Protein 2OBX (pdb70)

Structure (mmCIF, N/CA/C/O backbone):
data_2OBX
#
_entry.id   2OBX
#
_cell.length_a   154.385
_cell.length_b   122.218
_cell.length_c   94.929
_cell.angle_alpha   90.00
_cell.angle_beta   125.43
_cell.angle_gamma   90.00
#
_symmetry.space_group_name_H-M   'C 1 2 1'
#
loop_
_entity.id
_entity.type
_entity.pdbx_description
1 polymer '6,7-dimethyl-8-ribityllumazine synthase 1'
2 non-polymer 'PHOSPHATE ION'
3 non-polymer 5-NITRO-6-RIBITYL-AMINO-2,4(1H,3H)-PYRIMIDINEDIONE
4 water water
#
loop_
_atom_site.group_PDB
_atom_site.id
_atom_site.type_symbol
_atom_site.label_atom_id
_atom_site.label_alt_id
_atom_site.label_comp_id
_atom_site.label_asym_id
_atom_site.label_entity_id
_atom_site.label_seq_id
_atom_site.pdbx_PDB_ins_code
_atom_site.Cartn_x
_atom_site.Cartn_y
_atom_site.Cartn_z
_atom_site.occupancy
_atom_site.B_iso_or_equiv
_atom_site.auth_seq_id
_atom_site.auth_comp_id
_atom_site.auth_asym_id
_atom_site.auth_atom_id
_atom_site.pdbx_PDB_model_num
ATOM 1 N N . HIS A 1 6 ? 1.672 35.433 22.430 1.00 56.30 6 HIS A N 1
ATOM 2 C CA . HIS A 1 6 ? 1.552 36.570 21.474 1.00 56.21 6 HIS A CA 1
ATOM 3 C C . HIS A 1 6 ? 1.905 36.067 20.091 1.00 55.26 6 HIS A C 1
ATOM 4 O O . HIS A 1 6 ? 2.207 34.889 19.925 1.00 55.45 6 HIS A O 1
ATOM 6 N N . LYS A 1 7 ? 1.864 36.953 19.100 1.00 53.69 7 LYS A N 1
ATOM 7 C CA . LYS A 1 7 ? 2.195 36.553 17.741 1.00 52.25 7 LYS A CA 1
ATOM 8 C C . LYS A 1 7 ? 3.689 36.285 17.717 1.00 51.54 7 LYS A C 1
ATOM 9 O O . LYS A 1 7 ? 4.411 36.692 18.629 1.00 50.31 7 LYS A O 1
ATOM 15 N N . ASP A 1 8 ? 4.165 35.617 16.674 1.00 50.82 8 ASP A N 1
ATOM 16 C CA . ASP A 1 8 ? 5.573 35.283 16.633 1.00 48.74 8 ASP A CA 1
ATOM 17 C C . ASP A 1 8 ? 6.573 36.236 15.986 1.00 46.57 8 ASP A C 1
ATOM 18 O O . ASP A 1 8 ? 6.807 36.232 14.773 1.00 44.97 8 ASP A O 1
ATOM 23 N N . TYR A 1 9 ? 7.164 37.047 16.854 1.00 44.19 9 TYR A N 1
ATOM 24 C CA . TYR A 1 9 ? 8.202 38.011 16.522 1.00 40.79 9 TYR A CA 1
ATOM 25 C C . TYR A 1 9 ? 9.230 37.626 17.579 1.00 38.72 9 TYR A C 1
ATOM 26 O O . TYR A 1 9 ? 10.185 38.357 17.853 1.00 38.59 9 TYR A O 1
ATOM 35 N N . GLU A 1 10 ? 9.002 36.447 18.156 1.00 35.20 10 GLU A N 1
ATOM 36 C CA . GLU A 1 10 ? 9.806 35.905 19.240 1.00 33.43 10 GLU A CA 1
ATOM 37 C C . GLU A 1 10 ? 10.922 34.973 18.824 1.00 32.13 10 GLU A C 1
ATOM 38 O O . GLU A 1 10 ? 10.916 34.412 17.738 1.00 33.09 10 GLU A O 1
ATOM 44 N N . THR A 1 11 ? 11.894 34.820 19.707 1.00 31.90 11 THR A N 1
ATOM 45 C CA . THR A 1 11 ? 13.021 33.939 19.455 1.00 31.33 11 THR A CA 1
ATOM 46 C C . THR A 1 11 ? 12.894 32.730 20.368 1.00 30.01 11 THR A C 1
ATOM 47 O O . THR A 1 11 ? 12.545 32.858 21.546 1.00 30.39 11 THR A O 1
ATOM 51 N N . VAL A 1 12 ? 13.147 31.554 19.815 1.00 28.30 12 VAL A N 1
ATOM 52 C CA . VAL A 1 12 ? 13.058 30.329 20.594 1.00 26.92 12 VAL A CA 1
ATOM 53 C C . VAL A 1 12 ? 14.462 29.856 20.860 1.00 25.68 12 VAL A C 1
ATOM 54 O O . VAL A 1 12 ? 15.273 29.731 19.946 1.00 24.57 12 VAL A O 1
ATOM 58 N N . ARG A 1 13 ? 14.756 29.621 22.130 1.00 26.55 13 ARG A N 1
ATOM 59 C CA . ARG A 1 13 ? 16.082 29.159 22.497 1.00 25.97 13 ARG A CA 1
ATOM 60 C C . ARG A 1 13 ? 16.162 27.650 22.514 1.00 23.76 13 ARG A C 1
ATOM 61 O O . ARG A 1 13 ? 15.245 26.965 22.960 1.00 22.89 13 ARG A O 1
ATOM 69 N N . ILE A 1 14 ? 17.272 27.148 21.997 1.00 23.58 14 ILE A N 1
ATOM 70 C CA . ILE A 1 14 ? 17.539 25.726 21.958 1.00 23.61 14 ILE A CA 1
ATOM 71 C C . ILE A 1 14 ? 18.820 25.540 22.758 1.00 22.76 14 ILE A C 1
ATOM 72 O O . ILE A 1 14 ? 19.825 26.195 22.491 1.00 22.87 14 ILE A O 1
ATOM 77 N N . ALA A 1 15 ? 18.774 24.667 23.756 1.00 22.00 15 ALA A N 1
ATOM 78 C CA . ALA A 1 15 ? 19.952 24.390 24.558 1.00 20.23 15 ALA A CA 1
ATOM 79 C C . ALA A 1 15 ? 20.528 23.058 24.108 1.00 19.90 15 ALA A C 1
ATOM 80 O O . ALA A 1 15 ? 19.802 22.087 23.897 1.00 20.68 15 ALA A O 1
ATOM 82 N N . VAL A 1 16 ? 21.839 23.020 23.943 1.00 19.64 16 VAL A N 1
ATOM 83 C CA . VAL A 1 16 ? 22.518 21.806 23.535 1.00 19.44 16 VAL A CA 1
ATOM 84 C C . VAL A 1 16 ? 23.375 21.324 24.703 1.00 21.60 16 VAL A C 1
ATOM 85 O O . VAL A 1 16 ? 24.229 22.072 25.196 1.00 21.16 16 VAL A O 1
ATOM 89 N N . VAL A 1 17 ? 23.144 20.092 25.154 1.00 20.37 17 VAL A N 1
ATOM 90 C CA . VAL A 1 17 ? 23.936 19.538 26.244 1.00 20.80 17 VAL A CA 1
ATOM 91 C C . VAL A 1 17 ? 24.875 18.498 25.649 1.00 21.07 17 VAL A C 1
ATOM 92 O O . VAL A 1 17 ? 24.498 17.350 25.473 1.00 21.26 17 VAL A O 1
ATOM 96 N N . ARG A 1 18 ? 26.097 18.910 25.332 1.00 22.00 18 ARG A N 1
ATOM 97 C CA . ARG A 1 18 ? 27.087 18.013 24.741 1.00 23.38 18 ARG A CA 1
ATOM 98 C C . ARG A 1 18 ? 28.025 17.381 25.767 1.00 23.87 18 ARG A C 1
ATOM 99 O O . ARG A 1 18 ? 28.530 18.065 26.656 1.00 25.80 18 ARG A O 1
ATOM 107 N N . ALA A 1 19 ? 28.271 16.081 25.638 1.00 24.38 19 ALA A N 1
ATOM 108 C CA . ALA A 1 19 ? 29.175 15.396 26.557 1.00 24.86 19 ALA A CA 1
ATOM 109 C C . ALA A 1 19 ? 30.608 15.711 26.131 1.00 24.99 19 ALA A C 1
ATOM 110 O O . ALA A 1 19 ? 30.829 16.235 25.040 1.00 24.74 19 ALA A O 1
ATOM 112 N N . ARG A 1 20 ? 31.583 15.401 26.982 1.00 25.64 20 ARG A N 1
ATOM 113 C CA . ARG A 1 20 ? 32.976 15.685 26.643 1.00 26.17 20 ARG A CA 1
ATOM 114 C C . ARG A 1 20 ? 33.817 14.464 26.265 1.00 27.27 20 ARG A C 1
ATOM 115 O O . ARG A 1 20 ? 34.925 14.616 25.757 1.00 28.02 20 ARG A O 1
ATOM 123 N N . TRP A 1 21 ? 33.318 13.258 26.522 1.00 28.43 21 TRP A N 1
ATOM 124 C CA . TRP A 1 21 ? 34.058 12.064 26.110 1.00 30.70 21 TRP A CA 1
ATOM 125 C C . TRP A 1 21 ? 34.025 12.105 24.587 1.00 31.37 21 TRP A C 1
ATOM 126 O O . TRP A 1 21 ? 32.952 12.279 24.001 1.00 31.58 21 TRP A O 1
ATOM 137 N N . HIS A 1 22 ? 35.179 11.939 23.945 1.00 31.22 22 HIS A N 1
ATOM 138 C CA . HIS A 1 22 ? 35.227 11.976 22.487 1.00 30.97 22 HIS A CA 1
ATOM 139 C C . HIS A 1 22 ? 34.746 13.355 22.033 1.00 31.59 22 HIS A C 1
ATOM 140 O O . HIS A 1 22 ? 34.018 13.472 21.045 1.00 32.24 22 HIS A O 1
ATOM 147 N N . ALA A 1 23 ? 35.137 14.392 22.767 1.00 31.05 23 ALA A N 1
ATOM 148 C CA . ALA A 1 23 ? 34.734 15.755 22.436 1.00 29.96 23 ALA A CA 1
ATOM 149 C C . ALA A 1 23 ? 34.951 16.017 20.944 1.00 28.93 23 ALA A C 1
ATOM 150 O O . ALA A 1 23 ? 34.126 16.632 20.273 1.00 28.44 23 ALA A O 1
ATOM 152 N N . ASP A 1 24 ? 36.075 15.534 20.438 1.00 28.81 24 ASP A N 1
ATOM 153 C CA . ASP A 1 24 ? 36.439 15.688 19.039 1.00 27.47 24 ASP A CA 1
ATOM 154 C C . ASP A 1 24 ? 35.259 15.367 18.111 1.00 25.48 24 ASP A C 1
ATOM 155 O O . ASP A 1 24 ? 34.800 16.210 17.335 1.00 23.56 24 ASP A O 1
ATOM 160 N N . ILE A 1 25 ? 34.768 14.137 18.208 1.00 23.35 25 ILE A N 1
ATOM 161 C CA . ILE A 1 25 ? 33.662 13.684 17.380 1.00 21.76 25 ILE A CA 1
ATOM 162 C C . ILE A 1 25 ? 32.349 14.376 17.727 1.00 21.24 25 ILE A C 1
ATOM 163 O O . ILE A 1 25 ? 31.626 14.829 16.837 1.00 22.44 25 ILE A O 1
ATOM 168 N N . VAL A 1 26 ? 32.041 14.463 19.014 1.00 18.85 26 VAL A N 1
ATOM 169 C CA . VAL A 1 26 ? 30.803 15.092 19.434 1.00 20.03 26 VAL A CA 1
ATOM 170 C C . VAL A 1 26 ? 30.674 16.511 18.898 1.00 21.36 26 VAL A C 1
ATOM 171 O O . VAL A 1 26 ? 29.607 16.912 18.440 1.00 18.89 26 VAL A O 1
ATOM 175 N N . ASP A 1 27 ? 31.774 17.261 18.959 1.00 24.65 27 ASP A N 1
ATOM 176 C CA . ASP A 1 27 ? 31.801 18.649 18.515 1.00 25.75 27 ASP A CA 1
ATOM 177 C C . ASP A 1 27 ? 31.392 18.809 17.065 1.00 26.91 27 ASP A C 1
ATOM 178 O O . ASP A 1 27 ? 30.761 19.805 16.702 1.00 28.90 27 ASP A O 1
ATOM 183 N N . GLN A 1 28 ? 31.738 17.833 16.234 1.00 25.75 28 GLN A N 1
ATOM 184 C CA . GLN A 1 28 ? 31.369 17.905 14.828 1.00 25.52 28 GLN A CA 1
ATOM 185 C C . GLN A 1 28 ? 29.851 17.922 14.687 1.00 25.06 28 GLN A C 1
ATOM 186 O O . GLN A 1 28 ? 29.309 18.564 13.780 1.00 25.70 28 GLN A O 1
ATOM 192 N N . CYS A 1 29 ? 29.167 17.225 15.591 1.00 22.96 29 CYS A N 1
ATOM 193 C CA . CYS A 1 29 ? 27.716 17.184 15.563 1.00 21.63 29 CYS A CA 1
ATOM 194 C C . CYS A 1 29 ? 27.153 18.503 16.072 1.00 22.43 29 CYS A C 1
ATOM 195 O O . CYS A 1 29 ? 26.081 18.941 15.637 1.00 25.34 29 CYS A O 1
ATOM 198 N N . VAL A 1 30 ? 27.885 19.146 16.979 1.00 20.87 30 VAL A N 1
ATOM 199 C CA . VAL A 1 30 ? 27.459 20.421 17.548 1.00 20.00 30 VAL A CA 1
ATOM 200 C C . VAL A 1 30 ? 27.505 21.579 16.544 1.00 19.52 30 VAL A C 1
ATOM 201 O O . VAL A 1 30 ? 26.529 22.319 16.383 1.00 18.30 30 VAL A O 1
ATOM 205 N N . SER A 1 31 ? 28.633 21.734 15.869 1.00 19.09 31 SER A N 1
ATOM 206 C CA . SER A 1 31 ? 28.780 22.804 14.889 1.00 22.38 31 SER A CA 1
ATOM 207 C C . SER A 1 31 ? 27.823 22.638 13.708 1.00 23.63 31 SER A C 1
ATOM 208 O O . SER A 1 31 ? 27.213 23.607 13.251 1.00 25.33 31 SER A O 1
ATOM 211 N N . ALA A 1 32 ? 27.700 21.409 13.213 1.00 23.31 32 ALA A N 1
ATOM 212 C CA . ALA A 1 32 ? 26.809 21.116 12.100 1.00 22.37 32 ALA A CA 1
ATOM 213 C C . ALA A 1 32 ? 25.371 21.418 12.506 1.00 23.60 32 ALA A C 1
ATOM 214 O O . ALA A 1 32 ? 24.536 21.753 11.672 1.00 24.98 32 ALA A O 1
ATOM 216 N N . PHE A 1 33 ? 25.087 21.288 13.798 1.00 23.90 33 PHE A N 1
ATOM 217 C CA . PHE A 1 33 ? 23.755 21.560 14.321 1.00 24.15 33 PHE A CA 1
ATOM 218 C C . PHE A 1 33 ? 23.499 23.071 14.298 1.00 24.62 33 PHE A C 1
ATOM 219 O O . PHE A 1 33 ? 22.471 23.538 13.804 1.00 23.27 33 PHE A O 1
ATOM 227 N N . GLU A 1 34 ? 24.446 23.831 14.835 1.00 25.76 34 GLU A N 1
ATOM 228 C CA . GLU A 1 34 ? 24.324 25.283 14.874 1.00 26.36 34 GLU A CA 1
ATOM 229 C C . GLU A 1 34 ? 24.241 25.860 13.453 1.00 27.40 34 GLU A C 1
ATOM 230 O O . GLU A 1 34 ? 23.418 26.742 13.172 1.00 25.93 34 GLU A O 1
ATOM 236 N N . ALA A 1 35 ? 25.090 25.349 12.563 1.00 26.83 35 ALA A N 1
ATOM 237 C CA . ALA A 1 35 ? 25.109 25.798 11.181 1.00 26.79 35 ALA A CA 1
ATOM 238 C C . ALA A 1 35 ? 23.737 25.569 10.540 1.00 27.91 35 ALA A C 1
ATOM 239 O O . ALA A 1 35 ? 23.126 26.508 10.039 1.00 29.28 35 ALA A O 1
ATOM 241 N N . GLU A 1 36 ? 23.264 24.323 10.561 1.00 27.18 36 GLU A N 1
ATOM 242 C CA . GLU A 1 36 ? 21.964 23.969 10.000 1.00 27.63 36 GLU A CA 1
ATOM 243 C C . GLU A 1 36 ? 20.879 24.836 10.602 1.00 29.26 36 GLU A C 1
ATOM 244 O O . GLU A 1 36 ? 20.040 25.411 9.899 1.00 29.50 36 GLU A O 1
ATOM 250 N N . MET A 1 37 ? 20.902 24.891 11.926 1.00 30.49 37 MET A N 1
ATOM 251 C CA . MET A 1 37 ? 19.950 25.659 12.705 1.00 31.50 37 MET A CA 1
ATOM 252 C C . MET A 1 37 ? 19.887 27.079 12.151 1.00 32.56 37 MET A C 1
ATOM 253 O O . MET A 1 37 ? 18.816 27.574 11.815 1.00 33.33 37 MET A O 1
ATOM 258 N N . ALA A 1 38 ? 21.041 27.728 12.046 1.00 33.19 38 ALA A N 1
ATOM 259 C CA . ALA A 1 38 ? 21.103 29.096 11.531 1.00 34.35 38 ALA A CA 1
ATOM 260 C C . ALA A 1 38 ? 20.567 29.145 10.104 1.00 34.49 38 ALA A C 1
ATOM 261 O O . ALA A 1 38 ? 19.731 29.988 9.760 1.00 32.61 38 ALA A O 1
ATOM 263 N N . ASP A 1 39 ? 21.066 28.226 9.286 1.00 34.53 39 ASP A N 1
ATOM 264 C CA . ASP A 1 39 ? 20.678 28.121 7.891 1.00 35.62 39 ASP A CA 1
ATOM 265 C C . ASP A 1 39 ? 19.160 28.097 7.698 1.00 34.90 39 ASP A C 1
ATOM 266 O O . ASP A 1 39 ? 18.628 28.841 6.881 1.00 34.90 39 ASP A O 1
ATOM 271 N N . ILE A 1 40 ? 18.457 27.256 8.447 1.00 34.70 40 ILE A N 1
ATOM 272 C CA . ILE A 1 40 ? 17.008 27.183 8.297 1.00 36.23 40 ILE A CA 1
ATOM 273 C C . ILE A 1 40 ? 16.226 28.031 9.299 1.00 38.35 40 ILE A C 1
ATOM 274 O O . ILE A 1 40 ? 15.173 28.580 8.973 1.00 39.52 40 ILE A O 1
ATOM 279 N N . GLY A 1 41 ? 16.741 28.142 10.519 1.00 39.80 41 GLY A N 1
ATOM 280 C CA . GLY A 1 41 ? 16.062 28.925 11.535 1.00 40.88 41 GLY A CA 1
ATOM 281 C C . GLY A 1 41 ? 16.326 30.415 11.438 1.00 41.27 41 GLY A C 1
ATOM 282 O O . GLY A 1 41 ? 15.398 31.216 11.525 1.00 41.47 41 GLY A O 1
ATOM 283 N N . GLY A 1 42 ? 17.594 30.779 11.267 1.00 42.14 42 GLY A N 1
ATOM 284 C CA . GLY A 1 42 ? 17.993 32.174 11.153 1.00 41.40 42 GLY A CA 1
ATOM 285 C C . GLY A 1 42 ? 17.175 33.203 11.914 1.00 41.84 42 GLY A C 1
ATOM 286 O O . GLY A 1 42 ? 16.075 33.558 11.496 1.00 43.69 42 GLY A O 1
ATOM 287 N N . ASP A 1 43 ? 17.712 33.687 13.031 1.00 40.96 43 ASP A N 1
ATOM 288 C CA . ASP A 1 43 ? 17.050 34.706 13.849 1.00 38.83 43 ASP A CA 1
ATOM 289 C C . ASP A 1 43 ? 15.808 34.254 14.611 1.00 37.98 43 ASP A C 1
ATOM 290 O O . ASP A 1 43 ? 15.468 34.849 15.635 1.00 39.47 43 ASP A O 1
ATOM 292 N N . ARG A 1 44 ? 15.123 33.221 14.132 1.00 35.87 44 ARG A N 1
ATOM 293 C CA . ARG A 1 44 ? 13.929 32.747 14.829 1.00 34.66 44 ARG A CA 1
ATOM 294 C C . ARG A 1 44 ? 14.296 31.728 15.914 1.00 34.01 44 ARG A C 1
ATOM 295 O O . ARG A 1 44 ? 13.425 31.202 16.603 1.00 33.74 44 ARG A O 1
ATOM 297 N N . PHE A 1 45 ? 15.593 31.452 16.051 1.00 32.90 45 PHE A N 1
ATOM 298 C CA . PHE A 1 45 ? 16.108 30.504 17.048 1.00 30.91 45 PHE A CA 1
ATOM 299 C C . PHE A 1 45 ? 17.482 30.968 17.501 1.00 30.32 45 PHE A C 1
ATOM 300 O O . PHE A 1 45 ? 18.184 31.655 16.761 1.00 30.50 45 PHE A O 1
ATOM 308 N N . ALA A 1 46 ? 17.863 30.577 18.713 1.00 30.04 46 ALA A N 1
ATOM 309 C CA . ALA A 1 46 ? 19.169 30.925 19.271 1.00 29.05 46 ALA A CA 1
ATOM 310 C C . ALA A 1 46 ? 19.683 29.681 20.001 1.00 28.49 46 ALA A C 1
ATOM 311 O O . ALA A 1 46 ? 18.927 29.041 20.742 1.00 29.16 46 ALA A O 1
ATOM 313 N N . VAL A 1 47 ? 20.959 29.354 19.805 1.00 26.62 47 VAL A N 1
ATOM 314 C CA . VAL A 1 47 ? 21.552 28.166 20.415 1.00 25.18 47 VAL A CA 1
ATOM 315 C C . VAL A 1 47 ? 22.578 28.388 21.534 1.00 25.26 47 VAL A C 1
ATOM 316 O O . VAL A 1 47 ? 23.591 29.064 21.341 1.00 23.79 47 VAL A O 1
ATOM 320 N N . ASP A 1 48 ? 22.311 27.787 22.691 1.00 23.86 48 ASP A N 1
ATOM 321 C CA . ASP A 1 48 ? 23.215 27.852 23.836 1.00 25.01 48 ASP A CA 1
ATOM 322 C C . ASP A 1 48 ? 23.793 26.454 24.071 1.00 25.42 48 ASP A C 1
ATOM 323 O O . ASP A 1 48 ? 23.048 25.486 24.250 1.00 24.98 48 ASP A O 1
ATOM 328 N N . VAL A 1 49 ? 25.119 26.360 24.077 1.00 25.12 49 VAL A N 1
ATOM 329 C CA . VAL A 1 49 ? 25.814 25.093 24.270 1.00 25.42 49 VAL A CA 1
ATOM 330 C C . VAL A 1 49 ? 26.350 24.913 25.689 1.00 27.12 49 VAL A C 1
ATOM 331 O O . VAL A 1 49 ? 27.076 25.771 26.194 1.00 28.30 49 VAL A O 1
ATOM 335 N N . PHE A 1 50 ? 26.003 23.794 26.324 1.00 27.98 50 PHE A N 1
ATOM 336 C CA . PHE A 1 50 ? 26.474 23.501 27.679 1.00 28.50 50 PHE A CA 1
ATOM 337 C C . PHE A 1 50 ? 27.306 22.222 27.733 1.00 28.82 50 PHE A C 1
ATOM 338 O O . PHE A 1 50 ? 26.881 21.164 27.269 1.00 28.73 50 PHE A O 1
ATOM 346 N N . ASP A 1 51 ? 28.493 22.334 28.317 1.00 29.70 51 ASP A N 1
ATOM 347 C CA . ASP A 1 51 ? 29.406 21.206 28.440 1.00 29.16 51 ASP A CA 1
ATOM 348 C C . ASP A 1 51 ? 29.071 20.348 29.652 1.00 28.67 51 ASP A C 1
ATOM 349 O O . ASP A 1 51 ? 28.623 20.850 30.691 1.00 27.78 51 ASP A O 1
ATOM 354 N N . VAL A 1 52 ? 29.271 19.043 29.500 1.00 27.46 52 VAL A N 1
ATOM 355 C CA . VAL A 1 52 ? 28.988 18.078 30.558 1.00 26.50 52 VAL A CA 1
ATOM 356 C C . VAL A 1 52 ? 30.033 16.955 30.517 1.00 25.03 52 VAL A C 1
ATOM 357 O O . VAL A 1 52 ? 30.499 16.558 29.439 1.00 24.75 52 VAL A O 1
ATOM 361 N N . PRO A 1 53 ? 30.426 16.436 31.692 1.00 24.21 53 PRO A N 1
ATOM 362 C CA . PRO A 1 53 ? 31.435 15.367 31.742 1.00 24.58 53 PRO A CA 1
ATOM 363 C C . PRO A 1 53 ? 31.180 14.181 30.799 1.00 24.08 53 PRO A C 1
ATOM 364 O O . PRO A 1 53 ? 31.961 13.939 29.873 1.00 24.07 53 PRO A O 1
ATOM 368 N N . GLY A 1 54 ? 30.091 13.451 31.034 1.00 22.79 54 GLY A N 1
ATOM 369 C CA . GLY A 1 54 ? 29.767 12.310 30.189 1.00 19.40 54 GLY A CA 1
ATOM 370 C C . GLY A 1 54 ? 28.275 12.133 29.952 1.00 17.07 54 GLY A C 1
ATOM 371 O O . GLY A 1 54 ? 27.453 12.728 30.651 1.00 16.69 54 GLY A O 1
ATOM 372 N N . ALA A 1 55 ? 27.933 11.298 28.973 1.00 15.42 55 ALA A N 1
ATOM 373 C CA . ALA A 1 55 ? 26.541 11.031 28.604 1.00 13.03 55 ALA A CA 1
ATOM 374 C C . ALA A 1 55 ? 25.622 10.835 29.797 1.00 12.10 55 ALA A C 1
ATOM 375 O O . ALA A 1 55 ? 24.478 11.287 29.796 1.00 10.47 55 ALA A O 1
ATOM 377 N N . TYR A 1 56 ? 26.126 10.173 30.828 1.00 14.07 56 TYR A N 1
ATOM 378 C CA . TYR A 1 56 ? 25.315 9.924 32.015 1.00 15.38 56 TYR A CA 1
ATOM 379 C C . TYR A 1 56 ? 24.826 11.218 32.674 1.00 14.69 56 TYR A C 1
ATOM 380 O O . TYR A 1 56 ? 23.766 11.230 33.306 1.00 14.27 56 TYR A O 1
ATOM 389 N N . GLU A 1 57 ? 25.589 12.300 32.516 1.00 14.99 57 GLU A N 1
ATOM 390 C CA . GLU A 1 57 ? 25.221 13.589 33.111 1.00 17.17 57 GLU A CA 1
ATOM 391 C C . GLU A 1 57 ? 24.207 14.403 32.303 1.00 17.85 57 GLU A C 1
ATOM 392 O O . GLU A 1 57 ? 23.675 15.397 32.800 1.00 18.59 57 GLU A O 1
ATOM 398 N N . ILE A 1 58 ? 23.938 13.991 31.067 1.00 17.65 58 ILE A N 1
ATOM 399 C CA . ILE A 1 58 ? 23.006 14.718 30.214 1.00 16.03 58 ILE A CA 1
ATOM 400 C C . ILE A 1 58 ? 21.565 14.839 30.711 1.00 17.00 58 ILE A C 1
ATOM 401 O O . ILE A 1 58 ? 20.995 15.929 30.702 1.00 18.55 58 ILE A O 1
ATOM 406 N N . PRO A 1 59 ? 20.949 13.733 31.156 1.00 16.86 59 PRO A N 1
ATOM 407 C CA . PRO A 1 59 ? 19.563 13.882 31.613 1.00 17.02 59 PRO A CA 1
ATOM 408 C C . PRO A 1 59 ? 19.321 14.929 32.696 1.00 19.10 59 PRO A C 1
ATOM 409 O O . PRO A 1 59 ? 18.509 15.836 32.519 1.00 19.79 59 PRO A O 1
ATOM 413 N N . LEU A 1 60 ? 20.007 14.811 33.825 1.00 20.65 60 LEU A N 1
ATOM 414 C CA . LEU A 1 60 ? 19.790 15.777 34.885 1.00 20.12 60 LEU A CA 1
ATOM 415 C C . LEU A 1 60 ? 20.064 17.195 34.399 1.00 20.03 60 LEU A C 1
ATOM 416 O O . LEU A 1 60 ? 19.338 18.117 34.772 1.00 20.57 60 LEU A O 1
ATOM 421 N N . HIS A 1 61 ? 21.094 17.373 33.569 1.00 19.06 61 HIS A N 1
ATOM 422 C CA . HIS A 1 61 ? 21.423 18.710 33.074 1.00 20.35 61 HIS A CA 1
ATOM 423 C C . HIS A 1 61 ? 20.296 19.200 32.185 1.00 21.48 61 HIS A C 1
ATOM 424 O O . HIS A 1 61 ? 19.817 20.320 32.349 1.00 22.67 61 HIS A O 1
ATOM 431 N N . ALA A 1 62 ? 19.855 18.346 31.264 1.00 21.75 62 ALA A N 1
ATOM 432 C CA . ALA A 1 62 ? 18.767 18.693 30.350 1.00 21.73 62 ALA A CA 1
ATOM 433 C C . ALA A 1 62 ? 17.523 19.081 31.125 1.00 21.27 62 ALA A C 1
ATOM 434 O O . ALA A 1 62 ? 16.760 19.942 30.692 1.00 20.01 62 ALA A O 1
ATOM 436 N N . ARG A 1 63 ? 17.323 18.448 32.277 1.00 22.31 63 ARG A N 1
ATOM 437 C CA . ARG A 1 63 ? 16.150 18.729 33.094 1.00 23.76 63 ARG A CA 1
ATOM 438 C C . ARG A 1 63 ? 16.221 20.057 33.838 1.00 26.17 63 ARG A C 1
ATOM 439 O O . ARG A 1 63 ? 15.215 20.756 33.960 1.00 27.93 63 ARG A O 1
ATOM 447 N N . THR A 1 64 ? 17.398 20.411 34.342 1.00 27.00 64 THR A N 1
ATOM 448 C CA . THR A 1 64 ? 17.542 21.668 35.066 1.00 27.32 64 THR A CA 1
ATOM 449 C C . THR A 1 64 ? 17.298 22.809 34.086 1.00 26.66 64 THR A C 1
ATOM 450 O O . THR A 1 64 ? 16.571 23.760 34.388 1.00 27.28 64 THR A O 1
ATOM 454 N N . LEU A 1 65 ? 17.921 22.705 32.914 1.00 25.98 65 LEU A N 1
ATOM 455 C CA . LEU A 1 65 ? 17.768 23.706 31.865 1.00 24.28 65 LEU A CA 1
ATOM 456 C C . LEU A 1 65 ? 16.287 23.790 31.516 1.00 24.59 65 LEU A C 1
ATOM 457 O O . LEU A 1 65 ? 15.656 24.836 31.677 1.00 24.95 65 LEU A O 1
ATOM 462 N N . ALA A 1 66 ? 15.740 22.665 31.063 1.00 24.58 66 ALA A N 1
ATOM 463 C CA . ALA A 1 66 ? 14.340 22.558 30.680 1.00 23.59 66 ALA A CA 1
ATOM 464 C C . ALA A 1 66 ? 13.382 23.196 31.682 1.00 24.43 66 ALA A C 1
ATOM 465 O O . ALA A 1 66 ? 12.398 23.821 31.287 1.00 22.64 66 ALA A O 1
ATOM 467 N N . GLU A 1 67 ? 13.655 23.039 32.976 1.00 25.87 67 GLU A N 1
ATOM 468 C CA . GLU A 1 67 ? 12.765 23.611 33.986 1.00 27.18 67 GLU A CA 1
ATOM 469 C C . GLU A 1 67 ? 12.917 25.105 34.224 1.00 28.26 67 GLU A C 1
ATOM 470 O O . GLU A 1 67 ? 12.097 25.690 34.925 1.00 28.26 67 GLU A O 1
ATOM 476 N N . THR A 1 68 ? 13.944 25.733 33.653 1.00 27.59 68 THR A N 1
ATOM 477 C CA . THR A 1 68 ? 14.085 27.174 33.839 1.00 28.86 68 THR A CA 1
ATOM 478 C C . THR A 1 68 ? 13.031 27.848 32.955 1.00 29.67 68 THR A C 1
ATOM 479 O O . THR A 1 68 ? 12.601 28.969 33.220 1.00 30.83 68 THR A O 1
ATOM 483 N N . GLY A 1 69 ? 12.614 27.149 31.907 1.00 29.04 69 GLY A N 1
ATOM 484 C CA . GLY A 1 69 ? 11.610 27.691 31.011 1.00 29.12 69 GLY A CA 1
ATOM 485 C C . GLY A 1 69 ? 12.163 28.592 29.917 1.00 29.79 69 GLY A C 1
ATOM 486 O O . GLY A 1 69 ? 11.395 29.164 29.137 1.00 28.67 69 GLY A O 1
ATOM 487 N N . ARG A 1 70 ? 13.488 28.714 29.847 1.00 29.66 70 ARG A N 1
ATOM 488 C CA . ARG A 1 70 ? 14.118 29.561 28.845 1.00 29.72 70 ARG A CA 1
ATOM 489 C C . ARG A 1 70 ? 14.341 28.866 27.510 1.00 30.13 70 ARG A C 1
ATOM 490 O O . ARG A 1 70 ? 14.781 29.500 26.557 1.00 31.35 70 ARG A O 1
ATOM 498 N N . TYR A 1 71 ? 14.048 27.572 27.424 1.00 29.48 71 TYR A N 1
ATOM 499 C CA . TYR A 1 71 ? 14.251 26.871 26.159 1.00 28.54 71 TYR A CA 1
ATOM 500 C C . TYR A 1 71 ? 13.023 26.165 25.608 1.00 28.45 71 TYR A C 1
ATOM 501 O O . TYR A 1 71 ? 12.205 25.625 26.351 1.00 29.13 71 TYR A O 1
ATOM 510 N N . GLY A 1 72 ? 12.899 26.182 24.286 1.00 28.45 72 GLY A N 1
ATOM 511 C CA . GLY A 1 72 ? 11.766 25.542 23.650 1.00 27.78 72 GLY A CA 1
ATOM 512 C C . GLY A 1 72 ? 12.060 24.082 23.409 1.00 26.46 72 GLY A C 1
ATOM 513 O O . GLY A 1 72 ? 11.151 23.296 23.185 1.00 26.35 72 GLY A O 1
ATOM 514 N N . ALA A 1 73 ? 13.341 23.729 23.459 1.00 26.51 73 ALA A N 1
ATOM 515 C CA . ALA A 1 73 ? 13.784 22.352 23.245 1.00 25.52 73 ALA A CA 1
ATOM 516 C C . ALA A 1 73 ? 15.247 22.207 23.639 1.00 24.30 73 ALA A C 1
ATOM 517 O O . ALA A 1 73 ? 16.018 23.165 23.562 1.00 24.71 73 ALA A O 1
ATOM 519 N N . VAL A 1 74 ? 15.627 21.004 24.055 1.00 22.60 74 VAL A N 1
ATOM 520 C CA . VAL A 1 74 ? 17.001 20.738 24.454 1.00 21.55 74 VAL A CA 1
ATOM 521 C C . VAL A 1 74 ? 17.518 19.571 23.633 1.00 20.98 74 VAL A C 1
ATOM 522 O O . VAL A 1 74 ? 16.783 18.626 23.398 1.00 23.49 74 VAL A O 1
ATOM 526 N N . LEU A 1 75 ? 18.772 19.632 23.192 1.00 19.99 75 LEU A N 1
ATOM 527 C CA . LEU A 1 75 ? 19.352 18.535 22.421 1.00 18.56 75 LEU A CA 1
ATOM 528 C C . LEU A 1 75 ? 20.525 17.919 23.188 1.00 19.03 75 LEU A C 1
ATOM 529 O O . LEU A 1 75 ? 21.515 18.596 23.472 1.00 18.45 75 LEU A O 1
ATOM 534 N N . GLY A 1 76 ? 20.404 16.635 23.518 1.00 18.78 76 GLY A N 1
ATOM 535 C CA . GLY A 1 76 ? 21.465 15.938 24.222 1.00 18.86 76 GLY A CA 1
ATOM 536 C C . GLY A 1 76 ? 22.327 15.227 23.196 1.00 19.77 76 GLY A C 1
ATOM 537 O O . GLY A 1 76 ? 21.810 14.529 22.318 1.00 20.32 76 GLY A O 1
ATOM 538 N N . THR A 1 77 ? 23.639 15.400 23.288 1.00 19.13 77 THR A N 1
ATOM 539 C CA . THR A 1 77 ? 24.536 14.764 22.333 1.00 19.76 77 THR A CA 1
ATOM 540 C C . THR A 1 77 ? 25.793 14.206 23.021 1.00 21.44 77 THR A C 1
ATOM 541 O O . THR A 1 77 ? 26.467 14.888 23.798 1.00 19.72 77 THR A O 1
ATOM 545 N N . ALA A 1 78 ? 26.081 12.943 22.729 1.00 22.81 78 ALA A N 1
ATOM 546 C CA . ALA A 1 78 ? 27.215 12.243 23.309 1.00 23.02 78 ALA A CA 1
ATOM 547 C C . ALA A 1 78 ? 27.545 11.040 22.430 1.00 23.13 78 ALA A C 1
ATOM 548 O O . ALA A 1 78 ? 26.742 10.635 21.592 1.00 23.53 78 ALA A O 1
ATOM 550 N N . PHE A 1 79 ? 28.728 10.475 22.632 1.00 22.82 79 PHE A N 1
ATOM 551 C CA . PHE A 1 79 ? 29.173 9.321 21.870 1.00 22.11 79 PHE A CA 1
ATOM 552 C C . PHE A 1 79 ? 29.487 8.196 22.865 1.00 22.43 79 PHE A C 1
ATOM 553 O O . PHE A 1 79 ? 30.594 8.109 23.386 1.00 22.93 79 PHE A O 1
ATOM 561 N N . VAL A 1 80 ? 28.504 7.345 23.133 1.00 22.90 80 VAL A N 1
ATOM 562 C CA . VAL A 1 80 ? 28.679 6.234 24.067 1.00 24.16 80 VAL A CA 1
ATOM 563 C C . VAL A 1 80 ? 29.182 4.982 23.350 1.00 24.66 80 VAL A C 1
ATOM 564 O O . VAL A 1 80 ? 28.406 4.288 22.687 1.00 25.29 80 VAL A O 1
ATOM 568 N N . VAL A 1 81 ? 30.472 4.686 23.504 1.00 25.62 81 VAL A N 1
ATOM 569 C CA . VAL A 1 81 ? 31.076 3.530 22.846 1.00 25.88 81 VAL A CA 1
ATOM 570 C C . VAL A 1 81 ? 31.445 2.402 23.786 1.00 27.50 81 VAL A C 1
ATOM 571 O O . VAL A 1 81 ? 31.380 2.536 25.006 1.00 29.80 81 VAL A O 1
ATOM 575 N N . ASN A 1 82 ? 31.839 1.286 23.182 1.00 28.12 82 ASN A N 1
ATOM 576 C CA . ASN A 1 82 ? 32.261 0.088 23.894 1.00 26.36 82 ASN A CA 1
ATOM 577 C C . ASN A 1 82 ? 33.789 0.103 23.818 1.00 26.07 82 ASN A C 1
ATOM 578 O O . ASN A 1 82 ? 34.371 -0.143 22.757 1.00 25.05 82 ASN A O 1
ATOM 583 N N . GLY A 1 83 ? 34.431 0.414 24.940 1.00 24.90 83 GLY A N 1
ATOM 584 C CA . GLY A 1 83 ? 35.882 0.474 24.970 1.00 22.17 83 GLY A CA 1
ATOM 585 C C . GLY A 1 83 ? 36.581 -0.872 25.020 1.00 20.96 83 GLY A C 1
ATOM 586 O O . GLY A 1 83 ? 37.801 -0.935 24.885 1.00 21.57 83 GLY A O 1
ATOM 587 N N . GLY A 1 84 ? 35.827 -1.947 25.221 1.00 19.87 84 GLY A N 1
ATOM 588 C CA . GLY A 1 84 ? 36.440 -3.263 25.265 1.00 21.25 84 GLY A CA 1
ATOM 589 C C . GLY A 1 84 ? 36.856 -3.715 26.651 1.00 23.00 84 GLY A C 1
ATOM 590 O O . GLY A 1 84 ? 37.580 -4.700 26.796 1.00 22.70 84 GLY A O 1
ATOM 591 N N . ILE A 1 85 ? 36.400 -3.000 27.676 1.00 23.64 85 ILE A N 1
ATOM 592 C CA . ILE A 1 85 ? 36.730 -3.357 29.052 1.00 23.16 85 ILE A CA 1
ATOM 593 C C . ILE A 1 85 ? 35.458 -3.479 29.874 1.00 21.82 85 ILE A C 1
ATOM 594 O O . ILE A 1 85 ? 35.235 -4.495 30.528 1.00 22.80 85 ILE A O 1
ATOM 599 N N . TYR A 1 86 ? 34.624 -2.446 29.830 1.00 20.77 86 TYR A N 1
ATOM 600 C CA . TYR A 1 86 ? 33.366 -2.436 30.563 1.00 20.66 86 TYR A CA 1
ATOM 601 C C . TYR A 1 86 ? 32.209 -2.408 29.572 1.00 22.28 86 TYR A C 1
ATOM 602 O O . TYR A 1 86 ? 32.388 -2.064 28.411 1.00 22.61 86 TYR A O 1
ATOM 611 N N . ARG A 1 87 ? 31.022 -2.773 30.032 1.00 23.78 87 ARG A N 1
ATOM 612 C CA . ARG A 1 87 ? 29.849 -2.744 29.177 1.00 25.28 87 ARG A CA 1
ATOM 613 C C . ARG A 1 87 ? 29.300 -1.325 29.173 1.00 26.36 87 ARG A C 1
ATOM 614 O O . ARG A 1 87 ? 29.173 -0.689 30.223 1.00 26.39 87 ARG A O 1
ATOM 622 N N . HIS A 1 88 ? 28.965 -0.836 27.988 1.00 26.61 88 HIS A N 1
ATOM 623 C CA . HIS A 1 88 ? 28.443 0.508 27.846 1.00 26.58 88 HIS A CA 1
ATOM 624 C C . HIS A 1 88 ? 26.923 0.514 27.727 1.00 26.69 88 HIS A C 1
ATOM 625 O O . HIS A 1 88 ? 26.307 1.575 27.743 1.00 27.90 88 HIS A O 1
ATOM 632 N N . GLU A 1 89 ? 26.316 -0.663 27.622 1.00 25.48 89 GLU A N 1
ATOM 633 C CA . GLU A 1 89 ? 24.865 -0.747 27.455 1.00 26.81 89 GLU A CA 1
ATOM 634 C C . GLU A 1 89 ? 24.021 -0.099 28.533 1.00 24.89 89 GLU A C 1
ATOM 635 O O . GLU A 1 89 ? 23.123 0.681 28.226 1.00 26.89 89 GLU A O 1
ATOM 641 N N . PHE A 1 90 ? 24.295 -0.428 29.789 1.00 23.66 90 PHE A N 1
ATOM 642 C CA . PHE A 1 90 ? 23.516 0.111 30.898 1.00 21.63 90 PHE A CA 1
ATOM 643 C C . PHE A 1 90 ? 23.460 1.636 30.910 1.00 20.16 90 PHE A C 1
ATOM 644 O O . PHE A 1 90 ? 22.386 2.217 31.087 1.00 18.68 90 PHE A O 1
ATOM 652 N N . VAL A 1 91 ? 24.603 2.287 30.711 1.00 18.93 91 VAL A N 1
ATOM 653 C CA . VAL A 1 91 ? 24.638 3.749 30.697 1.00 18.89 91 VAL A CA 1
ATOM 654 C C . VAL A 1 91 ? 23.859 4.283 29.504 1.00 18.93 91 VAL A C 1
ATOM 655 O O . VAL A 1 91 ? 22.958 5.113 29.670 1.00 20.12 91 VAL A O 1
ATOM 659 N N . ALA A 1 92 ? 24.199 3.796 28.311 1.00 16.58 92 ALA A N 1
ATOM 660 C CA . ALA A 1 92 ? 23.529 4.207 27.085 1.00 15.55 92 ALA A CA 1
ATOM 661 C C . ALA A 1 92 ? 22.023 4.092 27.237 1.00 16.04 92 ALA A C 1
ATOM 662 O O . ALA A 1 92 ? 21.273 4.999 26.866 1.00 15.39 92 ALA A O 1
ATOM 664 N N . SER A 1 93 ? 21.579 2.974 27.795 1.00 15.86 93 SER A N 1
ATOM 665 C CA . SER A 1 93 ? 20.157 2.761 27.993 1.00 16.98 93 SER A CA 1
ATOM 666 C C . SER A 1 93 ? 19.565 3.735 29.016 1.00 18.72 93 SER A C 1
ATOM 667 O O . SER A 1 93 ? 18.442 4.227 28.834 1.00 20.91 93 SER A O 1
ATOM 670 N N . ALA A 1 94 ? 20.308 4.013 30.089 1.00 16.74 94 ALA A N 1
ATOM 671 C CA . ALA A 1 94 ? 19.812 4.918 31.120 1.00 14.22 94 ALA A CA 1
ATOM 672 C C . ALA A 1 94 ? 19.764 6.359 30.616 1.00 13.33 94 ALA A C 1
ATOM 673 O O . ALA A 1 94 ? 18.871 7.121 30.984 1.00 11.41 94 ALA A O 1
ATOM 675 N N . VAL A 1 95 ? 20.724 6.729 29.771 1.00 12.58 95 VAL A N 1
ATOM 676 C CA . VAL A 1 95 ? 20.759 8.082 29.215 1.00 12.81 95 VAL A CA 1
ATOM 677 C C . VAL A 1 95 ? 19.600 8.263 28.220 1.00 13.86 95 VAL A C 1
ATOM 678 O O . VAL A 1 95 ? 18.907 9.286 28.251 1.00 11.78 95 VAL A O 1
ATOM 682 N N . ILE A 1 96 ? 19.365 7.258 27.368 1.00 13.70 96 ILE A N 1
ATOM 683 C CA . ILE A 1 96 ? 18.272 7.331 26.399 1.00 13.53 96 ILE A CA 1
ATOM 684 C C . ILE A 1 96 ? 16.914 7.323 27.117 1.00 14.83 96 ILE A C 1
ATOM 685 O O . ILE A 1 96 ? 16.027 8.096 26.758 1.00 15.71 96 ILE A O 1
ATOM 690 N N . ASP A 1 97 ? 16.748 6.467 28.128 1.00 17.76 97 ASP A N 1
ATOM 691 C CA . ASP A 1 97 ? 15.486 6.421 28.899 1.00 19.71 97 ASP A CA 1
ATOM 692 C C . ASP A 1 97 ? 15.326 7.683 29.758 1.00 19.78 97 ASP A C 1
ATOM 693 O O . ASP A 1 97 ? 14.217 8.208 29.917 1.00 19.18 97 ASP A O 1
ATOM 698 N N . GLY A 1 98 ? 16.442 8.138 30.333 1.00 20.40 98 GLY A N 1
ATOM 699 C CA . GLY A 1 98 ? 16.438 9.319 31.183 1.00 19.97 98 GLY A CA 1
ATOM 700 C C . GLY A 1 98 ? 15.931 10.569 30.484 1.00 21.32 98 GLY A C 1
ATOM 701 O O . GLY A 1 98 ? 15.148 11.341 31.055 1.00 19.27 98 GLY A O 1
ATOM 702 N N . MET A 1 99 ? 16.372 10.781 29.246 1.00 21.24 99 MET A N 1
ATOM 703 C CA . MET A 1 99 ? 15.923 11.956 28.516 1.00 22.72 99 MET A CA 1
ATOM 704 C C . MET A 1 99 ? 14.423 11.861 28.301 1.00 24.65 99 MET A C 1
ATOM 705 O O . MET A 1 99 ? 13.701 12.821 28.567 1.00 28.01 99 MET A O 1
ATOM 710 N N . MET A 1 100 ? 13.952 10.702 27.834 1.00 24.46 100 MET A N 1
ATOM 711 C CA . MET A 1 100 ? 12.523 10.508 27.603 1.00 21.45 100 MET A CA 1
ATOM 712 C C . MET A 1 100 ? 11.806 10.814 28.913 1.00 23.21 100 MET A C 1
ATOM 713 O O . MET A 1 100 ? 10.730 11.417 28.921 1.00 24.84 100 MET A O 1
ATOM 718 N N . ASN A 1 101 ? 12.417 10.405 30.024 1.00 23.77 101 ASN A N 1
ATOM 719 C CA . ASN A 1 101 ? 11.844 10.633 31.349 1.00 22.22 101 ASN A CA 1
ATOM 720 C C . ASN A 1 101 ? 11.683 12.134 31.557 1.00 20.61 101 ASN A C 1
ATOM 721 O O . ASN A 1 101 ? 10.619 12.609 31.963 1.00 18.90 101 ASN A O 1
ATOM 726 N N . VAL A 1 102 ? 12.738 12.878 31.241 1.00 20.53 102 VAL A N 1
ATOM 727 C CA . VAL A 1 102 ? 12.739 14.328 31.400 1.00 20.35 102 VAL A CA 1
ATOM 728 C C . VAL A 1 102 ? 11.688 15.016 30.543 1.00 19.92 102 VAL A C 1
ATOM 729 O O . VAL A 1 102 ? 10.822 15.721 31.054 1.00 18.42 102 VAL A O 1
ATOM 733 N N . GLN A 1 103 ? 11.745 14.800 29.237 1.00 20.84 103 GLN A N 1
ATOM 734 C CA . GLN A 1 103 ? 10.786 15.456 28.364 1.00 23.03 103 GLN A CA 1
ATOM 735 C C . GLN A 1 103 ? 9.338 15.193 28.733 1.00 23.80 103 GLN A C 1
ATOM 736 O O . GLN A 1 103 ? 8.501 16.079 28.582 1.00 24.38 103 GLN A O 1
ATOM 742 N N . LEU A 1 104 ? 9.025 14.000 29.223 1.00 23.86 104 LEU A N 1
ATOM 743 C CA . LEU A 1 104 ? 7.642 13.729 29.595 1.00 25.09 104 LEU A CA 1
ATOM 744 C C . LEU A 1 104 ? 7.265 14.433 30.894 1.00 27.04 104 LEU A C 1
ATOM 745 O O . LEU A 1 104 ? 6.132 14.906 31.042 1.00 27.85 104 LEU A O 1
ATOM 750 N N . SER A 1 105 ? 8.211 14.508 31.830 1.00 27.80 105 SER A N 1
ATOM 751 C CA . SER A 1 105 ? 7.951 15.152 33.115 1.00 26.94 105 SER A CA 1
ATOM 752 C C . SER A 1 105 ? 7.921 16.664 32.960 1.00 25.33 105 SER A C 1
ATOM 753 O O . SER A 1 105 ? 7.001 17.320 33.445 1.00 25.57 105 SER A O 1
ATOM 756 N N . THR A 1 106 ? 8.920 17.220 32.284 1.00 23.73 106 THR A N 1
ATOM 757 C CA . THR A 1 106 ? 8.965 18.668 32.085 1.00 23.06 106 THR A CA 1
ATOM 758 C C . THR A 1 106 ? 8.036 19.101 30.960 1.00 22.09 106 THR A C 1
ATOM 759 O O . THR A 1 106 ? 7.475 20.192 31.001 1.00 22.87 106 THR A O 1
ATOM 763 N N . GLY A 1 107 ? 7.864 18.238 29.966 1.00 21.71 107 GLY A N 1
ATOM 764 C CA . GLY A 1 107 ? 6.996 18.564 28.846 1.00 22.97 107 GLY A CA 1
ATOM 765 C C . GLY A 1 107 ? 7.766 19.278 27.750 1.00 23.48 107 GLY A C 1
ATOM 766 O O . GLY A 1 107 ? 7.241 19.574 26.679 1.00 24.38 107 GLY A O 1
ATOM 767 N N . VAL A 1 108 ? 9.033 19.548 28.028 1.00 23.84 108 VAL A N 1
ATOM 768 C CA . VAL A 1 108 ? 9.898 20.233 27.090 1.00 22.95 108 VAL A CA 1
ATOM 769 C C . VAL A 1 108 ? 10.543 19.177 26.217 1.00 22.92 108 VAL A C 1
ATOM 770 O O . VAL A 1 108 ? 11.018 18.170 26.720 1.00 23.55 108 VAL A O 1
ATOM 774 N N . PRO A 1 109 ? 10.529 19.374 24.890 1.00 23.19 109 PRO A N 1
ATOM 775 C CA . PRO A 1 109 ? 11.132 18.412 23.961 1.00 22.86 109 PRO A CA 1
ATOM 776 C C . PRO A 1 109 ? 12.640 18.273 24.157 1.00 22.85 109 PRO A C 1
ATOM 777 O O . PRO A 1 109 ? 13.350 19.271 24.297 1.00 24.25 109 PRO A O 1
ATOM 781 N N . VAL A 1 110 ? 13.117 17.032 24.184 1.00 20.81 110 VAL A N 1
ATOM 782 C CA . VAL A 1 110 ? 14.539 16.761 24.332 1.00 17.92 110 VAL A CA 1
ATOM 783 C C . VAL A 1 110 ? 14.909 15.855 23.172 1.00 18.43 110 VAL A C 1
ATOM 784 O O . VAL A 1 110 ? 14.463 14.719 23.121 1.00 18.48 110 VAL A O 1
ATOM 788 N N . LEU A 1 111 ? 15.698 16.355 22.227 1.00 18.58 111 LEU A N 1
ATOM 789 C CA . LEU A 1 111 ? 16.087 15.538 21.086 1.00 20.94 111 LEU A CA 1
ATOM 790 C C . LEU A 1 111 ? 17.347 14.751 21.385 1.00 21.08 111 LEU A C 1
ATOM 791 O O . LEU A 1 111 ? 18.235 15.232 22.086 1.00 24.06 111 LEU A O 1
ATOM 796 N N . SER A 1 112 ? 17.427 13.537 20.848 1.00 20.62 112 SER A N 1
ATOM 797 C CA . SER A 1 112 ? 18.572 12.672 21.103 1.00 19.14 112 SER A CA 1
ATOM 798 C C . SER A 1 112 ? 19.613 12.553 20.007 1.00 17.71 112 SER A C 1
ATOM 799 O O . SER A 1 112 ? 19.317 12.138 18.893 1.00 15.95 112 SER A O 1
ATOM 802 N N . ALA A 1 113 ? 20.844 12.910 20.354 1.00 17.03 113 ALA A N 1
ATOM 803 C CA . ALA A 1 113 ? 21.970 12.818 19.445 1.00 17.44 113 ALA A CA 1
ATOM 804 C C . ALA A 1 113 ? 23.024 11.994 20.179 1.00 19.32 113 ALA A C 1
ATOM 805 O O . ALA A 1 113 ? 24.214 12.073 19.884 1.00 18.52 113 ALA A O 1
ATOM 807 N N . VAL A 1 114 ? 22.564 11.211 21.156 1.00 21.59 114 VAL A N 1
ATOM 808 C CA . VAL A 1 114 ? 23.439 10.332 21.934 1.00 21.93 114 VAL A CA 1
ATOM 809 C C . VAL A 1 114 ? 23.526 9.041 21.127 1.00 21.82 114 VAL A C 1
ATOM 810 O O . VAL A 1 114 ? 22.566 8.278 21.078 1.00 23.56 114 VAL A O 1
ATOM 814 N N . LEU A 1 115 ? 24.666 8.813 20.480 1.00 22.76 115 LEU A N 1
ATOM 815 C CA . LEU A 1 115 ? 24.851 7.624 19.646 1.00 23.40 115 LEU A CA 1
ATOM 816 C C . LEU A 1 115 ? 25.810 6.575 20.198 1.00 24.60 115 LEU A C 1
ATOM 817 O O . LEU A 1 115 ? 26.846 6.898 20.790 1.00 25.70 115 LEU A O 1
ATOM 822 N N . THR A 1 116 ? 25.449 5.317 19.973 1.00 23.08 116 THR A N 1
ATOM 823 C CA . THR A 1 116 ? 26.242 4.170 20.380 1.00 23.40 116 THR A CA 1
ATOM 824 C C . THR A 1 116 ? 26.462 3.377 19.091 1.00 24.48 116 THR A C 1
ATOM 825 O O . THR A 1 116 ? 25.533 2.779 18.546 1.00 26.00 116 THR A O 1
ATOM 829 N N . PRO A 1 117 ? 27.691 3.379 18.572 1.00 24.51 117 PRO A N 1
ATOM 830 C CA . PRO A 1 117 ? 27.960 2.642 17.335 1.00 25.04 117 PRO A CA 1
ATOM 831 C C . PRO A 1 117 ? 28.170 1.152 17.602 1.00 27.11 117 PRO A C 1
ATOM 832 O O . PRO A 1 117 ? 28.456 0.761 18.739 1.00 28.03 117 PRO A O 1
ATOM 836 N N . HIS A 1 118 ? 28.025 0.324 16.567 1.00 27.54 118 HIS A N 1
ATOM 837 C CA . HIS A 1 118 ? 28.224 -1.116 16.726 1.00 28.41 118 HIS A CA 1
ATOM 838 C C . HIS A 1 118 ? 29.670 -1.414 17.089 1.00 29.23 118 HIS A C 1
ATOM 839 O O . HIS A 1 118 ? 29.949 -2.171 18.026 1.00 29.98 118 HIS A O 1
ATOM 846 N N . ASN A 1 119 ? 30.594 -0.823 16.347 1.00 29.52 119 ASN A N 1
ATOM 847 C CA . ASN A 1 119 ? 31.995 -1.042 16.635 1.00 32.57 119 ASN A CA 1
ATOM 848 C C . ASN A 1 119 ? 32.836 0.223 16.549 1.00 34.26 119 ASN A C 1
ATOM 849 O O . ASN A 1 119 ? 32.860 0.924 15.531 1.00 35.75 119 ASN A O 1
ATOM 854 N N . TYR A 1 120 ? 33.508 0.525 17.648 1.00 34.67 120 TYR A N 1
ATOM 855 C CA . TYR A 1 120 ? 34.388 1.670 17.697 1.00 34.57 120 TYR A CA 1
ATOM 856 C C . TYR A 1 120 ? 35.626 1.182 18.436 1.00 34.68 120 TYR A C 1
ATOM 857 O O . TYR A 1 120 ? 35.544 0.750 19.589 1.00 34.13 120 TYR A O 1
ATOM 866 N N . HIS A 1 121 ? 36.764 1.213 17.752 1.00 34.64 121 HIS A N 1
ATOM 867 C CA . HIS A 1 121 ? 38.022 0.773 18.338 1.00 35.80 121 HIS A CA 1
ATOM 868 C C . HIS A 1 121 ? 39.096 1.844 18.216 1.00 37.77 121 HIS A C 1
ATOM 869 O O . HIS A 1 121 ? 40.215 1.551 17.803 1.00 40.50 121 HIS A O 1
ATOM 876 N N . ASP A 1 122 ? 38.753 3.077 18.574 1.00 38.70 122 ASP A N 1
ATOM 877 C CA . ASP A 1 122 ? 39.682 4.206 18.509 1.00 40.10 122 ASP A CA 1
ATOM 878 C C . ASP A 1 122 ? 40.846 4.027 17.524 1.00 40.52 122 ASP A C 1
ATOM 879 O O . ASP A 1 122 ? 42.014 4.016 17.921 1.00 41.93 122 ASP A O 1
ATOM 884 N N . SER A 1 123 ? 40.520 3.882 16.242 1.00 40.17 123 SER A N 1
ATOM 885 C CA . SER A 1 123 ? 41.534 3.719 15.199 1.00 38.32 123 SER A CA 1
ATOM 886 C C . SER A 1 123 ? 41.376 4.851 14.197 1.00 38.01 123 SER A C 1
ATOM 887 O O . SER A 1 123 ? 40.379 5.574 14.221 1.00 38.77 123 SER A O 1
ATOM 890 N N . ALA A 1 124 ? 42.351 5.001 13.311 1.00 37.40 124 ALA A N 1
ATOM 891 C CA . ALA A 1 124 ? 42.293 6.064 12.320 1.00 37.00 124 ALA A CA 1
ATOM 892 C C . ALA A 1 124 ? 40.986 6.055 11.534 1.00 37.06 124 ALA A C 1
ATOM 893 O O . ALA A 1 124 ? 40.252 7.036 11.555 1.00 37.63 124 ALA A O 1
ATOM 895 N N . GLU A 1 125 ? 40.679 4.955 10.853 1.00 37.45 125 GLU A N 1
ATOM 896 C CA . GLU A 1 125 ? 39.449 4.902 10.066 1.00 39.07 125 GLU A CA 1
ATOM 897 C C . GLU A 1 125 ? 38.187 5.006 10.910 1.00 37.52 125 GLU A C 1
ATOM 898 O O . GLU A 1 125 ? 37.240 5.682 10.514 1.00 37.60 125 GLU A O 1
ATOM 904 N N . HIS A 1 126 ? 38.161 4.333 12.059 1.00 36.91 126 HIS A N 1
ATOM 905 C CA . HIS A 1 126 ? 36.992 4.405 12.931 1.00 34.91 126 HIS A CA 1
ATOM 906 C C . HIS A 1 126 ? 36.764 5.869 13.263 1.00 32.88 126 HIS A C 1
ATOM 907 O O . HIS A 1 126 ? 35.717 6.441 12.947 1.00 33.10 126 HIS A O 1
ATOM 914 N N . HIS A 1 127 ? 37.769 6.469 13.893 1.00 30.82 127 HIS A N 1
ATOM 915 C CA . HIS A 1 127 ? 37.714 7.867 14.301 1.00 28.65 127 HIS A CA 1
ATOM 916 C C . HIS A 1 127 ? 37.313 8.792 13.152 1.00 27.33 127 HIS A C 1
ATOM 917 O O . HIS A 1 127 ? 36.443 9.652 13.304 1.00 24.52 127 HIS A O 1
ATOM 924 N N . ARG A 1 128 ? 37.951 8.603 12.001 1.00 27.50 128 ARG A N 1
ATOM 925 C CA . ARG A 1 128 ? 37.663 9.411 10.823 1.00 28.32 128 ARG A CA 1
ATOM 926 C C . ARG A 1 128 ? 36.237 9.205 10.323 1.00 26.95 128 ARG A C 1
ATOM 927 O O . ARG A 1 128 ? 35.560 10.167 9.952 1.00 28.20 128 ARG A O 1
ATOM 935 N N . PHE A 1 129 ? 35.777 7.959 10.316 1.00 24.22 129 PHE A N 1
ATOM 936 C CA . PHE A 1 129 ? 34.426 7.674 9.864 1.00 23.11 129 PHE A CA 1
ATOM 937 C C . PHE A 1 129 ? 33.428 8.482 10.681 1.00 23.58 129 PHE A C 1
ATOM 938 O O . PHE A 1 129 ? 32.628 9.240 10.131 1.00 24.04 129 PHE A O 1
ATOM 946 N N . PHE A 1 130 ? 33.483 8.331 12.001 1.00 23.13 130 PHE A N 1
ATOM 947 C CA . PHE A 1 130 ? 32.556 9.047 12.876 1.00 23.78 130 PHE A CA 1
ATOM 948 C C . PHE A 1 130 ? 32.802 10.537 13.033 1.00 23.72 130 PHE A C 1
ATOM 949 O O . PHE A 1 130 ? 31.884 11.278 13.374 1.00 23.56 130 PHE A O 1
ATOM 957 N N . PHE A 1 131 ? 34.034 10.977 12.809 1.00 25.67 131 PHE A N 1
ATOM 958 C CA . PHE A 1 131 ? 34.332 12.403 12.899 1.00 28.43 131 PHE A CA 1
ATOM 959 C C . PHE A 1 131 ? 33.536 13.055 11.773 1.00 27.87 131 PHE A C 1
ATOM 960 O O . PHE A 1 131 ? 32.943 14.118 11.938 1.00 27.06 131 PHE A O 1
ATOM 968 N N . GLU A 1 132 ? 33.523 12.388 10.624 1.00 29.00 132 GLU A N 1
ATOM 969 C CA . GLU A 1 132 ? 32.808 12.893 9.457 1.00 29.61 132 GLU A CA 1
ATOM 970 C C . GLU A 1 132 ? 31.312 12.692 9.578 1.00 28.36 132 GLU A C 1
ATOM 971 O O . GLU A 1 132 ? 30.538 13.625 9.434 1.00 30.51 132 GLU A O 1
ATOM 977 N N . HIS A 1 133 ? 30.905 11.467 9.867 1.00 29.24 133 HIS A N 1
ATOM 978 C CA . HIS A 1 133 ? 29.488 11.154 9.959 1.00 28.21 133 HIS A CA 1
ATOM 979 C C . HIS A 1 133 ? 28.730 11.978 10.994 1.00 27.83 133 HIS A C 1
ATOM 980 O O . HIS A 1 133 ? 27.549 12.277 10.811 1.00 28.15 133 HIS A O 1
ATOM 987 N N . PHE A 1 134 ? 29.396 12.364 12.074 1.00 27.12 134 PHE A N 1
ATOM 988 C CA . PHE A 1 134 ? 28.715 13.148 13.087 1.00 26.82 134 PHE A CA 1
ATOM 989 C C . PHE A 1 134 ? 28.188 14.480 12.547 1.00 26.34 134 PHE A C 1
ATOM 990 O O . PHE A 1 134 ? 27.172 14.983 13.041 1.00 25.30 134 PHE A O 1
ATOM 998 N N . THR A 1 135 ? 28.836 15.065 11.537 1.00 23.66 135 THR A N 1
ATOM 999 C CA . THR A 1 135 ? 28.272 16.307 11.028 1.00 23.68 135 THR A CA 1
ATOM 1000 C C . THR A 1 135 ? 26.922 15.959 10.384 1.00 23.11 135 THR A C 1
ATOM 1001 O O . THR A 1 135 ? 25.956 16.711 10.517 1.00 22.67 135 THR A O 1
ATOM 1005 N N . VAL A 1 136 ? 26.840 14.804 9.723 1.00 21.85 136 VAL A N 1
ATOM 1006 C CA . VAL A 1 136 ? 25.583 14.389 9.105 1.00 20.72 136 VAL A CA 1
ATOM 1007 C C . VAL A 1 136 ? 24.493 14.308 10.159 1.00 20.98 136 VAL A C 1
ATOM 1008 O O . VAL A 1 136 ? 23.377 14.779 9.942 1.00 23.25 136 VAL A O 1
ATOM 1012 N N . LYS A 1 137 ? 24.818 13.718 11.305 1.00 20.45 137 LYS A N 1
ATOM 1013 C CA . LYS A 1 137 ? 23.844 13.576 12.383 1.00 19.53 137 LYS A CA 1
ATOM 1014 C C . LYS A 1 137 ? 23.440 14.916 12.995 1.00 19.76 137 LYS A C 1
ATOM 1015 O O . LYS A 1 137 ? 22.299 15.080 13.443 1.00 19.82 137 LYS A O 1
ATOM 1021 N N . GLY A 1 138 ? 24.373 15.867 13.021 1.00 20.05 138 GLY A N 1
ATOM 1022 C CA . GLY A 1 138 ? 24.075 17.183 13.573 1.00 18.89 138 GLY A CA 1
ATOM 1023 C C . GLY A 1 138 ? 23.033 17.910 12.745 1.00 19.10 138 GLY A C 1
ATOM 1024 O O . GLY A 1 138 ? 22.114 18.519 13.285 1.00 17.99 138 GLY A O 1
ATOM 1025 N N . LYS A 1 139 ? 23.178 17.840 11.422 1.00 21.92 139 LYS A N 1
ATOM 1026 C CA . LYS A 1 139 ? 22.235 18.477 10.505 1.00 23.10 139 LYS A CA 1
ATOM 1027 C C . LYS A 1 139 ? 20.858 17.849 10.691 1.00 23.14 139 LYS A C 1
ATOM 1028 O O . LYS A 1 139 ? 19.848 18.550 10.678 1.00 25.62 139 LYS A O 1
ATOM 1030 N N . GLU A 1 140 ? 20.817 16.529 10.871 1.00 23.22 140 GLU A N 1
ATOM 1031 C CA . GLU A 1 140 ? 19.547 15.828 11.099 1.00 22.91 140 GLU A CA 1
ATOM 1032 C C . GLU A 1 140 ? 18.911 16.322 12.401 1.00 22.31 140 GLU A C 1
ATOM 1033 O O . GLU A 1 140 ? 17.687 16.501 12.487 1.00 23.54 140 GLU A O 1
ATOM 1039 N N . ALA A 1 141 ? 19.746 16.509 13.423 1.00 19.64 141 ALA A N 1
ATOM 1040 C CA . ALA A 1 141 ? 19.264 16.959 14.723 1.00 18.92 141 ALA A CA 1
ATOM 1041 C C . ALA A 1 141 ? 18.562 18.302 14.579 1.00 18.28 141 ALA A C 1
ATOM 1042 O O . ALA A 1 141 ? 17.478 18.520 15.138 1.00 16.10 141 ALA A O 1
ATOM 1044 N N . ALA A 1 142 ? 19.183 19.189 13.806 1.00 18.51 142 ALA A N 1
ATOM 1045 C CA . ALA A 1 142 ? 18.640 20.518 13.562 1.00 18.25 142 ALA A CA 1
ATOM 1046 C C . ALA A 1 142 ? 17.249 20.459 12.928 1.00 18.77 142 ALA A C 1
ATOM 1047 O O . ALA A 1 142 ? 16.272 20.954 13.505 1.00 17.66 142 ALA A O 1
ATOM 1049 N N . ARG A 1 143 ? 17.160 19.841 11.751 1.00 20.28 143 ARG A N 1
ATOM 1050 C CA . ARG A 1 143 ? 15.880 19.732 11.050 1.00 21.72 143 ARG A CA 1
ATOM 1051 C C . ARG A 1 143 ? 14.842 19.127 11.969 1.00 21.24 143 ARG A C 1
ATOM 1052 O O . ARG A 1 143 ? 13.683 19.535 11.961 1.00 22.60 143 ARG A O 1
ATOM 1060 N N . ALA A 1 144 ? 15.258 18.143 12.757 1.00 20.70 144 ALA A N 1
ATOM 1061 C CA . ALA A 1 144 ? 14.341 17.500 13.688 1.00 20.35 144 ALA A CA 1
ATOM 1062 C C . ALA A 1 144 ? 13.873 18.519 14.715 1.00 20.07 144 ALA A C 1
ATOM 1063 O O . ALA A 1 144 ? 12.674 18.634 15.001 1.00 20.41 144 ALA A O 1
ATOM 1065 N N . CYS A 1 145 ? 14.820 19.263 15.273 1.00 19.95 145 CYS A N 1
ATOM 1066 C CA . CYS A 1 145 ? 14.469 20.255 16.270 1.00 21.33 145 CYS A CA 1
ATOM 1067 C C . CYS A 1 145 ? 13.501 21.299 15.733 1.00 19.69 145 CYS A C 1
ATOM 1068 O O . CYS A 1 145 ? 12.502 21.606 16.382 1.00 19.28 145 CYS A O 1
ATOM 1071 N N . VAL A 1 146 ? 13.802 21.852 14.559 1.00 19.74 146 VAL A N 1
ATOM 1072 C CA . VAL A 1 146 ? 12.930 22.866 13.941 1.00 19.25 146 VAL A CA 1
ATOM 1073 C C . VAL A 1 146 ? 11.553 22.303 13.622 1.00 19.57 146 VAL A C 1
ATOM 1074 O O . VAL A 1 146 ? 10.528 22.936 13.882 1.00 20.81 146 VAL A O 1
ATOM 1078 N N . GLU A 1 147 ? 11.535 21.108 13.052 1.00 20.61 147 GLU A N 1
ATOM 1079 C CA . GLU A 1 147 ? 10.283 20.478 12.677 1.00 23.36 147 GLU A CA 1
ATOM 1080 C C . GLU A 1 147 ? 9.405 20.091 13.850 1.00 24.08 147 GLU A C 1
ATOM 1081 O O . GLU A 1 147 ? 8.196 20.322 13.827 1.00 25.14 147 GLU A O 1
ATOM 1087 N N . ILE A 1 148 ? 9.996 19.506 14.883 1.00 24.33 148 ILE A N 1
ATOM 1088 C CA . ILE A 1 148 ? 9.186 19.097 16.023 1.00 24.07 148 ILE A CA 1
ATOM 1089 C C . ILE A 1 148 ? 8.493 20.302 16.632 1.00 22.71 148 ILE A C 1
ATOM 1090 O O . ILE A 1 148 ? 7.303 20.247 16.951 1.00 22.59 148 ILE A O 1
ATOM 1095 N N . LEU A 1 149 ? 9.234 21.397 16.779 1.00 21.65 149 LEU A N 1
ATOM 1096 C CA . LEU A 1 149 ? 8.661 22.612 17.337 1.00 19.47 149 LEU A CA 1
ATOM 1097 C C . LEU A 1 149 ? 7.541 23.114 16.434 1.00 19.11 149 LEU A C 1
ATOM 1098 O O . LEU A 1 149 ? 6.481 23.532 16.912 1.00 18.37 149 LEU A O 1
ATOM 1103 N N . ALA A 1 150 ? 7.773 23.047 15.127 1.00 18.63 150 ALA A N 1
ATOM 1104 C CA . ALA A 1 150 ? 6.773 23.459 14.157 1.00 18.76 150 ALA A CA 1
ATOM 1105 C C . ALA A 1 150 ? 5.540 22.571 14.323 1.00 20.15 150 ALA A C 1
ATOM 1106 O O . ALA A 1 150 ? 4.410 23.054 14.476 1.00 20.96 150 ALA A O 1
ATOM 1108 N N . ALA A 1 151 ? 5.770 21.264 14.304 1.00 21.69 151 ALA A N 1
ATOM 1109 C CA . ALA A 1 151 ? 4.694 20.286 14.425 1.00 22.95 151 ALA A CA 1
ATOM 1110 C C . ALA A 1 151 ? 3.833 20.499 15.654 1.00 24.51 151 ALA A C 1
ATOM 1111 O O . ALA A 1 151 ? 2.615 20.341 15.607 1.00 24.81 151 ALA A O 1
ATOM 1113 N N . ARG A 1 152 ? 4.464 20.846 16.767 1.00 27.78 152 ARG A N 1
ATOM 1114 C CA . ARG A 1 152 ? 3.709 21.059 17.992 1.00 29.28 152 ARG A CA 1
ATOM 1115 C C . ARG A 1 152 ? 2.765 22.238 17.829 1.00 28.91 152 ARG A C 1
ATOM 1116 O O . ARG A 1 152 ? 1.593 22.157 18.202 1.00 30.42 152 ARG A O 1
ATOM 1124 N N . GLU A 1 153 ? 3.275 23.321 17.249 1.00 29.35 153 GLU A N 1
ATOM 1125 C CA . GLU A 1 153 ? 2.479 24.530 17.028 1.00 29.24 153 GLU A CA 1
ATOM 1126 C C . GLU A 1 153 ? 1.151 24.237 16.319 1.00 29.59 153 GLU A C 1
ATOM 1127 O O . GLU A 1 153 ? 0.173 24.964 16.493 1.00 28.63 153 GLU A O 1
ATOM 1129 N N . LYS A 1 154 ? 1.101 23.162 15.539 1.00 31.23 154 LYS A N 1
ATOM 1130 C CA . LYS A 1 154 ? -0.131 22.823 14.835 1.00 34.07 154 LYS A CA 1
ATOM 1131 C C . LYS A 1 154 ? -1.232 22.263 15.748 1.00 36.06 154 LYS A C 1
ATOM 1132 O O . LYS A 1 154 ? -2.414 22.548 15.545 1.00 37.41 154 LYS A O 1
ATOM 1138 N N . ILE A 1 155 ? -0.849 21.491 16.761 1.00 37.05 155 ILE A N 1
ATOM 1139 C CA . ILE A 1 155 ? -1.821 20.908 17.683 1.00 38.39 155 ILE A CA 1
ATOM 1140 C C . ILE A 1 155 ? -2.853 21.928 18.168 1.00 38.96 155 ILE A C 1
ATOM 1141 O O . ILE A 1 155 ? -2.433 22.865 18.882 1.00 40.15 155 ILE A O 1
ATOM 1146 N N . GLU B 1 10 ? -22.790 9.483 16.104 1.00 46.34 10 GLU B N 1
ATOM 1147 C CA . GLU B 1 10 ? -21.670 10.423 16.408 1.00 46.79 10 GLU B CA 1
ATOM 1148 C C . GLU B 1 10 ? -20.301 9.938 15.917 1.00 46.33 10 GLU B C 1
ATOM 1149 O O . GLU B 1 10 ? -20.112 8.758 15.613 1.00 46.11 10 GLU B O 1
ATOM 1155 N N . THR B 1 11 ? -19.345 10.858 15.843 1.00 45.10 11 THR B N 1
ATOM 1156 C CA . THR B 1 11 ? -18.010 10.524 15.361 1.00 44.86 11 THR B CA 1
ATOM 1157 C C . THR B 1 11 ? -16.948 10.583 16.463 1.00 44.23 11 THR B C 1
ATOM 1158 O O . THR B 1 11 ? -17.084 11.329 17.439 1.00 45.42 11 THR B O 1
ATOM 1162 N N . VAL B 1 12 ? -15.896 9.785 16.301 1.00 41.45 12 VAL B N 1
ATOM 1163 C CA . VAL B 1 12 ? -14.802 9.732 17.267 1.00 38.37 12 VAL B CA 1
ATOM 1164 C C . VAL B 1 12 ? -13.488 10.069 16.574 1.00 36.79 12 VAL B C 1
ATOM 1165 O O . VAL B 1 12 ? -13.198 9.560 15.495 1.00 36.58 12 VAL B O 1
ATOM 1169 N N . ARG B 1 13 ? -12.696 10.926 17.207 1.00 34.69 13 ARG B N 1
ATOM 1170 C CA . ARG B 1 13 ? -11.418 11.353 16.653 1.00 32.06 13 ARG B CA 1
ATOM 1171 C C . ARG B 1 13 ? -10.258 10.443 17.044 1.00 30.17 13 ARG B C 1
ATOM 1172 O O . ARG B 1 13 ? -10.098 10.070 18.205 1.00 30.07 13 ARG B O 1
ATOM 1180 N N . ILE B 1 14 ? -9.459 10.073 16.055 1.00 26.50 14 ILE B N 1
ATOM 1181 C CA . ILE B 1 14 ? -8.296 9.249 16.290 1.00 23.92 14 ILE B CA 1
ATOM 1182 C C . ILE B 1 14 ? -7.146 10.077 15.746 1.00 23.13 14 ILE B C 1
ATOM 1183 O O . ILE B 1 14 ? -7.241 10.626 14.659 1.00 22.67 14 ILE B O 1
ATOM 1188 N N . ALA B 1 15 ? -6.071 10.192 16.514 1.00 22.84 15 ALA B N 1
ATOM 1189 C CA . ALA B 1 15 ? -4.917 10.968 16.084 1.00 21.29 15 ALA B CA 1
ATOM 1190 C C . ALA B 1 15 ? -3.789 10.025 15.713 1.00 21.00 15 ALA B C 1
ATOM 1191 O O . ALA B 1 15 ? -3.531 9.043 16.410 1.00 21.82 15 ALA B O 1
ATOM 1193 N N . VAL B 1 16 ? -3.119 10.331 14.614 1.00 19.89 16 VAL B N 1
ATOM 1194 C CA . VAL B 1 16 ? -2.012 9.519 14.151 1.00 19.51 16 VAL B CA 1
ATOM 1195 C C . VAL B 1 16 ? -0.745 10.353 14.203 1.00 19.72 16 VAL B C 1
ATOM 1196 O O . VAL B 1 16 ? -0.697 11.456 13.666 1.00 20.89 16 VAL B O 1
ATOM 1200 N N . VAL B 1 17 ? 0.265 9.817 14.882 1.00 19.17 17 VAL B N 1
ATOM 1201 C CA . VAL B 1 17 ? 1.558 10.463 15.029 1.00 17.07 17 VAL B CA 1
ATOM 1202 C C . VAL B 1 17 ? 2.511 9.572 14.255 1.00 17.04 17 VAL B C 1
ATOM 1203 O O . VAL B 1 17 ? 2.777 8.449 14.658 1.00 18.37 17 VAL B O 1
ATOM 1207 N N . ARG B 1 18 ? 3.025 10.065 13.142 1.00 16.51 18 ARG B N 1
ATOM 1208 C CA . ARG B 1 18 ? 3.918 9.262 12.338 1.00 17.97 18 ARG B CA 1
ATOM 1209 C C . ARG B 1 18 ? 5.290 9.896 12.239 1.00 18.27 18 ARG B C 1
ATOM 1210 O O . ARG B 1 18 ? 5.409 11.115 12.171 1.00 17.12 18 ARG B O 1
ATOM 1218 N N . ALA B 1 19 ? 6.325 9.057 12.249 1.00 18.69 19 ALA B N 1
ATOM 1219 C CA . ALA B 1 19 ? 7.699 9.531 12.128 1.00 19.45 19 ALA B CA 1
ATOM 1220 C C . ALA B 1 19 ? 7.969 9.724 10.646 1.00 18.67 19 ALA B C 1
ATOM 1221 O O . ALA B 1 19 ? 7.325 9.108 9.807 1.00 19.64 19 ALA B O 1
ATOM 1223 N N . ARG B 1 20 ? 8.926 10.572 10.314 1.00 19.76 20 ARG B N 1
ATOM 1224 C CA . ARG B 1 20 ? 9.205 10.818 8.914 1.00 19.86 20 ARG B CA 1
ATOM 1225 C C . ARG B 1 20 ? 10.399 10.042 8.405 1.00 19.55 20 ARG B C 1
ATOM 1226 O O . ARG B 1 20 ? 10.784 10.169 7.243 1.00 19.59 20 ARG B O 1
ATOM 1234 N N . TRP B 1 21 ? 10.986 9.236 9.283 1.00 20.93 21 TRP B N 1
ATOM 1235 C CA . TRP B 1 21 ? 12.102 8.383 8.888 1.00 21.39 21 TRP B CA 1
ATOM 1236 C C . TRP B 1 21 ? 11.417 7.272 8.104 1.00 19.76 21 TRP B C 1
ATOM 1237 O O . TRP B 1 21 ? 10.393 6.749 8.546 1.00 17.46 21 TRP B O 1
ATOM 1248 N N . HIS B 1 22 ? 11.968 6.915 6.951 1.00 19.30 22 HIS B N 1
ATOM 1249 C CA . HIS B 1 22 ? 11.358 5.883 6.129 1.00 20.49 22 HIS B CA 1
ATOM 1250 C C . HIS B 1 22 ? 9.879 6.225 5.923 1.00 20.81 22 HIS B C 1
ATOM 1251 O O . HIS B 1 22 ? 9.007 5.343 5.994 1.00 19.94 22 HIS B O 1
ATOM 1258 N N . ALA B 1 23 ? 9.607 7.514 5.696 1.00 20.44 23 ALA B N 1
ATOM 1259 C CA . ALA B 1 23 ? 8.235 8.013 5.493 1.00 21.17 23 ALA B CA 1
ATOM 1260 C C . ALA B 1 23 ? 7.495 7.167 4.456 1.00 19.95 23 ALA B C 1
ATOM 1261 O O . ALA B 1 23 ? 6.315 6.864 4.597 1.00 18.97 23 ALA B O 1
ATOM 1263 N N . ASP B 1 24 ? 8.231 6.816 3.411 1.00 21.27 24 ASP B N 1
ATOM 1264 C CA . ASP B 1 24 ? 7.775 5.984 2.313 1.00 22.57 24 ASP B CA 1
ATOM 1265 C C . ASP B 1 24 ? 6.962 4.824 2.903 1.00 22.14 24 ASP B C 1
ATOM 1266 O O . ASP B 1 24 ? 5.738 4.728 2.729 1.00 22.26 24 ASP B O 1
ATOM 1271 N N . ILE B 1 25 ? 7.675 3.946 3.603 1.00 20.72 25 ILE B N 1
ATOM 1272 C CA . ILE B 1 25 ? 7.104 2.764 4.246 1.00 17.87 25 ILE B CA 1
ATOM 1273 C C . ILE B 1 25 ? 6.076 3.100 5.327 1.00 17.04 25 ILE B C 1
ATOM 1274 O O . ILE B 1 25 ? 5.018 2.475 5.406 1.00 17.04 25 ILE B O 1
ATOM 1279 N N . VAL B 1 26 ? 6.389 4.081 6.166 1.00 16.21 26 VAL B N 1
ATOM 1280 C CA . VAL B 1 26 ? 5.478 4.456 7.239 1.00 16.13 26 VAL B CA 1
ATOM 1281 C C . VAL B 1 26 ? 4.101 4.874 6.724 1.00 15.45 26 VAL B C 1
ATOM 1282 O O . VAL B 1 26 ? 3.079 4.567 7.346 1.00 14.18 26 VAL B O 1
ATOM 1286 N N . ASP B 1 27 ? 4.072 5.566 5.587 1.00 15.67 27 ASP B N 1
ATOM 1287 C CA . ASP B 1 27 ? 2.812 6.046 5.005 1.00 16.62 27 ASP B CA 1
ATOM 1288 C C . ASP B 1 27 ? 1.870 4.969 4.466 1.00 16.33 27 ASP B C 1
ATOM 1289 O O . ASP B 1 27 ? 0.655 5.181 4.360 1.00 14.49 27 ASP B O 1
ATOM 1294 N N . GLN B 1 28 ? 2.423 3.811 4.133 1.00 16.61 28 GLN B N 1
ATOM 1295 C CA . GLN B 1 28 ? 1.594 2.720 3.665 1.00 17.25 28 GLN B CA 1
ATOM 1296 C C . GLN B 1 28 ? 0.782 2.230 4.865 1.00 18.19 28 GLN B C 1
ATOM 1297 O O . GLN B 1 28 ? -0.382 1.837 4.727 1.00 20.68 28 GLN B O 1
ATOM 1303 N N . CYS B 1 29 ? 1.386 2.264 6.050 1.00 17.72 29 CYS B N 1
ATOM 1304 C CA . CYS B 1 29 ? 0.664 1.853 7.256 1.00 16.92 29 CYS B CA 1
ATOM 1305 C C . CYS B 1 29 ? -0.430 2.873 7.516 1.00 16.03 29 CYS B C 1
ATOM 1306 O O . CYS B 1 29 ? -1.578 2.525 7.784 1.00 17.74 29 CYS B O 1
ATOM 1309 N N . VAL B 1 30 ? -0.068 4.142 7.431 1.00 14.23 30 VAL B N 1
ATOM 1310 C CA . VAL B 1 30 ? -1.027 5.201 7.689 1.00 15.80 30 VAL B CA 1
ATOM 1311 C C . VAL B 1 30 ? -2.217 5.186 6.728 1.00 15.50 30 VAL B C 1
ATOM 1312 O O . VAL B 1 30 ? -3.385 5.162 7.165 1.00 13.79 30 VAL B O 1
ATOM 1316 N N . SER B 1 31 ? -1.937 5.187 5.429 1.00 13.79 31 SER B N 1
ATOM 1317 C CA . SER B 1 31 ? -3.029 5.151 4.464 1.00 14.10 31 SER B CA 1
ATOM 1318 C C . SER B 1 31 ? -3.869 3.894 4.710 1.00 12.36 31 SER B C 1
ATOM 1319 O O . SER B 1 31 ? -5.102 3.950 4.686 1.00 13.49 31 SER B O 1
ATOM 1322 N N . ALA B 1 32 ? -3.210 2.770 4.982 1.00 11.45 32 ALA B N 1
ATOM 1323 C CA . ALA B 1 32 ? -3.932 1.519 5.232 1.00 12.83 32 ALA B CA 1
ATOM 1324 C C . ALA B 1 32 ? -4.809 1.660 6.477 1.00 14.00 32 ALA B C 1
ATOM 1325 O O . ALA B 1 32 ? -5.978 1.253 6.474 1.00 12.41 32 ALA B O 1
ATOM 1327 N N . PHE B 1 33 ? -4.228 2.234 7.536 1.00 14.35 33 PHE B N 1
ATOM 1328 C CA . PHE B 1 33 ? -4.930 2.486 8.792 1.00 13.43 33 PHE B CA 1
ATOM 1329 C C . PHE B 1 33 ? -6.183 3.294 8.478 1.00 14.84 33 PHE B C 1
ATOM 1330 O O . PHE B 1 33 ? -7.278 2.951 8.925 1.00 16.70 33 PHE B O 1
ATOM 1338 N N . GLU B 1 34 ? -6.019 4.372 7.711 1.00 15.18 34 GLU B N 1
ATOM 1339 C CA . GLU B 1 34 ? -7.154 5.217 7.344 1.00 16.80 34 GLU B CA 1
ATOM 1340 C C . GLU B 1 34 ? -8.197 4.406 6.566 1.00 16.22 34 GLU B C 1
ATOM 1341 O O . GLU B 1 34 ? -9.386 4.479 6.868 1.00 16.93 34 GLU B O 1
ATOM 1347 N N . ALA B 1 35 ? -7.755 3.618 5.586 1.00 16.62 35 ALA B N 1
ATOM 1348 C CA . ALA B 1 35 ? -8.669 2.778 4.797 1.00 17.08 35 ALA B CA 1
ATOM 1349 C C . ALA B 1 35 ? -9.505 1.844 5.682 1.00 17.39 35 ALA B C 1
ATOM 1350 O O . ALA B 1 35 ? -10.745 1.907 5.671 1.00 14.13 35 ALA B O 1
ATOM 1352 N N . GLU B 1 36 ? -8.823 0.983 6.444 1.00 18.70 36 GLU B N 1
ATOM 1353 C CA . GLU B 1 36 ? -9.485 0.032 7.349 1.00 19.68 36 GLU B CA 1
ATOM 1354 C C . GLU B 1 36 ? -10.403 0.734 8.324 1.00 19.76 36 GLU B C 1
ATOM 1355 O O . GLU B 1 36 ? -11.500 0.258 8.626 1.00 20.17 36 GLU B O 1
ATOM 1361 N N . MET B 1 37 ? -9.937 1.868 8.824 1.00 19.39 37 MET B N 1
ATOM 1362 C CA . MET B 1 37 ? -10.707 2.655 9.768 1.00 22.54 37 MET B CA 1
ATOM 1363 C C . MET B 1 37 ? -12.061 2.996 9.143 1.00 22.35 37 MET B C 1
ATOM 1364 O O . MET B 1 37 ? -13.104 2.920 9.801 1.00 22.61 37 MET B O 1
ATOM 1369 N N . ALA B 1 38 ? -12.034 3.345 7.859 1.00 21.41 38 ALA B N 1
ATOM 1370 C CA . ALA B 1 38 ? -13.240 3.701 7.122 1.00 19.49 38 ALA B CA 1
ATOM 1371 C C . ALA B 1 38 ? -14.095 2.496 6.758 1.00 20.18 38 ALA B C 1
ATOM 1372 O O . ALA B 1 38 ? -15.317 2.530 6.886 1.00 19.20 38 ALA B O 1
ATOM 1374 N N . ASP B 1 39 ? -13.457 1.428 6.298 1.00 21.28 39 ASP B N 1
ATOM 1375 C CA . ASP B 1 39 ? -14.206 0.253 5.900 1.00 24.07 39 ASP B CA 1
ATOM 1376 C C . ASP B 1 39 ? -15.020 -0.378 7.022 1.00 27.38 39 ASP B C 1
ATOM 1377 O O . ASP B 1 39 ? -16.180 -0.754 6.819 1.00 29.01 39 ASP B O 1
ATOM 1382 N N . ILE B 1 40 ? -14.437 -0.481 8.210 1.00 28.59 40 ILE B N 1
ATOM 1383 C CA . ILE B 1 40 ? -15.156 -1.093 9.309 1.00 30.92 40 ILE B CA 1
ATOM 1384 C C . ILE B 1 40 ? -15.818 -0.091 10.248 1.00 32.21 40 ILE B C 1
ATOM 1385 O O . ILE B 1 40 ? -16.771 -0.433 10.946 1.00 32.56 40 ILE B O 1
ATOM 1390 N N . GLY B 1 41 ? -15.331 1.148 10.246 1.00 33.80 41 GLY B N 1
ATOM 1391 C CA . GLY B 1 41 ? -15.899 2.168 11.115 1.00 34.68 41 GLY B CA 1
ATOM 1392 C C . GLY B 1 41 ? -16.949 3.031 10.438 1.00 36.16 41 GLY B C 1
ATOM 1393 O O . GLY B 1 41 ? -17.934 3.428 11.064 1.00 36.32 41 GLY B O 1
ATOM 1394 N N . GLY B 1 42 ? -16.718 3.332 9.162 1.00 36.54 42 GLY B N 1
ATOM 1395 C CA . GLY B 1 42 ? -17.640 4.129 8.372 1.00 36.96 42 GLY B CA 1
ATOM 1396 C C . GLY B 1 42 ? -18.252 5.371 8.995 1.00 38.46 42 GLY B C 1
ATOM 1397 O O . GLY B 1 42 ? -19.265 5.294 9.694 1.00 38.48 42 GLY B O 1
ATOM 1398 N N . ASP B 1 43 ? -17.642 6.521 8.729 1.00 38.86 43 ASP B N 1
ATOM 1399 C CA . ASP B 1 43 ? -18.132 7.802 9.239 1.00 39.36 43 ASP B CA 1
ATOM 1400 C C . ASP B 1 43 ? -18.212 7.901 10.769 1.00 38.96 43 ASP B C 1
ATOM 1401 O O . ASP B 1 43 ? -18.477 8.973 11.310 1.00 38.84 43 ASP B O 1
ATOM 1403 N N . ARG B 1 44 ? -17.992 6.793 11.470 1.00 38.56 44 ARG B N 1
ATOM 1404 C CA . ARG B 1 44 ? -18.031 6.826 12.930 1.00 38.15 44 ARG B CA 1
ATOM 1405 C C . ARG B 1 44 ? -16.688 7.326 13.472 1.00 36.23 44 ARG B C 1
ATOM 1406 O O . ARG B 1 44 ? -16.623 7.910 14.550 1.00 36.38 44 ARG B O 1
ATOM 1408 N N . PHE B 1 45 ? -15.622 7.105 12.709 1.00 33.70 45 PHE B N 1
ATOM 1409 C CA . PHE B 1 45 ? -14.298 7.537 13.120 1.00 31.84 45 PHE B CA 1
ATOM 1410 C C . PHE B 1 45 ? -13.732 8.587 12.171 1.00 32.39 45 PHE B C 1
ATOM 1411 O O . PHE B 1 45 ? -14.033 8.600 10.979 1.00 34.41 45 PHE B O 1
ATOM 1419 N N . ALA B 1 46 ? -12.919 9.479 12.719 1.00 32.37 46 ALA B N 1
ATOM 1420 C CA . ALA B 1 46 ? -12.286 10.533 11.945 1.00 31.33 46 ALA B CA 1
ATOM 1421 C C . ALA B 1 46 ? -10.804 10.505 12.311 1.00 30.95 46 ALA B C 1
ATOM 1422 O O . ALA B 1 46 ? -10.445 10.513 13.490 1.00 30.93 46 ALA B O 1
ATOM 1424 N N . VAL B 1 47 ? -9.950 10.478 11.298 1.00 29.20 47 VAL B N 1
ATOM 1425 C CA . VAL B 1 47 ? -8.514 10.406 11.522 1.00 28.24 47 VAL B CA 1
ATOM 1426 C C . VAL B 1 47 ? -7.752 11.696 11.236 1.00 27.49 47 VAL B C 1
ATOM 1427 O O . VAL B 1 47 ? -7.828 12.234 10.134 1.00 28.70 47 VAL B O 1
ATOM 1431 N N . ASP B 1 48 ? -7.021 12.185 12.233 1.00 26.09 48 ASP B N 1
ATOM 1432 C CA . ASP B 1 48 ? -6.203 13.384 12.084 1.00 25.75 48 ASP B CA 1
ATOM 1433 C C . ASP B 1 48 ? -4.749 12.925 12.119 1.00 25.68 48 ASP B C 1
ATOM 1434 O O . ASP B 1 48 ? -4.331 12.263 13.068 1.00 28.09 48 ASP B O 1
ATOM 1439 N N . VAL B 1 49 ? -3.978 13.276 11.098 1.00 23.32 49 VAL B N 1
ATOM 1440 C CA . VAL B 1 49 ? -2.585 12.858 11.021 1.00 20.36 49 VAL B CA 1
ATOM 1441 C C . VAL B 1 49 ? -1.614 13.976 11.396 1.00 21.43 49 VAL B C 1
ATOM 1442 O O . VAL B 1 49 ? -1.807 15.126 11.004 1.00 21.80 49 VAL B O 1
ATOM 1446 N N . PHE B 1 50 ? -0.573 13.633 12.156 1.00 20.12 50 PHE B N 1
ATOM 1447 C CA . PHE B 1 50 ? 0.429 14.611 12.567 1.00 20.23 50 PHE B CA 1
ATOM 1448 C C . PHE B 1 50 ? 1.851 14.130 12.297 1.00 20.62 50 PHE B C 1
ATOM 1449 O O . PHE B 1 50 ? 2.181 12.966 12.515 1.00 22.29 50 PHE B O 1
ATOM 1457 N N . ASP B 1 51 ? 2.695 15.043 11.832 1.00 21.46 51 ASP B N 1
ATOM 1458 C CA . ASP B 1 51 ? 4.081 14.719 11.504 1.00 22.04 51 ASP B CA 1
ATOM 1459 C C . ASP B 1 51 ? 5.049 14.939 12.660 1.00 21.68 51 ASP B C 1
ATOM 1460 O O . ASP B 1 51 ? 4.953 15.918 13.394 1.00 21.26 51 ASP B O 1
ATOM 1465 N N . VAL B 1 52 ? 5.995 14.019 12.793 1.00 21.50 52 VAL B N 1
ATOM 1466 C CA . VAL B 1 52 ? 7.018 14.082 13.822 1.00 20.15 52 VAL B CA 1
ATOM 1467 C C . VAL B 1 52 ? 8.322 13.695 13.122 1.00 19.72 52 VAL B C 1
ATOM 1468 O O . VAL B 1 52 ? 8.319 12.889 12.208 1.00 19.74 52 VAL B O 1
ATOM 1472 N N . PRO B 1 53 ? 9.456 14.271 13.538 1.00 20.75 53 PRO B N 1
ATOM 1473 C CA . PRO B 1 53 ? 10.753 13.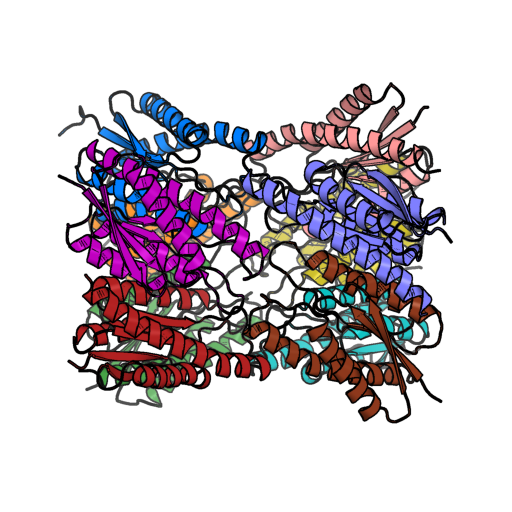964 12.916 1.00 20.93 53 PRO B CA 1
ATOM 1474 C C . PRO B 1 53 ? 11.132 12.481 12.900 1.00 21.83 53 PRO B C 1
ATOM 1475 O O . PRO B 1 53 ? 11.503 11.941 11.858 1.00 23.42 53 PRO B O 1
ATOM 1479 N N . GLY B 1 54 ? 11.053 11.831 14.057 1.00 21.13 54 GLY B N 1
ATOM 1480 C CA . GLY B 1 54 ? 11.396 10.422 14.143 1.00 21.14 54 GLY B CA 1
ATOM 1481 C C . GLY B 1 54 ? 10.685 9.749 15.304 1.00 22.43 54 GLY B C 1
ATOM 1482 O O . GLY B 1 54 ? 10.006 10.415 16.086 1.00 23.39 54 GLY B O 1
ATOM 1483 N N . ALA B 1 55 ? 10.848 8.435 15.429 1.00 22.67 55 ALA B N 1
ATOM 1484 C CA . ALA B 1 55 ? 10.207 7.670 16.497 1.00 22.35 55 ALA B CA 1
ATOM 1485 C C . ALA B 1 55 ? 10.383 8.259 17.893 1.00 21.10 55 ALA B C 1
ATOM 1486 O O . ALA B 1 55 ? 9.443 8.269 18.690 1.00 19.00 55 ALA B O 1
ATOM 1488 N N . TYR B 1 56 ? 11.580 8.755 18.194 1.00 21.90 56 TYR B N 1
ATOM 1489 C CA . TYR B 1 56 ? 11.839 9.312 19.524 1.00 22.39 56 TYR B CA 1
ATOM 1490 C C . TYR B 1 56 ? 10.891 10.435 19.941 1.00 20.83 56 TYR B C 1
ATOM 1491 O O . TYR B 1 56 ? 10.619 10.605 21.127 1.00 23.22 56 TYR B O 1
ATOM 1500 N N . GLU B 1 57 ? 10.371 11.189 18.979 1.00 20.39 57 GLU B N 1
ATOM 1501 C CA . GLU B 1 57 ? 9.463 12.288 19.298 1.00 19.46 57 GLU B CA 1
ATOM 1502 C C . GLU B 1 57 ? 8.007 11.868 19.532 1.00 19.52 57 GLU B C 1
ATOM 1503 O O . GLU B 1 57 ? 7.213 12.657 20.040 1.00 21.65 57 GLU B O 1
ATOM 1509 N N . ILE B 1 58 ? 7.651 10.633 19.183 1.00 20.64 58 ILE B N 1
ATOM 1510 C CA . ILE B 1 58 ? 6.265 10.160 19.323 1.00 18.41 58 ILE B CA 1
ATOM 1511 C C . ILE B 1 58 ? 5.584 10.200 20.692 1.00 18.49 58 ILE B C 1
ATOM 1512 O O . ILE B 1 58 ? 4.450 10.666 20.807 1.00 20.03 58 ILE B O 1
ATOM 1517 N N . PRO B 1 59 ? 6.250 9.701 21.747 1.00 19.28 59 PRO B N 1
ATOM 1518 C CA . PRO B 1 59 ? 5.623 9.710 23.080 1.00 18.20 59 PRO B CA 1
ATOM 1519 C C . PRO B 1 59 ? 5.109 11.060 23.560 1.00 18.57 59 PRO B C 1
ATOM 1520 O O . PRO B 1 59 ? 3.969 11.166 24.018 1.00 18.17 59 PRO B O 1
ATOM 1524 N N . LEU B 1 60 ? 5.938 12.095 23.459 1.00 18.24 60 LEU B N 1
ATOM 1525 C CA . LEU B 1 60 ? 5.506 13.410 23.911 1.00 19.43 60 LEU B CA 1
ATOM 1526 C C . LEU B 1 60 ? 4.371 13.943 23.050 1.00 19.51 60 LEU B C 1
ATOM 1527 O O . LEU B 1 60 ? 3.350 14.401 23.572 1.00 18.68 60 LEU B O 1
ATOM 1532 N N . HIS B 1 61 ? 4.543 13.868 21.730 1.00 20.78 61 HIS B N 1
ATOM 1533 C CA . HIS B 1 61 ? 3.521 14.355 20.811 1.00 20.88 61 HIS B CA 1
ATOM 1534 C C . HIS B 1 61 ? 2.203 13.665 21.114 1.00 21.27 61 HIS B C 1
ATOM 1535 O O . HIS B 1 61 ? 1.160 14.320 21.234 1.00 21.23 61 HIS B O 1
ATOM 1542 N N . ALA B 1 62 ? 2.253 12.343 21.256 1.00 19.98 62 ALA B N 1
ATOM 1543 C CA . ALA B 1 62 ? 1.054 11.571 21.564 1.00 21.28 62 ALA B CA 1
ATOM 1544 C C . ALA B 1 62 ? 0.412 12.015 22.886 1.00 21.79 62 ALA B C 1
ATOM 1545 O O . ALA B 1 62 ? -0.812 12.183 22.973 1.00 22.64 62 ALA B O 1
ATOM 1547 N N . ARG B 1 63 ? 1.231 12.198 23.919 1.00 21.83 63 ARG B N 1
ATOM 1548 C CA . ARG B 1 63 ? 0.716 12.622 25.215 1.00 23.00 63 ARG B CA 1
ATOM 1549 C C . ARG B 1 63 ? 0.042 13.986 25.103 1.00 21.89 63 ARG B C 1
ATOM 1550 O O . ARG B 1 63 ? -1.078 14.179 25.580 1.00 19.65 63 ARG B O 1
ATOM 1558 N N . THR B 1 64 ? 0.731 14.930 24.470 1.00 22.50 64 THR B N 1
ATOM 1559 C CA . THR B 1 64 ? 0.193 16.273 24.288 1.00 22.10 64 THR B CA 1
ATOM 1560 C C . THR B 1 64 ? -1.161 16.184 23.596 1.00 22.70 64 THR B C 1
ATOM 1561 O O . THR B 1 64 ? -2.115 16.858 23.997 1.00 23.40 64 THR B O 1
ATOM 1565 N N . LEU B 1 65 ? -1.244 15.343 22.565 1.00 22.10 65 LEU B N 1
ATOM 1566 C CA . LEU B 1 65 ? -2.494 15.148 21.831 1.00 22.05 65 LEU B CA 1
ATOM 1567 C C . LEU B 1 65 ? -3.562 14.579 22.745 1.00 22.31 65 LEU B C 1
ATOM 1568 O O . LEU B 1 65 ? -4.639 15.152 22.881 1.00 22.82 65 LEU B O 1
ATOM 1573 N N . ALA B 1 66 ? -3.260 13.454 23.382 1.00 23.53 66 ALA B N 1
ATOM 1574 C CA . ALA B 1 66 ? -4.214 12.821 24.284 1.00 23.73 66 ALA B CA 1
ATOM 1575 C C . ALA B 1 66 ? -4.725 13.800 25.334 1.00 24.23 66 ALA B C 1
ATOM 1576 O O . ALA B 1 66 ? -5.875 13.723 25.767 1.00 22.93 66 ALA B O 1
ATOM 1578 N N . GLU B 1 67 ? -3.875 14.733 25.742 1.00 27.74 67 GLU B N 1
ATOM 1579 C CA . GLU B 1 67 ? -4.282 15.697 26.759 1.00 29.93 67 GLU B CA 1
ATOM 1580 C C . GLU B 1 67 ? -5.264 16.756 26.281 1.00 30.32 67 GLU B C 1
ATOM 1581 O O . GLU B 1 67 ? -5.872 17.438 27.103 1.00 32.67 67 GLU B O 1
ATOM 1587 N N . THR B 1 68 ? -5.433 16.888 24.965 1.00 29.16 68 THR B N 1
ATOM 1588 C CA . THR B 1 68 ? -6.377 17.859 24.423 1.00 28.20 68 THR B CA 1
ATOM 1589 C C . THR B 1 68 ? -7.762 17.282 24.666 1.00 28.94 68 THR B C 1
ATOM 1590 O O . THR B 1 68 ? -8.776 17.956 24.471 1.00 29.58 68 THR B O 1
ATOM 1594 N N . GLY B 1 69 ? -7.786 16.023 25.090 1.00 28.16 69 GLY B N 1
ATOM 1595 C CA . GLY B 1 69 ? -9.039 15.341 25.351 1.00 28.66 69 GLY B CA 1
ATOM 1596 C C . GLY B 1 69 ? -9.894 15.295 24.100 1.00 29.15 69 GLY B C 1
ATOM 1597 O O . GLY B 1 69 ? -11.084 14.996 24.165 1.00 27.79 69 GLY B O 1
ATOM 1598 N N . ARG B 1 70 ? -9.284 15.583 22.955 1.00 29.27 70 ARG B N 1
ATOM 1599 C CA . ARG B 1 70 ? -10.015 15.603 21.700 1.00 30.48 70 ARG B CA 1
ATOM 1600 C C . ARG B 1 70 ? -9.994 14.296 20.919 1.00 30.81 70 ARG B C 1
ATOM 1601 O O . ARG B 1 70 ? -10.669 14.172 19.897 1.00 31.19 70 ARG B O 1
ATOM 1609 N N . TYR B 1 71 ? -9.231 13.319 21.392 1.00 30.96 71 TYR B N 1
ATOM 1610 C CA . TYR B 1 71 ? -9.150 12.052 20.683 1.00 29.01 71 TYR B CA 1
ATOM 1611 C C . TYR B 1 71 ? -9.512 10.833 21.514 1.00 27.97 71 TYR B C 1
ATOM 1612 O O . TYR B 1 71 ? -9.094 10.702 22.666 1.00 27.20 71 TYR B O 1
ATOM 1621 N N . GLY B 1 72 ? -10.299 9.944 20.912 1.00 26.63 72 GLY B N 1
ATOM 1622 C CA . GLY B 1 72 ? -10.708 8.732 21.593 1.00 24.71 72 GLY B CA 1
ATOM 1623 C C . GLY B 1 72 ? -9.513 7.815 21.739 1.00 23.81 72 GLY B C 1
ATOM 1624 O O . GLY B 1 72 ? -9.475 6.964 22.630 1.00 24.13 72 GLY B O 1
ATOM 1625 N N . ALA B 1 73 ? -8.528 7.995 20.863 1.00 21.76 73 ALA B N 1
ATOM 1626 C CA . ALA B 1 73 ? -7.325 7.177 20.904 1.00 22.30 73 ALA B CA 1
ATOM 1627 C C . ALA B 1 73 ? -6.246 7.797 20.038 1.00 21.39 73 ALA B C 1
ATOM 1628 O O . ALA B 1 73 ? -6.518 8.697 19.245 1.00 23.00 73 ALA B O 1
ATOM 1630 N N . VAL B 1 74 ? -5.024 7.301 20.195 1.00 19.40 74 VAL B N 1
ATOM 1631 C CA . VAL B 1 74 ? -3.886 7.796 19.443 1.00 18.15 74 VAL B CA 1
ATOM 1632 C C . VAL B 1 74 ? -3.044 6.635 18.916 1.00 18.81 74 VAL B C 1
ATOM 1633 O O . VAL B 1 74 ? -2.837 5.639 19.608 1.00 18.65 74 VAL B O 1
ATOM 1637 N N . LEU B 1 75 ? -2.571 6.768 17.683 1.00 18.06 75 LEU B N 1
ATOM 1638 C CA . LEU B 1 75 ? -1.739 5.749 17.069 1.00 16.41 75 LEU B CA 1
ATOM 1639 C C . LEU B 1 75 ? -0.360 6.333 16.889 1.00 17.05 75 LEU B C 1
ATOM 1640 O O . LEU B 1 75 ? -0.215 7.489 16.477 1.00 17.44 75 LEU B O 1
ATOM 1645 N N . GLY B 1 76 ? 0.649 5.532 17.214 1.00 16.55 76 GLY B N 1
ATOM 1646 C CA . GLY B 1 76 ? 2.023 5.953 17.047 1.00 16.40 76 GLY B CA 1
ATOM 1647 C C . GLY B 1 76 ? 2.582 5.003 16.003 1.00 18.42 76 GLY B C 1
ATOM 1648 O O . GLY B 1 76 ? 2.378 3.788 16.101 1.00 18.22 76 GLY B O 1
ATOM 1649 N N . THR B 1 77 ? 3.263 5.533 14.992 1.00 16.77 77 THR B N 1
ATOM 1650 C CA . THR B 1 77 ? 3.814 4.668 13.964 1.00 16.37 77 THR B CA 1
ATOM 1651 C C . THR B 1 77 ? 5.131 5.179 13.423 1.00 15.38 77 THR B C 1
ATOM 1652 O O . THR B 1 77 ? 5.284 6.360 13.117 1.00 14.82 77 THR B O 1
ATOM 1656 N N . ALA B 1 78 ? 6.087 4.265 13.326 1.00 15.33 78 ALA B N 1
ATOM 1657 C CA . ALA B 1 78 ? 7.418 4.579 12.831 1.00 14.40 78 ALA B CA 1
ATOM 1658 C C . ALA B 1 78 ? 8.104 3.260 12.511 1.00 14.13 78 ALA B C 1
ATOM 1659 O O . ALA B 1 78 ? 7.658 2.206 12.943 1.00 14.97 78 ALA B O 1
ATOM 1661 N N . PHE B 1 79 ? 9.190 3.346 11.758 1.00 14.73 79 PHE B N 1
ATOM 1662 C CA . PHE B 1 79 ? 9.978 2.206 11.333 1.00 14.47 79 PHE B CA 1
ATOM 1663 C C . PHE B 1 79 ? 11.340 2.426 11.974 1.00 17.31 79 PHE B C 1
ATOM 1664 O O . PHE B 1 79 ? 12.117 3.262 11.502 1.00 17.54 79 PHE B O 1
ATOM 1672 N N . VAL B 1 80 ? 11.617 1.679 13.043 1.00 18.51 80 VAL B N 1
ATOM 1673 C CA . VAL B 1 80 ? 12.871 1.791 13.789 1.00 19.01 80 VAL B CA 1
ATOM 1674 C C . VAL B 1 80 ? 13.748 0.587 13.481 1.00 19.68 80 VAL B C 1
ATOM 1675 O O . VAL B 1 80 ? 13.479 -0.537 13.929 1.00 21.07 80 VAL B O 1
ATOM 1679 N N . VAL B 1 81 ? 14.818 0.834 12.738 1.00 17.59 81 VAL B N 1
ATOM 1680 C CA . VAL B 1 81 ? 15.687 -0.236 12.306 1.00 17.67 81 VAL B CA 1
ATOM 1681 C C . VAL B 1 81 ? 17.163 -0.074 12.625 1.00 19.38 81 VAL B C 1
ATOM 1682 O O . VAL B 1 81 ? 17.630 0.988 13.034 1.00 20.54 81 VAL B O 1
ATOM 1686 N N . ASN B 1 82 ? 17.885 -1.159 12.398 1.00 18.58 82 ASN B N 1
ATOM 1687 C CA . ASN B 1 82 ? 19.317 -1.210 12.577 1.00 19.62 82 ASN B CA 1
ATOM 1688 C C . ASN B 1 82 ? 19.915 -0.845 11.208 1.00 19.87 82 ASN B C 1
ATOM 1689 O O . ASN B 1 82 ? 19.904 -1.658 10.268 1.00 19.68 82 ASN B O 1
ATOM 1694 N N . GLY B 1 83 ? 20.427 0.377 11.090 1.00 18.68 83 GLY B N 1
ATOM 1695 C CA . GLY B 1 83 ? 21.007 0.817 9.834 1.00 16.29 83 GLY B CA 1
ATOM 1696 C C . GLY B 1 83 ? 22.430 0.337 9.652 1.00 18.09 83 GLY B C 1
ATOM 1697 O O . GLY B 1 83 ? 23.093 0.706 8.679 1.00 17.81 83 GLY B O 1
ATOM 1698 N N . GLY B 1 84 ? 22.912 -0.456 10.610 1.00 18.66 84 GLY B N 1
ATOM 1699 C CA . GLY B 1 84 ? 24.255 -1.004 10.532 1.00 19.97 84 GLY B CA 1
ATOM 1700 C C . GLY B 1 84 ? 25.419 -0.162 11.032 1.00 22.48 84 GLY B C 1
ATOM 1701 O O . GLY B 1 84 ? 26.573 -0.584 10.888 1.00 24.10 84 GLY B O 1
ATOM 1702 N N . ILE B 1 85 ? 25.148 1.013 11.603 1.00 20.22 85 ILE B N 1
ATOM 1703 C CA . ILE B 1 85 ? 26.226 1.860 12.112 1.00 21.28 85 ILE B CA 1
ATOM 1704 C C . ILE B 1 85 ? 26.060 2.117 13.607 1.00 21.14 85 ILE B C 1
ATOM 1705 O O . ILE B 1 85 ? 27.023 2.058 14.359 1.00 22.35 85 ILE B O 1
ATOM 1710 N N . TYR B 1 86 ? 24.832 2.408 14.023 1.00 20.83 86 TYR B N 1
ATOM 1711 C CA . TYR B 1 86 ? 24.522 2.673 15.419 1.00 20.91 86 TYR B CA 1
ATOM 1712 C C . TYR B 1 86 ? 23.493 1.668 15.917 1.00 23.14 86 TYR B C 1
ATOM 1713 O O . TYR B 1 86 ? 22.727 1.093 15.138 1.00 23.12 86 TYR B O 1
ATOM 1722 N N . ARG B 1 87 ? 23.469 1.477 17.231 1.00 25.38 87 ARG B N 1
ATOM 1723 C CA . ARG B 1 87 ? 22.530 0.560 17.856 1.00 26.37 87 ARG B CA 1
ATOM 1724 C C . ARG B 1 87 ? 21.159 1.226 17.969 1.00 25.02 87 ARG B C 1
ATOM 1725 O O . ARG B 1 87 ? 21.039 2.333 18.489 1.00 27.61 87 ARG B O 1
ATOM 1733 N N . HIS B 1 88 ? 20.128 0.549 17.475 1.00 22.78 88 HIS B N 1
ATOM 1734 C CA . HIS B 1 88 ? 18.769 1.087 17.491 1.00 22.10 88 HIS B CA 1
ATOM 1735 C C . HIS B 1 88 ? 17.915 0.696 18.699 1.00 22.45 88 HIS B C 1
ATOM 1736 O O . HIS B 1 88 ? 16.892 1.339 18.986 1.00 23.18 88 HIS B O 1
ATOM 1743 N N . GLU B 1 89 ? 18.318 -0.360 19.395 1.00 20.99 89 GLU B N 1
ATOM 1744 C CA . GLU B 1 89 ? 17.548 -0.847 20.533 1.00 20.94 89 GLU B CA 1
ATOM 1745 C C . GLU B 1 89 ? 17.042 0.194 21.528 1.00 17.78 89 GLU B C 1
ATOM 1746 O O . GLU B 1 89 ? 15.836 0.314 21.775 1.00 17.03 89 GLU B O 1
ATOM 1752 N N . PHE B 1 90 ? 17.967 0.943 22.106 1.00 15.95 90 PHE B N 1
ATOM 1753 C CA . PHE B 1 90 ? 17.617 1.937 23.111 1.00 13.15 90 PHE B CA 1
ATOM 1754 C C . PHE B 1 90 ? 16.430 2.797 22.691 1.00 11.86 90 PHE B C 1
ATOM 1755 O O . PHE B 1 90 ? 15.410 2.827 23.383 1.00 9.43 90 PHE B O 1
ATOM 1763 N N . VAL B 1 91 ? 16.535 3.459 21.541 1.00 12.96 91 VAL B N 1
ATOM 1764 C CA . VAL B 1 91 ? 15.440 4.300 21.058 1.00 14.00 91 VAL B CA 1
ATOM 1765 C C . VAL B 1 91 ? 14.141 3.492 20.875 1.00 15.35 91 VAL B C 1
ATOM 1766 O O . VAL B 1 91 ? 13.109 3.833 21.454 1.00 15.19 91 VAL B O 1
ATOM 1770 N N . ALA B 1 92 ? 14.183 2.423 20.088 1.00 16.68 92 ALA B N 1
ATOM 1771 C CA . ALA B 1 92 ? 12.985 1.597 19.898 1.00 17.90 92 ALA B CA 1
ATOM 1772 C C . ALA B 1 92 ? 12.394 1.249 21.265 1.00 17.55 92 ALA B C 1
ATOM 1773 O O . ALA B 1 92 ? 11.178 1.300 21.477 1.00 16.99 92 ALA B O 1
ATOM 1775 N N . SER B 1 93 ? 13.266 0.896 22.199 1.00 18.25 93 SER B N 1
ATOM 1776 C CA . SER B 1 93 ? 12.820 0.536 23.542 1.00 18.73 93 SER B CA 1
ATOM 1777 C C . SER B 1 93 ? 12.257 1.741 24.307 1.00 17.43 93 SER B C 1
ATOM 1778 O O . SER B 1 93 ? 11.184 1.662 24.919 1.00 16.48 93 SER B O 1
ATOM 1781 N N . ALA B 1 94 ? 12.980 2.859 24.264 1.00 16.05 94 ALA B N 1
ATOM 1782 C CA . ALA B 1 94 ? 12.537 4.070 24.949 1.00 15.65 94 ALA B CA 1
ATOM 1783 C C . ALA B 1 94 ? 11.181 4.518 24.436 1.00 15.60 94 ALA B C 1
ATOM 1784 O O . ALA B 1 94 ? 10.397 5.092 25.187 1.00 18.14 94 ALA B O 1
ATOM 1786 N N . VAL B 1 95 ? 10.894 4.250 23.163 1.00 14.84 95 VAL B N 1
ATOM 1787 C CA . VAL B 1 95 ? 9.613 4.655 22.588 1.00 14.14 95 VAL B CA 1
ATOM 1788 C C . VAL B 1 95 ? 8.465 3.686 22.836 1.00 14.96 95 VAL B C 1
ATOM 1789 O O . VAL B 1 95 ? 7.314 4.118 22.959 1.00 14.82 95 VAL B O 1
ATOM 1793 N N . ILE B 1 96 ? 8.749 2.384 22.902 1.00 14.93 96 ILE B N 1
ATOM 1794 C CA . ILE B 1 96 ? 7.670 1.429 23.176 1.00 16.54 96 ILE B CA 1
ATOM 1795 C C . ILE B 1 96 ? 7.263 1.585 24.643 1.00 16.98 96 ILE B C 1
ATOM 1796 O O . ILE B 1 96 ? 6.068 1.531 24.967 1.00 15.81 96 ILE B O 1
ATOM 1801 N N . ASP B 1 97 ? 8.239 1.787 25.535 1.00 17.57 97 ASP B N 1
ATOM 1802 C CA . ASP B 1 97 ? 7.901 1.973 26.955 1.00 16.81 97 ASP B CA 1
ATOM 1803 C C . ASP B 1 97 ? 7.253 3.356 27.100 1.00 14.87 97 ASP B C 1
ATOM 1804 O O . ASP B 1 97 ? 6.317 3.551 27.890 1.00 13.26 97 ASP B O 1
ATOM 1809 N N . GLY B 1 98 ? 7.759 4.307 26.316 1.00 13.88 98 GLY B N 1
ATOM 1810 C CA . GLY B 1 98 ? 7.245 5.666 26.342 1.00 16.28 98 GLY B CA 1
ATOM 1811 C C . GLY B 1 98 ? 5.758 5.749 26.065 1.00 18.31 98 GLY B C 1
ATOM 1812 O O . GLY B 1 98 ? 5.017 6.408 26.801 1.00 19.45 98 GLY B O 1
ATOM 1813 N N . MET B 1 99 ? 5.306 5.082 25.006 1.00 18.73 99 MET B N 1
ATOM 1814 C CA . MET B 1 99 ? 3.887 5.110 24.681 1.00 19.01 99 MET B CA 1
ATOM 1815 C C . MET B 1 99 ? 3.074 4.451 25.780 1.00 18.47 99 MET B C 1
ATOM 1816 O O . MET B 1 99 ? 1.964 4.887 26.075 1.00 18.98 99 MET B O 1
ATOM 1821 N N . MET B 1 100 ? 3.621 3.397 26.384 1.00 19.71 100 MET B N 1
ATOM 1822 C CA . MET B 1 100 ? 2.926 2.707 27.476 1.00 19.47 100 MET B CA 1
ATOM 1823 C C . MET B 1 100 ? 2.723 3.738 28.583 1.00 20.46 100 MET B C 1
ATOM 1824 O O . MET B 1 100 ? 1.614 3.911 29.105 1.00 19.43 100 MET B O 1
ATOM 1829 N N . ASN B 1 101 ? 3.823 4.419 28.906 1.00 21.63 101 ASN B N 1
ATOM 1830 C CA . ASN B 1 101 ? 3.896 5.466 29.924 1.00 22.75 101 ASN B CA 1
ATOM 1831 C C . ASN B 1 101 ? 2.787 6.516 29.752 1.00 21.60 101 ASN B C 1
ATOM 1832 O O . ASN B 1 101 ? 2.041 6.822 30.684 1.00 18.95 101 ASN B O 1
ATOM 1837 N N . VAL B 1 102 ? 2.693 7.070 28.549 1.00 20.85 102 VAL B N 1
ATOM 1838 C CA . VAL B 1 102 ? 1.687 8.082 28.250 1.00 21.53 102 VAL B CA 1
ATOM 1839 C C . VAL B 1 102 ? 0.234 7.601 28.364 1.00 21.76 102 VAL B C 1
ATOM 1840 O O . VAL B 1 102 ? -0.607 8.320 28.902 1.00 23.12 102 VAL B O 1
ATOM 1844 N N . GLN B 1 103 ? -0.067 6.396 27.879 1.00 21.24 103 GLN B N 1
ATOM 1845 C CA . GLN B 1 103 ? -1.439 5.895 27.941 1.00 22.11 103 GLN B CA 1
ATOM 1846 C C . GLN B 1 103 ? -1.864 5.492 29.343 1.00 22.75 103 GLN B C 1
ATOM 1847 O O . GLN B 1 103 ? -3.037 5.628 29.702 1.00 22.75 103 GLN B O 1
ATOM 1853 N N . LEU B 1 104 ? -0.921 4.996 30.139 1.00 22.67 104 LEU B N 1
ATOM 1854 C CA . LEU B 1 104 ? -1.247 4.611 31.503 1.00 22.63 104 LEU B CA 1
ATOM 1855 C C . LEU B 1 104 ? -1.547 5.840 32.342 1.00 23.43 104 LEU B C 1
ATOM 1856 O O . LEU B 1 104 ? -2.434 5.804 33.187 1.00 24.72 104 LEU B O 1
ATOM 1861 N N . SER B 1 105 ? -0.826 6.933 32.093 1.00 24.17 105 SER B N 1
ATOM 1862 C CA . SER B 1 105 ? -1.030 8.162 32.861 1.00 25.56 105 SER B CA 1
ATOM 1863 C C . SER B 1 105 ? -2.146 9.060 32.346 1.00 24.35 105 SER B C 1
ATOM 1864 O O . SER B 1 105 ? -2.854 9.664 33.141 1.00 26.11 105 SER B O 1
ATOM 1867 N N . THR B 1 106 ? -2.303 9.170 31.031 1.00 23.30 106 THR B N 1
ATOM 1868 C CA . THR B 1 106 ? -3.360 10.030 30.499 1.00 22.58 106 THR B CA 1
ATOM 1869 C C . THR B 1 106 ? -4.700 9.319 30.427 1.00 21.83 106 THR B C 1
ATOM 1870 O O . THR B 1 106 ? -5.742 9.967 30.337 1.00 21.84 106 THR B O 1
ATOM 1874 N N . GLY B 1 107 ? -4.669 7.989 30.469 1.00 20.42 107 GLY B N 1
ATOM 1875 C CA . GLY B 1 107 ? -5.902 7.227 30.411 1.00 20.29 107 GLY B CA 1
ATOM 1876 C C . GLY B 1 107 ? -6.402 7.020 28.993 1.00 20.59 107 GLY B C 1
ATOM 1877 O O . GLY B 1 107 ? -7.393 6.324 28.765 1.00 21.48 107 GLY B O 1
ATOM 1878 N N . VAL B 1 108 ? -5.717 7.630 28.033 1.00 19.69 108 VAL B N 1
ATOM 1879 C CA . VAL B 1 108 ? -6.092 7.509 26.635 1.00 17.96 108 VAL B CA 1
ATOM 1880 C C . VAL B 1 108 ? -5.321 6.374 25.987 1.00 18.37 108 VAL B C 1
ATOM 1881 O O . VAL B 1 108 ? -4.102 6.296 26.112 1.00 19.32 108 VAL B O 1
ATOM 1885 N N . PRO B 1 109 ? -6.030 5.459 25.308 1.00 17.93 109 PRO B N 1
ATOM 1886 C CA . PRO B 1 109 ? -5.391 4.326 24.639 1.00 18.61 109 PRO B CA 1
ATOM 1887 C C . PRO B 1 109 ? -4.411 4.789 23.564 1.00 21.19 109 PRO B C 1
ATOM 1888 O O . PRO B 1 109 ? -4.736 5.670 22.765 1.00 22.39 109 PRO B O 1
ATOM 1892 N N . VAL B 1 110 ? -3.211 4.214 23.559 1.00 20.94 110 VAL B N 1
ATOM 1893 C CA . VAL B 1 110 ? -2.211 4.546 22.550 1.00 20.69 110 VAL B CA 1
ATOM 1894 C C . VAL B 1 110 ? -1.798 3.227 21.891 1.00 21.16 110 VAL B C 1
ATOM 1895 O O . VAL B 1 110 ? -1.180 2.368 22.528 1.00 22.18 110 VAL B O 1
ATOM 1899 N N . LEU B 1 111 ? -2.176 3.057 20.625 1.00 20.90 111 LEU B N 1
ATOM 1900 C CA . LEU B 1 111 ? -1.854 1.846 19.875 1.00 19.25 111 LEU B CA 1
ATOM 1901 C C . LEU B 1 111 ? -0.503 1.978 19.194 1.00 18.45 111 LEU B C 1
ATOM 1902 O O . LEU B 1 111 ? -0.143 3.055 18.705 1.00 18.08 111 LEU B O 1
ATOM 1907 N N . SER B 1 112 ? 0.239 0.874 19.160 1.00 16.97 112 SER B N 1
ATOM 1908 C CA . SER B 1 112 ? 1.570 0.869 18.574 1.00 16.81 112 SER B CA 1
ATOM 1909 C C . SER B 1 112 ? 1.758 0.241 17.198 1.00 18.72 112 SER B C 1
ATOM 1910 O O . SER B 1 112 ? 1.379 -0.909 16.943 1.00 19.62 112 SER B O 1
ATOM 1913 N N . ALA B 1 113 ? 2.382 1.029 16.330 1.00 19.41 113 ALA B N 1
ATOM 1914 C CA . ALA B 1 113 ? 2.733 0.644 14.977 1.00 18.74 113 ALA B CA 1
ATOM 1915 C C . ALA B 1 113 ? 4.166 1.156 14.824 1.00 19.97 113 ALA B C 1
ATOM 1916 O O . ALA B 1 113 ? 4.543 1.747 13.804 1.00 20.50 113 ALA B O 1
ATOM 1918 N N . VAL B 1 114 ? 4.947 0.979 15.887 1.00 18.17 114 VAL B N 1
ATOM 1919 C CA . VAL B 1 114 ? 6.353 1.353 15.864 1.00 17.62 114 VAL B CA 1
ATOM 1920 C C . VAL B 1 114 ? 6.989 -0.021 15.726 1.00 16.97 114 VAL B C 1
ATOM 1921 O O . VAL B 1 114 ? 7.076 -0.776 16.685 1.00 16.32 114 VAL B O 1
ATOM 1925 N N . LEU B 1 115 ? 7.401 -0.358 14.515 1.00 17.67 115 LEU B N 1
ATOM 1926 C CA . LEU B 1 115 ? 7.972 -1.662 14.274 1.00 17.59 115 LEU B CA 1
ATOM 1927 C C . LEU B 1 115 ? 9.461 -1.645 14.036 1.00 17.31 115 LEU B C 1
ATOM 1928 O O . LEU B 1 115 ? 10.009 -0.700 13.474 1.00 19.31 115 LEU B O 1
ATOM 1933 N N . THR B 1 116 ? 10.107 -2.717 14.469 1.00 18.11 116 THR B N 1
ATOM 1934 C CA . THR B 1 116 ? 11.543 -2.888 14.301 1.00 19.20 116 THR B CA 1
ATOM 1935 C C . THR B 1 116 ? 11.736 -4.262 13.667 1.00 20.03 116 THR B C 1
ATOM 1936 O O . THR B 1 116 ? 11.416 -5.285 14.275 1.00 21.64 116 THR B O 1
ATOM 1940 N N . PRO B 1 117 ? 12.239 -4.306 12.424 1.00 20.59 117 PRO B N 1
ATOM 1941 C CA . PRO B 1 117 ? 12.441 -5.597 11.767 1.00 22.30 117 PRO B CA 1
ATOM 1942 C C . PRO B 1 117 ? 13.726 -6.282 12.230 1.00 23.80 117 PRO B C 1
ATOM 1943 O O . PRO B 1 117 ? 14.642 -5.627 12.748 1.00 25.14 117 PRO B O 1
ATOM 1947 N N . HIS B 1 118 ? 13.791 -7.599 12.054 1.00 24.09 118 HIS B N 1
ATOM 1948 C CA . HIS B 1 118 ? 14.994 -8.336 12.416 1.00 23.61 118 HIS B CA 1
ATOM 1949 C C . HIS B 1 118 ? 16.098 -7.835 11.483 1.00 22.67 118 HIS B C 1
ATOM 1950 O O . HIS B 1 118 ? 17.240 -7.650 11.904 1.00 21.30 118 HIS B O 1
ATOM 1957 N N . ASN B 1 119 ? 15.737 -7.620 10.216 1.00 22.83 119 ASN B N 1
ATOM 1958 C CA . ASN B 1 119 ? 16.673 -7.139 9.197 1.00 23.02 119 ASN B CA 1
ATOM 1959 C C . ASN B 1 119 ? 16.057 -6.170 8.189 1.00 24.79 119 ASN B C 1
ATOM 1960 O O . ASN B 1 119 ? 14.915 -6.348 7.752 1.00 24.03 119 ASN B O 1
ATOM 1965 N N . TYR B 1 120 ? 16.843 -5.158 7.821 1.00 27.48 120 TYR B N 1
ATOM 1966 C CA . TYR B 1 120 ? 16.468 -4.141 6.835 1.00 30.45 120 TYR B CA 1
ATOM 1967 C C . TYR B 1 120 ? 17.768 -3.488 6.364 1.00 31.98 120 TYR B C 1
ATOM 1968 O O . TYR B 1 120 ? 18.410 -2.770 7.132 1.00 31.41 120 TYR B O 1
ATOM 1977 N N . HIS B 1 121 ? 18.150 -3.729 5.108 1.00 33.41 121 HIS B N 1
ATOM 1978 C CA . HIS B 1 121 ? 19.400 -3.187 4.583 1.00 36.01 121 HIS B CA 1
ATOM 1979 C C . HIS B 1 121 ? 19.393 -2.182 3.429 1.00 37.26 121 HIS B C 1
ATOM 1980 O O . HIS B 1 121 ? 20.402 -2.065 2.733 1.00 38.27 121 HIS B O 1
ATOM 1987 N N . ASP B 1 122 ? 18.310 -1.450 3.204 1.00 37.78 122 ASP B N 1
ATOM 1988 C CA . ASP B 1 122 ? 18.313 -0.472 2.102 1.00 39.28 122 ASP B CA 1
ATOM 1989 C C . ASP B 1 122 ? 18.627 -1.149 0.776 1.00 37.55 122 ASP B C 1
ATOM 1990 O O . ASP B 1 122 ? 19.343 -0.605 -0.067 1.00 37.46 122 ASP B O 1
ATOM 1995 N N . SER B 1 123 ? 18.126 -2.358 0.611 1.00 36.21 123 SER B N 1
ATOM 1996 C CA . SER B 1 123 ? 18.329 -3.088 -0.622 1.00 33.69 123 SER B CA 1
ATOM 1997 C C . SER B 1 123 ? 16.918 -3.084 -1.169 1.00 32.76 123 SER B C 1
ATOM 1998 O O . SER B 1 123 ? 15.968 -2.968 -0.390 1.00 32.42 123 SER B O 1
ATOM 2001 N N . ALA B 1 124 ? 16.765 -3.188 -2.485 1.00 31.24 124 ALA B N 1
ATOM 2002 C CA . ALA B 1 124 ? 15.430 -3.180 -3.068 1.00 30.57 124 ALA B CA 1
ATOM 2003 C C . ALA B 1 124 ? 14.551 -4.194 -2.346 1.00 29.75 124 ALA B C 1
ATOM 2004 O O . ALA B 1 124 ? 13.455 -3.867 -1.882 1.00 29.30 124 ALA B O 1
ATOM 2006 N N . GLU B 1 125 ? 15.056 -5.418 -2.229 1.00 27.85 125 GLU B N 1
ATOM 2007 C CA . GLU B 1 125 ? 14.325 -6.493 -1.575 1.00 27.54 125 GLU B CA 1
ATOM 2008 C C . GLU B 1 125 ? 13.726 -6.084 -0.236 1.00 26.34 125 GLU B C 1
ATOM 2009 O O . GLU B 1 125 ? 12.525 -6.245 -0.015 1.00 27.37 125 GLU B O 1
ATOM 2015 N N . HIS B 1 126 ? 14.558 -5.558 0.660 1.00 25.89 126 HIS B N 1
ATOM 2016 C CA . HIS B 1 126 ? 14.075 -5.146 1.976 1.00 23.80 126 HIS B CA 1
ATOM 2017 C C . HIS B 1 126 ? 13.043 -4.036 1.896 1.00 22.07 126 HIS B C 1
ATOM 2018 O O . HIS B 1 126 ? 11.963 -4.147 2.475 1.00 21.44 126 HIS B O 1
ATOM 2025 N N . HIS B 1 127 ? 13.374 -2.976 1.165 1.00 21.96 127 HIS B N 1
ATOM 2026 C CA . HIS B 1 127 ? 12.475 -1.834 1.019 1.00 23.78 127 HIS B CA 1
ATOM 2027 C C . HIS B 1 127 ? 11.112 -2.257 0.484 1.00 23.82 127 HIS B C 1
ATOM 2028 O O . HIS B 1 127 ? 10.072 -1.936 1.063 1.00 25.48 127 HIS B O 1
ATOM 2035 N N . ARG B 1 128 ? 11.120 -2.991 -0.618 1.00 23.16 128 ARG B N 1
ATOM 2036 C CA . ARG B 1 128 ? 9.887 -3.461 -1.220 1.00 22.94 128 ARG B CA 1
ATOM 2037 C C . ARG B 1 128 ? 9.083 -4.346 -0.278 1.00 22.31 128 ARG B C 1
ATOM 2038 O O . ARG B 1 128 ? 7.864 -4.185 -0.158 1.00 22.85 128 ARG B O 1
ATOM 2046 N N . PHE B 1 129 ? 9.755 -5.277 0.394 1.00 22.07 129 PHE B N 1
ATOM 2047 C CA . PHE B 1 129 ? 9.055 -6.173 1.313 1.00 20.64 129 PHE B CA 1
ATOM 2048 C C . PHE B 1 129 ? 8.276 -5.395 2.368 1.00 19.44 129 PHE B C 1
ATOM 2049 O O . PHE B 1 129 ? 7.066 -5.564 2.503 1.00 18.70 129 PHE B O 1
ATOM 2057 N N . PHE B 1 130 ? 8.976 -4.541 3.111 1.00 19.45 130 PHE B N 1
ATOM 2058 C CA . PHE B 1 130 ? 8.347 -3.764 4.169 1.00 20.33 130 PHE B CA 1
ATOM 2059 C C . PHE B 1 130 ? 7.402 -2.671 3.685 1.00 22.28 130 PHE B C 1
ATOM 2060 O O . PHE B 1 130 ? 6.441 -2.328 4.382 1.00 23.34 130 PHE B O 1
ATOM 2068 N N . PHE B 1 131 ? 7.669 -2.115 2.506 1.00 22.76 131 PHE B N 1
ATOM 2069 C CA . PHE B 1 131 ? 6.792 -1.092 1.955 1.00 23.27 131 PHE B CA 1
ATOM 2070 C C . PHE B 1 131 ? 5.443 -1.770 1.793 1.00 23.53 131 PHE B C 1
ATOM 2071 O O . PHE B 1 131 ? 4.393 -1.195 2.093 1.00 25.11 131 PHE B O 1
ATOM 2079 N N . GLU B 1 132 ? 5.492 -3.013 1.329 1.00 22.51 132 GLU B N 1
ATOM 2080 C CA . GLU B 1 132 ? 4.295 -3.805 1.101 1.00 24.15 132 GLU B CA 1
ATOM 2081 C C . GLU B 1 132 ? 3.642 -4.315 2.370 1.00 23.27 132 GLU B C 1
ATOM 2082 O O . GLU B 1 132 ? 2.424 -4.243 2.521 1.00 24.61 132 GLU B O 1
ATOM 2088 N N . HIS B 1 133 ? 4.453 -4.838 3.282 1.00 22.65 133 HIS B N 1
ATOM 2089 C CA . HIS B 1 133 ? 3.936 -5.413 4.516 1.00 21.87 133 HIS B CA 1
ATOM 2090 C C . HIS B 1 133 ? 3.297 -4.416 5.478 1.00 21.78 133 HIS B C 1
ATOM 2091 O O . HIS B 1 133 ? 2.338 -4.750 6.188 1.00 19.77 133 HIS B O 1
ATOM 2098 N N . PHE B 1 134 ? 3.809 -3.189 5.489 1.00 21.65 134 PHE B N 1
ATOM 2099 C CA . PHE B 1 134 ? 3.286 -2.165 6.387 1.00 23.82 134 PHE B CA 1
ATOM 2100 C C . PHE B 1 134 ? 1.801 -1.858 6.250 1.00 23.39 134 PHE B C 1
ATOM 2101 O O . PHE B 1 134 ? 1.152 -1.506 7.247 1.00 23.66 134 PHE B O 1
ATOM 2109 N N . THR B 1 135 ? 1.249 -1.985 5.043 1.00 22.66 135 THR B N 1
ATOM 2110 C CA . THR B 1 135 ? -0.178 -1.712 4.885 1.00 22.58 135 THR B CA 1
ATOM 2111 C C . THR B 1 135 ? -0.910 -2.753 5.727 1.00 21.08 135 THR B C 1
ATOM 2112 O O . THR B 1 135 ? -1.985 -2.483 6.251 1.00 21.55 135 THR B O 1
ATOM 2116 N N . VAL B 1 136 ? -0.305 -3.931 5.879 1.00 19.84 136 VAL B N 1
ATOM 2117 C CA . VAL B 1 136 ? -0.883 -4.987 6.704 1.00 19.90 136 VAL B CA 1
ATOM 2118 C C . VAL B 1 136 ? -0.892 -4.578 8.184 1.00 20.79 136 VAL B C 1
ATOM 2119 O O . VAL B 1 136 ? -1.888 -4.776 8.886 1.00 21.64 136 VAL B O 1
ATOM 2123 N N . LYS B 1 137 ? 0.224 -4.030 8.667 1.00 20.27 137 LYS B N 1
ATOM 2124 C CA . LYS B 1 137 ? 0.310 -3.600 10.065 1.00 20.17 137 LYS B CA 1
ATOM 2125 C C . LYS B 1 137 ? -0.663 -2.466 10.356 1.00 20.48 137 LYS B C 1
ATOM 2126 O O . LYS B 1 137 ? -1.201 -2.373 11.464 1.00 20.37 137 LYS B O 1
ATOM 2132 N N . GLY B 1 138 ? -0.887 -1.607 9.362 1.00 20.07 138 GLY B N 1
ATOM 2133 C CA . GLY B 1 138 ? -1.808 -0.496 9.541 1.00 19.43 138 GLY B CA 1
ATOM 2134 C C . GLY B 1 138 ? -3.224 -1.015 9.693 1.00 19.86 138 GLY B C 1
ATOM 2135 O O . GLY B 1 138 ? -4.014 -0.515 10.501 1.00 19.37 138 GLY B O 1
ATOM 2136 N N . LYS B 1 139 ? -3.538 -2.032 8.898 1.00 21.41 139 LYS B N 1
ATOM 2137 C CA . LYS B 1 139 ? -4.838 -2.679 8.915 1.00 21.36 139 LYS B CA 1
ATOM 2138 C C . LYS B 1 139 ? -5.091 -3.240 10.320 1.00 21.87 139 LYS B C 1
ATOM 2139 O O . LYS B 1 139 ? -6.168 -3.054 10.889 1.00 23.50 139 LYS B O 1
ATOM 2145 N N . GLU B 1 140 ? -4.089 -3.911 10.882 1.00 21.50 140 GLU B N 1
ATOM 2146 C CA . GLU B 1 140 ? -4.203 -4.479 12.225 1.00 21.32 140 GLU B CA 1
ATOM 2147 C C . GLU B 1 140 ? -4.438 -3.391 13.269 1.00 20.97 140 GLU B C 1
ATOM 2148 O O . GLU B 1 140 ? -5.334 -3.510 14.110 1.00 20.69 140 GLU B O 1
ATOM 2154 N N . ALA B 1 141 ? -3.628 -2.335 13.214 1.00 20.19 141 ALA B N 1
ATOM 2155 C CA . ALA B 1 141 ? -3.750 -1.225 14.159 1.00 19.96 141 ALA B CA 1
ATOM 2156 C C . ALA B 1 141 ? -5.137 -0.593 14.072 1.00 20.17 141 ALA B C 1
ATOM 2157 O O . ALA B 1 141 ? -5.703 -0.160 15.084 1.00 20.80 141 ALA B O 1
ATOM 2159 N N . ALA B 1 142 ? -5.694 -0.547 12.866 1.00 20.08 142 ALA B N 1
ATOM 2160 C CA . ALA B 1 142 ? -7.022 0.034 12.686 1.00 19.85 142 ALA B CA 1
ATOM 2161 C C . ALA B 1 142 ? -8.035 -0.828 13.405 1.00 18.61 142 ALA B C 1
ATOM 2162 O O . ALA B 1 142 ? -8.921 -0.326 14.085 1.00 19.69 142 ALA B O 1
ATOM 2164 N N . ARG B 1 143 ? -7.900 -2.137 13.255 1.00 19.73 143 ARG B N 1
ATOM 2165 C CA . ARG B 1 143 ? -8.819 -3.062 13.907 1.00 20.60 143 ARG B CA 1
ATOM 2166 C C . ARG B 1 143 ? -8.616 -3.042 15.422 1.00 19.30 143 ARG B C 1
ATOM 2167 O O . ARG B 1 143 ? -9.581 -3.098 16.191 1.00 16.99 143 ARG B O 1
ATOM 2175 N N . ALA B 1 144 ? -7.355 -2.982 15.845 1.00 17.63 144 ALA B N 1
ATOM 2176 C CA . ALA B 1 144 ? -7.052 -2.947 17.264 1.00 16.73 144 ALA B CA 1
ATOM 2177 C C . ALA B 1 144 ? -7.678 -1.683 17.821 1.00 16.96 144 ALA B C 1
ATOM 2178 O O . ALA B 1 144 ? -8.340 -1.714 18.859 1.00 17.13 144 ALA B O 1
ATOM 2180 N N . CYS B 1 145 ? -7.488 -0.574 17.111 1.00 16.86 145 CYS B N 1
ATOM 2181 C CA . CYS B 1 145 ? -8.038 0.705 17.546 1.00 18.84 145 CYS B CA 1
ATOM 2182 C C . CYS B 1 145 ? -9.541 0.620 17.761 1.00 17.91 145 CYS B C 1
ATOM 2183 O O . CYS B 1 145 ? -10.034 0.975 18.825 1.00 18.38 145 CYS B O 1
ATOM 2186 N N . VAL B 1 146 ? -10.276 0.161 16.752 1.00 18.02 146 VAL B N 1
ATOM 2187 C CA . VAL B 1 146 ? -11.726 0.044 16.890 1.00 17.06 146 VAL B CA 1
ATOM 2188 C C . VAL B 1 146 ? -12.070 -0.883 18.044 1.00 17.36 146 VAL B C 1
ATOM 2189 O O . VAL B 1 146 ? -12.890 -0.553 18.902 1.00 18.97 146 VAL B O 1
ATOM 2193 N N . GLU B 1 147 ? -11.430 -2.044 18.069 1.00 18.62 147 GLU B N 1
ATOM 2194 C CA . GLU B 1 147 ? -11.686 -3.022 19.121 1.00 19.21 147 GLU B CA 1
ATOM 2195 C C . GLU B 1 147 ? -11.423 -2.546 20.550 1.00 18.36 147 GLU B C 1
ATOM 2196 O O . GLU B 1 147 ? -12.259 -2.766 21.435 1.00 17.37 147 GLU B O 1
ATOM 2202 N N . ILE B 1 148 ? -10.284 -1.895 20.783 1.00 16.39 148 ILE B N 1
ATOM 2203 C CA . ILE B 1 148 ? -9.980 -1.440 22.131 1.00 16.67 148 ILE B CA 1
ATOM 2204 C C . ILE B 1 148 ? -11.018 -0.453 22.623 1.00 16.62 148 ILE B C 1
ATOM 2205 O O . ILE B 1 148 ? -11.476 -0.535 23.759 1.00 16.96 148 ILE B O 1
ATOM 2210 N N . LEU B 1 149 ? -11.410 0.474 21.763 1.00 18.52 149 LEU B N 1
ATOM 2211 C CA . LEU B 1 149 ? -12.407 1.453 22.152 1.00 19.18 149 LEU B CA 1
ATOM 2212 C C . LEU B 1 149 ? -13.752 0.797 22.463 1.00 19.74 149 LEU B C 1
ATOM 2213 O O . LEU B 1 149 ? -14.413 1.158 23.442 1.00 20.31 149 LEU B O 1
ATOM 2218 N N . ALA B 1 150 ? -14.159 -0.171 21.645 1.00 20.01 150 ALA B N 1
ATOM 2219 C CA . ALA B 1 150 ? -15.441 -0.841 21.865 1.00 19.98 150 ALA B CA 1
ATOM 2220 C C . ALA B 1 150 ? -15.460 -1.546 23.210 1.00 20.16 150 ALA B C 1
ATOM 2221 O O . ALA B 1 150 ? -16.478 -1.548 23.910 1.00 19.83 150 ALA B O 1
ATOM 2223 N N . ALA B 1 151 ? -14.316 -2.137 23.559 1.00 21.27 151 ALA B N 1
ATOM 2224 C CA . ALA B 1 151 ? -14.150 -2.868 24.810 1.00 20.08 151 ALA B CA 1
ATOM 2225 C C . ALA B 1 151 ? -14.213 -1.917 26.003 1.00 21.95 151 ALA B C 1
ATOM 2226 O O . ALA B 1 151 ? -14.979 -2.138 26.939 1.00 20.07 151 ALA B O 1
ATOM 2228 N N . ARG B 1 152 ? -13.407 -0.859 25.970 1.00 24.78 152 ARG B N 1
ATOM 2229 C CA . ARG B 1 152 ? -13.419 0.115 27.052 1.00 28.21 152 ARG B CA 1
ATOM 2230 C C . ARG B 1 152 ? -14.867 0.512 27.336 1.00 32.01 152 ARG B C 1
ATOM 2231 O O . ARG B 1 152 ? -15.240 0.791 28.478 1.00 34.25 152 ARG B O 1
ATOM 2239 N N . GLU B 1 153 ? -15.681 0.531 26.287 1.00 34.75 153 GLU B N 1
ATOM 2240 C CA . GLU B 1 153 ? -17.092 0.863 26.417 1.00 37.58 153 GLU B CA 1
ATOM 2241 C C . GLU B 1 153 ? -17.777 -0.103 27.378 1.00 38.38 153 GLU B C 1
ATOM 2242 O O . GLU B 1 153 ? -18.583 0.303 28.208 1.00 38.36 153 GLU B O 1
ATOM 2248 N N . LYS B 1 154 ? -17.445 -1.386 27.252 1.00 40.66 154 LYS B N 1
ATOM 2249 C CA . LYS B 1 154 ? -18.036 -2.428 28.089 1.00 41.26 154 LYS B CA 1
ATOM 2250 C C . LYS B 1 154 ? -17.665 -2.325 29.563 1.00 41.86 154 LYS B C 1
ATOM 2251 O O . LYS B 1 154 ? -18.367 -2.862 30.417 1.00 41.32 154 LYS B O 1
ATOM 2257 N N . ILE B 1 155 ? -16.563 -1.650 29.869 1.00 42.88 155 ILE B N 1
ATOM 2258 C CA . ILE B 1 155 ? -16.177 -1.485 31.264 1.00 44.02 155 ILE B CA 1
ATOM 2259 C C . ILE B 1 155 ? -17.172 -0.515 31.891 1.00 45.19 155 ILE B C 1
ATOM 2260 O O . ILE B 1 155 ? -17.113 0.692 31.647 1.00 45.31 155 ILE B O 1
ATOM 2265 N N . ALA B 1 156 ? -18.090 -1.047 32.691 1.00 46.44 156 ALA B N 1
ATOM 2266 C CA . ALA B 1 156 ? -19.107 -0.226 33.345 1.00 47.01 156 ALA B CA 1
ATOM 2267 C C . ALA B 1 156 ? -18.464 0.729 34.339 1.00 46.72 156 ALA B C 1
ATOM 2268 O O . ALA B 1 156 ? -18.357 0.313 35.509 1.00 48.26 156 ALA B O 1
ATOM 2270 N N . GLU C 1 10 ? -19.733 -12.796 50.714 1.00 40.77 10 GLU C N 1
ATOM 2271 C CA . GLU C 1 10 ? -19.142 -11.640 49.976 1.00 41.39 10 GLU C CA 1
ATOM 2272 C C . GLU C 1 10 ? -18.223 -12.097 48.833 1.00 41.29 10 GLU C C 1
ATOM 2273 O O . GLU C 1 10 ? -17.006 -12.179 49.002 1.00 42.65 10 GLU C O 1
ATOM 2275 N N . THR C 1 11 ? -18.811 -12.370 47.667 1.00 40.49 11 THR C N 1
ATOM 2276 C CA . THR C 1 11 ? -18.067 -12.838 46.490 1.00 39.21 11 THR C CA 1
ATOM 2277 C C . THR C 1 11 ? -16.907 -11.944 46.039 1.00 37.36 11 THR C C 1
ATOM 2278 O O . THR C 1 11 ? -17.014 -10.720 46.041 1.00 37.85 11 THR C O 1
ATOM 2282 N N . VAL C 1 12 ? -15.797 -12.572 45.657 1.00 35.10 12 VAL C N 1
ATOM 2283 C CA . VAL C 1 12 ? -14.616 -11.853 45.179 1.00 33.44 12 VAL C CA 1
ATOM 2284 C C . VAL C 1 12 ? -14.525 -12.023 43.669 1.00 32.68 12 VAL C C 1
ATOM 2285 O O . VAL C 1 12 ? -14.454 -13.145 43.166 1.00 32.95 12 VAL C O 1
ATOM 2289 N N . ARG C 1 13 ? -14.529 -10.917 42.938 1.00 31.52 13 ARG C N 1
ATOM 2290 C CA . ARG C 1 13 ? -14.445 -11.004 41.487 1.00 29.47 13 ARG C CA 1
ATOM 2291 C C . ARG C 1 13 ? -13.029 -10.870 40.966 1.00 27.32 13 ARG C C 1
ATOM 2292 O O . ARG C 1 13 ? -12.281 -9.991 41.389 1.00 26.63 13 ARG C O 1
ATOM 2300 N N . ILE C 1 14 ? -12.657 -11.762 40.056 1.00 25.54 14 ILE C N 1
ATOM 2301 C CA . ILE C 1 14 ? -11.341 -11.704 39.449 1.00 23.59 14 ILE C CA 1
ATOM 2302 C C . ILE C 1 14 ? -11.601 -11.309 38.009 1.00 23.14 14 ILE C C 1
ATOM 2303 O O . ILE C 1 14 ? -12.494 -11.857 37.372 1.00 23.50 14 ILE C O 1
ATOM 2308 N N . ALA C 1 15 ? -10.839 -10.345 37.504 1.00 23.12 15 ALA C N 1
ATOM 2309 C CA . ALA C 1 15 ? -11.016 -9.880 36.135 1.00 21.83 15 ALA C CA 1
ATOM 2310 C C . ALA C 1 15 ? -9.908 -10.375 35.226 1.00 21.39 15 ALA C C 1
ATOM 2311 O O . ALA C 1 15 ? -8.746 -10.035 35.415 1.00 23.31 15 ALA C O 1
ATOM 2313 N N . VAL C 1 16 ? -10.284 -11.184 34.239 1.00 22.22 16 VAL C N 1
ATOM 2314 C CA . VAL C 1 16 ? -9.350 -11.741 33.261 1.00 21.14 16 VAL C CA 1
ATOM 2315 C C . VAL C 1 16 ? -9.343 -10.885 31.997 1.00 21.45 16 VAL C C 1
ATOM 2316 O O . VAL C 1 16 ? -10.381 -10.681 31.364 1.00 20.51 16 VAL C O 1
ATOM 2320 N N . VAL C 1 17 ? -8.166 -10.389 31.638 1.00 21.52 17 VAL C N 1
ATOM 2321 C CA . VAL C 1 17 ? -8.004 -9.569 30.448 1.00 22.13 17 VAL C CA 1
ATOM 2322 C C . VAL C 1 17 ? -7.176 -10.365 29.452 1.00 22.11 17 VAL C C 1
ATOM 2323 O O . VAL C 1 17 ? -5.961 -10.474 29.600 1.00 22.73 17 VAL C O 1
ATOM 2327 N N . ARG C 1 18 ? -7.837 -10.920 28.438 1.00 21.88 18 ARG C N 1
ATOM 2328 C CA . ARG C 1 18 ? -7.159 -11.737 27.431 1.00 22.05 18 ARG C CA 1
ATOM 2329 C C . ARG C 1 18 ? -7.001 -11.069 26.065 1.00 21.21 18 ARG C C 1
ATOM 2330 O O . ARG C 1 18 ? -7.921 -10.426 25.566 1.00 21.61 18 ARG C O 1
ATOM 2338 N N . ALA C 1 19 ? -5.829 -11.239 25.464 1.00 19.63 19 ALA C N 1
ATOM 2339 C CA . ALA C 1 19 ? -5.560 -10.685 24.148 1.00 20.40 19 ALA C CA 1
ATOM 2340 C C . ALA C 1 19 ? -6.311 -11.545 23.138 1.00 21.15 19 ALA C C 1
ATOM 2341 O O . ALA C 1 19 ? -6.871 -12.584 23.501 1.00 21.86 19 ALA C O 1
ATOM 2343 N N . ARG C 1 20 ? -6.321 -11.124 21.876 1.00 20.70 20 ARG C N 1
ATOM 2344 C CA . ARG C 1 20 ? -7.027 -11.877 20.843 1.00 20.87 20 ARG C CA 1
ATOM 2345 C C . ARG C 1 20 ? -6.103 -12.420 19.765 1.00 20.10 20 ARG C C 1
ATOM 2346 O O . ARG C 1 20 ? -6.531 -13.129 18.863 1.00 20.85 20 ARG C O 1
ATOM 2354 N N . TRP C 1 21 ? -4.831 -12.072 19.841 1.00 20.16 21 TRP C N 1
ATOM 2355 C CA . TRP C 1 21 ? -3.885 -12.632 18.897 1.00 20.84 21 TRP C CA 1
ATOM 2356 C C . TRP C 1 21 ? -3.737 -14.067 19.402 1.00 21.75 21 TRP C C 1
ATOM 2357 O O . TRP C 1 21 ? -3.619 -14.287 20.608 1.00 19.12 21 TRP C O 1
ATOM 2368 N N . HIS C 1 22 ? -3.761 -15.042 18.499 1.00 23.41 22 HIS C N 1
ATOM 2369 C CA . HIS C 1 22 ? -3.618 -16.439 18.902 1.00 23.31 22 HIS C CA 1
ATOM 2370 C C . HIS C 1 22 ? -4.695 -16.852 19.911 1.00 23.52 22 HIS C C 1
ATOM 2371 O O . HIS C 1 22 ? -4.488 -17.763 20.712 1.00 24.21 22 HIS C O 1
ATOM 2378 N N . ALA C 1 23 ? -5.837 -16.170 19.868 1.00 24.28 23 ALA C N 1
ATOM 2379 C CA . ALA C 1 23 ? -6.969 -16.440 20.760 1.00 25.53 23 ALA C CA 1
ATOM 2380 C C . ALA C 1 23 ? -7.194 -17.931 20.987 1.00 25.09 23 ALA C C 1
ATOM 2381 O O . ALA C 1 23 ? -7.618 -18.357 22.057 1.00 27.18 23 ALA C O 1
ATOM 2383 N N . ASP C 1 24 ? -6.928 -18.708 19.950 1.00 26.19 24 ASP C N 1
ATOM 2384 C CA . ASP C 1 24 ? -7.060 -20.158 19.972 1.00 26.57 24 ASP C CA 1
ATOM 2385 C C . ASP C 1 24 ? -6.367 -20.703 21.237 1.00 27.21 24 ASP C C 1
ATOM 2386 O O . ASP C 1 24 ? -6.999 -21.275 22.136 1.00 26.39 24 ASP C O 1
ATOM 2391 N N . ILE C 1 25 ? -5.055 -20.502 21.286 1.00 24.97 25 ILE C N 1
ATOM 2392 C CA . ILE C 1 25 ? -4.230 -20.939 22.391 1.00 23.95 25 ILE C CA 1
ATOM 2393 C C . ILE C 1 25 ? -4.536 -20.207 23.704 1.00 23.75 25 ILE C C 1
ATOM 2394 O O . ILE C 1 25 ? -4.640 -20.835 24.765 1.00 21.97 25 ILE C O 1
ATOM 2399 N N . VAL C 1 26 ? -4.680 -18.886 23.622 1.00 21.56 26 VAL C N 1
ATOM 2400 C CA . VAL C 1 26 ? -4.966 -18.055 24.790 1.00 20.51 26 VAL C CA 1
ATOM 2401 C C . VAL C 1 26 ? -6.215 -18.519 25.528 1.00 20.89 26 VAL C C 1
ATOM 2402 O O . VAL C 1 26 ? -6.211 -18.655 26.754 1.00 21.47 26 VAL C O 1
ATOM 2406 N N . ASP C 1 27 ? -7.283 -18.764 24.779 1.00 22.38 27 ASP C N 1
ATOM 2407 C CA . ASP C 1 27 ? -8.541 -19.203 25.367 1.00 22.46 27 ASP C CA 1
ATOM 2408 C C . ASP C 1 27 ? -8.410 -20.505 26.144 1.00 21.22 27 ASP C C 1
ATOM 2409 O O . ASP C 1 27 ? -9.252 -20.821 26.978 1.00 22.01 27 ASP C O 1
ATOM 2414 N N . GLN C 1 28 ? -7.362 -21.270 25.873 1.00 20.39 28 GLN C N 1
ATOM 2415 C CA . GLN C 1 28 ? -7.152 -22.511 26.601 1.00 21.19 28 GLN C CA 1
ATOM 2416 C C . GLN C 1 28 ? -6.748 -22.189 28.035 1.00 21.66 28 GLN C C 1
ATOM 2417 O O . GLN C 1 28 ? -7.198 -22.836 28.983 1.00 22.64 28 GLN C O 1
ATOM 2423 N N . CYS C 1 29 ? -5.909 -21.170 28.186 1.00 22.06 29 CYS C N 1
ATOM 2424 C CA . CYS C 1 29 ? -5.465 -20.721 29.498 1.00 21.80 29 CYS C CA 1
ATOM 2425 C C . CYS C 1 29 ? -6.649 -20.123 30.238 1.00 20.80 29 CYS C C 1
ATOM 2426 O O . CYS C 1 29 ? -6.848 -20.381 31.419 1.00 20.11 29 CYS C O 1
ATOM 2429 N N . VAL C 1 30 ? -7.435 -19.323 29.527 1.00 21.35 30 VAL C N 1
ATOM 2430 C CA . VAL C 1 30 ? -8.608 -18.693 30.111 1.00 21.57 30 VAL C CA 1
ATOM 2431 C C . VAL C 1 30 ? -9.641 -19.711 30.589 1.00 22.12 30 VAL C C 1
ATOM 2432 O O . VAL C 1 30 ? -10.209 -19.556 31.672 1.00 25.11 30 VAL C O 1
ATOM 2436 N N . SER C 1 31 ? -9.891 -20.750 29.796 1.00 21.61 31 SER C N 1
ATOM 2437 C CA . SER C 1 31 ? -10.870 -21.772 30.189 1.00 22.30 31 SER C CA 1
ATOM 2438 C C . SER C 1 31 ? -10.368 -22.637 31.339 1.00 22.00 31 SER C C 1
ATOM 2439 O O . SER C 1 31 ? -11.142 -23.025 32.209 1.00 23.58 31 SER C O 1
ATOM 2442 N N . ALA C 1 32 ? -9.077 -22.951 31.338 1.00 23.12 32 ALA C N 1
ATOM 2443 C CA . ALA C 1 32 ? -8.512 -23.766 32.405 1.00 25.28 32 ALA C CA 1
ATOM 2444 C C . ALA C 1 32 ? -8.542 -22.950 33.679 1.00 26.78 32 ALA C C 1
ATOM 2445 O O . ALA C 1 32 ? -8.846 -23.472 34.756 1.00 28.26 32 ALA C O 1
ATOM 2447 N N . PHE C 1 33 ? -8.225 -21.662 33.544 1.00 28.73 33 PHE C N 1
ATOM 2448 C CA . PHE C 1 33 ? -8.208 -20.746 34.676 1.00 28.65 33 PHE C CA 1
ATOM 2449 C C . PHE C 1 33 ? -9.580 -20.713 35.333 1.00 29.30 33 PHE C C 1
ATOM 2450 O O . PHE C 1 33 ? -9.691 -20.791 36.555 1.00 29.79 33 PHE C O 1
ATOM 2458 N N . GLU C 1 34 ? -10.624 -20.592 34.517 1.00 28.85 34 GLU C N 1
ATOM 2459 C CA . GLU C 1 34 ? -11.983 -20.556 35.041 1.00 29.01 34 GLU C CA 1
ATOM 2460 C C . GLU C 1 34 ? -12.365 -21.875 35.717 1.00 28.15 34 GLU C C 1
ATOM 2461 O O . GLU C 1 34 ? -12.986 -21.885 36.780 1.00 27.70 34 GLU C O 1
ATOM 2467 N N . ALA C 1 35 ? -11.991 -22.988 35.101 1.00 28.26 35 ALA C N 1
ATOM 2468 C CA . ALA C 1 35 ? -12.295 -24.296 35.664 1.00 28.55 35 ALA C CA 1
ATOM 2469 C C . ALA C 1 35 ? -11.689 -24.438 37.065 1.00 28.78 35 ALA C C 1
ATOM 2470 O O . ALA C 1 35 ? -12.409 -24.632 38.046 1.00 26.82 35 ALA C O 1
ATOM 2472 N N . GLU C 1 36 ? -10.364 -24.335 37.146 1.00 30.40 36 GLU C N 1
ATOM 2473 C CA . GLU C 1 36 ? -9.653 -24.447 38.416 1.00 31.76 36 GLU C CA 1
ATOM 2474 C C . GLU C 1 36 ? -10.168 -23.438 39.428 1.00 32.20 36 GLU C C 1
ATOM 2475 O O . GLU C 1 36 ? -10.320 -23.740 40.609 1.00 30.80 36 GLU C O 1
ATOM 2481 N N . MET C 1 37 ? -10.434 -22.234 38.942 1.00 33.31 37 MET C N 1
ATOM 2482 C CA . MET C 1 37 ? -10.908 -21.139 39.771 1.00 34.85 37 MET C CA 1
ATOM 2483 C C . MET C 1 37 ? -12.242 -21.470 40.443 1.00 35.26 37 MET C C 1
ATOM 2484 O O . MET C 1 37 ? -12.532 -20.984 41.536 1.00 35.12 37 MET C O 1
ATOM 2489 N N . ALA C 1 38 ? -13.047 -22.302 39.790 1.00 35.28 38 ALA C N 1
ATOM 2490 C CA . ALA C 1 38 ? -14.344 -22.691 40.332 1.00 35.77 38 ALA C CA 1
ATOM 2491 C C . ALA C 1 38 ? -14.210 -23.968 41.148 1.00 37.38 38 ALA C C 1
ATOM 2492 O O . ALA C 1 38 ? -15.039 -24.265 42.005 1.00 36.84 38 ALA C O 1
ATOM 2494 N N . ASP C 1 39 ? -13.152 -24.719 40.875 1.00 39.59 39 ASP C N 1
ATOM 2495 C CA . ASP C 1 39 ? -12.894 -25.971 41.568 1.00 42.66 39 ASP C CA 1
ATOM 2496 C C . ASP C 1 39 ? -12.426 -25.752 43.011 1.00 43.43 39 ASP C C 1
ATOM 2497 O O . ASP C 1 39 ? -12.984 -26.324 43.949 1.00 43.12 39 ASP C O 1
ATOM 2502 N N . ILE C 1 40 ? -11.396 -24.927 43.181 1.00 44.32 40 ILE C N 1
ATOM 2503 C CA . ILE C 1 40 ? -10.835 -24.657 44.497 1.00 44.88 40 ILE C CA 1
ATOM 2504 C C . ILE C 1 40 ? -11.428 -23.424 45.150 1.00 46.59 40 ILE C C 1
ATOM 2505 O O . ILE C 1 40 ? -10.917 -22.951 46.165 1.00 47.20 40 ILE C O 1
ATOM 2510 N N . GLY C 1 41 ? -12.501 -22.905 44.564 1.00 47.45 41 GLY C N 1
ATOM 2511 C CA . GLY C 1 41 ? -13.146 -21.728 45.114 1.00 49.02 41 GLY C CA 1
ATOM 2512 C C . GLY C 1 41 ? -14.639 -21.949 45.247 1.00 50.51 41 GLY C C 1
ATOM 2513 O O . GLY C 1 41 ? -15.160 -22.100 46.356 1.00 50.94 41 GLY C O 1
ATOM 2514 N N . GLY C 1 42 ? -15.321 -21.968 44.103 1.00 50.95 42 GLY C N 1
ATOM 2515 C CA . GLY C 1 42 ? -16.755 -22.179 44.074 1.00 50.71 42 GLY C CA 1
ATOM 2516 C C . GLY C 1 42 ? -17.549 -21.295 45.012 1.00 50.98 42 GLY C C 1
ATOM 2517 O O . GLY C 1 42 ? -17.429 -21.406 46.232 1.00 53.27 42 GLY C O 1
ATOM 2518 N N . ASP C 1 43 ? -18.363 -20.415 44.439 1.00 49.99 43 ASP C N 1
ATOM 2519 C CA . ASP C 1 43 ? -19.212 -19.511 45.208 1.00 48.55 43 ASP C CA 1
ATOM 2520 C C . ASP C 1 43 ? -18.434 -18.516 46.062 1.00 47.41 43 ASP C C 1
ATOM 2521 O O . ASP C 1 43 ? -19.027 -17.719 46.786 1.00 48.73 43 ASP C O 1
ATOM 2523 N N . ARG C 1 44 ? -17.110 -18.559 45.991 1.00 45.21 44 ARG C N 1
ATOM 2524 C CA . ARG C 1 44 ? -16.297 -17.618 46.756 1.00 43.86 44 ARG C CA 1
ATOM 2525 C C . ARG C 1 44 ? -15.742 -16.575 45.788 1.00 41.48 44 ARG C C 1
ATOM 2526 O O . ARG C 1 44 ? -15.561 -15.409 46.139 1.00 40.68 44 ARG C O 1
ATOM 2528 N N . PHE C 1 45 ? -15.484 -17.010 44.559 1.00 38.86 45 PHE C N 1
ATOM 2529 C CA . PHE C 1 45 ? -14.966 -16.127 43.526 1.00 36.47 45 PHE C CA 1
ATOM 2530 C C . PHE C 1 45 ? -15.864 -16.123 42.290 1.00 35.11 45 PHE C C 1
ATOM 2531 O O . PHE C 1 45 ? -16.652 -17.043 42.070 1.00 34.76 45 PHE C O 1
ATOM 2539 N N . ALA C 1 46 ? -15.751 -15.064 41.498 1.00 33.88 46 ALA C N 1
ATOM 2540 C CA . ALA C 1 46 ? -16.515 -14.919 40.261 1.00 31.76 46 ALA C CA 1
ATOM 2541 C C . ALA C 1 46 ? -15.501 -14.472 39.223 1.00 31.26 46 ALA C C 1
ATOM 2542 O O . ALA C 1 46 ? -14.569 -13.730 39.541 1.00 30.91 46 ALA C O 1
ATOM 2544 N N . VAL C 1 47 ? -15.656 -14.931 37.990 1.00 29.64 47 VAL C N 1
ATOM 2545 C CA . VAL C 1 47 ? -14.713 -14.536 36.961 1.00 29.18 47 VAL C CA 1
ATOM 2546 C C . VAL C 1 47 ? -15.383 -13.742 35.849 1.00 29.64 47 VAL C C 1
ATOM 2547 O O . VAL C 1 47 ? -16.414 -14.153 35.315 1.00 30.29 47 VAL C O 1
ATOM 2551 N N . ASP C 1 48 ? -14.810 -12.584 35.533 1.00 28.42 48 ASP C N 1
ATOM 2552 C CA . ASP C 1 48 ? -15.306 -11.750 34.448 1.00 26.92 48 ASP C CA 1
ATOM 2553 C C . ASP C 1 48 ? -14.176 -11.708 33.435 1.00 27.27 48 ASP C C 1
ATOM 2554 O O . ASP C 1 48 ? -13.022 -11.457 33.788 1.00 27.98 48 ASP C O 1
ATOM 2559 N N . VAL C 1 49 ? -14.499 -11.972 32.177 1.00 25.97 49 VAL C N 1
ATOM 2560 C CA . VAL C 1 49 ? -13.490 -11.974 31.134 1.00 25.18 49 VAL C CA 1
ATOM 2561 C C . VAL C 1 49 ? -13.678 -10.755 30.235 1.00 25.42 49 VAL C C 1
ATOM 2562 O O . VAL C 1 49 ? -14.803 -10.354 29.962 1.00 27.16 49 VAL C O 1
ATOM 2566 N N . PHE C 1 50 ? -12.575 -10.158 29.796 1.00 25.09 50 PHE C N 1
ATOM 2567 C CA . PHE C 1 50 ? -12.629 -8.987 28.930 1.00 24.45 50 PHE C CA 1
ATOM 2568 C C . PHE C 1 50 ? -11.724 -9.167 27.703 1.00 25.23 50 PHE C C 1
ATOM 2569 O O . PHE C 1 50 ? -10.553 -9.560 27.828 1.00 24.02 50 PHE C O 1
ATOM 2577 N N . ASP C 1 51 ? -12.266 -8.873 26.520 1.00 23.30 51 ASP C N 1
ATOM 2578 C CA . ASP C 1 51 ? -11.499 -9.027 25.292 1.00 23.09 51 ASP C CA 1
ATOM 2579 C C . ASP C 1 51 ? -10.708 -7.791 24.889 1.00 22.26 51 ASP C C 1
ATOM 2580 O O . ASP C 1 51 ? -11.207 -6.670 24.937 1.00 21.76 51 ASP C O 1
ATOM 2585 N N . VAL C 1 52 ? -9.465 -8.021 24.483 1.00 21.64 52 VAL C N 1
ATOM 2586 C CA . VAL C 1 52 ? -8.567 -6.961 24.055 1.00 21.74 52 VAL C CA 1
ATOM 2587 C C . VAL C 1 52 ? -7.806 -7.384 22.785 1.00 22.01 52 VAL C C 1
ATOM 2588 O O . VAL C 1 52 ? -7.399 -8.535 22.645 1.00 19.13 52 VAL C O 1
ATOM 2592 N N . PRO C 1 53 ? -7.595 -6.440 21.851 1.00 23.16 53 PRO C N 1
ATOM 2593 C CA . PRO C 1 53 ? -6.895 -6.676 20.582 1.00 23.60 53 PRO C CA 1
ATOM 2594 C C . PRO C 1 53 ? -5.617 -7.506 20.704 1.00 24.71 53 PRO C C 1
ATOM 2595 O O . PRO C 1 53 ? -5.538 -8.628 20.189 1.00 25.97 53 PRO C O 1
ATOM 2599 N N . GLY C 1 54 ? -4.618 -6.926 21.366 1.00 23.01 54 GLY C N 1
ATOM 2600 C CA . GLY C 1 54 ? -3.344 -7.590 21.554 1.00 20.74 54 GLY C CA 1
ATOM 2601 C C . GLY C 1 54 ? -2.827 -7.361 22.958 1.00 20.51 54 GLY C C 1
ATOM 2602 O O . GLY C 1 54 ? -3.469 -6.693 23.764 1.00 19.65 54 GLY C O 1
ATOM 2603 N N . ALA C 1 55 ? -1.657 -7.909 23.251 1.00 21.27 55 ALA C N 1
ATOM 2604 C CA . ALA C 1 55 ? -1.058 -7.779 24.571 1.00 22.17 55 ALA C CA 1
ATOM 2605 C C . ALA C 1 55 ? -0.801 -6.325 24.998 1.00 23.74 55 ALA C C 1
ATOM 2606 O O . ALA C 1 55 ? -1.013 -5.960 26.162 1.00 25.32 55 ALA C O 1
ATOM 2608 N N . TYR C 1 56 ? -0.369 -5.493 24.058 1.00 23.38 56 TYR C N 1
ATOM 2609 C CA . TYR C 1 56 ? -0.061 -4.102 24.362 1.00 23.62 56 TYR C CA 1
ATOM 2610 C C . TYR C 1 56 ? -1.208 -3.351 25.008 1.00 22.64 56 TYR C C 1
ATOM 2611 O O . TYR C 1 56 ? -0.987 -2.415 25.774 1.00 23.34 56 TYR C O 1
ATOM 2620 N N . GLU C 1 57 ? -2.432 -3.755 24.700 1.00 22.28 57 GLU C N 1
ATOM 2621 C CA . GLU C 1 57 ? -3.593 -3.084 25.263 1.00 22.42 57 GLU C CA 1
ATOM 2622 C C . GLU C 1 57 ? -3.980 -3.613 26.637 1.00 20.35 57 GLU C C 1
ATOM 2623 O O . GLU C 1 57 ? -4.889 -3.084 27.263 1.00 19.85 57 GLU C O 1
ATOM 2629 N N . ILE C 1 58 ? -3.288 -4.646 27.108 1.00 19.30 58 ILE C N 1
ATOM 2630 C CA . ILE C 1 58 ? -3.602 -5.235 28.408 1.00 19.51 58 ILE C CA 1
ATOM 2631 C C . ILE C 1 58 ? -3.347 -4.381 29.667 1.00 19.02 58 ILE C C 1
ATOM 2632 O O . ILE C 1 58 ? -4.215 -4.306 30.552 1.00 18.40 58 ILE C O 1
ATOM 2637 N N . PRO C 1 59 ? -2.171 -3.726 29.764 1.00 17.52 59 PRO C N 1
ATOM 2638 C CA . PRO C 1 59 ? -1.859 -2.901 30.938 1.00 18.26 59 PRO C CA 1
ATOM 2639 C C . PRO C 1 59 ? -2.857 -1.796 31.244 1.00 20.44 59 PRO C C 1
ATOM 2640 O O . PRO C 1 59 ? -3.235 -1.594 32.409 1.00 23.90 59 PRO C O 1
ATOM 2644 N N . LEU C 1 60 ? -3.279 -1.071 30.215 1.00 20.04 60 LEU C N 1
ATOM 2645 C CA . LEU C 1 60 ? -4.244 0.005 30.418 1.00 18.90 60 LEU C CA 1
ATOM 2646 C C . LEU C 1 60 ? -5.624 -0.544 30.783 1.00 18.81 60 LEU C C 1
ATOM 2647 O O . LEU C 1 60 ? -6.359 0.055 31.573 1.00 17.79 60 LEU C O 1
ATOM 2652 N N . HIS C 1 61 ? -5.985 -1.688 30.210 1.00 19.87 61 HIS C N 1
ATOM 2653 C CA . HIS C 1 61 ? -7.281 -2.270 30.522 1.00 19.80 61 HIS C CA 1
ATOM 2654 C C . HIS C 1 61 ? -7.267 -2.793 31.962 1.00 20.56 61 HIS C C 1
ATOM 2655 O O . HIS C 1 61 ? -8.254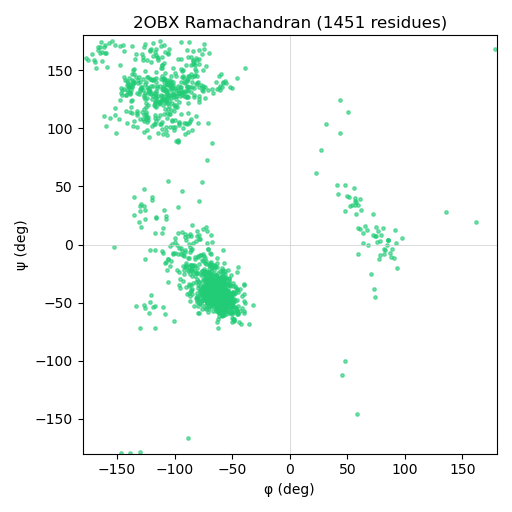 -2.650 32.691 1.00 20.94 61 HIS C O 1
ATOM 2662 N N . ALA C 1 62 ? -6.141 -3.385 32.367 1.00 20.45 62 ALA C N 1
ATOM 2663 C CA . ALA C 1 62 ? -5.981 -3.903 33.727 1.00 21.24 62 ALA C CA 1
ATOM 2664 C C . ALA C 1 62 ? -6.149 -2.751 34.717 1.00 21.12 62 ALA C C 1
ATOM 2665 O O . ALA C 1 62 ? -6.825 -2.895 35.745 1.00 18.87 62 ALA C O 1
ATOM 2667 N N . ARG C 1 63 ? -5.533 -1.611 34.397 1.00 21.22 63 ARG C N 1
ATOM 2668 C CA . ARG C 1 63 ? -5.632 -0.424 35.242 1.00 23.56 63 ARG C CA 1
ATOM 2669 C C . ARG C 1 63 ? -7.082 0.057 35.357 1.00 23.84 63 ARG C C 1
ATOM 2670 O O . ARG C 1 63 ? -7.638 0.151 36.458 1.00 23.52 63 ARG C O 1
ATOM 2678 N N . THR C 1 64 ? -7.695 0.357 34.220 1.00 23.77 64 THR C N 1
ATOM 2679 C CA . THR C 1 64 ? -9.075 0.822 34.220 1.00 23.71 64 THR C CA 1
ATOM 2680 C C . THR C 1 64 ? -9.926 -0.125 35.059 1.00 25.89 64 THR C C 1
ATOM 2681 O O . THR C 1 64 ? -10.621 0.302 35.977 1.00 27.19 64 THR C O 1
ATOM 2685 N N . LEU C 1 65 ? -9.876 -1.416 34.747 1.00 27.15 65 LEU C N 1
ATOM 2686 C CA . LEU C 1 65 ? -10.656 -2.384 35.502 1.00 28.30 65 LEU C CA 1
ATOM 2687 C C . LEU C 1 65 ? -10.340 -2.305 36.988 1.00 28.91 65 LEU C C 1
ATOM 2688 O O . LEU C 1 65 ? -11.244 -2.185 37.816 1.00 29.47 65 LEU C O 1
ATOM 2693 N N . ALA C 1 66 ? -9.057 -2.360 37.322 1.00 29.49 66 ALA C N 1
ATOM 2694 C CA . ALA C 1 66 ? -8.624 -2.291 38.715 1.00 30.85 66 ALA C CA 1
ATOM 2695 C C . ALA C 1 66 ? -9.217 -1.083 39.443 1.00 31.66 66 ALA C C 1
ATOM 2696 O O . ALA C 1 66 ? -9.847 -1.222 40.497 1.00 30.81 66 ALA C O 1
ATOM 2698 N N . GLU C 1 67 ? -9.024 0.098 38.861 1.00 32.19 67 GLU C N 1
ATOM 2699 C CA . GLU C 1 67 ? -9.503 1.347 39.447 1.00 33.61 67 GLU C CA 1
ATOM 2700 C C . GLU C 1 67 ? -11.007 1.454 39.711 1.00 33.19 67 GLU C C 1
ATOM 2701 O O . GLU C 1 67 ? -11.464 2.445 40.279 1.00 33.45 67 GLU C O 1
ATOM 2707 N N . THR C 1 68 ? -11.780 0.450 39.311 1.00 32.99 68 THR C N 1
ATOM 2708 C CA . THR C 1 68 ? -13.218 0.488 39.563 1.00 32.86 68 THR C CA 1
ATOM 2709 C C . THR C 1 68 ? -13.450 -0.108 40.947 1.00 32.14 68 THR C C 1
ATOM 2710 O O . THR C 1 68 ? -14.533 -0.007 41.508 1.00 33.67 68 THR C O 1
ATOM 2714 N N . GLY C 1 69 ? -12.411 -0.732 41.490 1.00 31.68 69 GLY C N 1
ATOM 2715 C CA . GLY C 1 69 ? -12.501 -1.331 42.809 1.00 30.90 69 GLY C CA 1
ATOM 2716 C C . GLY C 1 69 ? -13.459 -2.498 42.950 1.00 29.98 69 GLY C C 1
ATOM 2717 O O . GLY C 1 69 ? -13.801 -2.886 44.065 1.00 30.90 69 GLY C O 1
ATOM 2718 N N . ARG C 1 70 ? -13.882 -3.078 41.835 1.00 29.30 70 ARG C N 1
ATOM 2719 C CA . ARG C 1 70 ? -14.825 -4.191 41.886 1.00 29.78 70 ARG C CA 1
ATOM 2720 C C . ARG C 1 70 ? -14.137 -5.549 41.801 1.00 27.69 70 ARG C C 1
ATOM 2721 O O . ARG C 1 70 ? -14.761 -6.588 42.000 1.00 25.38 70 ARG C O 1
ATOM 2729 N N . TYR C 1 71 ? -12.840 -5.534 41.529 1.00 27.13 71 TYR C N 1
ATOM 2730 C CA . TYR C 1 71 ? -12.086 -6.768 41.410 1.00 27.66 71 TYR C CA 1
ATOM 2731 C C . TYR C 1 71 ? -11.010 -6.943 42.472 1.00 27.63 71 TYR C C 1
ATOM 2732 O O . TYR C 1 71 ? -10.281 -6.006 42.801 1.00 28.96 71 TYR C O 1
ATOM 2741 N N . GLY C 1 72 ? -10.927 -8.156 43.013 1.00 27.58 72 GLY C N 1
ATOM 2742 C CA . GLY C 1 72 ? -9.941 -8.450 44.034 1.00 25.51 72 GLY C CA 1
ATOM 2743 C C . GLY C 1 72 ? -8.576 -8.621 43.412 1.00 25.44 72 GLY C C 1
ATOM 2744 O O . GLY C 1 72 ? -7.556 -8.469 44.084 1.00 26.50 72 GLY C O 1
ATOM 2745 N N . ALA C 1 73 ? -8.560 -8.941 42.122 1.00 24.43 73 ALA C N 1
ATOM 2746 C CA . ALA C 1 73 ? -7.314 -9.139 41.380 1.00 24.45 73 ALA C CA 1
ATOM 2747 C C . ALA C 1 73 ? -7.586 -9.094 39.881 1.00 23.60 73 ALA C C 1
ATOM 2748 O O . ALA C 1 73 ? -8.737 -9.025 39.443 1.00 23.96 73 ALA C O 1
ATOM 2750 N N . VAL C 1 74 ? -6.520 -9.140 39.097 1.00 23.05 74 VAL C N 1
ATOM 2751 C CA . VAL C 1 74 ? -6.656 -9.112 37.652 1.00 22.28 74 VAL C CA 1
ATOM 2752 C C . VAL C 1 74 ? -5.676 -10.057 36.967 1.00 21.53 74 VAL C C 1
ATOM 2753 O O . VAL C 1 74 ? -4.502 -10.127 37.339 1.00 21.95 74 VAL C O 1
ATOM 2757 N N . LEU C 1 75 ? -6.167 -10.787 35.968 1.00 20.49 75 LEU C N 1
ATOM 2758 C CA . LEU C 1 75 ? -5.332 -11.723 35.215 1.00 19.70 75 LEU C CA 1
ATOM 2759 C C . LEU C 1 75 ? -5.213 -11.330 33.752 1.00 18.89 75 LEU C C 1
ATOM 2760 O O . LEU C 1 75 ? -6.177 -11.448 32.999 1.00 20.33 75 LEU C O 1
ATOM 2765 N N . GLY C 1 76 ? -4.031 -10.865 33.361 1.00 17.82 76 GLY C N 1
ATOM 2766 C CA . GLY C 1 76 ? -3.782 -10.490 31.984 1.00 17.20 76 GLY C CA 1
ATOM 2767 C C . GLY C 1 76 ? -3.049 -11.644 31.320 1.00 18.64 76 GLY C C 1
ATOM 2768 O O . GLY C 1 76 ? -1.944 -11.999 31.726 1.00 18.53 76 GLY C O 1
ATOM 2769 N N . THR C 1 77 ? -3.658 -12.233 30.296 1.00 18.90 77 THR C N 1
ATOM 2770 C CA . THR C 1 77 ? -3.054 -13.368 29.612 1.00 18.59 77 THR C CA 1
ATOM 2771 C C . THR C 1 77 ? -3.009 -13.198 28.094 1.00 19.23 77 THR C C 1
ATOM 2772 O O . THR C 1 77 ? -3.981 -12.775 27.469 1.00 19.54 77 THR C O 1
ATOM 2776 N N . ALA C 1 78 ? -1.869 -13.539 27.505 1.00 18.98 78 ALA C N 1
ATOM 2777 C CA . ALA C 1 78 ? -1.694 -13.411 26.071 1.00 18.41 78 ALA C CA 1
ATOM 2778 C C . ALA C 1 78 ? -0.507 -14.232 25.582 1.00 18.66 78 ALA C C 1
ATOM 2779 O O . ALA C 1 78 ? 0.317 -14.684 26.372 1.00 19.44 78 ALA C O 1
ATOM 2781 N N . PHE C 1 79 ? -0.440 -14.421 24.269 1.00 18.86 79 PHE C N 1
ATOM 2782 C CA . PHE C 1 79 ? 0.638 -15.164 23.625 1.00 19.60 79 PHE C CA 1
ATOM 2783 C C . PHE C 1 79 ? 1.364 -14.097 22.804 1.00 19.60 79 PHE C C 1
ATOM 2784 O O . PHE C 1 79 ? 0.745 -13.440 21.964 1.00 21.41 79 PHE C O 1
ATOM 2792 N N . VAL C 1 80 ? 2.660 -13.924 23.051 1.00 18.79 80 VAL C N 1
ATOM 2793 C CA . VAL C 1 80 ? 3.477 -12.917 22.373 1.00 16.98 80 VAL C CA 1
ATOM 2794 C C . VAL C 1 80 ? 4.691 -13.611 21.772 1.00 18.94 80 VAL C C 1
ATOM 2795 O O . VAL C 1 80 ? 5.696 -13.826 22.446 1.00 19.44 80 VAL C O 1
ATOM 2799 N N . VAL C 1 81 ? 4.595 -13.934 20.485 1.00 20.35 81 VAL C N 1
ATOM 2800 C CA . VAL C 1 81 ? 5.645 -14.670 19.797 1.00 20.60 81 VAL C CA 1
ATOM 2801 C C . VAL C 1 81 ? 6.464 -13.926 18.741 1.00 21.75 81 VAL C C 1
ATOM 2802 O O . VAL C 1 81 ? 6.003 -12.954 18.147 1.00 21.70 81 VAL C O 1
ATOM 2806 N N . ASN C 1 82 ? 7.692 -14.393 18.522 1.00 22.91 82 ASN C N 1
ATOM 2807 C CA . ASN C 1 82 ? 8.556 -13.813 17.501 1.00 23.56 82 ASN C CA 1
ATOM 2808 C C . ASN C 1 82 ? 8.076 -14.410 16.192 1.00 23.95 82 ASN C C 1
ATOM 2809 O O . ASN C 1 82 ? 8.354 -15.577 15.910 1.00 22.04 82 ASN C O 1
ATOM 2814 N N . GLY C 1 83 ? 7.355 -13.608 15.408 1.00 23.66 83 GLY C N 1
ATOM 2815 C CA . GLY C 1 83 ? 6.824 -14.071 14.139 1.00 22.69 83 GLY C CA 1
ATOM 2816 C C . GLY C 1 83 ? 7.824 -14.139 12.997 1.00 23.57 83 GLY C C 1
ATOM 2817 O O . GLY C 1 83 ? 7.439 -14.414 11.857 1.00 25.22 83 GLY C O 1
ATOM 2818 N N . GLY C 1 84 ? 9.097 -13.866 13.274 1.00 22.07 84 GLY C N 1
ATOM 2819 C CA . GLY C 1 84 ? 10.096 -13.953 12.222 1.00 22.53 84 GLY C CA 1
ATOM 2820 C C . GLY C 1 84 ? 10.346 -12.724 11.365 1.00 23.17 84 GLY C C 1
ATOM 2821 O O . GLY C 1 84 ? 11.316 -12.694 10.605 1.00 22.60 84 GLY C O 1
ATOM 2822 N N . ILE C 1 85 ? 9.489 -11.710 11.475 1.00 22.93 85 ILE C N 1
ATOM 2823 C CA . ILE C 1 85 ? 9.659 -10.481 10.698 1.00 22.79 85 ILE C CA 1
ATOM 2824 C C . ILE C 1 85 ? 10.111 -9.305 11.575 1.00 22.21 85 ILE C C 1
ATOM 2825 O O . ILE C 1 85 ? 11.169 -8.724 11.354 1.00 20.99 85 ILE C O 1
ATOM 2830 N N . TYR C 1 86 ? 9.297 -8.964 12.566 1.00 22.26 86 TYR C N 1
ATOM 2831 C CA . TYR C 1 86 ? 9.602 -7.873 13.481 1.00 24.17 86 TYR C CA 1
ATOM 2832 C C . TYR C 1 86 ? 10.025 -8.419 14.864 1.00 24.57 86 TYR C C 1
ATOM 2833 O O . TYR C 1 86 ? 9.808 -9.591 15.172 1.00 23.24 86 TYR C O 1
ATOM 2842 N N . ARG C 1 87 ? 10.632 -7.571 15.692 1.00 24.32 87 ARG C N 1
ATOM 2843 C CA . ARG C 1 87 ? 11.055 -8.007 17.014 1.00 24.82 87 ARG C CA 1
ATOM 2844 C C . ARG C 1 87 ? 9.938 -7.862 18.035 1.00 23.89 87 ARG C C 1
ATOM 2845 O O . ARG C 1 87 ? 9.237 -6.857 18.079 1.00 24.31 87 ARG C O 1
ATOM 2853 N N . HIS C 1 88 ? 9.781 -8.894 18.855 1.00 23.69 88 HIS C N 1
ATOM 2854 C CA . HIS C 1 88 ? 8.718 -8.951 19.850 1.00 22.36 88 HIS C CA 1
ATOM 2855 C C . HIS C 1 88 ? 9.152 -8.695 21.302 1.00 21.59 88 HIS C C 1
ATOM 2856 O O . HIS C 1 88 ? 8.317 -8.718 22.207 1.00 21.96 88 HIS C O 1
ATOM 2863 N N . GLU C 1 89 ? 10.439 -8.465 21.536 1.00 21.52 89 GLU C N 1
ATOM 2864 C CA . GLU C 1 89 ? 10.914 -8.229 22.906 1.00 23.07 89 GLU C CA 1
ATOM 2865 C C . GLU C 1 89 ? 10.414 -6.901 23.513 1.00 21.42 89 GLU C C 1
ATOM 2866 O O . GLU C 1 89 ? 9.990 -6.852 24.674 1.00 21.56 89 GLU C O 1
ATOM 2872 N N . PHE C 1 90 ? 10.459 -5.830 22.727 1.00 18.91 90 PHE C N 1
ATOM 2873 C CA . PHE C 1 90 ? 10.019 -4.519 23.196 1.00 16.50 90 PHE C CA 1
ATOM 2874 C C . PHE C 1 90 ? 8.569 -4.527 23.667 1.00 15.77 90 PHE C C 1
ATOM 2875 O O . PHE C 1 90 ? 8.240 -3.934 24.696 1.00 15.38 90 PHE C O 1
ATOM 2883 N N . VAL C 1 91 ? 7.696 -5.209 22.934 1.00 15.76 91 VAL C N 1
ATOM 2884 C CA . VAL C 1 91 ? 6.292 -5.244 23.329 1.00 13.71 91 VAL C CA 1
ATOM 2885 C C . VAL C 1 91 ? 6.060 -6.127 24.551 1.00 14.48 91 VAL C C 1
ATOM 2886 O O . VAL C 1 91 ? 5.277 -5.760 25.443 1.00 13.95 91 VAL C O 1
ATOM 2890 N N . ALA C 1 92 ? 6.725 -7.285 24.586 1.00 13.61 92 ALA C N 1
ATOM 2891 C CA . ALA C 1 92 ? 6.599 -8.208 25.723 1.00 15.06 92 ALA C CA 1
ATOM 2892 C C . ALA C 1 92 ? 7.035 -7.428 26.956 1.00 13.89 92 ALA C C 1
ATOM 2893 O O . ALA C 1 92 ? 6.275 -7.251 27.906 1.00 14.61 92 ALA C O 1
ATOM 2895 N N . SER C 1 93 ? 8.263 -6.934 26.891 1.00 15.51 93 SER C N 1
ATOM 2896 C CA . SER C 1 93 ? 8.874 -6.152 27.952 1.00 17.34 93 SER C CA 1
ATOM 2897 C C . SER C 1 93 ? 7.949 -5.059 28.468 1.00 17.73 93 SER C C 1
ATOM 2898 O O . SER C 1 93 ? 7.756 -4.912 29.685 1.00 17.24 93 SER C O 1
ATOM 2901 N N . ALA C 1 94 ? 7.365 -4.304 27.539 1.00 16.94 94 ALA C N 1
ATOM 2902 C CA . ALA C 1 94 ? 6.474 -3.210 27.903 1.00 15.99 94 ALA C CA 1
ATOM 2903 C C . ALA C 1 94 ? 5.160 -3.698 28.483 1.00 16.22 94 ALA C C 1
ATOM 2904 O O . ALA C 1 94 ? 4.465 -2.960 29.177 1.00 18.94 94 ALA C O 1
ATOM 2906 N N . VAL C 1 95 ? 4.799 -4.940 28.208 1.00 17.18 95 VAL C N 1
ATOM 2907 C CA . VAL C 1 95 ? 3.546 -5.442 28.753 1.00 19.20 95 VAL C CA 1
ATOM 2908 C C . VAL C 1 95 ? 3.805 -6.006 30.154 1.00 19.69 95 VAL C C 1
ATOM 2909 O O . VAL C 1 95 ? 3.095 -5.668 31.104 1.00 18.62 95 VAL C O 1
ATOM 2913 N N . ILE C 1 96 ? 4.839 -6.834 30.287 1.00 21.20 96 ILE C N 1
ATOM 2914 C CA . ILE C 1 96 ? 5.177 -7.412 31.582 1.00 23.31 96 ILE C CA 1
ATOM 2915 C C . ILE C 1 96 ? 5.528 -6.315 32.587 1.00 24.13 96 ILE C C 1
ATOM 2916 O O . ILE C 1 96 ? 5.180 -6.423 33.770 1.00 24.32 96 ILE C O 1
ATOM 2921 N N . ASP C 1 97 ? 6.211 -5.264 32.126 1.00 23.05 97 ASP C N 1
ATOM 2922 C CA . ASP C 1 97 ? 6.568 -4.153 33.015 1.00 22.34 97 ASP C CA 1
ATOM 2923 C C . ASP C 1 97 ? 5.345 -3.305 33.333 1.00 20.87 97 ASP C C 1
ATOM 2924 O O . ASP C 1 97 ? 5.132 -2.929 34.480 1.00 22.04 97 ASP C O 1
ATOM 2929 N N . GLY C 1 98 ? 4.546 -3.008 32.311 1.00 19.91 98 GLY C N 1
ATOM 2930 C CA . GLY C 1 98 ? 3.355 -2.199 32.496 1.00 18.24 98 GLY C CA 1
ATOM 2931 C C . GLY C 1 98 ? 2.372 -2.757 33.505 1.00 18.18 98 GLY C C 1
ATOM 2932 O O . GLY C 1 98 ? 1.741 -2.008 34.251 1.00 18.11 98 GLY C O 1
ATOM 2933 N N . MET C 1 99 ? 2.227 -4.074 33.535 1.00 18.20 99 MET C N 1
ATOM 2934 C CA . MET C 1 99 ? 1.311 -4.677 34.488 1.00 18.98 99 MET C CA 1
ATOM 2935 C C . MET C 1 99 ? 1.849 -4.448 35.895 1.00 19.06 99 MET C C 1
ATOM 2936 O O . MET C 1 99 ? 1.086 -4.194 36.827 1.00 19.74 99 MET C O 1
ATOM 2941 N N . MET C 1 100 ? 3.172 -4.531 36.031 1.00 20.22 100 MET C N 1
ATOM 2942 C CA . MET C 1 100 ? 3.854 -4.322 37.309 1.00 20.32 100 MET C CA 1
ATOM 2943 C C . MET C 1 100 ? 3.597 -2.889 37.757 1.00 21.67 100 MET C C 1
ATOM 2944 O O . MET C 1 100 ? 3.346 -2.628 38.939 1.00 22.38 100 MET C O 1
ATOM 2949 N N . ASN C 1 101 ? 3.654 -1.973 36.792 1.00 22.59 101 ASN C N 1
ATOM 2950 C CA . ASN C 1 101 ? 3.403 -0.558 37.033 1.00 23.81 101 ASN C CA 1
ATOM 2951 C C . ASN C 1 101 ? 1.979 -0.406 37.554 1.00 22.03 101 ASN C C 1
ATOM 2952 O O . ASN C 1 101 ? 1.739 0.262 38.565 1.00 21.89 101 ASN C O 1
ATOM 2957 N N . VAL C 1 102 ? 1.039 -1.045 36.866 1.00 20.84 102 VAL C N 1
ATOM 2958 C CA . VAL C 1 102 ? -0.373 -0.965 37.239 1.00 20.51 102 VAL C CA 1
ATOM 2959 C C . VAL C 1 102 ? -0.681 -1.461 38.656 1.00 21.06 102 VAL C C 1
ATOM 2960 O O . VAL C 1 102 ? -1.355 -0.777 39.428 1.00 21.78 102 VAL C O 1
ATOM 2964 N N . GLN C 1 103 ? -0.197 -2.646 39.006 1.00 21.50 103 GLN C N 1
ATOM 2965 C CA . GLN C 1 103 ? -0.485 -3.170 40.330 1.00 20.57 103 GLN C CA 1
ATOM 2966 C C . GLN C 1 103 ? 0.189 -2.353 41.436 1.00 19.12 103 GLN C C 1
ATOM 2967 O O . GLN C 1 103 ? -0.389 -2.180 42.506 1.00 17.56 103 GLN C O 1
ATOM 2973 N N . LEU C 1 104 ? 1.384 -1.824 41.180 1.00 17.80 104 LEU C N 1
ATOM 2974 C CA . LEU C 1 104 ? 2.068 -1.018 42.197 1.00 18.10 104 LEU C CA 1
ATOM 2975 C C . LEU C 1 104 ? 1.362 0.317 42.462 1.00 18.10 104 LEU C C 1
ATOM 2976 O O . LEU C 1 104 ? 1.221 0.752 43.605 1.00 18.26 104 LEU C O 1
ATOM 2981 N N . SER C 1 105 ? 0.908 0.968 41.404 1.00 20.01 105 SER C N 1
ATOM 2982 C CA . SER C 1 105 ? 0.234 2.244 41.560 1.00 20.18 105 SER C CA 1
ATOM 2983 C C . SER C 1 105 ? -1.192 2.068 42.069 1.00 20.49 105 SER C C 1
ATOM 2984 O O . SER C 1 105 ? -1.686 2.918 42.803 1.00 19.91 105 SER C O 1
ATOM 2987 N N . THR C 1 106 ? -1.846 0.961 41.703 1.00 20.67 106 THR C N 1
ATOM 2988 C CA . THR C 1 106 ? -3.234 0.718 42.120 1.00 20.85 106 THR C CA 1
ATOM 2989 C C . THR C 1 106 ? -3.402 -0.156 43.357 1.00 20.65 106 THR C C 1
ATOM 2990 O O . THR C 1 106 ? -4.438 -0.094 44.030 1.00 18.82 106 THR C O 1
ATOM 2994 N N . GLY C 1 107 ? -2.402 -0.986 43.643 1.00 22.27 107 GLY C N 1
ATOM 2995 C CA . GLY C 1 107 ? -2.482 -1.861 44.806 1.00 23.06 107 GLY C CA 1
ATOM 2996 C C . GLY C 1 107 ? -3.280 -3.129 44.535 1.00 24.78 107 GLY C C 1
ATOM 2997 O O . GLY C 1 107 ? -3.391 -4.012 45.400 1.00 25.14 107 GLY C O 1
ATOM 2998 N N . VAL C 1 108 ? -3.844 -3.216 43.331 1.00 24.40 108 VAL C N 1
ATOM 2999 C CA . VAL C 1 108 ? -4.623 -4.382 42.923 1.00 23.71 108 VAL C CA 1
ATOM 3000 C C . VAL C 1 108 ? -3.648 -5.374 42.308 1.00 22.11 108 VAL C C 1
ATOM 3001 O O . VAL C 1 108 ? -2.947 -5.040 41.359 1.00 23.40 108 VAL C O 1
ATOM 3005 N N . PRO C 1 109 ? -3.573 -6.602 42.854 1.00 21.26 109 PRO C N 1
ATOM 3006 C CA . PRO C 1 109 ? -2.648 -7.592 42.295 1.00 19.95 109 PRO C CA 1
ATOM 3007 C C . PRO C 1 109 ? -2.918 -7.860 40.822 1.00 20.22 109 PRO C C 1
ATOM 3008 O O . PRO C 1 109 ? -4.073 -7.951 40.394 1.00 20.71 109 PRO C O 1
ATOM 3012 N N . VAL C 1 110 ? -1.849 -7.973 40.045 1.00 18.60 110 VAL C N 1
ATOM 3013 C CA . VAL C 1 110 ? -1.977 -8.259 38.627 1.00 19.00 110 VAL C CA 1
ATOM 3014 C C . VAL C 1 110 ? -1.149 -9.504 38.300 1.00 19.38 110 VAL C C 1
ATOM 3015 O O . VAL C 1 110 ? 0.086 -9.456 38.306 1.00 18.46 110 VAL C O 1
ATOM 3019 N N . LEU C 1 111 ? -1.831 -10.622 38.038 1.00 19.38 111 LEU C N 1
ATOM 3020 C CA . LEU C 1 111 ? -1.143 -11.870 37.715 1.00 19.85 111 LEU C CA 1
ATOM 3021 C C . LEU C 1 111 ? -0.877 -11.947 36.223 1.00 21.53 111 LEU C C 1
ATOM 3022 O O . LEU C 1 111 ? -1.676 -11.476 35.411 1.00 22.96 111 LEU C O 1
ATOM 3027 N N . SER C 1 112 ? 0.255 -12.532 35.858 1.00 21.65 112 SER C N 1
ATOM 3028 C CA . SER C 1 112 ? 0.610 -12.618 34.457 1.00 20.41 112 SER C CA 1
ATOM 3029 C C . SER C 1 112 ? 0.543 -13.993 33.836 1.00 20.34 112 SER C C 1
ATOM 3030 O O . SER C 1 112 ? 1.108 -14.952 34.351 1.00 19.20 112 SER C O 1
ATOM 3033 N N . ALA C 1 113 ? -0.168 -14.066 32.717 1.00 19.43 113 ALA C N 1
ATOM 3034 C CA . ALA C 1 113 ? -0.288 -15.287 31.942 1.00 19.04 113 ALA C CA 1
ATOM 3035 C C . ALA C 1 113 ? 0.049 -14.793 30.540 1.00 19.63 113 ALA C C 1
ATOM 3036 O O . ALA C 1 113 ? -0.494 -15.256 29.534 1.00 21.56 113 ALA C O 1
ATOM 3038 N N . VAL C 1 114 ? 0.942 -13.810 30.499 1.00 18.19 114 VAL C N 1
ATOM 3039 C CA . VAL C 1 114 ? 1.395 -13.244 29.245 1.00 17.88 114 VAL C CA 1
ATOM 3040 C C . VAL C 1 114 ? 2.703 -13.938 28.931 1.00 18.87 114 VAL C C 1
ATOM 3041 O O . VAL C 1 114 ? 3.761 -13.464 29.323 1.00 19.61 114 VAL C O 1
ATOM 3045 N N . LEU C 1 115 ? 2.621 -15.060 28.216 1.00 19.87 115 LEU C N 1
ATOM 3046 C CA . LEU C 1 115 ? 3.810 -15.832 27.867 1.00 19.45 115 LEU C CA 1
ATOM 3047 C C . LEU C 1 115 ? 4.415 -15.518 26.499 1.00 18.89 115 LEU C C 1
ATOM 3048 O O . LEU C 1 115 ? 3.728 -15.135 25.558 1.00 20.27 115 LEU C O 1
ATOM 3053 N N . THR C 1 116 ? 5.722 -15.710 26.418 1.00 17.26 116 THR C N 1
ATOM 3054 C CA . THR C 1 116 ? 6.499 -15.508 25.216 1.00 16.84 116 THR C CA 1
ATOM 3055 C C . THR C 1 116 ? 7.355 -16.769 25.113 1.00 18.25 116 THR C C 1
ATOM 3056 O O . THR C 1 116 ? 8.218 -17.011 25.951 1.00 17.18 116 THR C O 1
ATOM 3060 N N . PRO C 1 117 ? 7.117 -17.593 24.087 1.00 20.56 117 PRO C N 1
ATOM 3061 C CA . PRO C 1 117 ? 7.869 -18.835 23.894 1.00 22.09 117 PRO C CA 1
ATOM 3062 C C . PRO C 1 117 ? 9.205 -18.627 23.197 1.00 25.39 117 PRO C C 1
ATOM 3063 O O . PRO C 1 117 ? 9.383 -17.657 22.462 1.00 27.89 117 PRO C O 1
ATOM 3067 N N . HIS C 1 118 ? 10.145 -19.537 23.431 1.00 27.12 118 HIS C N 1
ATOM 3068 C CA . HIS C 1 118 ? 11.449 -19.450 22.783 1.00 29.78 118 HIS C CA 1
ATOM 3069 C C . HIS C 1 118 ? 11.251 -19.611 21.275 1.00 30.10 118 HIS C C 1
ATOM 3070 O O . HIS C 1 118 ? 11.833 -18.873 20.476 1.00 30.27 118 HIS C O 1
ATOM 3077 N N . ASN C 1 119 ? 10.427 -20.582 20.895 1.00 29.34 119 ASN C N 1
ATOM 3078 C CA . ASN C 1 119 ? 10.162 -20.837 19.487 1.00 30.34 119 ASN C CA 1
ATOM 3079 C C . ASN C 1 119 ? 8.702 -21.133 19.190 1.00 31.56 119 ASN C C 1
ATOM 3080 O O . ASN C 1 119 ? 8.080 -21.974 19.844 1.00 32.91 119 ASN C O 1
ATOM 3085 N N . TYR C 1 120 ? 8.164 -20.436 18.194 1.00 32.25 120 TYR C N 1
ATOM 3086 C CA . TYR C 1 120 ? 6.791 -20.652 17.760 1.00 33.25 120 TYR C CA 1
ATOM 3087 C C . TYR C 1 120 ? 6.662 -20.307 16.274 1.00 35.16 120 TYR C C 1
ATOM 3088 O O . TYR C 1 120 ? 6.886 -19.157 15.879 1.00 35.11 120 TYR C O 1
ATOM 3097 N N . HIS C 1 121 ? 6.312 -21.301 15.453 1.00 36.59 121 HIS C N 1
ATOM 3098 C CA . HIS C 1 121 ? 6.160 -21.080 14.016 1.00 38.78 121 HIS C CA 1
ATOM 3099 C C . HIS C 1 121 ? 4.746 -21.323 13.493 1.00 40.94 121 HIS C C 1
ATOM 3100 O O . HIS C 1 121 ? 4.510 -21.337 12.283 1.00 41.74 121 HIS C O 1
ATOM 3107 N N . ASP C 1 122 ? 3.804 -21.506 14.407 1.00 42.86 122 ASP C N 1
ATOM 3108 C CA . ASP C 1 122 ? 2.419 -21.745 14.025 1.00 45.01 122 ASP C CA 1
ATOM 3109 C C . ASP C 1 122 ? 2.318 -22.920 13.054 1.00 44.79 122 ASP C C 1
ATOM 3110 O O . ASP C 1 122 ? 1.480 -22.928 12.154 1.00 45.06 122 ASP C O 1
ATOM 3115 N N . SER C 1 123 ? 3.201 -23.898 13.237 1.00 44.45 123 SER C N 1
ATOM 3116 C CA . SER C 1 123 ? 3.195 -25.108 12.428 1.00 43.00 123 SER C CA 1
ATOM 3117 C C . SER C 1 123 ? 2.223 -26.021 13.167 1.00 42.80 123 SER C C 1
ATOM 3118 O O . SER C 1 123 ? 1.755 -25.683 14.256 1.00 42.57 123 SER C O 1
ATOM 3121 N N . ALA C 1 124 ? 1.925 -27.178 12.594 1.00 42.05 124 ALA C N 1
ATOM 3122 C CA . ALA C 1 124 ? 1.002 -28.103 13.238 1.00 41.65 124 ALA C CA 1
ATOM 3123 C C . ALA C 1 124 ? 1.472 -28.473 14.642 1.00 40.92 124 ALA C C 1
ATOM 3124 O O . ALA C 1 124 ? 0.719 -28.355 15.608 1.00 41.16 124 ALA C O 1
ATOM 3126 N N . GLU C 1 125 ? 2.723 -28.909 14.749 1.00 39.74 125 GLU C N 1
ATOM 3127 C CA . GLU C 1 125 ? 3.282 -29.326 16.026 1.00 39.30 125 GLU C CA 1
ATOM 3128 C C . GLU C 1 125 ? 3.378 -28.261 17.124 1.00 37.62 125 GLU C C 1
ATOM 3129 O O . GLU C 1 125 ? 3.018 -28.529 18.271 1.00 37.58 125 GLU C O 1
ATOM 3135 N N . HIS C 1 126 ? 3.858 -27.065 16.789 1.00 35.20 126 HIS C N 1
ATOM 3136 C CA . HIS C 1 126 ? 3.973 -25.999 17.783 1.00 33.23 126 HIS C CA 1
ATOM 3137 C C . HIS C 1 126 ? 2.617 -25.630 18.357 1.00 32.32 126 HIS C C 1
ATOM 3138 O O . HIS C 1 126 ? 2.431 -25.574 19.571 1.00 31.28 126 HIS C O 1
ATOM 3145 N N . HIS C 1 127 ? 1.676 -25.361 17.462 1.00 32.39 127 HIS C N 1
ATOM 3146 C CA . HIS C 1 127 ? 0.331 -24.970 17.845 1.00 31.97 127 HIS C CA 1
ATOM 3147 C C . HIS C 1 127 ? -0.246 -25.920 18.882 1.00 31.92 127 HIS C C 1
ATOM 3148 O O . HIS C 1 127 ? -0.754 -25.496 19.916 1.00 32.12 127 HIS C O 1
ATOM 3155 N N . ARG C 1 128 ? -0.158 -27.210 18.597 1.00 32.22 128 ARG C N 1
ATOM 3156 C CA . ARG C 1 128 ? -0.659 -28.244 19.491 1.00 33.31 128 ARG C CA 1
ATOM 3157 C C . ARG C 1 128 ? 0.076 -28.222 20.844 1.00 32.32 128 ARG C C 1
ATOM 3158 O O . ARG C 1 128 ? -0.532 -28.416 21.904 1.00 29.33 128 ARG C O 1
ATOM 3166 N N . PHE C 1 129 ? 1.381 -27.966 20.811 1.00 30.79 129 PHE C N 1
ATOM 3167 C CA . PHE C 1 129 ? 2.138 -27.938 22.049 1.00 30.32 129 PHE C CA 1
ATOM 3168 C C . PHE C 1 129 ? 1.694 -26.858 23.027 1.00 28.52 129 PHE C C 1
ATOM 3169 O O . PHE C 1 129 ? 1.566 -27.122 24.226 1.00 28.93 129 PHE C O 1
ATOM 3177 N N . PHE C 1 130 ? 1.481 -25.641 22.531 1.00 24.80 130 PHE C N 1
ATOM 3178 C CA . PHE C 1 130 ? 1.071 -24.556 23.408 1.00 23.21 130 PHE C CA 1
ATOM 3179 C C . PHE C 1 130 ? -0.420 -24.521 23.627 1.00 23.18 130 PHE C C 1
ATOM 3180 O O . PHE C 1 130 ? -0.902 -23.972 24.622 1.00 21.75 130 PHE C O 1
ATOM 3188 N N . PHE C 1 131 ? -1.156 -25.122 22.699 1.00 23.87 131 PHE C N 1
ATOM 3189 C CA . PHE C 1 131 ? -2.597 -25.172 22.827 1.00 22.37 131 PHE C CA 1
ATOM 3190 C C . PHE C 1 131 ? -2.873 -25.991 24.082 1.00 23.21 131 PHE C C 1
ATOM 3191 O O . PHE C 1 131 ? -3.780 -25.682 24.853 1.00 24.95 131 PHE C O 1
ATOM 3199 N N . GLU C 1 132 ? -2.069 -27.030 24.290 1.00 24.48 132 GLU C N 1
ATOM 3200 C CA . GLU C 1 132 ? -2.232 -27.896 25.452 1.00 26.11 132 GLU C CA 1
ATOM 3201 C C . GLU C 1 132 ? -1.609 -27.269 26.686 1.00 26.29 132 GLU C C 1
ATOM 3202 O O . GLU C 1 132 ? -2.231 -27.192 27.740 1.00 27.52 132 GLU C O 1
ATOM 3208 N N . HIS C 1 133 ? -0.366 -26.826 26.550 1.00 26.56 133 HIS C N 1
ATOM 3209 C CA . HIS C 1 133 ? 0.350 -26.247 27.674 1.00 27.34 133 HIS C CA 1
ATOM 3210 C C . HIS C 1 133 ? -0.369 -25.077 28.344 1.00 26.90 133 HIS C C 1
ATOM 3211 O O . HIS C 1 133 ? -0.377 -24.969 29.574 1.00 26.19 133 HIS C O 1
ATOM 3218 N N . PHE C 1 134 ? -0.978 -24.205 27.549 1.00 25.51 134 PHE C N 1
ATOM 3219 C CA . PHE C 1 134 ? -1.680 -23.066 28.127 1.00 24.79 134 PHE C CA 1
ATOM 3220 C C . PHE C 1 134 ? -2.759 -23.511 29.105 1.00 25.30 134 PHE C C 1
ATOM 3221 O O . PHE C 1 134 ? -3.247 -22.703 29.906 1.00 25.74 134 PHE C O 1
ATOM 3229 N N . THR C 1 135 ? -3.128 -24.791 29.047 1.00 24.62 135 THR C N 1
ATOM 3230 C CA . THR C 1 135 ? -4.138 -25.316 29.966 1.00 24.61 135 THR C CA 1
ATOM 3231 C C . THR C 1 135 ? -3.438 -25.414 31.311 1.00 23.82 135 THR C C 1
ATOM 3232 O O . THR C 1 135 ? -3.974 -25.007 32.335 1.00 25.00 135 THR C O 1
ATOM 3236 N N . VAL C 1 136 ? -2.223 -25.943 31.287 1.00 22.13 136 VAL C N 1
ATOM 3237 C CA . VAL C 1 136 ? -1.424 -26.068 32.488 1.00 21.66 136 VAL C CA 1
ATOM 3238 C C . VAL C 1 136 ? -1.244 -24.681 33.109 1.00 22.75 136 VAL C C 1
ATOM 3239 O O . VAL C 1 136 ? -1.446 -24.491 34.312 1.00 23.03 136 VAL C O 1
ATOM 3243 N N . LYS C 1 137 ? -0.873 -23.715 32.274 1.00 23.09 137 LYS C N 1
ATOM 3244 C CA . LYS C 1 137 ? -0.648 -22.349 32.727 1.00 23.18 137 LYS C CA 1
ATOM 3245 C C . LYS C 1 137 ? -1.908 -21.762 33.312 1.00 23.93 137 LYS C C 1
ATOM 3246 O O . LYS C 1 137 ? -1.865 -21.078 34.335 1.00 25.44 137 LYS C O 1
ATOM 3252 N N . GLY C 1 138 ? -3.035 -22.030 32.666 1.00 23.67 138 GLY C N 1
ATOM 3253 C CA . GLY C 1 138 ? -4.295 -21.505 33.164 1.00 24.33 138 GLY C CA 1
ATOM 3254 C C . GLY C 1 138 ? -4.637 -21.991 34.563 1.00 24.45 138 GLY C C 1
ATOM 3255 O O . GLY C 1 138 ? -5.201 -21.248 35.371 1.00 25.83 138 GLY C O 1
ATOM 3256 N N . LYS C 1 139 ? -4.306 -23.242 34.858 1.00 23.65 139 LYS C N 1
ATOM 3257 C CA . LYS C 1 139 ? -4.590 -23.790 36.175 1.00 24.00 139 LYS C CA 1
ATOM 3258 C C . LYS C 1 139 ? -3.607 -23.246 37.204 1.00 22.71 139 LYS C C 1
ATOM 3259 O O . LYS C 1 139 ? -3.956 -23.095 38.373 1.00 20.50 139 LYS C O 1
ATOM 3265 N N . GLU C 1 140 ? -2.390 -22.932 36.756 1.00 22.05 140 GLU C N 1
ATOM 3266 C CA . GLU C 1 140 ? -1.361 -22.374 37.634 1.00 22.07 140 GLU C CA 1
ATOM 3267 C C . GLU C 1 140 ? -1.778 -20.962 38.032 1.00 22.63 140 GLU C C 1
ATOM 3268 O O . GLU C 1 140 ? -1.709 -20.586 39.204 1.00 23.51 140 GLU C O 1
ATOM 3274 N N . ALA C 1 141 ? -2.220 -20.184 37.050 1.00 21.90 141 ALA C N 1
ATOM 3275 C CA . ALA C 1 141 ? -2.655 -18.822 37.311 1.00 20.06 141 ALA C CA 1
ATOM 3276 C C . ALA C 1 141 ? -3.836 -18.850 38.267 1.00 19.99 141 ALA C C 1
ATOM 3277 O O . ALA C 1 141 ? -4.006 -17.939 39.080 1.00 20.14 141 ALA C O 1
ATOM 3279 N N . ALA C 1 142 ? -4.649 -19.898 38.171 1.00 19.55 142 ALA C N 1
ATOM 3280 C CA . ALA C 1 142 ? -5.805 -20.039 39.051 1.00 19.26 142 ALA C CA 1
ATOM 3281 C C . ALA C 1 142 ? -5.360 -20.193 40.500 1.00 19.58 142 ALA C C 1
ATOM 3282 O O . ALA C 1 142 ? -5.882 -19.535 41.397 1.00 18.04 142 ALA C O 1
ATOM 3284 N N . ARG C 1 143 ? -4.396 -21.077 40.725 1.00 22.34 143 ARG C N 1
ATOM 3285 C CA . ARG C 1 143 ? -3.900 -21.311 42.075 1.00 26.95 143 ARG C CA 1
ATOM 3286 C C . ARG C 1 143 ? -3.184 -20.072 42.589 1.00 26.38 143 ARG C C 1
ATOM 3287 O O . ARG C 1 143 ? -3.416 -19.636 43.719 1.00 26.41 143 ARG C O 1
ATOM 3295 N N . ALA C 1 144 ? -2.318 -19.509 41.754 1.00 24.66 144 ALA C N 1
ATOM 3296 C CA . ALA C 1 144 ? -1.576 -18.320 42.130 1.00 25.03 144 ALA C CA 1
ATOM 3297 C C . ALA C 1 144 ? -2.530 -17.207 42.549 1.00 26.07 144 ALA C C 1
ATOM 3298 O O . ALA C 1 144 ? -2.265 -16.486 43.511 1.00 26.68 144 ALA C O 1
ATOM 3300 N N . CYS C 1 145 ? -3.648 -17.081 41.838 1.00 27.07 145 CYS C N 1
ATOM 3301 C CA . CYS C 1 145 ? -4.631 -16.039 42.127 1.00 27.72 145 CYS C CA 1
ATOM 3302 C C . CYS C 1 145 ? -5.250 -16.185 43.505 1.00 27.09 145 CYS C C 1
ATOM 3303 O O . CYS C 1 145 ? -5.351 -15.212 44.250 1.00 26.55 145 CYS C O 1
ATOM 3306 N N . VAL C 1 146 ? -5.678 -17.400 43.835 1.00 28.39 146 VAL C N 1
ATOM 3307 C CA . VAL C 1 146 ? -6.296 -17.673 45.133 1.00 27.97 146 VAL C CA 1
ATOM 3308 C C . VAL C 1 146 ? -5.298 -17.511 46.283 1.00 28.12 146 VAL C C 1
ATOM 3309 O O . VAL C 1 146 ? -5.607 -16.903 47.308 1.00 28.62 146 VAL C O 1
ATOM 3313 N N . GLU C 1 147 ? -4.098 -18.051 46.097 1.00 27.13 147 GLU C N 1
ATOM 3314 C CA . GLU C 1 147 ? -3.058 -17.988 47.116 1.00 27.11 147 GLU C CA 1
ATOM 3315 C C . GLU C 1 147 ? -2.628 -16.577 47.482 1.00 26.89 147 GLU C C 1
ATOM 3316 O O . GLU C 1 147 ? -2.522 -16.249 48.672 1.00 26.51 147 GLU C O 1
ATOM 3322 N N . ILE C 1 148 ? -2.386 -15.743 46.469 1.00 25.35 148 ILE C N 1
ATOM 3323 C CA . ILE C 1 148 ? -1.945 -14.376 46.711 1.00 23.63 148 ILE C CA 1
ATOM 3324 C C . ILE C 1 148 ? -2.976 -13.609 47.500 1.00 23.00 148 ILE C C 1
ATOM 3325 O O . ILE C 1 148 ? -2.632 -12.917 48.447 1.00 22.55 148 ILE C O 1
ATOM 3330 N N . LEU C 1 149 ? -4.241 -13.736 47.117 1.00 23.25 149 LEU C N 1
ATOM 3331 C CA . LEU C 1 149 ? -5.300 -13.024 47.820 1.00 24.98 149 LEU C CA 1
ATOM 3332 C C . LEU C 1 149 ? -5.391 -13.463 49.282 1.00 25.93 149 LEU C C 1
ATOM 3333 O O . LEU C 1 149 ? -5.752 -12.673 50.158 1.00 27.08 149 LEU C O 1
ATOM 3338 N N . ALA C 1 150 ? -5.057 -14.720 49.545 1.00 25.78 150 ALA C N 1
ATOM 3339 C CA . ALA C 1 150 ? -5.104 -15.236 50.899 1.00 26.66 150 ALA C CA 1
ATOM 3340 C C . ALA C 1 150 ? -3.870 -14.753 51.664 1.00 28.47 150 ALA C C 1
ATOM 3341 O O . ALA C 1 150 ? -3.949 -14.405 52.847 1.00 26.95 150 ALA C O 1
ATOM 3343 N N . ALA C 1 151 ? -2.732 -14.724 50.976 1.00 29.05 151 ALA C N 1
ATOM 3344 C CA . ALA C 1 151 ? -1.493 -14.283 51.596 1.00 29.51 151 ALA C CA 1
ATOM 3345 C C . ALA C 1 151 ? -1.623 -12.821 52.017 1.00 31.20 151 ALA C C 1
ATOM 3346 O O . ALA C 1 151 ? -1.103 -12.408 53.056 1.00 31.49 151 ALA C O 1
ATOM 3348 N N . ARG C 1 152 ? -2.322 -12.038 51.202 1.00 31.57 152 ARG C N 1
ATOM 3349 C CA . ARG C 1 152 ? -2.511 -10.626 51.496 1.00 32.79 152 ARG C CA 1
ATOM 3350 C C . ARG C 1 152 ? -3.577 -10.492 52.582 1.00 33.48 152 ARG C C 1
ATOM 3351 O O . ARG C 1 152 ? -3.601 -9.527 53.346 1.00 31.86 152 ARG C O 1
ATOM 3359 N N . GLU C 1 153 ? -4.455 -11.482 52.654 1.00 36.22 153 GLU C N 1
ATOM 3360 C CA . GLU C 1 153 ? -5.522 -11.465 53.640 1.00 38.30 153 GLU C CA 1
ATOM 3361 C C . GLU C 1 153 ? -4.917 -11.605 55.027 1.00 38.43 153 GLU C C 1
ATOM 3362 O O . GLU C 1 153 ? -5.499 -11.154 56.012 1.00 38.09 153 GLU C O 1
ATOM 3368 N N . LYS C 1 154 ? -3.736 -12.220 55.081 1.00 39.07 154 LYS C N 1
ATOM 3369 C CA . LYS C 1 154 ? -3.024 -12.461 56.331 1.00 40.19 154 LYS C CA 1
ATOM 3370 C C . LYS C 1 154 ? -1.960 -11.409 56.641 1.00 41.19 154 LYS C C 1
ATOM 3371 O O . LYS C 1 154 ? -0.937 -11.717 57.251 1.00 42.34 154 LYS C O 1
ATOM 3373 N N . ILE C 1 155 ? -2.207 -10.173 56.217 1.00 41.47 155 ILE C N 1
ATOM 3374 C CA . ILE C 1 155 ? -1.289 -9.064 56.459 1.00 41.70 155 ILE C CA 1
ATOM 3375 C C . ILE C 1 155 ? -2.081 -7.906 57.052 1.00 43.97 155 ILE C C 1
ATOM 3376 O O . ILE C 1 155 ? -3.155 -7.557 56.552 1.00 43.43 155 ILE C O 1
ATOM 3381 N N . ALA C 1 156 ? -1.545 -7.313 58.112 1.00 45.49 156 ALA C N 1
ATOM 3382 C CA . ALA C 1 156 ? -2.196 -6.189 58.775 1.00 46.89 156 ALA C CA 1
ATOM 3383 C C . ALA C 1 156 ? -2.583 -5.105 57.769 1.00 47.27 156 ALA C C 1
ATOM 3384 O O . ALA C 1 156 ? -3.057 -4.039 58.222 1.00 46.98 156 ALA C O 1
ATOM 3386 N N . GLU D 1 10 ? 13.637 -2.288 70.863 1.00 52.37 10 GLU D N 1
ATOM 3387 C CA . GLU D 1 10 ? 14.759 -2.114 69.896 1.00 52.67 10 GLU D CA 1
ATOM 3388 C C . GLU D 1 10 ? 14.921 -3.317 68.961 1.00 51.35 10 GLU D C 1
ATOM 3389 O O . GLU D 1 10 ? 16.004 -3.538 68.418 1.00 51.11 10 GLU D O 1
ATOM 3395 N N . THR D 1 11 ? 13.845 -4.083 68.776 1.00 49.57 11 THR D N 1
ATOM 3396 C CA . THR D 1 11 ? 13.872 -5.269 67.910 1.00 48.57 11 THR D CA 1
ATOM 3397 C C . THR D 1 11 ? 13.361 -4.978 66.494 1.00 47.58 11 THR D C 1
ATOM 3398 O O . THR D 1 11 ? 12.150 -4.864 66.273 1.00 48.95 11 THR D O 1
ATOM 3402 N N . VAL D 1 12 ? 14.285 -4.878 65.541 1.00 44.40 12 VAL D N 1
ATOM 3403 C CA . VAL D 1 12 ? 13.942 -4.594 64.153 1.00 40.47 12 VAL D CA 1
ATOM 3404 C C . VAL D 1 12 ? 13.429 -5.833 63.435 1.00 37.82 12 VAL D C 1
ATOM 3405 O O . VAL D 1 12 ? 14.117 -6.848 63.370 1.00 37.45 12 VAL D O 1
ATOM 3409 N N . ARG D 1 13 ? 12.220 -5.741 62.892 1.00 36.31 13 ARG D N 1
ATOM 3410 C CA . ARG D 1 13 ? 11.613 -6.858 62.165 1.00 34.97 13 ARG D CA 1
ATOM 3411 C C . ARG D 1 13 ? 11.870 -6.836 60.656 1.00 33.01 13 ARG D C 1
ATOM 3412 O O . ARG D 1 13 ? 11.683 -5.808 59.996 1.00 31.61 13 ARG D O 1
ATOM 3420 N N . ILE D 1 14 ? 12.307 -7.977 60.121 1.00 31.04 14 ILE D N 1
ATOM 3421 C CA . ILE D 1 14 ? 12.565 -8.111 58.688 1.00 28.28 14 ILE D CA 1
ATOM 3422 C C . ILE D 1 14 ? 11.505 -9.025 58.112 1.00 26.37 14 ILE D C 1
ATOM 3423 O O . ILE D 1 14 ? 11.184 -10.064 58.690 1.00 25.92 14 ILE D O 1
ATOM 3428 N N . ALA D 1 15 ? 10.957 -8.637 56.970 1.00 24.01 15 ALA D N 1
ATOM 3429 C CA . ALA D 1 15 ? 9.935 -9.439 56.324 1.00 20.73 15 ALA D CA 1
ATOM 3430 C C . ALA D 1 15 ? 10.535 -10.125 55.104 1.00 20.60 15 ALA D C 1
ATOM 3431 O O . ALA D 1 15 ? 11.228 -9.498 54.300 1.00 18.88 15 ALA D O 1
ATOM 3433 N N . VAL D 1 16 ? 10.295 -11.425 54.985 1.00 20.27 16 VAL D N 1
ATOM 3434 C CA . VAL D 1 16 ? 10.806 -12.172 53.851 1.00 19.45 16 VAL D CA 1
ATOM 3435 C C . VAL D 1 16 ? 9.667 -12.612 52.946 1.00 19.27 16 VAL D C 1
ATOM 3436 O O . VAL D 1 16 ? 8.718 -13.277 53.383 1.00 20.40 16 VAL D O 1
ATOM 3440 N N . VAL D 1 17 ? 9.765 -12.218 51.683 1.00 17.53 17 VAL D N 1
ATOM 3441 C CA . VAL D 1 17 ? 8.779 -12.579 50.682 1.00 18.00 17 VAL D CA 1
ATOM 3442 C C . VAL D 1 17 ? 9.434 -13.673 49.850 1.00 18.31 17 VAL D C 1
ATOM 3443 O O . VAL D 1 17 ? 10.417 -13.422 49.147 1.00 18.07 17 VAL D O 1
ATOM 3447 N N . ARG D 1 18 ? 8.913 -14.893 49.947 1.00 17.64 18 ARG D N 1
ATOM 3448 C CA . ARG D 1 18 ? 9.487 -15.999 49.190 1.00 18.60 18 ARG D CA 1
ATOM 3449 C C . ARG D 1 18 ? 8.462 -16.577 48.235 1.00 19.13 18 ARG D C 1
ATOM 3450 O O . ARG D 1 18 ? 7.305 -16.760 48.597 1.00 19.53 18 ARG D O 1
ATOM 3458 N N . ALA D 1 19 ? 8.890 -16.848 47.008 1.00 20.68 19 ALA D N 1
ATOM 3459 C CA . ALA D 1 19 ? 8.008 -17.423 46.000 1.00 21.86 19 ALA D CA 1
ATOM 3460 C C . ALA D 1 19 ? 7.946 -18.919 46.265 1.00 23.38 19 ALA D C 1
ATOM 3461 O O . ALA D 1 19 ? 8.916 -19.511 46.753 1.00 24.22 19 ALA D O 1
ATOM 3463 N N . ARG D 1 20 ? 6.815 -19.536 45.949 1.00 23.82 20 ARG D N 1
ATOM 3464 C CA . ARG D 1 20 ? 6.674 -20.968 46.167 1.00 24.27 20 ARG D CA 1
ATOM 3465 C C . ARG D 1 20 ? 7.106 -21.786 44.950 1.00 24.63 20 ARG D C 1
ATOM 3466 O O . ARG D 1 20 ? 6.983 -23.009 44.949 1.00 25.90 20 ARG D O 1
ATOM 3474 N N . TRP D 1 21 ? 7.608 -21.115 43.915 1.00 24.31 21 TRP D N 1
ATOM 3475 C CA . TRP D 1 21 ? 8.090 -21.809 42.724 1.00 25.75 21 TRP D CA 1
ATOM 3476 C C . TRP D 1 21 ? 9.469 -22.357 43.072 1.00 25.51 21 TRP D C 1
ATOM 3477 O O . TRP D 1 21 ? 10.346 -21.597 43.479 1.00 24.63 21 TRP D O 1
ATOM 3488 N N . HIS D 1 22 ? 9.675 -23.659 42.899 1.00 25.27 22 HIS D N 1
ATOM 3489 C CA . HIS D 1 22 ? 10.960 -24.245 43.255 1.00 25.95 22 HIS D CA 1
ATOM 3490 C C . HIS D 1 22 ? 11.111 -24.016 44.765 1.00 26.12 22 HIS D C 1
ATOM 3491 O O . HIS D 1 22 ? 12.231 -23.861 45.262 1.00 23.61 22 HIS D O 1
ATOM 3498 N N . ALA D 1 23 ? 9.974 -23.963 45.465 1.00 25.13 23 ALA D N 1
ATOM 3499 C CA . ALA D 1 23 ? 9.916 -23.724 46.911 1.00 26.75 23 ALA D CA 1
ATOM 3500 C C . ALA D 1 23 ? 11.014 -24.454 47.668 1.00 27.57 23 ALA D C 1
ATOM 3501 O O . ALA D 1 23 ? 11.535 -23.976 48.676 1.00 27.67 23 ALA D O 1
ATOM 3503 N N . ASP D 1 24 ? 11.340 -25.630 47.159 1.00 28.82 24 ASP D N 1
ATOM 3504 C CA . ASP D 1 24 ? 12.365 -26.494 47.708 1.00 28.65 24 ASP D CA 1
ATOM 3505 C C . ASP D 1 24 ? 13.733 -25.798 47.807 1.00 27.13 24 ASP D C 1
ATOM 3506 O O . ASP D 1 24 ? 14.313 -25.691 48.884 1.00 27.12 24 ASP D O 1
ATOM 3511 N N . ILE D 1 25 ? 14.231 -25.331 46.665 1.00 25.45 25 ILE D N 1
ATOM 3512 C CA . ILE D 1 25 ? 15.512 -24.637 46.553 1.00 22.35 25 ILE D CA 1
ATOM 3513 C C . ILE D 1 25 ? 15.468 -23.248 47.193 1.00 22.21 25 ILE D C 1
ATOM 3514 O O . ILE D 1 25 ? 16.456 -22.776 47.766 1.00 22.67 25 ILE D O 1
ATOM 3519 N N . VAL D 1 26 ? 14.324 -22.591 47.090 1.00 19.82 26 VAL D N 1
ATOM 3520 C CA . VAL D 1 26 ? 14.184 -21.270 47.666 1.00 18.73 26 VAL D CA 1
ATOM 3521 C C . VAL D 1 26 ? 14.244 -21.306 49.188 1.00 19.62 26 VAL D C 1
ATOM 3522 O O . VAL D 1 26 ? 14.918 -20.476 49.810 1.00 20.54 26 VAL D O 1
ATOM 3526 N N . ASP D 1 27 ? 13.546 -22.269 49.785 1.00 17.82 27 ASP D N 1
ATOM 3527 C CA . ASP D 1 27 ? 13.510 -22.388 51.232 1.00 16.43 27 ASP D CA 1
ATOM 3528 C C . ASP D 1 27 ? 14.856 -22.678 51.867 1.00 17.83 27 ASP D C 1
ATOM 3529 O O . ASP D 1 27 ? 14.992 -22.592 53.088 1.00 18.96 27 ASP D O 1
ATOM 3534 N N . GLN D 1 28 ? 15.845 -23.022 51.048 1.00 16.16 28 GLN D N 1
ATOM 3535 C CA . GLN D 1 28 ? 17.175 -23.280 51.571 1.00 17.70 28 GLN D CA 1
ATOM 3536 C C . GLN D 1 28 ? 17.867 -21.949 51.777 1.00 19.44 28 GLN D C 1
ATOM 3537 O O . GLN D 1 28 ? 18.837 -21.848 52.530 1.00 21.08 28 GLN D O 1
ATOM 3543 N N . CYS D 1 29 ? 17.370 -20.922 51.096 1.00 19.28 29 CYS D N 1
ATOM 3544 C CA . CYS D 1 29 ? 17.944 -19.599 51.248 1.00 19.76 29 CYS D CA 1
ATOM 3545 C C . CYS D 1 29 ? 17.264 -18.961 52.452 1.00 19.65 29 CYS D C 1
ATOM 3546 O O . CYS D 1 29 ? 17.906 -18.306 53.260 1.00 17.91 29 CYS D O 1
ATOM 3549 N N . VAL D 1 30 ? 15.957 -19.176 52.569 1.00 20.40 30 VAL D N 1
ATOM 3550 C CA . VAL D 1 30 ? 15.195 -18.612 53.666 1.00 20.72 30 VAL D CA 1
ATOM 3551 C C . VAL D 1 30 ? 15.711 -19.107 55.003 1.00 21.04 30 VAL D C 1
ATOM 3552 O O . VAL D 1 30 ? 16.027 -18.304 55.878 1.00 23.73 30 VAL D O 1
ATOM 3556 N N . SER D 1 31 ? 15.797 -20.421 55.171 1.00 20.80 31 SER D N 1
ATOM 3557 C CA . SER D 1 31 ? 16.285 -20.970 56.437 1.00 20.19 31 SER D CA 1
ATOM 3558 C C . SER D 1 31 ? 17.737 -20.549 56.704 1.00 20.01 31 SER D C 1
ATOM 3559 O O . SER D 1 31 ? 18.097 -20.264 57.843 1.00 21.20 31 SER D O 1
ATOM 3562 N N . ALA D 1 32 ? 18.566 -20.501 55.665 1.00 19.45 32 ALA D N 1
ATOM 3563 C CA . ALA D 1 32 ? 19.958 -20.083 55.836 1.00 20.45 32 ALA D CA 1
ATOM 3564 C C . ALA D 1 32 ? 19.984 -18.638 56.325 1.00 22.14 32 ALA D C 1
ATOM 3565 O O . ALA D 1 32 ? 20.830 -18.250 57.136 1.00 22.94 32 ALA D O 1
ATOM 3567 N N . PHE D 1 33 ? 19.040 -17.854 55.813 1.00 22.46 33 PHE D N 1
ATOM 3568 C CA . PHE D 1 33 ? 18.894 -16.449 56.157 1.00 22.67 33 PHE D CA 1
ATOM 3569 C C . PHE D 1 33 ? 18.488 -16.284 57.626 1.00 22.89 33 PHE D C 1
ATOM 3570 O O . PHE D 1 33 ? 19.013 -15.430 58.339 1.00 20.64 33 PHE D O 1
ATOM 3578 N N . GLU D 1 34 ? 17.542 -17.102 58.066 1.00 23.68 34 GLU D N 1
ATOM 3579 C CA . GLU D 1 34 ? 17.065 -17.035 59.438 1.00 25.34 34 GLU D CA 1
ATOM 3580 C C . GLU D 1 34 ? 18.121 -17.431 60.461 1.00 27.19 34 GLU D C 1
ATOM 3581 O O . GLU D 1 34 ? 18.210 -16.820 61.523 1.00 28.09 34 GLU D O 1
ATOM 3587 N N . ALA D 1 35 ? 18.922 -18.446 60.142 1.00 27.51 35 ALA D N 1
ATOM 3588 C CA . ALA D 1 35 ? 19.968 -18.904 61.048 1.00 26.88 35 ALA D CA 1
ATOM 3589 C C . ALA D 1 35 ? 21.093 -17.881 61.154 1.00 27.79 35 ALA D C 1
ATOM 3590 O O . ALA D 1 35 ? 21.560 -17.577 62.247 1.00 27.33 35 ALA D O 1
ATOM 3592 N N . GLU D 1 36 ? 21.534 -17.357 60.015 1.00 29.33 36 GLU D N 1
ATOM 3593 C CA . GLU D 1 36 ? 22.597 -16.362 60.003 1.00 30.71 36 GLU D CA 1
ATOM 3594 C C . GLU D 1 36 ? 22.125 -15.086 60.671 1.00 31.16 36 GLU D C 1
ATOM 3595 O O . GLU D 1 36 ? 22.897 -14.393 61.323 1.00 31.83 36 GLU D O 1
ATOM 3601 N N . MET D 1 37 ? 20.850 -14.775 60.496 1.00 31.81 37 MET D N 1
ATOM 3602 C CA . MET D 1 37 ? 20.296 -13.573 61.078 1.00 33.25 37 MET D CA 1
ATOM 3603 C C . MET D 1 37 ? 20.387 -13.686 62.591 1.00 34.64 37 MET D C 1
ATOM 3604 O O . MET D 1 37 ? 20.734 -12.723 63.271 1.00 35.83 37 MET D O 1
ATOM 3609 N N . ALA D 1 38 ? 20.085 -14.868 63.118 1.00 35.80 38 ALA D N 1
ATOM 3610 C CA . ALA D 1 38 ? 20.147 -15.091 64.558 1.00 36.72 38 ALA D CA 1
ATOM 3611 C C . ALA D 1 38 ? 21.604 -15.185 64.982 1.00 38.01 38 ALA D C 1
ATOM 3612 O O . ALA D 1 38 ? 22.024 -14.580 65.964 1.00 37.37 38 ALA D O 1
ATOM 3614 N N . ASP D 1 39 ? 22.367 -15.952 64.219 1.00 39.94 39 ASP D N 1
ATOM 3615 C CA . ASP D 1 39 ? 23.780 -16.167 64.475 1.00 42.34 39 ASP D CA 1
ATOM 3616 C C . ASP D 1 39 ? 24.520 -14.831 64.612 1.00 43.29 39 ASP D C 1
ATOM 3617 O O . ASP D 1 39 ? 25.511 -14.727 65.334 1.00 43.38 39 ASP D O 1
ATOM 3622 N N . ILE D 1 40 ? 24.029 -13.802 63.929 1.00 44.27 40 ILE D N 1
ATOM 3623 C CA . ILE D 1 40 ? 24.679 -12.499 63.985 1.00 45.13 40 ILE D CA 1
ATOM 3624 C C . ILE D 1 40 ? 23.790 -11.365 64.487 1.00 45.51 40 ILE D C 1
ATOM 3625 O O . ILE D 1 40 ? 24.254 -10.246 64.671 1.00 45.26 40 ILE D O 1
ATOM 3630 N N . GLY D 1 41 ? 22.516 -11.658 64.716 1.00 46.37 41 GLY D N 1
ATOM 3631 C CA . GLY D 1 41 ? 21.604 -10.642 65.207 1.00 47.33 41 GLY D CA 1
ATOM 3632 C C . GLY D 1 41 ? 21.069 -11.023 66.572 1.00 48.88 41 GLY D C 1
ATOM 3633 O O . GLY D 1 41 ? 21.451 -10.417 67.571 1.00 49.60 41 GLY D O 1
ATOM 3634 N N . GLY D 1 42 ? 20.195 -12.031 66.604 1.00 49.39 42 GLY D N 1
ATOM 3635 C CA . GLY D 1 42 ? 19.606 -12.512 67.846 1.00 47.89 42 GLY D CA 1
ATOM 3636 C C . GLY D 1 42 ? 19.152 -11.417 68.794 1.00 47.16 42 GLY D C 1
ATOM 3637 O O . GLY D 1 42 ? 19.949 -10.563 69.176 1.00 48.49 42 GLY D O 1
ATOM 3638 N N . ASP D 1 43 ? 17.879 -11.447 69.185 1.00 46.34 43 ASP D N 1
ATOM 3639 C CA . ASP D 1 43 ? 17.322 -10.455 70.095 1.00 43.89 43 ASP D CA 1
ATOM 3640 C C . ASP D 1 43 ? 17.137 -9.143 69.335 1.00 42.20 43 ASP D C 1
ATOM 3641 O O . ASP D 1 43 ? 16.072 -8.518 69.406 1.00 41.07 43 ASP D O 1
ATOM 3646 N N . ARG D 1 44 ? 18.158 -8.764 68.569 1.00 39.59 44 ARG D N 1
ATOM 3647 C CA . ARG D 1 44 ? 18.145 -7.538 67.777 1.00 38.68 44 ARG D CA 1
ATOM 3648 C C . ARG D 1 44 ? 17.084 -7.544 66.672 1.00 37.65 44 ARG D C 1
ATOM 3649 O O . ARG D 1 44 ? 16.294 -6.604 66.550 1.00 36.82 44 ARG D O 1
ATOM 3651 N N . PHE D 1 45 ? 17.059 -8.596 65.863 1.00 37.08 45 PHE D N 1
ATOM 3652 C CA . PHE D 1 45 ? 16.071 -8.659 64.796 1.00 35.81 45 PHE D CA 1
ATOM 3653 C C . PHE D 1 45 ? 15.179 -9.888 64.911 1.00 34.96 45 PHE D C 1
ATOM 3654 O O . PHE D 1 45 ? 15.462 -10.817 65.669 1.00 35.21 45 PHE D O 1
ATOM 3662 N N . ALA D 1 46 ? 14.089 -9.871 64.156 1.00 32.29 46 ALA D N 1
ATOM 3663 C CA . ALA D 1 46 ? 13.151 -10.982 64.131 1.00 30.44 46 ALA D CA 1
ATOM 3664 C C . ALA D 1 46 ? 12.714 -11.134 62.683 1.00 29.46 46 ALA D C 1
ATOM 3665 O O . ALA D 1 46 ? 12.481 -10.135 61.990 1.00 28.31 46 ALA D O 1
ATOM 3667 N N . VAL D 1 47 ? 12.613 -12.375 62.221 1.00 27.77 47 VAL D N 1
ATOM 3668 C CA . VAL D 1 47 ? 12.211 -12.622 60.847 1.00 26.34 47 VAL D CA 1
ATOM 3669 C C . VAL D 1 47 ? 10.772 -13.116 60.733 1.00 26.57 47 VAL D C 1
ATOM 3670 O O . VAL D 1 47 ? 10.305 -13.910 61.551 1.00 26.77 47 VAL D O 1
ATOM 3674 N N . ASP D 1 48 ? 10.077 -12.615 59.715 1.00 26.62 48 ASP D N 1
ATOM 3675 C CA . ASP D 1 48 ? 8.698 -12.992 59.435 1.00 26.33 48 ASP D CA 1
ATOM 3676 C C . ASP D 1 48 ? 8.653 -13.458 57.981 1.00 25.81 48 ASP D C 1
ATOM 3677 O O . ASP D 1 48 ? 9.064 -12.734 57.069 1.00 26.38 48 ASP D O 1
ATOM 3682 N N . VAL D 1 49 ? 8.156 -14.665 57.759 1.00 23.36 49 VAL D N 1
ATOM 3683 C CA . VAL D 1 49 ? 8.111 -15.197 56.408 1.00 21.10 49 VAL D CA 1
ATOM 3684 C C . VAL D 1 49 ? 6.729 -15.166 55.770 1.00 20.74 49 VAL D C 1
ATOM 3685 O O . VAL D 1 49 ? 5.718 -15.508 56.397 1.00 17.41 49 VAL D O 1
ATOM 3689 N N . PHE D 1 50 ? 6.698 -14.734 54.513 1.00 20.25 50 PHE D N 1
ATOM 3690 C CA . PHE D 1 50 ? 5.446 -14.667 53.772 1.00 20.88 50 PHE D CA 1
ATOM 3691 C C . PHE D 1 50 ? 5.566 -15.406 52.448 1.00 21.50 50 PHE D C 1
ATOM 3692 O O . PHE D 1 50 ? 6.484 -15.173 51.660 1.00 21.93 50 PHE D O 1
ATOM 3700 N N . ASP D 1 51 ? 4.636 -16.323 52.223 1.00 24.32 51 ASP D N 1
ATOM 3701 C CA . ASP D 1 51 ? 4.637 -17.111 51.002 1.00 25.16 51 ASP D CA 1
ATOM 3702 C C . ASP D 1 51 ? 3.853 -16.420 49.895 1.00 23.99 51 ASP D C 1
ATOM 3703 O O . ASP D 1 51 ? 2.752 -15.907 50.106 1.00 22.36 51 ASP D O 1
ATOM 3708 N N . VAL D 1 52 ? 4.445 -16.422 48.710 1.00 22.59 52 VAL D N 1
ATOM 3709 C CA . VAL D 1 52 ? 3.843 -15.826 47.530 1.00 21.57 52 VAL D CA 1
ATOM 3710 C C . VAL D 1 52 ? 3.940 -16.862 46.410 1.00 20.87 52 VAL D C 1
ATOM 3711 O O . VAL D 1 52 ? 4.911 -17.607 46.337 1.00 21.53 52 VAL D O 1
ATOM 3715 N N . PRO D 1 53 ? 2.928 -16.931 45.527 1.00 21.19 53 PRO D N 1
ATOM 3716 C CA . PRO D 1 53 ? 2.950 -17.902 44.427 1.00 19.90 53 PRO D CA 1
ATOM 3717 C C . PRO D 1 53 ? 4.260 -17.949 43.639 1.00 18.96 53 PRO D C 1
ATOM 3718 O O . PRO D 1 53 ? 4.891 -19.000 43.542 1.00 20.41 53 PRO D O 1
ATOM 3722 N N . GLY D 1 54 ? 4.665 -16.815 43.076 1.00 17.14 54 GLY D N 1
ATOM 3723 C CA . GLY D 1 54 ? 5.895 -16.774 42.305 1.00 14.88 54 GLY D CA 1
ATOM 3724 C C . GLY D 1 54 ? 6.552 -15.408 42.329 1.00 14.39 54 GLY D C 1
ATOM 3725 O O . GLY D 1 54 ? 5.974 -14.438 42.809 1.00 17.35 54 GLY D O 1
ATOM 3726 N N . ALA D 1 55 ? 7.761 -15.335 41.795 1.00 12.90 55 ALA D N 1
ATOM 3727 C CA . ALA D 1 55 ? 8.537 -14.103 41.759 1.00 13.48 55 ALA D CA 1
ATOM 3728 C C . ALA D 1 55 ? 7.705 -12.863 41.444 1.00 15.09 55 ALA D C 1
ATOM 3729 O O . ALA D 1 55 ? 7.641 -11.925 42.240 1.00 16.44 55 ALA D O 1
ATOM 3731 N N . TYR D 1 56 ? 7.054 -12.879 40.286 1.00 17.12 56 TYR D N 1
ATOM 3732 C CA . TYR D 1 56 ? 6.239 -11.765 39.816 1.00 17.61 56 TYR D CA 1
ATOM 3733 C C . TYR D 1 56 ? 5.301 -11.156 40.865 1.00 17.41 56 TYR D C 1
ATOM 3734 O O . TYR D 1 56 ? 4.850 -10.020 40.698 1.00 19.26 56 TYR D O 1
ATOM 3743 N N . GLU D 1 57 ? 5.002 -11.889 41.934 1.00 16.05 57 GLU D N 1
ATOM 3744 C CA . GLU D 1 57 ? 4.124 -11.358 42.981 1.00 17.13 57 GLU D CA 1
ATOM 3745 C C . GLU D 1 57 ? 4.914 -10.710 44.125 1.00 18.26 57 GLU D C 1
ATOM 3746 O O . GLU D 1 57 ? 4.327 -10.156 45.060 1.00 16.83 57 GLU D O 1
ATOM 3752 N N . ILE D 1 58 ? 6.241 -10.775 44.052 1.00 19.25 58 ILE D N 1
ATOM 3753 C CA . ILE D 1 58 ? 7.083 -10.212 45.102 1.00 20.77 58 ILE D CA 1
ATOM 3754 C C . ILE D 1 58 ? 6.987 -8.698 45.296 1.00 21.87 58 ILE D C 1
ATOM 3755 O O . ILE D 1 58 ? 6.723 -8.234 46.408 1.00 24.22 58 ILE D O 1
ATOM 3760 N N . PRO D 1 59 ? 7.209 -7.907 44.229 1.00 21.35 59 PRO D N 1
ATOM 3761 C CA . PRO D 1 59 ? 7.132 -6.447 44.360 1.00 21.85 59 PRO D CA 1
ATOM 3762 C C . PRO D 1 59 ? 5.924 -5.917 45.159 1.00 22.50 59 PRO D C 1
ATOM 3763 O O . PRO D 1 59 ? 6.095 -5.251 46.176 1.00 24.00 59 PRO D O 1
ATOM 3767 N N . LEU D 1 60 ? 4.712 -6.211 44.706 1.00 20.50 60 LEU D N 1
ATOM 3768 C CA . LEU D 1 60 ? 3.513 -5.746 45.394 1.00 18.39 60 LEU D CA 1
ATOM 3769 C C . LEU D 1 60 ? 3.411 -6.176 46.864 1.00 19.47 60 LEU D C 1
ATOM 3770 O O . LEU D 1 60 ? 2.860 -5.448 47.697 1.00 19.65 60 LEU D O 1
ATOM 3775 N N . HIS D 1 61 ? 3.925 -7.355 47.190 1.00 20.56 61 HIS D N 1
ATOM 3776 C CA . HIS D 1 61 ? 3.853 -7.843 48.570 1.00 20.94 61 HIS D CA 1
ATOM 3777 C C . HIS D 1 61 ? 4.843 -7.036 49.415 1.00 20.54 61 HIS D C 1
ATOM 3778 O O . HIS D 1 61 ? 4.490 -6.529 50.485 1.00 17.97 61 HIS D O 1
ATOM 3785 N N . ALA D 1 62 ? 6.074 -6.917 48.918 1.00 20.24 62 ALA D N 1
ATOM 3786 C CA . ALA D 1 62 ? 7.119 -6.155 49.601 1.00 21.14 62 ALA D CA 1
ATOM 3787 C C . ALA D 1 62 ? 6.617 -4.739 49.884 1.00 21.46 62 ALA D C 1
ATOM 3788 O O . ALA D 1 62 ? 6.878 -4.174 50.942 1.00 23.54 62 ALA D O 1
ATOM 3790 N N . ARG D 1 63 ? 5.902 -4.162 48.928 1.00 21.46 63 ARG D N 1
ATOM 3791 C CA . ARG D 1 63 ? 5.348 -2.832 49.118 1.00 22.11 63 ARG D CA 1
ATOM 3792 C C . ARG D 1 63 ? 4.363 -2.877 50.290 1.00 21.66 63 ARG D C 1
ATOM 3793 O O . ARG D 1 63 ? 4.593 -2.262 51.333 1.00 22.17 63 ARG D O 1
ATOM 3801 N N . THR D 1 64 ? 3.283 -3.632 50.127 1.00 22.15 64 THR D N 1
ATOM 3802 C CA . THR D 1 64 ? 2.257 -3.740 51.165 1.00 21.88 64 THR D CA 1
ATOM 3803 C C . THR D 1 64 ? 2.844 -3.967 52.554 1.00 21.55 64 THR D C 1
ATOM 3804 O O . THR D 1 64 ? 2.348 -3.429 53.535 1.00 19.26 64 THR D O 1
ATOM 3808 N N . LEU D 1 65 ? 3.896 -4.771 52.640 1.00 23.97 65 LEU D N 1
ATOM 3809 C CA . LEU D 1 65 ? 4.520 -5.025 53.929 1.00 25.36 65 LEU D CA 1
ATOM 3810 C C . LEU D 1 65 ? 5.248 -3.761 54.394 1.00 26.79 65 LEU D C 1
ATOM 3811 O O . LEU D 1 65 ? 5.044 -3.285 55.514 1.00 26.77 65 LEU D O 1
ATOM 3816 N N . ALA D 1 66 ? 6.075 -3.205 53.517 1.00 27.67 66 ALA D N 1
ATOM 3817 C CA . ALA D 1 66 ? 6.821 -1.999 53.834 1.00 27.85 66 ALA D CA 1
ATOM 3818 C C . ALA D 1 66 ? 5.899 -0.907 54.368 1.00 28.41 66 ALA D C 1
ATOM 3819 O O . ALA D 1 66 ? 6.226 -0.225 55.341 1.00 30.42 66 ALA D O 1
ATOM 3821 N N . GLU D 1 67 ? 4.738 -0.760 53.743 1.00 28.42 67 GLU D N 1
ATOM 3822 C CA . GLU D 1 67 ? 3.780 0.269 54.130 1.00 28.59 67 GLU D CA 1
ATOM 3823 C C . GLU D 1 67 ? 3.082 0.101 55.481 1.00 28.39 67 GLU D C 1
ATOM 3824 O O . GLU D 1 67 ? 2.481 1.052 55.991 1.00 28.50 67 GLU D O 1
ATOM 3830 N N . THR D 1 68 ? 3.138 -1.090 56.066 1.00 27.54 68 THR D N 1
ATOM 3831 C CA . THR D 1 68 ? 2.494 -1.287 57.361 1.00 26.74 68 THR D CA 1
ATOM 3832 C C . THR D 1 68 ? 3.353 -0.602 58.407 1.00 25.92 68 THR D C 1
ATOM 3833 O O . THR D 1 68 ? 2.890 -0.267 59.496 1.00 23.81 68 THR D O 1
ATOM 3837 N N . GLY D 1 69 ? 4.620 -0.402 58.054 1.00 26.68 69 GLY D N 1
ATOM 3838 C CA . GLY D 1 69 ? 5.555 0.254 58.948 1.00 27.44 69 GLY D CA 1
ATOM 3839 C C . GLY D 1 69 ? 6.079 -0.597 60.088 1.00 25.84 69 GLY D C 1
ATOM 3840 O O . GLY D 1 69 ? 6.707 -0.079 61.002 1.00 25.71 69 GLY D O 1
ATOM 3841 N N . ARG D 1 70 ? 5.831 -1.901 60.034 1.00 26.88 70 ARG D N 1
ATOM 3842 C CA . ARG D 1 70 ? 6.300 -2.809 61.078 1.00 26.66 70 ARG D CA 1
ATOM 3843 C C . ARG D 1 70 ? 7.672 -3.394 60.734 1.00 24.99 70 ARG D C 1
ATOM 3844 O O . ARG D 1 70 ? 8.313 -4.024 61.576 1.00 26.23 70 ARG D O 1
ATOM 3852 N N . TYR D 1 71 ? 8.134 -3.183 59.507 1.00 21.83 71 TYR D N 1
ATOM 3853 C CA . TYR D 1 71 ? 9.411 -3.751 59.111 1.00 20.90 71 TYR D CA 1
ATOM 3854 C C . TYR D 1 71 ? 10.485 -2.752 58.722 1.00 20.86 71 TYR D C 1
ATOM 3855 O O . TYR D 1 71 ? 10.217 -1.745 58.065 1.00 20.24 71 TYR D O 1
ATOM 3864 N N . GLY D 1 72 ? 11.714 -3.057 59.125 1.00 20.92 72 GLY D N 1
ATOM 3865 C CA . GLY D 1 72 ? 12.834 -2.184 58.828 1.00 22.37 72 GLY D CA 1
ATOM 3866 C C . GLY D 1 72 ? 13.456 -2.497 57.486 1.00 23.77 72 GLY D C 1
ATOM 3867 O O . GLY D 1 72 ? 14.127 -1.650 56.895 1.00 25.28 72 GLY D O 1
ATOM 3868 N N . ALA D 1 73 ? 13.232 -3.719 57.005 1.00 24.27 73 ALA D N 1
ATOM 3869 C CA . ALA D 1 73 ? 13.760 -4.158 55.717 1.00 23.97 73 ALA D CA 1
ATOM 3870 C C . ALA D 1 73 ? 12.947 -5.334 55.204 1.00 25.33 73 ALA D C 1
ATOM 3871 O O . ALA D 1 73 ? 12.367 -6.088 55.990 1.00 26.59 73 ALA D O 1
ATOM 3873 N N . VAL D 1 74 ? 12.905 -5.488 53.884 1.00 24.45 74 VAL D N 1
ATOM 3874 C CA . VAL D 1 74 ? 12.171 -6.588 53.268 1.00 22.70 74 VAL D CA 1
ATOM 3875 C C . VAL D 1 74 ? 13.079 -7.356 52.317 1.00 22.88 74 VAL D C 1
ATOM 3876 O O . VAL D 1 74 ? 13.742 -6.770 51.447 1.00 24.94 74 VAL D O 1
ATOM 3880 N N . LEU D 1 75 ? 13.121 -8.672 52.495 1.00 20.31 75 LEU D N 1
ATOM 3881 C CA . LEU D 1 75 ? 13.940 -9.519 51.638 1.00 18.12 75 LEU D CA 1
ATOM 3882 C C . LEU D 1 75 ? 13.030 -10.224 50.638 1.00 16.71 75 LEU D C 1
ATOM 3883 O O . LEU D 1 75 ? 12.029 -10.849 51.017 1.00 14.08 75 LEU D O 1
ATOM 3888 N N . GLY D 1 76 ? 13.366 -10.081 49.358 1.00 14.82 76 GLY D N 1
ATOM 3889 C CA . GLY D 1 76 ? 12.599 -10.727 48.312 1.00 12.75 76 GLY D CA 1
ATOM 3890 C C . GLY D 1 76 ? 13.445 -11.883 47.824 1.00 11.82 76 GLY D C 1
ATOM 3891 O O . GLY D 1 76 ? 14.612 -11.692 47.483 1.00 10.68 76 GLY D O 1
ATOM 3892 N N . THR D 1 77 ? 12.886 -13.088 47.804 1.00 12.38 77 THR D N 1
ATOM 3893 C CA . THR D 1 77 ? 13.660 -14.237 47.341 1.00 13.70 77 THR D CA 1
ATOM 3894 C C . THR D 1 77 ? 12.876 -15.212 46.459 1.00 13.25 77 THR D C 1
ATOM 3895 O O . THR D 1 77 ? 11.711 -15.529 46.728 1.00 11.24 77 THR D O 1
ATOM 3899 N N . ALA D 1 78 ? 13.535 -15.684 45.403 1.00 13.94 78 ALA D N 1
ATOM 3900 C CA . ALA D 1 78 ? 12.920 -16.616 44.464 1.00 14.09 78 ALA D CA 1
ATOM 3901 C C . ALA D 1 78 ? 13.960 -17.145 43.491 1.00 14.87 78 ALA D C 1
ATOM 3902 O O . ALA D 1 78 ? 15.048 -16.579 43.369 1.00 15.78 78 ALA D O 1
ATOM 3904 N N . PHE D 1 79 ? 13.626 -18.239 42.810 1.00 14.94 79 PHE D N 1
ATOM 3905 C CA . PHE D 1 79 ? 14.522 -18.846 41.820 1.00 15.87 79 PHE D CA 1
ATOM 3906 C C . PHE D 1 79 ? 13.791 -18.686 40.476 1.00 16.89 79 PHE D C 1
ATOM 3907 O O . PHE D 1 79 ? 12.779 -19.347 40.236 1.00 16.40 79 PHE D O 1
ATOM 3915 N N . VAL D 1 80 ? 14.300 -17.797 39.625 1.00 14.92 80 VAL D N 1
ATOM 3916 C CA . VAL D 1 80 ? 13.685 -17.500 38.331 1.00 15.52 80 VAL D CA 1
ATOM 3917 C C . VAL D 1 80 ? 14.561 -18.029 37.212 1.00 16.94 80 VAL D C 1
ATOM 3918 O O . VAL D 1 80 ? 15.497 -17.363 36.772 1.00 17.59 80 VAL D O 1
ATOM 3922 N N . VAL D 1 81 ? 14.238 -19.236 36.751 1.00 19.06 81 VAL D N 1
ATOM 3923 C CA . VAL D 1 81 ? 15.033 -19.917 35.731 1.00 20.10 81 VAL D CA 1
ATOM 3924 C C . VAL D 1 81 ? 14.472 -19.951 34.321 1.00 20.53 81 VAL D C 1
ATOM 3925 O O . VAL D 1 81 ? 13.310 -19.633 34.082 1.00 20.35 81 VAL D O 1
ATOM 3929 N N . ASN D 1 82 ? 15.325 -20.360 33.391 1.00 20.98 82 ASN D N 1
ATOM 3930 C CA . ASN D 1 82 ? 14.934 -20.491 31.997 1.00 21.90 82 ASN D CA 1
ATOM 3931 C C . ASN D 1 82 ? 14.356 -21.903 31.839 1.00 21.26 82 ASN D C 1
ATOM 3932 O O . ASN D 1 82 ? 15.095 -22.883 31.819 1.00 18.14 82 ASN D O 1
ATOM 3937 N N . GLY D 1 83 ? 13.033 -21.991 31.743 1.00 22.25 83 GLY D N 1
ATOM 3938 C CA . GLY D 1 83 ? 12.372 -23.283 31.619 1.00 22.72 83 GLY D CA 1
ATOM 3939 C C . GLY D 1 83 ? 12.493 -24.039 30.303 1.00 21.96 83 GLY D C 1
ATOM 3940 O O . GLY D 1 83 ? 11.937 -25.122 30.165 1.00 22.69 83 GLY D O 1
ATOM 3941 N N . GLY D 1 84 ? 13.215 -23.498 29.332 1.00 21.70 84 GLY D N 1
ATOM 3942 C CA . GLY D 1 84 ? 13.342 -24.198 28.064 1.00 22.73 84 GLY D CA 1
ATOM 3943 C C . GLY D 1 84 ? 12.106 -24.063 27.182 1.00 22.92 84 GLY D C 1
ATOM 3944 O O . GLY D 1 84 ? 12.142 -24.407 26.004 1.00 23.60 84 GLY D O 1
ATOM 3945 N N . ILE D 1 85 ? 11.011 -23.565 27.752 1.00 22.53 85 ILE D N 1
ATOM 3946 C CA . ILE D 1 85 ? 9.775 -23.371 27.007 1.00 21.73 85 ILE D CA 1
ATOM 3947 C C . ILE D 1 85 ? 9.495 -21.875 26.799 1.00 23.64 85 ILE D C 1
ATOM 3948 O O . ILE D 1 85 ? 9.304 -21.426 25.674 1.00 24.52 85 ILE D O 1
ATOM 3953 N N . TYR D 1 86 ? 9.486 -21.105 27.883 1.00 24.05 86 TYR D N 1
ATOM 3954 C CA . TYR D 1 86 ? 9.229 -19.666 27.790 1.00 24.45 86 TYR D CA 1
ATOM 3955 C C . TYR D 1 86 ? 10.435 -18.824 28.177 1.00 24.30 86 TYR D C 1
ATOM 3956 O O . TYR D 1 86 ? 11.358 -19.301 28.840 1.00 23.83 86 TYR D O 1
ATOM 3965 N N . ARG D 1 87 ? 10.426 -17.568 27.752 1.00 24.75 87 ARG D N 1
ATOM 3966 C CA . ARG D 1 87 ? 11.515 -16.665 28.087 1.00 25.71 87 ARG D CA 1
ATOM 3967 C C . ARG D 1 87 ? 11.264 -16.200 29.510 1.00 23.24 87 ARG D C 1
ATOM 3968 O O . ARG D 1 87 ? 10.131 -15.937 29.893 1.00 20.21 87 ARG D O 1
ATOM 3976 N N . HIS D 1 88 ? 12.328 -16.101 30.294 1.00 23.85 88 HIS D N 1
ATOM 3977 C CA . HIS D 1 88 ? 12.188 -15.720 31.689 1.00 24.24 88 HIS D CA 1
ATOM 3978 C C . HIS D 1 88 ? 12.650 -14.308 32.005 1.00 24.22 88 HIS D C 1
ATOM 3979 O O . HIS D 1 88 ? 12.223 -13.730 33.002 1.00 23.38 88 HIS D O 1
ATOM 3986 N N . GLU D 1 89 ? 13.506 -13.755 31.150 1.00 24.99 89 GLU D N 1
ATOM 3987 C CA . GLU D 1 89 ? 14.056 -12.418 31.360 1.00 26.10 89 GLU D CA 1
ATOM 3988 C C . GLU D 1 89 ? 13.026 -11.330 31.636 1.00 26.43 89 GLU D C 1
ATOM 3989 O O . GLU D 1 89 ? 13.236 -10.490 32.507 1.00 28.32 89 GLU D O 1
ATOM 3995 N N . PHE D 1 90 ? 11.919 -11.330 30.905 1.00 25.46 90 PHE D N 1
ATOM 3996 C CA . PHE D 1 90 ? 10.910 -10.301 31.113 1.00 24.05 90 PHE D CA 1
ATOM 3997 C C . PHE D 1 90 ? 10.455 -10.267 32.566 1.00 23.92 90 PHE D C 1
ATOM 3998 O O . PHE D 1 90 ? 10.432 -9.204 33.185 1.00 26.28 90 PHE D O 1
ATOM 4006 N N . VAL D 1 91 ? 10.118 -11.426 33.122 1.00 22.62 91 VAL D N 1
ATOM 4007 C CA . VAL D 1 91 ? 9.678 -11.491 34.516 1.00 20.31 91 VAL D CA 1
ATOM 4008 C C . VAL D 1 91 ? 10.788 -11.170 35.528 1.00 19.31 91 VAL D C 1
ATOM 4009 O O . VAL D 1 91 ? 10.542 -10.511 36.538 1.00 19.14 91 VAL D O 1
ATOM 4013 N N . ALA D 1 92 ? 12.006 -11.627 35.261 1.00 16.66 92 ALA D N 1
ATOM 4014 C CA . ALA D 1 92 ? 13.120 -11.356 36.162 1.00 17.28 92 ALA D CA 1
ATOM 4015 C C . ALA D 1 92 ? 13.335 -9.853 36.214 1.00 17.80 92 ALA D C 1
ATOM 4016 O O . ALA D 1 92 ? 13.334 -9.238 37.282 1.00 18.72 92 ALA D O 1
ATOM 4018 N N . SER D 1 93 ? 13.517 -9.281 35.031 1.00 18.33 93 SER D N 1
ATOM 4019 C CA . SER D 1 93 ? 13.737 -7.852 34.842 1.00 17.54 93 SER D CA 1
ATOM 4020 C C . SER D 1 93 ? 12.680 -7.000 35.542 1.00 16.71 93 SER D C 1
ATOM 4021 O O . SER D 1 93 ? 12.997 -5.986 36.156 1.00 17.80 93 SER D O 1
ATOM 4024 N N . ALA D 1 94 ? 11.423 -7.418 35.453 1.00 14.91 94 ALA D N 1
ATOM 4025 C CA . ALA D 1 94 ? 10.349 -6.676 36.074 1.00 13.61 94 ALA D CA 1
ATOM 4026 C C . ALA D 1 94 ? 10.395 -6.733 37.596 1.00 14.74 94 ALA D C 1
ATOM 4027 O O . ALA D 1 94 ? 10.012 -5.774 38.258 1.00 13.42 94 ALA D O 1
ATOM 4029 N N . VAL D 1 95 ? 10.846 -7.859 38.146 1.00 17.28 95 VAL D N 1
ATOM 4030 C CA . VAL D 1 95 ? 10.914 -8.035 39.601 1.00 18.62 95 VAL D CA 1
ATOM 4031 C C . VAL D 1 95 ? 12.108 -7.319 40.247 1.00 19.06 95 VAL D C 1
ATOM 4032 O O . VAL D 1 95 ? 11.979 -6.747 41.328 1.00 20.78 95 VAL D O 1
ATOM 4036 N N . ILE D 1 96 ? 13.264 -7.351 39.593 1.00 19.11 96 ILE D N 1
ATOM 4037 C CA . ILE D 1 96 ? 14.443 -6.668 40.111 1.00 19.61 96 ILE D CA 1
ATOM 4038 C C . ILE D 1 96 ? 14.161 -5.167 40.087 1.00 19.79 96 ILE D C 1
ATOM 4039 O O . ILE D 1 96 ? 14.485 -4.438 41.027 1.00 20.37 96 ILE D O 1
ATOM 4044 N N . ASP D 1 97 ? 13.546 -4.716 38.998 1.00 18.45 97 ASP D N 1
ATOM 4045 C CA . ASP D 1 97 ? 13.184 -3.318 38.836 1.00 15.28 97 ASP D CA 1
ATOM 4046 C C . ASP D 1 97 ? 12.055 -3.000 39.799 1.00 14.12 97 ASP D C 1
ATOM 4047 O O . ASP D 1 97 ? 12.007 -1.925 40.387 1.00 16.61 97 ASP D O 1
ATOM 4052 N N . GLY D 1 98 ? 11.146 -3.946 39.956 1.00 13.00 98 GLY D N 1
ATOM 4053 C CA . GLY D 1 98 ? 10.010 -3.737 40.830 1.00 15.68 98 GLY D CA 1
ATOM 4054 C C . GLY D 1 98 ? 10.406 -3.486 42.267 1.00 18.84 98 GLY D C 1
ATOM 4055 O O . GLY D 1 98 ? 9.921 -2.541 42.895 1.00 18.57 98 GLY D O 1
ATOM 4056 N N . MET D 1 99 ? 11.284 -4.335 42.796 1.00 20.02 99 MET D N 1
ATOM 4057 C CA . MET D 1 99 ? 11.730 -4.175 44.171 1.00 20.45 99 MET D CA 1
ATOM 4058 C C . MET D 1 99 ? 12.508 -2.870 44.339 1.00 21.17 99 MET D C 1
ATOM 4059 O O . MET D 1 99 ? 12.421 -2.226 45.392 1.00 20.77 99 MET D O 1
ATOM 4064 N N . MET D 1 100 ? 13.262 -2.490 43.306 1.00 21.02 100 MET D N 1
ATOM 4065 C CA . MET D 1 100 ? 14.031 -1.247 43.329 1.00 21.71 100 MET D CA 1
ATOM 4066 C C . MET D 1 100 ? 13.028 -0.114 43.413 1.00 23.97 100 MET D C 1
ATOM 4067 O O . MET D 1 100 ? 13.139 0.789 44.251 1.00 26.76 100 MET D O 1
ATOM 4072 N N . ASN D 1 101 ? 12.044 -0.181 42.524 1.00 23.61 101 ASN D N 1
ATOM 4073 C CA . ASN D 1 101 ? 10.972 0.795 42.442 1.00 22.58 101 ASN D CA 1
ATOM 4074 C C . ASN D 1 101 ? 10.352 0.969 43.833 1.00 22.16 101 ASN D C 1
ATOM 4075 O O . ASN D 1 101 ? 10.213 2.091 44.340 1.00 21.12 101 ASN D O 1
ATOM 4080 N N . VAL D 1 102 ? 10.017 -0.157 44.455 1.00 20.87 102 VAL D N 1
ATOM 4081 C CA . VAL D 1 102 ? 9.380 -0.163 45.765 1.00 20.31 102 VAL D CA 1
ATOM 4082 C C . VAL D 1 102 ? 10.214 0.445 46.880 1.00 19.65 102 VAL D C 1
ATOM 4083 O O . VAL D 1 102 ? 9.698 1.236 47.669 1.00 18.11 102 VAL D O 1
ATOM 4087 N N . GLN D 1 103 ? 11.495 0.098 46.954 1.00 19.28 103 GLN D N 1
ATOM 4088 C CA . GLN D 1 103 ? 12.334 0.658 48.011 1.00 20.58 103 GLN D CA 1
ATOM 4089 C C . GLN D 1 103 ? 12.548 2.170 47.875 1.00 21.69 103 GLN D C 1
ATOM 4090 O O . GLN D 1 103 ? 12.645 2.885 48.875 1.00 20.26 103 GLN D O 1
ATOM 4096 N N . LEU D 1 104 ? 12.606 2.676 46.649 1.00 23.60 104 LEU D N 1
ATOM 4097 C CA . LEU D 1 104 ? 12.805 4.108 46.495 1.00 23.75 104 LEU D CA 1
ATOM 4098 C C . LEU D 1 104 ? 11.560 4.903 46.894 1.00 24.84 104 LEU D C 1
ATOM 4099 O O . LEU D 1 104 ? 11.675 6.000 47.441 1.00 26.26 104 LEU D O 1
ATOM 4104 N N . SER D 1 105 ? 10.373 4.347 46.670 1.00 24.79 105 SER D N 1
ATOM 4105 C CA . SER D 1 105 ? 9.154 5.059 47.035 1.00 24.74 105 SER D CA 1
ATOM 4106 C C . SER D 1 105 ? 8.829 4.964 48.526 1.00 24.22 105 SER D C 1
ATOM 4107 O O . SER D 1 105 ? 8.736 5.979 49.202 1.00 25.90 105 SER D O 1
ATOM 4110 N N . THR D 1 106 ? 8.653 3.748 49.039 1.00 23.32 106 THR D N 1
ATOM 4111 C CA . THR D 1 106 ? 8.318 3.553 50.454 1.00 19.74 106 THR D CA 1
ATOM 4112 C C . THR D 1 106 ? 9.466 3.986 51.360 1.00 19.33 106 THR D C 1
ATOM 4113 O O . THR D 1 106 ? 9.245 4.477 52.469 1.00 17.81 106 THR D O 1
ATOM 4117 N N . GLY D 1 107 ? 10.692 3.793 50.884 1.00 16.68 107 GLY D N 1
ATOM 4118 C CA . GLY D 1 107 ? 11.847 4.168 51.672 1.00 17.96 107 GLY D CA 1
ATOM 4119 C C . GLY D 1 107 ? 12.378 3.037 52.539 1.00 18.66 107 GLY D C 1
ATOM 4120 O O . GLY D 1 107 ? 13.333 3.229 53.295 1.00 19.27 107 GLY D O 1
ATOM 4121 N N . VAL D 1 108 ? 11.745 1.868 52.450 1.00 18.52 108 VAL D N 1
ATOM 4122 C CA . VAL D 1 108 ? 12.168 0.690 53.203 1.00 17.44 108 VAL D CA 1
ATOM 4123 C C . VAL D 1 108 ? 13.129 -0.080 52.302 1.00 17.89 108 VAL D C 1
ATOM 4124 O O . VAL D 1 108 ? 12.814 -0.358 51.150 1.00 18.70 108 VAL D O 1
ATOM 4128 N N . PRO D 1 109 ? 14.325 -0.423 52.805 1.00 18.40 109 PRO D N 1
ATOM 4129 C CA . PRO D 1 109 ? 15.267 -1.161 51.956 1.00 17.75 109 PRO D CA 1
ATOM 4130 C C . PRO D 1 109 ? 14.669 -2.503 51.524 1.00 19.92 109 PRO D C 1
ATOM 4131 O O . PRO D 1 109 ? 14.050 -3.193 52.335 1.00 20.98 109 PRO D O 1
ATOM 4135 N N . VAL D 1 110 ? 14.833 -2.859 50.251 1.00 19.48 110 VAL D N 1
ATOM 4136 C CA . VAL D 1 110 ? 14.337 -4.138 49.749 1.00 18.85 110 VAL D CA 1
ATOM 4137 C C . VAL D 1 110 ? 15.531 -4.865 49.150 1.00 18.54 110 VAL D C 1
ATOM 4138 O O . VAL D 1 110 ? 16.035 -4.493 48.091 1.00 17.63 110 VAL D O 1
ATOM 4142 N N . LEU D 1 111 ? 15.990 -5.894 49.851 1.00 18.73 111 LEU D N 1
ATOM 4143 C CA . LEU D 1 111 ? 17.140 -6.656 49.405 1.00 20.32 111 LEU D CA 1
ATOM 4144 C C . LEU D 1 111 ? 16.736 -7.767 48.430 1.00 20.48 111 LEU D C 1
ATOM 4145 O O . LEU D 1 111 ? 15.606 -8.261 48.452 1.00 20.72 111 LEU D O 1
ATOM 4150 N N . SER D 1 112 ? 17.664 -8.177 47.577 1.00 21.45 112 SER D N 1
ATOM 4151 C CA . SER D 1 112 ? 17.330 -9.171 46.583 1.00 20.73 112 SER D CA 1
ATOM 4152 C C . SER D 1 112 ? 18.009 -10.505 46.628 1.00 21.44 112 SER D C 1
ATOM 4153 O O . SER D 1 112 ? 19.229 -10.605 46.570 1.00 21.23 112 SER D O 1
ATOM 4156 N N . ALA D 1 113 ? 17.169 -11.530 46.698 1.00 23.19 113 ALA D N 1
ATOM 4157 C CA . ALA D 1 113 ? 17.573 -12.926 46.691 1.00 23.83 113 ALA D CA 1
ATOM 4158 C C . ALA D 1 113 ? 16.699 -13.583 45.599 1.00 23.78 113 ALA D C 1
ATOM 4159 O O . ALA D 1 113 ? 16.246 -14.728 45.729 1.00 24.78 113 ALA D O 1
ATOM 4161 N N . VAL D 1 114 ? 16.423 -12.806 44.553 1.00 21.18 114 VAL D N 1
ATOM 4162 C CA . VAL D 1 114 ? 15.661 -13.265 43.395 1.00 19.01 114 VAL D CA 1
ATOM 4163 C C . VAL D 1 114 ? 16.794 -13.533 42.402 1.00 18.68 114 VAL D C 1
ATOM 4164 O O . VAL D 1 114 ? 17.323 -12.603 41.788 1.00 18.08 114 VAL D O 1
ATOM 4168 N N . LEU D 1 115 ? 17.182 -14.806 42.288 1.00 17.09 115 LEU D N 1
ATOM 4169 C CA . LEU D 1 115 ? 18.290 -15.214 41.433 1.00 15.97 115 LEU D CA 1
ATOM 4170 C C . LEU D 1 115 ? 17.929 -15.983 40.179 1.00 15.63 115 LEU D C 1
ATOM 4171 O O . LEU D 1 115 ? 17.048 -16.841 40.170 1.00 18.34 115 LEU D O 1
ATOM 4176 N N . THR D 1 116 ? 18.675 -15.698 39.129 1.00 14.41 116 THR D N 1
ATOM 4177 C CA . THR D 1 116 ? 18.485 -16.340 37.854 1.00 12.98 116 THR D CA 1
ATOM 4178 C C . THR D 1 116 ? 19.802 -17.005 37.457 1.00 15.61 116 THR D C 1
ATOM 4179 O O . THR D 1 116 ? 20.853 -16.351 37.350 1.00 14.32 116 THR D O 1
ATOM 4183 N N . PRO D 1 117 ? 19.773 -18.333 37.275 1.00 17.87 117 PRO D N 1
ATOM 4184 C CA . PRO D 1 117 ? 20.989 -19.046 36.892 1.00 20.43 117 PRO D CA 1
ATOM 4185 C C . PRO D 1 117 ? 21.172 -19.031 35.380 1.00 23.70 117 PRO D C 1
ATOM 4186 O O . PRO D 1 117 ? 20.191 -19.030 34.645 1.00 26.53 117 PRO D O 1
ATOM 4190 N N . HIS D 1 118 ? 22.415 -18.995 34.914 1.00 26.32 118 HIS D N 1
ATOM 4191 C CA . HIS D 1 118 ? 22.674 -19.011 33.477 1.00 30.08 118 HIS D CA 1
ATOM 4192 C C . HIS D 1 118 ? 22.055 -20.263 32.870 1.00 31.30 118 HIS D C 1
ATOM 4193 O O . HIS D 1 118 ? 21.496 -20.226 31.778 1.00 33.36 118 HIS D O 1
ATOM 4200 N N . ASN D 1 119 ? 22.171 -21.380 33.578 1.00 31.95 119 ASN D N 1
ATOM 4201 C CA . ASN D 1 119 ? 21.615 -22.636 33.099 1.00 31.87 119 ASN D CA 1
ATOM 4202 C C . ASN D 1 119 ? 21.025 -23.452 34.232 1.00 32.02 119 ASN D C 1
ATOM 4203 O O . ASN D 1 119 ? 21.685 -23.691 35.247 1.00 32.90 119 ASN D O 1
ATOM 4208 N N . TYR D 1 120 ? 19.781 -23.879 34.055 1.00 31.23 120 TYR D N 1
ATOM 4209 C CA . TYR D 1 120 ? 19.131 -24.707 35.050 1.00 30.90 120 TYR D CA 1
ATOM 4210 C C . TYR D 1 120 ? 18.094 -25.639 34.450 1.00 33.07 120 TYR D C 1
ATOM 4211 O O . TYR D 1 120 ? 16.951 -25.240 34.229 1.00 33.91 120 TYR D O 1
ATOM 4220 N N . HIS D 1 121 ? 18.490 -26.880 34.185 1.00 35.18 121 HIS D N 1
ATOM 4221 C CA . HIS D 1 121 ? 17.569 -27.872 33.640 1.00 37.60 121 HIS D CA 1
ATOM 4222 C C . HIS D 1 121 ? 17.207 -28.755 34.810 1.00 40.43 121 HIS D C 1
ATOM 4223 O O . HIS D 1 121 ? 18.077 -29.113 35.601 1.00 44.27 121 HIS D O 1
ATOM 4230 N N . ASP D 1 122 ? 15.939 -29.109 34.946 1.00 41.78 122 ASP D N 1
ATOM 4231 C CA . ASP D 1 122 ? 15.568 -29.950 36.070 1.00 43.03 122 ASP D CA 1
ATOM 4232 C C . ASP D 1 122 ? 16.136 -31.368 35.984 1.00 42.38 122 ASP D C 1
ATOM 4233 O O . ASP D 1 122 ? 15.503 -32.293 35.463 1.00 41.89 122 ASP D O 1
ATOM 4238 N N . SER D 1 123 ? 17.356 -31.506 36.493 1.00 40.60 123 SER D N 1
ATOM 4239 C CA . SER D 1 123 ? 18.067 -32.772 36.552 1.00 38.27 123 SER D CA 1
ATOM 4240 C C . SER D 1 123 ? 18.623 -32.830 37.973 1.00 36.40 123 SER D C 1
ATOM 4241 O O . SER D 1 123 ? 18.666 -31.813 38.661 1.00 35.85 123 SER D O 1
ATOM 4244 N N . ALA D 1 124 ? 19.047 -34.006 38.416 1.00 34.74 124 ALA D N 1
ATOM 4245 C CA . ALA D 1 124 ? 19.575 -34.152 39.770 1.00 33.05 124 ALA D CA 1
ATOM 4246 C C . ALA D 1 124 ? 20.797 -33.279 40.010 1.00 31.39 124 ALA D C 1
ATOM 4247 O O . ALA D 1 124 ? 20.917 -32.653 41.056 1.00 30.23 124 ALA D O 1
ATOM 4249 N N . GLU D 1 125 ? 21.698 -33.238 39.033 1.00 31.44 125 GLU D N 1
ATOM 4250 C CA . GLU D 1 125 ? 22.914 -32.449 39.146 1.00 31.27 125 GLU D CA 1
ATOM 4251 C C . GLU D 1 125 ? 22.598 -30.974 39.393 1.00 31.26 125 GLU D C 1
ATOM 4252 O O . GLU D 1 125 ? 23.057 -30.402 40.381 1.00 31.72 125 GLU D O 1
ATOM 4258 N N . HIS D 1 126 ? 21.809 -30.361 38.507 1.00 29.79 126 HIS D N 1
ATOM 4259 C CA . HIS D 1 126 ? 21.441 -28.955 38.650 1.00 27.30 126 HIS D CA 1
ATOM 4260 C C . HIS D 1 126 ? 20.649 -28.682 39.918 1.00 26.97 126 HIS D C 1
ATOM 4261 O O . HIS D 1 126 ? 20.932 -27.737 40.656 1.00 26.18 126 HIS D O 1
ATOM 4268 N N . HIS D 1 127 ? 19.644 -29.507 40.163 1.00 26.55 127 HIS D N 1
ATOM 4269 C CA . HIS D 1 127 ? 18.806 -29.324 41.332 1.00 27.52 127 HIS D CA 1
ATOM 4270 C C . HIS D 1 127 ? 19.630 -29.370 42.622 1.00 27.48 127 HIS D C 1
ATOM 4271 O O . HIS D 1 127 ? 19.400 -28.581 43.533 1.00 27.56 127 HIS D O 1
ATOM 4278 N N . ARG D 1 128 ? 20.598 -30.279 42.692 1.00 27.32 128 ARG D N 1
ATOM 4279 C CA . ARG D 1 128 ? 21.450 -30.388 43.872 1.00 28.45 128 ARG D CA 1
ATOM 4280 C C . ARG D 1 128 ? 22.317 -29.128 44.035 1.00 29.50 128 ARG D C 1
ATOM 4281 O O . ARG D 1 128 ? 22.364 -28.524 45.114 1.00 30.25 128 ARG D O 1
ATOM 4289 N N . PHE D 1 129 ? 22.998 -28.738 42.959 1.00 28.52 129 PHE D N 1
ATOM 4290 C CA . PHE D 1 129 ? 23.862 -27.566 42.980 1.00 29.00 129 PHE D CA 1
ATOM 4291 C C . PHE D 1 129 ? 23.207 -26.361 43.635 1.00 28.82 129 PHE D C 1
ATOM 4292 O O . PHE D 1 129 ? 23.732 -25.800 44.594 1.00 28.55 129 PHE D O 1
ATOM 4300 N N . PHE D 1 130 ? 22.052 -25.969 43.116 1.00 28.43 130 PHE D N 1
ATOM 4301 C CA . PHE D 1 130 ? 21.351 -24.818 43.649 1.00 27.88 130 PHE D CA 1
ATOM 4302 C C . PHE D 1 130 ? 20.695 -25.060 44.990 1.00 28.38 130 PHE D C 1
ATOM 4303 O O . PHE D 1 130 ? 20.534 -24.124 45.784 1.00 27.60 130 PHE D O 1
ATOM 4311 N N . PHE D 1 131 ? 20.311 -26.302 45.258 1.00 29.19 131 PHE D N 1
ATOM 4312 C CA . PHE D 1 131 ? 19.692 -26.583 46.542 1.00 29.64 131 PHE D CA 1
ATOM 4313 C C . PHE D 1 131 ? 20.745 -26.315 47.592 1.00 28.51 131 PHE D C 1
ATOM 4314 O O . PHE D 1 131 ? 20.436 -25.935 48.719 1.00 28.55 131 PHE D O 1
ATOM 4322 N N . GLU D 1 132 ? 21.997 -26.506 47.200 1.00 28.75 132 GLU D N 1
ATOM 4323 C CA . GLU D 1 132 ? 23.113 -26.309 48.110 1.00 29.09 132 GLU D CA 1
ATOM 4324 C C . GLU D 1 132 ? 23.632 -24.880 48.097 1.00 27.31 132 GLU D C 1
ATOM 4325 O O . GLU D 1 132 ? 23.915 -24.309 49.144 1.00 28.10 132 GLU D O 1
ATOM 4331 N N . HIS D 1 133 ? 23.740 -24.295 46.912 1.00 25.70 133 HIS D N 1
ATOM 4332 C CA . HIS D 1 133 ? 24.270 -22.945 46.804 1.00 24.45 133 HIS D CA 1
ATOM 4333 C C . HIS D 1 133 ? 23.363 -21.850 47.366 1.00 23.44 133 HIS D C 1
ATOM 4334 O O . HIS D 1 133 ? 23.815 -20.736 47.669 1.00 22.63 133 HIS D O 1
ATOM 4341 N N . PHE D 1 134 ? 22.088 -22.169 47.529 1.00 21.60 134 PHE D N 1
ATOM 4342 C CA . PHE D 1 134 ? 21.153 -21.189 48.035 1.00 20.52 134 PHE D CA 1
ATOM 4343 C C . PHE D 1 134 ? 21.350 -20.835 49.501 1.00 20.95 134 PHE D C 1
ATOM 4344 O O . PHE D 1 134 ? 20.935 -19.756 49.940 1.00 20.24 134 PHE D O 1
ATOM 4352 N N . THR D 1 135 ? 21.967 -21.725 50.274 1.00 20.86 135 THR D N 1
ATOM 4353 C CA . THR D 1 135 ? 22.193 -21.387 51.673 1.00 20.15 135 THR D CA 1
ATOM 4354 C C . THR D 1 135 ? 23.311 -20.344 51.683 1.00 18.89 135 THR D C 1
ATOM 4355 O O . THR D 1 135 ? 23.333 -19.444 52.533 1.00 18.63 135 THR D O 1
ATOM 4359 N N . VAL D 1 136 ? 24.225 -20.454 50.726 1.00 15.91 136 VAL D N 1
ATOM 4360 C CA . VAL D 1 136 ? 25.288 -19.476 50.635 1.00 18.05 136 VAL D CA 1
ATOM 4361 C C . VAL D 1 136 ? 24.611 -18.119 50.428 1.00 19.63 136 VAL D C 1
ATOM 4362 O O . VAL D 1 136 ? 24.893 -17.156 51.146 1.00 20.50 136 VAL D O 1
ATOM 4366 N N . LYS D 1 137 ? 23.702 -18.041 49.463 1.00 18.57 137 LYS D N 1
ATOM 4367 C CA . LYS D 1 137 ? 23.023 -16.779 49.204 1.00 18.37 137 LYS D CA 1
ATOM 4368 C C . LYS D 1 137 ? 22.184 -16.342 50.401 1.00 18.63 137 LYS D C 1
ATOM 4369 O O . LYS D 1 137 ? 21.977 -15.152 50.628 1.00 19.37 137 LYS D O 1
ATOM 4375 N N . GLY D 1 138 ? 21.704 -17.301 51.178 1.00 19.55 138 GLY D N 1
ATOM 4376 C CA . GLY D 1 138 ? 20.908 -16.950 52.339 1.00 20.65 138 GLY D CA 1
ATOM 4377 C C . GLY D 1 138 ? 21.730 -16.215 53.387 1.00 20.87 138 GLY D C 1
ATOM 4378 O O . GLY D 1 138 ? 21.262 -15.257 54.001 1.00 21.87 138 GLY D O 1
ATOM 4379 N N . LYS D 1 139 ? 22.961 -16.667 53.593 1.00 21.68 139 LYS D N 1
ATOM 4380 C CA . LYS D 1 139 ? 23.846 -16.046 54.568 1.00 23.40 139 LYS D CA 1
ATOM 4381 C C . LYS D 1 139 ? 24.328 -14.694 54.053 1.00 24.53 139 LYS D C 1
ATOM 4382 O O . LYS D 1 139 ? 24.433 -13.732 54.816 1.00 27.34 139 LYS D O 1
ATOM 4388 N N . GLU D 1 140 ? 24.612 -14.622 52.758 1.00 23.88 140 GLU D N 1
ATOM 4389 C CA . GLU D 1 140 ? 25.041 -13.373 52.149 1.00 23.99 140 GLU D CA 1
ATOM 4390 C C . GLU D 1 140 ? 23.941 -12.331 52.375 1.00 23.76 140 GLU D C 1
ATOM 4391 O O . GLU D 1 140 ? 24.210 -11.186 52.731 1.00 25.54 140 GLU D O 1
ATOM 4397 N N . ALA D 1 141 ? 22.697 -12.747 52.183 1.00 22.90 141 ALA D N 1
ATOM 4398 C CA . ALA D 1 141 ? 21.566 -11.857 52.343 1.00 23.01 141 ALA D CA 1
ATOM 4399 C C . ALA D 1 141 ? 21.362 -11.472 53.795 1.00 23.71 141 ALA D C 1
ATOM 4400 O O . ALA D 1 141 ? 20.798 -10.415 54.090 1.00 24.34 141 ALA D O 1
ATOM 4402 N N . ALA D 1 142 ? 21.804 -12.335 54.705 1.00 23.81 142 ALA D N 1
ATOM 4403 C CA . ALA D 1 142 ? 21.663 -12.059 56.132 1.00 24.59 142 ALA D CA 1
ATOM 4404 C C . ALA D 1 142 ? 22.597 -10.910 56.514 1.00 24.05 142 ALA D C 1
ATOM 4405 O O . ALA D 1 142 ? 22.191 -9.943 57.157 1.00 22.91 142 ALA D O 1
ATOM 4407 N N . ARG D 1 143 ? 23.850 -11.022 56.102 1.00 23.51 143 ARG D N 1
ATOM 4408 C CA . ARG D 1 143 ? 24.819 -9.992 56.395 1.00 27.27 143 ARG D CA 1
ATOM 4409 C C . ARG D 1 143 ? 24.494 -8.687 55.667 1.00 26.17 143 ARG D C 1
ATOM 4410 O O . ARG D 1 143 ? 24.791 -7.610 56.172 1.00 26.26 143 ARG D O 1
ATOM 4418 N N . ALA D 1 144 ? 23.889 -8.778 54.486 1.00 25.22 144 ALA D N 1
ATOM 4419 C CA . ALA D 1 144 ? 23.540 -7.581 53.729 1.00 24.93 144 ALA D CA 1
ATOM 4420 C C . ALA D 1 144 ? 22.476 -6.803 54.492 1.00 24.70 144 ALA D C 1
ATOM 4421 O O . ALA D 1 144 ? 22.601 -5.601 54.726 1.00 24.15 144 ALA D O 1
ATOM 4423 N N . CYS D 1 145 ? 21.427 -7.511 54.880 1.00 24.62 145 CYS D N 1
ATOM 4424 C CA . CYS D 1 145 ? 20.330 -6.924 55.621 1.00 27.69 145 CYS D CA 1
ATOM 4425 C C . CYS D 1 145 ? 20.826 -6.193 56.872 1.00 28.58 145 CYS D C 1
ATOM 4426 O O . CYS D 1 145 ? 20.495 -5.029 57.095 1.00 30.45 145 CYS D O 1
ATOM 4429 N N . VAL D 1 146 ? 21.621 -6.879 57.683 1.00 28.98 146 VAL D N 1
ATOM 4430 C CA . VAL D 1 146 ? 22.160 -6.298 58.906 1.00 29.55 146 VAL D CA 1
ATOM 4431 C C . VAL D 1 146 ? 23.022 -5.071 58.619 1.00 29.45 146 VAL D C 1
ATOM 4432 O O . VAL D 1 146 ? 22.851 -4.009 59.233 1.00 29.35 146 VAL D O 1
ATOM 4436 N N . GLU D 1 147 ? 23.955 -5.227 57.691 1.00 27.31 147 GLU D N 1
ATOM 4437 C CA . GLU D 1 147 ? 24.837 -4.137 57.317 1.00 27.17 147 GLU D CA 1
ATOM 4438 C C . GLU D 1 147 ? 24.100 -2.910 56.780 1.00 27.72 147 GLU D C 1
ATOM 4439 O O . GLU D 1 147 ? 24.395 -1.787 57.199 1.00 28.48 147 GLU D O 1
ATOM 4445 N N . ILE D 1 148 ? 23.136 -3.110 55.880 1.00 26.41 148 ILE D N 1
ATOM 4446 C CA . ILE D 1 148 ? 22.410 -1.973 55.323 1.00 25.40 148 ILE D CA 1
ATOM 4447 C C . ILE D 1 148 ? 21.625 -1.214 56.393 1.00 25.75 148 ILE D C 1
ATOM 4448 O O . ILE D 1 148 ? 21.538 0.009 56.349 1.00 23.30 148 ILE D O 1
ATOM 4453 N N . LEU D 1 149 ? 21.049 -1.937 57.348 1.00 26.38 149 LEU D N 1
ATOM 4454 C CA . LEU D 1 149 ? 20.297 -1.291 58.412 1.00 28.57 149 LEU D CA 1
ATOM 4455 C C . LEU D 1 149 ? 21.242 -0.535 59.340 1.00 30.25 149 LEU D C 1
ATOM 4456 O O . LEU D 1 149 ? 20.891 0.514 59.881 1.00 29.91 149 LEU D O 1
ATOM 4461 N N . ALA D 1 150 ? 22.448 -1.066 59.514 1.00 31.58 150 ALA D N 1
ATOM 4462 C CA . ALA D 1 150 ? 23.436 -0.417 60.363 1.00 32.73 150 ALA D CA 1
ATOM 4463 C C . ALA D 1 150 ? 23.906 0.855 59.666 1.00 34.32 150 ALA D C 1
ATOM 4464 O O . ALA D 1 150 ? 23.846 1.947 60.237 1.00 34.43 150 ALA D O 1
ATOM 4466 N N . ALA D 1 151 ? 24.353 0.702 58.421 1.00 34.24 151 ALA D N 1
ATOM 4467 C CA . ALA D 1 151 ? 24.851 1.817 57.625 1.00 33.65 151 ALA D CA 1
ATOM 4468 C C . ALA D 1 151 ? 23.852 2.965 57.489 1.00 33.92 151 ALA D C 1
ATOM 4469 O O . ALA D 1 151 ? 24.248 4.131 57.395 1.00 33.91 151 ALA D O 1
ATOM 4471 N N . ARG D 1 152 ? 22.564 2.655 57.474 1.00 32.68 152 ARG D N 1
ATOM 4472 C CA . ARG D 1 152 ? 21.593 3.722 57.336 1.00 35.12 152 ARG D CA 1
ATOM 4473 C C . ARG D 1 152 ? 21.549 4.554 58.612 1.00 36.73 152 ARG D C 1
ATOM 4474 O O . ARG D 1 152 ? 21.301 5.761 58.565 1.00 37.35 152 ARG D O 1
ATOM 4482 N N . GLU D 1 153 ? 21.822 3.921 59.751 1.00 37.55 153 GLU D N 1
ATOM 4483 C CA . GLU D 1 153 ? 21.833 4.652 61.014 1.00 36.98 153 GLU D CA 1
ATOM 4484 C C . GLU D 1 153 ? 23.001 5.645 61.036 1.00 35.25 153 GLU D C 1
ATOM 4485 O O . GLU D 1 153 ? 22.889 6.728 61.601 1.00 33.73 153 GLU D O 1
ATOM 4491 N N . LYS D 1 154 ? 24.113 5.272 60.409 1.00 33.39 154 LYS D N 1
ATOM 4492 C CA . LYS D 1 154 ? 25.290 6.130 60.366 1.00 33.04 154 LYS D CA 1
ATOM 4493 C C . LYS D 1 154 ? 25.050 7.373 59.513 1.00 32.99 154 LYS D C 1
ATOM 4494 O O . LYS D 1 154 ? 25.974 8.139 59.244 1.00 35.17 154 LYS D O 1
ATOM 4496 N N . ILE D 1 155 ? 23.806 7.572 59.091 1.00 31.89 155 ILE D N 1
ATOM 4497 C CA . ILE D 1 155 ? 23.447 8.727 58.277 1.00 29.81 155 ILE D CA 1
ATOM 4498 C C . ILE D 1 155 ? 22.606 9.721 59.070 1.00 29.10 155 ILE D C 1
ATOM 4499 O O . ILE D 1 155 ? 21.474 9.333 59.432 1.00 27.40 155 ILE D O 1
ATOM 4504 N N . GLU E 1 10 ? 30.530 27.273 53.234 1.00 44.03 10 GLU E N 1
ATOM 4505 C CA . GLU E 1 10 ? 30.952 27.467 51.816 1.00 44.90 10 GLU E CA 1
ATOM 4506 C C . GLU E 1 10 ? 31.490 26.196 51.162 1.00 44.73 10 GLU E C 1
ATOM 4507 O O . GLU E 1 10 ? 31.381 26.031 49.950 1.00 46.37 10 GLU E O 1
ATOM 4513 N N . THR E 1 11 ? 32.077 25.309 51.960 1.00 42.73 11 THR E N 1
ATOM 4514 C CA . THR E 1 11 ? 32.636 24.066 51.438 1.00 40.29 11 THR E CA 1
ATOM 4515 C C . THR E 1 11 ? 31.546 23.122 50.922 1.00 38.72 11 THR E C 1
ATOM 4516 O O . THR E 1 11 ? 30.521 22.915 51.578 1.00 38.18 11 THR E O 1
ATOM 4520 N N . VAL E 1 12 ? 31.773 22.559 49.740 1.00 35.74 12 VAL E N 1
ATOM 4521 C CA . VAL E 1 12 ? 30.818 21.631 49.154 1.00 33.81 12 VAL E CA 1
ATOM 4522 C C . VAL E 1 12 ? 31.200 20.196 49.514 1.00 32.31 12 VAL E C 1
ATOM 4523 O O . VAL E 1 12 ? 32.356 19.789 49.362 1.00 31.26 12 VAL E O 1
ATOM 4527 N N . ARG E 1 13 ? 30.214 19.438 49.985 1.00 30.02 13 ARG E N 1
ATOM 4528 C CA . ARG E 1 13 ? 30.419 18.050 50.379 1.00 28.52 13 ARG E CA 1
ATOM 4529 C C . ARG E 1 13 ? 29.937 17.014 49.353 1.00 26.89 13 ARG E C 1
ATOM 4530 O O . ARG E 1 13 ? 28.795 17.050 48.891 1.00 24.86 13 ARG E O 1
ATOM 4538 N N . ILE E 1 14 ? 30.813 16.078 49.015 1.00 25.89 14 ILE E N 1
ATOM 4539 C CA . ILE E 1 14 ? 30.464 15.021 48.085 1.00 25.49 14 ILE E CA 1
ATOM 4540 C C . ILE E 1 14 ? 30.342 13.709 48.858 1.00 26.34 14 ILE E C 1
ATOM 4541 O O . ILE E 1 14 ? 31.196 13.382 49.681 1.00 26.33 14 ILE E O 1
ATOM 4546 N N . ALA E 1 15 ? 29.265 12.971 48.607 1.00 26.12 15 ALA E N 1
ATOM 4547 C CA . ALA E 1 15 ? 29.051 11.689 49.270 1.00 25.83 15 ALA E CA 1
ATOM 4548 C C . ALA E 1 15 ? 29.356 10.547 48.314 1.00 26.90 15 ALA E C 1
ATOM 4549 O O . ALA E 1 15 ? 28.985 10.586 47.141 1.00 28.99 15 ALA E O 1
ATOM 4551 N N . VAL E 1 16 ? 30.036 9.529 48.828 1.00 27.00 16 VAL E N 1
ATOM 4552 C CA . VAL E 1 16 ? 30.399 8.358 48.045 1.00 25.14 16 VAL E CA 1
ATOM 4553 C C . VAL E 1 16 ? 29.716 7.138 48.650 1.00 25.29 16 VAL E C 1
ATOM 4554 O O . VAL E 1 16 ? 29.884 6.853 49.836 1.00 25.12 16 VAL E O 1
ATOM 4558 N N . VAL E 1 17 ? 28.925 6.442 47.840 1.00 24.51 17 VAL E N 1
ATOM 4559 C CA . VAL E 1 17 ? 28.246 5.229 48.280 1.00 24.61 17 VAL E CA 1
ATOM 4560 C C . VAL E 1 17 ? 28.973 4.072 47.591 1.00 24.80 17 VAL E C 1
ATOM 4561 O O . VAL E 1 17 ? 28.774 3.815 46.412 1.00 24.39 17 VAL E O 1
ATOM 4565 N N . ARG E 1 18 ? 29.836 3.390 48.333 1.00 25.32 18 ARG E N 1
ATOM 4566 C CA . ARG E 1 18 ? 30.613 2.295 47.774 1.00 25.16 18 ARG E CA 1
ATOM 4567 C C . ARG E 1 18 ? 30.104 0.945 48.265 1.00 25.05 18 ARG E C 1
ATOM 4568 O O . ARG E 1 18 ? 29.750 0.788 49.430 1.00 25.90 18 ARG E O 1
ATOM 4576 N N . ALA E 1 19 ? 30.049 -0.027 47.366 1.00 24.52 19 ALA E N 1
ATOM 4577 C CA . ALA E 1 19 ? 29.590 -1.362 47.735 1.00 24.05 19 ALA E CA 1
ATOM 4578 C C . ALA E 1 19 ? 30.777 -2.133 48.316 1.00 23.12 19 ALA E C 1
ATOM 4579 O O . ALA E 1 19 ? 31.935 -1.785 48.057 1.00 23.23 19 ALA E O 1
ATOM 4581 N N . ARG E 1 20 ? 30.504 -3.176 49.095 1.00 22.18 20 ARG E N 1
ATOM 4582 C CA . ARG E 1 20 ? 31.595 -3.952 49.678 1.00 24.36 20 ARG E CA 1
ATOM 4583 C C . ARG E 1 20 ? 31.977 -5.248 48.930 1.00 24.04 20 ARG E C 1
ATOM 4584 O O . ARG E 1 20 ? 32.898 -5.964 49.344 1.00 21.27 20 ARG E O 1
ATOM 4592 N N . TRP E 1 21 ? 31.277 -5.548 47.835 1.00 23.51 21 TRP E N 1
ATOM 4593 C CA . TRP E 1 21 ? 31.627 -6.715 47.023 1.00 23.77 21 TRP E CA 1
ATOM 4594 C C . TRP E 1 21 ? 32.870 -6.282 46.269 1.00 22.85 21 TRP E C 1
ATOM 4595 O O . TRP E 1 21 ? 32.887 -5.199 45.696 1.00 23.25 21 TRP E O 1
ATOM 4606 N N . HIS E 1 22 ? 33.901 -7.119 46.261 1.00 23.51 22 HIS E N 1
ATOM 4607 C CA . HIS E 1 22 ? 35.146 -6.778 45.582 1.00 24.68 22 HIS E CA 1
ATOM 4608 C C . HIS E 1 22 ? 35.647 -5.465 46.177 1.00 26.24 22 HIS E C 1
ATOM 4609 O O . HIS E 1 22 ? 36.176 -4.612 45.468 1.00 28.09 22 HIS E O 1
ATOM 4616 N N . ALA E 1 23 ? 35.466 -5.317 47.489 1.00 27.05 23 ALA E N 1
ATOM 4617 C CA . ALA E 1 23 ? 35.873 -4.120 48.220 1.00 27.80 23 ALA E CA 1
ATOM 4618 C C . ALA E 1 23 ? 37.272 -3.666 47.842 1.00 28.39 23 ALA E C 1
ATOM 4619 O O . ALA E 1 23 ? 37.513 -2.486 47.585 1.00 29.38 23 ALA E O 1
ATOM 4621 N N . ASP E 1 24 ? 38.189 -4.624 47.822 1.00 30.67 24 ASP E N 1
ATOM 4622 C CA . ASP E 1 24 ? 39.584 -4.393 47.468 1.00 30.81 24 ASP E CA 1
ATOM 4623 C C . ASP E 1 24 ? 39.675 -3.515 46.215 1.00 27.51 24 ASP E C 1
ATOM 4624 O O . ASP E 1 24 ? 40.356 -2.495 46.206 1.00 28.36 24 ASP E O 1
ATOM 4629 N N . ILE E 1 25 ? 38.977 -3.924 45.163 1.00 25.33 25 ILE E N 1
ATOM 4630 C CA . ILE E 1 25 ? 38.971 -3.211 43.882 1.00 20.79 25 ILE E CA 1
ATOM 4631 C C . ILE E 1 25 ? 38.164 -1.908 43.888 1.00 18.83 25 ILE E C 1
ATOM 4632 O O . ILE E 1 25 ? 38.614 -0.895 43.356 1.00 16.19 25 ILE E O 1
ATOM 4637 N N . VAL E 1 26 ? 36.975 -1.943 44.481 1.00 17.92 26 VAL E N 1
ATOM 4638 C CA . VAL E 1 26 ? 36.120 -0.760 44.578 1.00 20.18 26 VAL E CA 1
ATOM 4639 C C . VAL E 1 26 ? 36.860 0.374 45.295 1.00 21.94 26 VAL E C 1
ATOM 4640 O O . VAL E 1 26 ? 36.785 1.540 44.884 1.00 21.92 26 VAL E O 1
ATOM 4644 N N . ASP E 1 27 ? 37.566 0.020 46.368 1.00 21.15 27 ASP E N 1
ATOM 4645 C CA . ASP E 1 27 ? 38.310 0.986 47.159 1.00 21.66 27 ASP E CA 1
ATOM 4646 C C . ASP E 1 27 ? 39.415 1.685 46.375 1.00 22.34 27 ASP E C 1
ATOM 4647 O O . ASP E 1 27 ? 39.819 2.797 46.728 1.00 24.20 27 ASP E O 1
ATOM 4652 N N . GLN E 1 28 ? 39.906 1.051 45.315 1.00 22.12 28 GLN E N 1
ATOM 4653 C CA . GLN E 1 28 ? 40.931 1.686 44.487 1.00 23.10 28 GLN E CA 1
ATOM 4654 C C . GLN E 1 28 ? 40.340 2.923 43.827 1.00 22.66 28 GLN E C 1
ATOM 4655 O O . GLN E 1 28 ? 41.016 3.937 43.656 1.00 22.10 28 GLN E O 1
ATOM 4661 N N . CYS E 1 29 ? 39.066 2.824 43.458 1.00 22.54 29 CYS E N 1
ATOM 4662 C CA . CYS E 1 29 ? 38.362 3.931 42.830 1.00 21.62 29 CYS E CA 1
ATOM 4663 C C . CYS E 1 29 ? 38.063 5.012 43.856 1.00 19.94 29 CYS E C 1
ATOM 4664 O O . CYS E 1 29 ? 38.192 6.196 43.559 1.00 18.04 29 CYS E O 1
ATOM 4667 N N . VAL E 1 30 ? 37.668 4.602 45.061 1.00 19.16 30 VAL E N 1
ATOM 4668 C CA . VAL E 1 30 ? 37.363 5.561 46.118 1.00 21.06 30 VAL E CA 1
ATOM 4669 C C . VAL E 1 30 ? 38.593 6.391 46.527 1.00 22.50 30 VAL E C 1
ATOM 4670 O O . VAL E 1 30 ? 38.535 7.623 46.562 1.00 21.56 30 VAL E O 1
ATOM 4674 N N . SER E 1 31 ? 39.705 5.724 46.828 1.00 23.35 31 SER E N 1
ATOM 4675 C CA . SER E 1 31 ? 40.902 6.447 47.237 1.00 26.02 31 SER E CA 1
ATOM 4676 C C . SER E 1 31 ? 41.409 7.315 46.088 1.00 26.89 31 SER E C 1
ATOM 4677 O O . SER E 1 31 ? 41.739 8.485 46.284 1.00 29.46 31 SER E O 1
ATOM 4680 N N . ALA E 1 32 ? 41.467 6.754 44.886 1.00 27.39 32 ALA E N 1
ATOM 4681 C CA . ALA E 1 32 ? 41.928 7.528 43.733 1.00 27.51 32 ALA E CA 1
ATOM 4682 C C . ALA E 1 32 ? 41.030 8.757 43.564 1.00 26.37 32 ALA E C 1
ATOM 4683 O O . ALA E 1 32 ? 41.495 9.840 43.221 1.00 25.68 32 ALA E O 1
ATOM 4685 N N . PHE E 1 33 ? 39.739 8.567 43.815 1.00 27.41 33 PHE E N 1
ATOM 4686 C CA . PHE E 1 33 ? 38.750 9.638 43.720 1.00 27.84 33 PHE E CA 1
ATOM 4687 C C . PHE E 1 33 ? 39.106 10.720 44.730 1.00 29.94 33 PHE E C 1
ATOM 4688 O O . PHE E 1 33 ? 39.334 11.874 44.365 1.00 30.08 33 PHE E O 1
ATOM 4696 N N . GLU E 1 34 ? 39.162 10.331 46.001 1.00 31.51 34 GLU E N 1
ATOM 4697 C CA . GLU E 1 34 ? 39.486 11.262 47.077 1.00 32.85 34 GLU E CA 1
ATOM 4698 C C . GLU E 1 34 ? 40.771 12.045 46.809 1.00 32.98 34 GLU E C 1
ATOM 4699 O O . GLU E 1 34 ? 40.788 13.271 46.918 1.00 32.44 34 GLU E O 1
ATOM 4705 N N . ALA E 1 35 ? 41.835 11.336 46.447 1.00 32.64 35 ALA E N 1
ATOM 4706 C CA . ALA E 1 35 ? 43.117 11.971 46.170 1.00 33.55 35 ALA E CA 1
ATOM 4707 C C . ALA E 1 35 ? 43.038 12.979 45.007 1.00 34.42 35 ALA E C 1
ATOM 4708 O O . ALA E 1 35 ? 43.747 13.987 44.998 1.00 34.57 35 ALA E O 1
ATOM 4710 N N . GLU E 1 36 ? 42.177 12.708 44.030 1.00 34.65 36 GLU E N 1
ATOM 4711 C CA . GLU E 1 36 ? 42.016 13.604 42.890 1.00 35.52 36 GLU E CA 1
ATOM 4712 C C . GLU E 1 36 ? 41.088 14.764 43.248 1.00 36.26 36 GLU E C 1
ATOM 4713 O O . GLU E 1 36 ? 41.242 15.877 42.751 1.00 36.77 36 GLU E O 1
ATOM 4719 N N . MET E 1 37 ? 40.121 14.488 44.112 1.00 36.30 37 MET E N 1
ATOM 4720 C CA . MET E 1 37 ? 39.164 15.491 44.546 1.00 36.46 37 MET E CA 1
ATOM 4721 C C . MET E 1 37 ? 39.867 16.548 45.396 1.00 36.23 37 MET E C 1
ATOM 4722 O O . MET E 1 37 ? 39.455 17.704 45.443 1.00 35.50 37 MET E O 1
ATOM 4727 N N . ALA E 1 38 ? 40.936 16.141 46.068 1.00 37.06 38 ALA E N 1
ATOM 4728 C CA . ALA E 1 38 ? 41.682 17.052 46.925 1.00 38.22 38 ALA E CA 1
ATOM 4729 C C . ALA E 1 38 ? 42.731 17.768 46.109 1.00 39.64 38 ALA E C 1
ATOM 4730 O O . ALA E 1 38 ? 43.039 18.936 46.348 1.00 40.91 38 ALA E O 1
ATOM 4732 N N . ASP E 1 39 ? 43.265 17.056 45.129 1.00 41.04 39 ASP E N 1
ATOM 4733 C CA . ASP E 1 39 ? 44.308 17.585 44.270 1.00 42.66 39 ASP E CA 1
ATOM 4734 C C . ASP E 1 39 ? 43.857 18.719 43.347 1.00 42.76 39 ASP E C 1
ATOM 4735 O O . ASP E 1 39 ? 44.598 19.671 43.124 1.00 42.43 39 ASP E O 1
ATOM 4740 N N . ILE E 1 40 ? 42.644 18.613 42.813 1.00 43.57 40 ILE E N 1
ATOM 4741 C CA . ILE E 1 40 ? 42.107 19.626 41.904 1.00 43.15 40 ILE E CA 1
ATOM 4742 C C . ILE E 1 40 ? 41.044 20.521 42.547 1.00 43.29 40 ILE E C 1
ATOM 4743 O O . ILE E 1 40 ? 39.933 20.646 42.032 1.00 43.42 40 ILE E O 1
ATOM 4748 N N . GLY E 1 41 ? 41.387 21.138 43.675 1.00 43.74 41 GLY E N 1
ATOM 4749 C CA . GLY E 1 41 ? 40.446 22.017 44.346 1.00 43.33 41 GLY E CA 1
ATOM 4750 C C . GLY E 1 41 ? 40.354 21.852 45.850 1.00 42.14 41 GLY E C 1
ATOM 4751 O O . GLY E 1 41 ? 39.310 22.137 46.436 1.00 41.69 41 GLY E O 1
ATOM 4752 N N . GLY E 1 42 ? 41.444 21.406 46.472 1.00 42.69 42 GLY E N 1
ATOM 4753 C CA . GLY E 1 42 ? 41.470 21.199 47.913 1.00 42.03 42 GLY E CA 1
ATOM 4754 C C . GLY E 1 42 ? 40.731 22.259 48.708 1.00 42.68 42 GLY E C 1
ATOM 4755 O O . GLY E 1 42 ? 40.618 23.408 48.269 1.00 45.29 42 GLY E O 1
ATOM 4756 N N . ASP E 1 43 ? 40.221 21.870 49.875 1.00 41.24 43 ASP E N 1
ATOM 4757 C CA . ASP E 1 43 ? 39.485 22.769 50.771 1.00 39.00 43 ASP E CA 1
ATOM 4758 C C . ASP E 1 43 ? 38.085 23.116 50.270 1.00 36.90 43 ASP E C 1
ATOM 4759 O O . ASP E 1 43 ? 37.151 23.215 51.058 1.00 37.73 43 ASP E O 1
ATOM 4761 N N . ARG E 1 44 ? 37.931 23.298 48.964 1.00 35.97 44 ARG E N 1
ATOM 4762 C CA . ARG E 1 44 ? 36.622 23.628 48.406 1.00 34.37 44 ARG E CA 1
ATOM 4763 C C . ARG E 1 44 ? 35.639 22.449 48.476 1.00 33.45 44 ARG E C 1
ATOM 4764 O O . ARG E 1 44 ? 34.421 22.652 48.523 1.00 35.12 44 ARG E O 1
ATOM 4766 N N . PHE E 1 45 ? 36.160 21.221 48.488 1.00 30.69 45 PHE E N 1
ATOM 4767 C CA . PHE E 1 45 ? 35.302 20.036 48.564 1.00 28.28 45 PHE E CA 1
ATOM 4768 C C . PHE E 1 45 ? 35.681 19.081 49.690 1.00 27.65 45 PHE E C 1
ATOM 4769 O O . PHE E 1 45 ? 36.857 18.866 49.957 1.00 26.84 45 PHE E O 1
ATOM 4777 N N . ALA E 1 46 ? 34.675 18.494 50.331 1.00 27.43 46 ALA E N 1
ATOM 4778 C CA . ALA E 1 46 ? 34.902 17.523 51.397 1.00 28.79 46 ALA E CA 1
ATOM 4779 C C . ALA E 1 46 ? 34.176 16.242 50.973 1.00 29.78 46 ALA E C 1
ATOM 4780 O O . ALA E 1 46 ? 33.016 16.290 50.543 1.00 29.87 46 ALA E O 1
ATOM 4782 N N . VAL E 1 47 ? 34.851 15.103 51.098 1.00 28.10 47 VAL E N 1
ATOM 4783 C CA . VAL E 1 47 ? 34.265 13.837 50.690 1.00 26.07 47 VAL E CA 1
ATOM 4784 C C . VAL E 1 47 ? 33.907 12.894 51.830 1.00 25.49 47 VAL E C 1
ATOM 4785 O O . VAL E 1 47 ? 34.772 12.491 52.595 1.00 25.04 47 VAL E O 1
ATOM 4789 N N . ASP E 1 48 ? 32.628 12.544 51.939 1.00 24.41 48 ASP E N 1
ATOM 4790 C CA . ASP E 1 48 ? 32.192 11.612 52.971 1.00 24.47 48 ASP E CA 1
ATOM 4791 C C . ASP E 1 48 ? 31.902 10.237 52.346 1.00 24.04 48 ASP E C 1
ATOM 4792 O O . ASP E 1 48 ? 31.099 10.116 51.423 1.00 22.40 48 ASP E O 1
ATOM 4797 N N . VAL E 1 49 ? 32.572 9.209 52.862 1.00 23.85 49 VAL E N 1
ATOM 4798 C CA . VAL E 1 49 ? 32.425 7.844 52.368 1.00 23.93 49 VAL E CA 1
ATOM 4799 C C . VAL E 1 49 ? 31.481 6.980 53.213 1.00 23.50 49 VAL E C 1
ATOM 4800 O O . VAL E 1 49 ? 31.639 6.882 54.424 1.00 23.57 49 VAL E O 1
ATOM 4804 N N . PHE E 1 50 ? 30.504 6.355 52.561 1.00 23.81 50 PHE E N 1
ATOM 4805 C CA . PHE E 1 50 ? 29.535 5.492 53.238 1.00 23.21 50 PHE E CA 1
ATOM 4806 C C . PHE E 1 50 ? 29.580 4.080 52.670 1.00 24.04 50 PHE E C 1
ATOM 4807 O O . PHE E 1 50 ? 29.755 3.885 51.458 1.00 24.88 50 PHE E O 1
ATOM 4815 N N . ASP E 1 51 ? 29.418 3.086 53.533 1.00 22.25 51 ASP E N 1
ATOM 4816 C CA . ASP E 1 51 ? 29.471 1.717 53.053 1.00 21.59 51 ASP E CA 1
ATOM 4817 C C . ASP E 1 51 ? 28.112 1.100 52.829 1.00 20.83 51 ASP E C 1
ATOM 4818 O O . ASP E 1 51 ? 27.154 1.369 53.553 1.00 21.16 51 ASP E O 1
ATOM 4823 N N . VAL E 1 52 ? 28.038 0.269 51.802 1.00 19.03 52 VAL E N 1
ATOM 4824 C CA . VAL E 1 52 ? 26.810 -0.428 51.473 1.00 16.38 52 VAL E CA 1
ATOM 4825 C C . VAL E 1 52 ? 27.237 -1.865 51.160 1.00 14.27 52 VAL E C 1
ATOM 4826 O O . VAL E 1 52 ? 28.363 -2.103 50.727 1.00 12.77 52 VAL E O 1
ATOM 4830 N N . PRO E 1 53 ? 26.362 -2.845 51.408 1.00 14.87 53 PRO E N 1
ATOM 4831 C CA . PRO E 1 53 ? 26.724 -4.244 51.129 1.00 15.57 53 PRO E CA 1
ATOM 4832 C C . PRO E 1 53 ? 26.994 -4.506 49.639 1.00 15.92 53 PRO E C 1
ATOM 4833 O O . PRO E 1 53 ? 28.123 -4.804 49.229 1.00 16.16 53 PRO E O 1
ATOM 4837 N N . GLY E 1 54 ? 25.948 -4.393 48.833 1.00 15.49 54 GLY E N 1
ATOM 4838 C CA . GLY E 1 54 ? 26.101 -4.620 47.412 1.00 16.01 54 GLY E CA 1
ATOM 4839 C C . GLY E 1 54 ? 25.555 -3.484 46.563 1.00 15.82 54 GLY E C 1
ATOM 4840 O O . GLY E 1 54 ? 24.775 -2.650 47.036 1.00 16.59 54 GLY E O 1
ATOM 4841 N N . ALA E 1 55 ? 25.959 -3.474 45.298 1.00 15.29 55 ALA E N 1
ATOM 4842 C CA . ALA E 1 55 ? 25.550 -2.451 44.342 1.00 15.40 55 ALA E CA 1
ATOM 4843 C C . ALA E 1 55 ? 24.049 -2.183 44.356 1.00 14.91 55 ALA E C 1
ATOM 4844 O O . ALA E 1 55 ? 23.617 -1.044 44.202 1.00 15.50 55 ALA E O 1
ATOM 4846 N N . TYR E 1 56 ? 23.265 -3.232 44.563 1.00 14.16 56 TYR E N 1
ATOM 4847 C CA . TYR E 1 56 ? 21.815 -3.136 44.583 1.00 13.86 56 TYR E CA 1
ATOM 4848 C C . TYR E 1 56 ? 21.316 -2.246 45.711 1.00 17.15 56 TYR E C 1
ATOM 4849 O O . TYR E 1 56 ? 20.154 -1.832 45.717 1.00 17.01 56 TYR E O 1
ATOM 4858 N N . GLU E 1 57 ? 22.192 -1.961 46.673 1.00 19.39 57 GLU E N 1
ATOM 4859 C CA . GLU E 1 57 ? 21.829 -1.108 47.801 1.00 20.41 57 GLU E CA 1
ATOM 4860 C C . GLU E 1 57 ? 22.115 0.373 47.533 1.00 20.63 57 GLU E C 1
ATOM 4861 O O . GLU E 1 57 ? 21.574 1.244 48.213 1.00 22.00 57 GLU E O 1
ATOM 4867 N N . ILE E 1 58 ? 22.945 0.654 46.533 1.00 19.48 58 ILE E N 1
ATOM 4868 C CA . ILE E 1 58 ? 23.337 2.025 46.207 1.00 19.48 58 ILE E CA 1
ATOM 4869 C C . ILE E 1 58 ? 22.237 3.063 45.940 1.00 20.69 58 ILE E C 1
ATOM 4870 O O . ILE E 1 58 ? 22.266 4.153 46.507 1.00 22.12 58 ILE E O 1
ATOM 4875 N N . PRO E 1 59 ? 21.266 2.757 45.067 1.00 22.74 59 PRO E N 1
ATOM 4876 C CA . PRO E 1 59 ? 20.202 3.738 44.799 1.00 21.08 59 PRO E CA 1
ATOM 4877 C C . PRO E 1 59 ? 19.502 4.339 46.026 1.00 19.82 59 PRO E C 1
ATOM 4878 O O . PRO E 1 59 ? 19.471 5.560 46.198 1.00 17.53 59 PRO E O 1
ATOM 4882 N N . LEU E 1 60 ? 18.932 3.484 46.869 1.00 19.96 60 LEU E N 1
ATOM 4883 C CA . LEU E 1 60 ? 18.225 3.947 48.064 1.00 19.09 60 LEU E CA 1
ATOM 4884 C C . LEU E 1 60 ? 19.118 4.760 49.003 1.00 19.94 60 LEU E C 1
ATOM 4885 O O . LEU E 1 60 ? 18.688 5.774 49.572 1.00 17.83 60 LEU E O 1
ATOM 4890 N N . HIS E 1 61 ? 20.364 4.316 49.158 1.00 20.08 61 HIS E N 1
ATOM 4891 C CA . HIS E 1 61 ? 21.291 5.007 50.031 1.00 22.01 61 HIS E CA 1
ATOM 4892 C C . HIS E 1 61 ? 21.569 6.396 49.479 1.00 22.29 61 HIS E C 1
ATOM 4893 O O . HIS E 1 61 ? 21.505 7.383 50.207 1.00 21.89 61 HIS E O 1
ATOM 4900 N N . ALA E 1 62 ? 21.866 6.460 48.187 1.00 23.06 62 ALA E N 1
ATOM 4901 C CA . ALA E 1 62 ? 22.146 7.722 47.517 1.00 24.29 62 ALA E CA 1
ATOM 4902 C C . ALA E 1 62 ? 20.952 8.669 47.635 1.00 25.16 62 ALA E C 1
ATOM 4903 O O . ALA E 1 62 ? 21.117 9.878 47.819 1.00 26.82 62 ALA E O 1
ATOM 4905 N N . ARG E 1 63 ? 19.748 8.118 47.533 1.00 25.77 63 ARG E N 1
ATOM 4906 C CA . ARG E 1 63 ? 18.539 8.924 47.635 1.00 25.92 63 ARG E CA 1
ATOM 4907 C C . ARG E 1 63 ? 18.443 9.559 49.019 1.00 25.79 63 ARG E C 1
ATOM 4908 O O . ARG E 1 63 ? 18.266 10.768 49.131 1.00 27.58 63 ARG E O 1
ATOM 4916 N N . THR E 1 64 ? 18.561 8.740 50.065 1.00 24.90 64 THR E N 1
ATOM 4917 C CA . THR E 1 64 ? 18.488 9.222 51.445 1.00 22.97 64 THR E CA 1
ATOM 4918 C C . THR E 1 64 ? 19.586 10.257 51.717 1.00 22.47 64 THR E C 1
ATOM 4919 O O . THR E 1 64 ? 19.353 11.258 52.405 1.00 23.48 64 THR E O 1
ATOM 4923 N N . LEU E 1 65 ? 20.781 10.015 51.191 1.00 19.92 65 LEU E N 1
ATOM 4924 C CA . LEU E 1 65 ? 21.880 10.950 51.380 1.00 21.59 65 LEU E CA 1
ATOM 4925 C C . LEU E 1 65 ? 21.627 12.229 50.592 1.00 24.52 65 LEU E C 1
ATOM 4926 O O . LEU E 1 65 ? 21.977 13.332 51.030 1.00 23.67 65 LEU E O 1
ATOM 4931 N N . ALA E 1 66 ? 21.010 12.068 49.424 1.00 26.26 66 ALA E N 1
ATOM 4932 C CA . ALA E 1 66 ? 20.688 13.190 48.559 1.00 27.06 66 ALA E CA 1
ATOM 4933 C C . ALA E 1 66 ? 19.627 14.094 49.193 1.00 27.48 66 ALA E C 1
ATOM 4934 O O . ALA E 1 66 ? 19.756 15.315 49.193 1.00 27.91 66 ALA E O 1
ATOM 4936 N N . GLU E 1 67 ? 18.587 13.483 49.747 1.00 27.90 67 GLU E N 1
ATOM 4937 C CA . GLU E 1 67 ? 17.486 14.226 50.354 1.00 29.51 67 GLU E CA 1
ATOM 4938 C C . GLU E 1 67 ? 17.807 15.012 51.619 1.00 28.67 67 GLU E C 1
ATOM 4939 O O . GLU E 1 67 ? 16.918 15.628 52.203 1.00 29.62 67 GLU E O 1
ATOM 4945 N N . THR E 1 68 ? 19.058 15.005 52.052 1.00 28.26 68 THR E N 1
ATOM 4946 C CA . THR E 1 68 ? 19.394 15.732 53.260 1.00 28.95 68 THR E CA 1
ATOM 4947 C C . THR E 1 68 ? 19.894 17.131 52.919 1.00 30.56 68 THR E C 1
ATOM 4948 O O . THR E 1 68 ? 20.076 17.975 53.803 1.00 31.10 68 THR E O 1
ATOM 4952 N N . GLY E 1 69 ? 20.096 17.375 51.627 1.00 30.86 69 GLY E N 1
ATOM 4953 C CA . GLY E 1 69 ? 20.573 18.672 51.183 1.00 31.17 69 GLY E CA 1
ATOM 4954 C C . GLY E 1 69 ? 21.999 18.945 51.623 1.00 31.47 69 GLY E C 1
ATOM 4955 O O . GLY E 1 69 ? 22.564 20.000 51.318 1.00 31.29 69 GLY E O 1
ATOM 4956 N N . ARG E 1 70 ? 22.591 17.986 52.331 1.00 31.17 70 ARG E N 1
ATOM 4957 C CA . ARG E 1 70 ? 23.954 18.137 52.812 1.00 30.91 70 ARG E CA 1
ATOM 4958 C C . ARG E 1 70 ? 25.009 17.981 51.719 1.00 28.90 70 ARG E C 1
ATOM 4959 O O . ARG E 1 70 ? 26.119 18.484 51.862 1.00 28.97 70 ARG E O 1
ATOM 4967 N N . TYR E 1 71 ? 24.676 17.306 50.624 1.00 27.87 71 TYR E N 1
ATOM 4968 C CA . TYR E 1 71 ? 25.673 17.097 49.579 1.00 27.51 71 TYR E CA 1
ATOM 4969 C C . TYR E 1 71 ? 25.418 17.719 48.212 1.00 26.58 71 TYR E C 1
ATOM 4970 O O . TYR E 1 71 ? 24.287 17.784 47.729 1.00 25.23 71 TYR E O 1
ATOM 4979 N N . GLY E 1 72 ? 26.501 18.174 47.595 1.00 26.57 72 GLY E N 1
ATOM 4980 C CA . GLY E 1 72 ? 26.415 18.780 46.284 1.00 27.34 72 GLY E CA 1
ATOM 4981 C C . GLY E 1 72 ? 26.328 17.715 45.207 1.00 27.76 72 GLY E C 1
ATOM 4982 O O . GLY E 1 72 ? 26.077 18.020 44.044 1.00 28.65 72 GLY E O 1
ATOM 4983 N N . ALA E 1 73 ? 26.544 16.463 45.592 1.00 26.60 73 ALA E N 1
ATOM 4984 C CA . ALA E 1 73 ? 26.472 15.351 44.648 1.00 25.54 73 ALA E CA 1
ATOM 4985 C C . ALA E 1 73 ? 26.809 14.043 45.347 1.00 23.07 73 ALA E C 1
ATOM 4986 O O . ALA E 1 73 ? 27.295 14.039 46.474 1.00 22.68 73 ALA E O 1
ATOM 4988 N N . VAL E 1 74 ? 26.545 12.938 44.661 1.00 22.79 74 VAL E N 1
ATOM 4989 C CA . VAL E 1 74 ? 26.810 11.613 45.190 1.00 21.71 74 VAL E CA 1
ATOM 4990 C C . VAL E 1 74 ? 27.462 10.734 44.128 1.00 22.64 74 VAL E C 1
ATOM 4991 O O . VAL E 1 74 ? 27.104 10.794 42.952 1.00 22.83 74 VAL E O 1
ATOM 4995 N N . LEU E 1 75 ? 28.431 9.930 44.555 1.00 23.26 75 LEU E N 1
ATOM 4996 C CA . LEU E 1 75 ? 29.144 9.015 43.671 1.00 21.65 75 LEU E CA 1
ATOM 4997 C C . LEU E 1 75 ? 28.824 7.578 44.058 1.00 22.41 75 LEU E C 1
ATOM 4998 O O . LEU E 1 75 ? 29.067 7.160 45.196 1.00 21.92 75 LEU E O 1
ATOM 5003 N N . GLY E 1 76 ? 28.266 6.832 43.111 1.00 21.14 76 GLY E N 1
ATOM 5004 C CA . GLY E 1 76 ? 27.943 5.441 43.358 1.00 18.76 76 GLY E CA 1
ATOM 5005 C C . GLY E 1 76 ? 29.051 4.642 42.710 1.00 18.62 76 GLY E C 1
ATOM 5006 O O . GLY E 1 76 ? 29.395 4.870 41.550 1.00 16.57 76 GLY E O 1
ATOM 5007 N N . THR E 1 77 ? 29.635 3.717 43.457 1.00 19.39 77 THR E N 1
ATOM 5008 C CA . THR E 1 77 ? 30.709 2.919 42.910 1.00 20.29 77 THR E CA 1
ATOM 5009 C C . THR E 1 77 ? 30.596 1.467 43.350 1.00 21.97 77 THR E C 1
ATOM 5010 O O . THR E 1 77 ? 30.336 1.174 44.518 1.00 23.64 77 THR E O 1
ATOM 5014 N N . ALA E 1 78 ? 30.788 0.561 42.396 1.00 22.72 78 ALA E N 1
ATOM 5015 C CA . ALA E 1 78 ? 30.706 -0.870 42.651 1.00 20.07 78 ALA E CA 1
ATOM 5016 C C . ALA E 1 78 ? 31.334 -1.627 41.489 1.00 20.23 78 ALA E C 1
ATOM 5017 O O . ALA E 1 78 ? 31.675 -1.038 40.468 1.00 19.71 78 ALA E O 1
ATOM 5019 N N . PHE E 1 79 ? 31.515 -2.932 41.663 1.00 20.96 79 PHE E N 1
ATOM 5020 C CA . PHE E 1 79 ? 32.072 -3.779 40.616 1.00 20.37 79 PHE E CA 1
ATOM 5021 C C . PHE E 1 79 ? 31.032 -4.893 40.517 1.00 21.97 79 PHE E C 1
ATOM 5022 O O . PHE E 1 79 ? 30.892 -5.712 41.428 1.00 22.57 79 PHE E O 1
ATOM 5030 N N . VAL E 1 80 ? 30.272 -4.882 39.426 1.00 22.32 80 VAL E N 1
ATOM 5031 C CA . VAL E 1 80 ? 29.217 -5.858 39.205 1.00 24.19 80 VAL E CA 1
ATOM 5032 C C . VAL E 1 80 ? 29.615 -6.783 38.060 1.00 25.74 80 VAL E C 1
ATOM 5033 O O . VAL E 1 80 ? 29.588 -6.404 36.885 1.00 26.46 80 VAL E O 1
ATOM 5037 N N . VAL E 1 81 ? 29.992 -8.006 38.413 1.00 26.05 81 VAL E N 1
ATOM 5038 C CA . VAL E 1 81 ? 30.422 -8.968 37.417 1.00 27.35 81 VAL E CA 1
ATOM 5039 C C . VAL E 1 81 ? 29.560 -10.215 37.307 1.00 27.41 81 VAL E C 1
ATOM 5040 O O . VAL E 1 81 ? 28.742 -10.522 38.178 1.00 27.55 81 VAL E O 1
ATOM 5044 N N . ASN E 1 82 ? 29.772 -10.928 36.208 1.00 26.51 82 ASN E N 1
ATOM 5045 C CA . ASN E 1 82 ? 29.099 -12.184 35.936 1.00 25.91 82 ASN E CA 1
ATOM 5046 C C . ASN E 1 82 ? 29.997 -13.257 36.582 1.00 26.11 82 ASN E C 1
ATOM 5047 O O . ASN E 1 82 ? 31.132 -13.463 36.159 1.00 24.07 82 ASN E O 1
ATOM 5052 N N . GLY E 1 83 ? 29.499 -13.914 37.625 1.00 26.50 83 GLY E N 1
ATOM 5053 C CA . GLY E 1 83 ? 30.300 -14.925 38.297 1.00 26.63 83 GLY E CA 1
ATOM 5054 C C . GLY E 1 83 ? 30.196 -16.339 37.743 1.00 26.56 83 GLY E C 1
ATOM 5055 O O . GLY E 1 83 ? 30.724 -17.279 38.349 1.00 26.48 83 GLY E O 1
ATOM 5056 N N . GLY E 1 84 ? 29.512 -16.496 36.607 1.00 25.45 84 GLY E N 1
ATOM 5057 C CA . GLY E 1 84 ? 29.368 -17.811 35.996 1.00 23.03 84 GLY E CA 1
ATOM 5058 C C . GLY E 1 84 ? 28.235 -18.680 36.515 1.00 20.95 84 GLY E C 1
ATOM 5059 O O . GLY E 1 84 ? 28.042 -19.796 36.046 1.00 23.16 84 GLY E O 1
ATOM 5060 N N . ILE E 1 85 ? 27.479 -18.177 37.482 1.00 19.32 85 ILE E N 1
ATOM 5061 C CA . ILE E 1 85 ? 26.362 -18.926 38.043 1.00 17.91 85 ILE E CA 1
ATOM 5062 C C . ILE E 1 85 ? 25.043 -18.182 37.831 1.00 19.29 85 ILE E C 1
ATOM 5063 O O . ILE E 1 85 ? 24.078 -18.727 37.292 1.00 22.46 85 ILE E O 1
ATOM 5068 N N . TYR E 1 86 ? 24.991 -16.931 38.255 1.00 19.59 86 TYR E N 1
ATOM 5069 C CA . TYR E 1 86 ? 23.771 -16.163 38.087 1.00 19.88 86 TYR E CA 1
ATOM 5070 C C . TYR E 1 86 ? 23.989 -15.075 37.053 1.00 19.97 86 TYR E C 1
ATOM 5071 O O . TYR E 1 86 ? 25.124 -14.745 36.727 1.00 19.75 86 TYR E O 1
ATOM 5080 N N . ARG E 1 87 ? 22.901 -14.547 36.508 1.00 22.88 87 ARG E N 1
ATOM 5081 C CA . ARG E 1 87 ? 23.005 -13.476 35.523 1.00 24.87 87 ARG E CA 1
ATOM 5082 C C . ARG E 1 87 ? 23.104 -12.170 36.304 1.00 24.44 87 ARG E C 1
ATOM 5083 O O . ARG E 1 87 ? 22.368 -11.967 37.267 1.00 24.52 87 ARG E O 1
ATOM 5091 N N . HIS E 1 88 ? 24.010 -11.289 35.899 1.00 25.46 88 HIS E N 1
ATOM 5092 C CA . HIS E 1 88 ? 24.190 -10.018 36.601 1.00 26.71 88 HIS E CA 1
ATOM 5093 C C . HIS E 1 88 ? 23.551 -8.816 35.915 1.00 26.04 88 HIS E C 1
ATOM 5094 O O . HIS E 1 88 ? 23.539 -7.728 36.478 1.00 26.18 88 HIS E O 1
ATOM 5101 N N . GLU E 1 89 ? 23.032 -9.010 34.707 1.00 25.91 89 GLU E N 1
ATOM 5102 C CA . GLU E 1 89 ? 22.431 -7.915 33.948 1.00 26.12 89 GLU E CA 1
ATOM 5103 C C . GLU E 1 89 ? 21.270 -7.222 34.650 1.00 24.46 89 GLU E C 1
ATOM 5104 O O . GLU E 1 89 ? 21.145 -5.999 34.586 1.00 24.87 89 GLU E O 1
ATOM 5110 N N . PHE E 1 90 ? 20.434 -7.990 35.337 1.00 22.78 90 PHE E N 1
ATOM 5111 C CA . PHE E 1 90 ? 19.283 -7.417 36.025 1.00 22.92 90 PHE E CA 1
ATOM 5112 C C . PHE E 1 90 ? 19.608 -6.439 37.156 1.00 22.91 90 PHE E C 1
ATOM 5113 O O . PHE E 1 90 ? 18.927 -5.424 37.316 1.00 23.55 90 PHE E O 1
ATOM 5121 N N . VAL E 1 91 ? 20.639 -6.742 37.937 1.00 20.67 91 VAL E N 1
ATOM 5122 C CA . VAL E 1 91 ? 21.037 -5.875 39.037 1.00 20.26 91 VAL E CA 1
ATOM 5123 C C . VAL E 1 91 ? 21.821 -4.659 38.517 1.00 19.64 91 VAL E C 1
ATOM 5124 O O . VAL E 1 91 ? 21.591 -3.531 38.959 1.00 17.33 91 VAL E O 1
ATOM 5128 N N . ALA E 1 92 ? 22.734 -4.898 37.575 1.00 18.88 92 ALA E N 1
ATOM 5129 C CA . ALA E 1 92 ? 23.541 -3.831 36.990 1.00 18.10 92 ALA E CA 1
ATOM 5130 C C . ALA E 1 92 ? 22.607 -2.765 36.431 1.00 17.70 92 ALA E C 1
ATOM 5131 O O . ALA E 1 92 ? 22.734 -1.578 36.744 1.00 19.79 92 ALA E O 1
ATOM 5133 N N . SER E 1 93 ? 21.653 -3.213 35.624 1.00 16.30 93 SER E N 1
ATOM 5134 C CA . SER E 1 93 ? 20.655 -2.357 34.991 1.00 14.31 93 SER E CA 1
ATOM 5135 C C . SER E 1 93 ? 19.740 -1.600 35.977 1.00 14.37 93 SER E C 1
ATOM 5136 O O . SER E 1 93 ? 19.492 -0.393 35.815 1.00 14.49 93 SER E O 1
ATOM 5139 N N . ALA E 1 94 ? 19.230 -2.301 36.989 1.00 13.05 94 ALA E N 1
ATOM 5140 C CA . ALA E 1 94 ? 18.353 -1.674 37.980 1.00 12.57 94 ALA E CA 1
ATOM 5141 C C . ALA E 1 94 ? 19.139 -0.710 38.865 1.00 12.96 94 ALA E C 1
ATOM 5142 O O . ALA E 1 94 ? 18.566 0.150 39.532 1.00 11.20 94 ALA E O 1
ATOM 5144 N N . VAL E 1 95 ? 20.457 -0.854 38.869 1.00 13.91 95 VAL E N 1
ATOM 5145 C CA . VAL E 1 95 ? 21.283 0.021 39.678 1.00 16.98 95 VAL E CA 1
ATOM 5146 C C . VAL E 1 95 ? 21.696 1.253 38.894 1.00 17.25 95 VAL E C 1
ATOM 5147 O O . VAL E 1 95 ? 21.770 2.339 39.464 1.00 16.27 95 VAL E O 1
ATOM 5151 N N . ILE E 1 96 ? 21.956 1.086 37.593 1.00 18.39 96 ILE E N 1
ATOM 5152 C CA . ILE E 1 96 ? 22.315 2.218 36.740 1.00 17.24 96 ILE E CA 1
ATOM 5153 C C . ILE E 1 96 ? 21.056 3.042 36.436 1.00 16.34 96 ILE E C 1
ATOM 5154 O O . ILE E 1 96 ? 21.123 4.266 36.374 1.00 16.59 96 ILE E O 1
ATOM 5159 N N . ASP E 1 97 ? 19.914 2.379 36.252 1.00 15.46 97 ASP E N 1
ATOM 5160 C CA . ASP E 1 97 ? 18.653 3.093 36.006 1.00 14.70 97 ASP E CA 1
ATOM 5161 C C . ASP E 1 97 ? 18.258 3.775 37.324 1.00 15.94 97 ASP E C 1
ATOM 5162 O O . ASP E 1 97 ? 17.749 4.904 37.339 1.00 14.66 97 ASP E O 1
ATOM 5167 N N . GLY E 1 98 ? 18.491 3.064 38.429 1.00 16.46 98 GLY E N 1
ATOM 5168 C CA . GLY E 1 98 ? 18.155 3.575 39.748 1.00 15.77 98 GLY E CA 1
ATOM 5169 C C . GLY E 1 98 ? 18.822 4.891 40.101 1.00 15.08 98 GLY E C 1
ATOM 5170 O O . GLY E 1 98 ? 18.159 5.821 40.558 1.00 12.38 98 GLY E O 1
ATOM 5171 N N . MET E 1 99 ? 20.132 4.976 39.899 1.00 15.39 99 MET E N 1
ATOM 5172 C CA . MET E 1 99 ? 20.832 6.213 40.209 1.00 18.34 99 MET E CA 1
ATOM 5173 C C . MET E 1 99 ? 20.323 7.362 39.340 1.00 20.94 99 MET E C 1
ATOM 5174 O O . MET E 1 99 ? 20.318 8.514 39.770 1.00 23.86 99 MET E O 1
ATOM 5179 N N . MET E 1 100 ? 19.897 7.055 38.120 1.00 22.15 100 MET E N 1
ATOM 5180 C CA . MET E 1 100 ? 19.367 8.087 37.231 1.00 22.00 100 MET E CA 1
ATOM 5181 C C . MET E 1 100 ? 18.010 8.519 37.770 1.00 22.44 100 MET E C 1
ATOM 5182 O O . MET E 1 100 ? 17.689 9.709 37.791 1.00 24.81 100 MET E O 1
ATOM 5187 N N . ASN E 1 101 ? 17.219 7.544 38.208 1.00 21.56 101 ASN E N 1
ATOM 5188 C CA . ASN E 1 101 ? 15.898 7.802 38.767 1.00 20.46 101 ASN E CA 1
ATOM 5189 C C . ASN E 1 101 ? 16.061 8.669 40.015 1.00 21.64 101 ASN E C 1
ATOM 5190 O O . ASN E 1 101 ? 15.262 9.576 40.270 1.00 21.93 101 ASN E O 1
ATOM 5195 N N . VAL E 1 102 ? 17.108 8.394 40.785 1.00 20.17 102 VAL E N 1
ATOM 5196 C CA . VAL E 1 102 ? 17.367 9.140 42.006 1.00 19.66 102 VAL E CA 1
ATOM 5197 C C . VAL E 1 102 ? 17.783 10.593 41.759 1.00 19.21 102 VAL E C 1
ATOM 5198 O O . VAL E 1 102 ? 17.277 11.499 42.425 1.00 19.02 102 VAL E O 1
ATOM 5202 N N . GLN E 1 103 ? 18.678 10.827 40.802 1.00 17.85 103 GLN E N 1
ATOM 5203 C CA . GLN E 1 103 ? 19.124 12.189 40.527 1.00 18.04 103 GLN E CA 1
ATOM 5204 C C . GLN E 1 103 ? 18.062 13.053 39.834 1.00 19.40 103 GLN E C 1
ATOM 5205 O O . GLN E 1 103 ? 18.098 14.274 39.941 1.00 21.31 103 GLN E O 1
ATOM 5211 N N . LEU E 1 104 ? 17.113 12.431 39.140 1.00 18.56 104 LEU E N 1
ATOM 5212 C CA . LEU E 1 104 ? 16.074 13.192 38.459 1.00 17.87 104 LEU E CA 1
ATOM 5213 C C . LEU E 1 104 ? 14.998 13.619 39.439 1.00 19.09 104 LEU E C 1
ATOM 5214 O O . LEU E 1 104 ? 14.437 14.712 39.314 1.00 22.73 104 LEU E O 1
ATOM 5219 N N . SER E 1 105 ? 14.707 12.776 40.422 1.00 18.48 105 SER E N 1
ATOM 5220 C CA . SER E 1 105 ? 13.676 13.129 41.395 1.00 20.11 105 SER E CA 1
ATOM 5221 C C . SER E 1 105 ? 14.204 14.133 42.423 1.00 20.09 105 SER E C 1
ATOM 5222 O O . SER E 1 105 ? 13.544 15.131 42.724 1.00 21.48 105 SER E O 1
ATOM 5225 N N . THR E 1 106 ? 15.397 13.866 42.946 1.00 18.30 106 THR E N 1
ATOM 5226 C CA . THR E 1 106 ? 16.006 14.719 43.962 1.00 16.84 106 THR E CA 1
ATOM 5227 C C . THR E 1 106 ? 16.682 15.958 43.404 1.00 17.20 106 THR E C 1
ATOM 5228 O O . THR E 1 106 ? 16.844 16.949 44.116 1.00 16.71 106 THR E O 1
ATOM 5232 N N . GLY E 1 107 ? 17.091 15.893 42.139 1.00 17.21 107 GLY E N 1
ATOM 5233 C CA . GLY E 1 107 ? 17.773 17.021 41.533 1.00 16.17 107 GLY E CA 1
ATOM 5234 C C . GLY E 1 107 ? 19.246 17.029 41.903 1.00 18.47 107 GLY E C 1
ATOM 5235 O O . GLY E 1 107 ? 20.034 17.813 41.366 1.00 18.35 107 GLY E O 1
ATOM 5236 N N . VAL E 1 108 ? 19.629 16.151 42.826 1.00 19.91 108 VAL E N 1
ATOM 5237 C CA . VAL E 1 108 ? 21.017 16.065 43.250 1.00 19.31 108 VAL E CA 1
ATOM 5238 C C . VAL E 1 108 ? 21.807 15.199 42.270 1.00 20.49 108 VAL E C 1
ATOM 5239 O O . VAL E 1 108 ? 21.427 14.067 41.978 1.00 22.35 108 VAL E O 1
ATOM 5243 N N . PRO E 1 109 ? 22.921 15.721 41.746 1.00 19.90 109 PRO E N 1
ATOM 5244 C CA . PRO E 1 109 ? 23.732 14.949 40.797 1.00 20.44 109 PRO E CA 1
ATOM 5245 C C . PRO E 1 109 ? 24.199 13.625 41.403 1.00 24.13 109 PRO E C 1
ATOM 5246 O O . PRO E 1 109 ? 24.561 13.564 42.586 1.00 25.02 109 PRO E O 1
ATOM 5250 N N . VAL E 1 110 ? 24.184 12.566 40.600 1.00 23.65 110 VAL E N 1
ATOM 5251 C CA . VAL E 1 110 ? 24.654 11.273 41.061 1.00 22.31 110 VAL E CA 1
ATOM 5252 C C . VAL E 1 110 ? 25.524 10.722 39.953 1.00 22.58 110 VAL E C 1
ATOM 5253 O O . VAL E 1 110 ? 25.019 10.322 38.907 1.00 23.06 110 VAL E O 1
ATOM 5257 N N . LEU E 1 111 ? 26.834 10.724 40.169 1.00 22.12 111 LEU E N 1
ATOM 5258 C CA . LEU E 1 111 ? 27.751 10.208 39.169 1.00 23.30 111 LEU E CA 1
ATOM 5259 C C . LEU E 1 111 ? 27.855 8.699 39.319 1.00 24.12 111 LEU E C 1
ATOM 5260 O O . LEU E 1 111 ? 27.563 8.147 40.383 1.00 23.87 111 LEU E O 1
ATOM 5265 N N . SER E 1 112 ? 28.273 8.031 38.252 1.00 24.43 112 SER E N 1
ATOM 5266 C CA . SER E 1 112 ? 28.356 6.584 38.275 1.00 24.35 112 SER E CA 1
ATOM 5267 C C . SER E 1 112 ? 29.743 5.987 38.128 1.00 24.06 112 SER E C 1
ATOM 5268 O O . SER E 1 112 ? 30.474 6.296 37.192 1.00 22.82 112 SER E O 1
ATOM 5271 N N . ALA E 1 113 ? 30.091 5.120 39.073 1.00 24.80 113 ALA E N 1
ATOM 5272 C CA . ALA E 1 113 ? 31.368 4.412 39.056 1.00 26.18 113 ALA E CA 1
ATOM 5273 C C . ALA E 1 113 ? 31.036 2.942 39.294 1.00 26.80 113 ALA E C 1
ATOM 5274 O O . ALA E 1 113 ? 31.884 2.162 39.726 1.00 27.73 113 ALA E O 1
ATOM 5276 N N . VAL E 1 114 ? 29.773 2.590 39.047 1.00 26.31 114 VAL E N 1
ATOM 5277 C CA . VAL E 1 114 ? 29.300 1.224 39.181 1.00 24.17 114 VAL E CA 1
ATOM 5278 C C . VAL E 1 114 ? 29.649 0.606 37.831 1.00 25.92 114 VAL E C 1
ATOM 5279 O O . VAL E 1 114 ? 28.939 0.806 36.839 1.00 27.32 114 VAL E O 1
ATOM 5283 N N . LEU E 1 115 ? 30.766 -0.115 37.790 1.00 24.21 115 LEU E N 1
ATOM 5284 C CA . LEU E 1 115 ? 31.221 -0.732 36.559 1.00 22.72 115 LEU E CA 1
ATOM 5285 C C . LEU E 1 115 ? 30.921 -2.225 36.458 1.00 22.66 115 LEU E C 1
ATOM 5286 O O . LEU E 1 115 ? 30.837 -2.934 37.459 1.00 21.49 115 LEU E O 1
ATOM 5291 N N . THR E 1 116 ? 30.769 -2.678 35.218 1.00 22.41 116 THR E N 1
ATOM 5292 C CA . THR E 1 116 ? 30.498 -4.069 34.883 1.00 20.84 116 THR E CA 1
ATOM 5293 C C . THR E 1 116 ? 31.468 -4.440 33.768 1.00 21.20 116 THR E C 1
ATOM 5294 O O . THR E 1 116 ? 31.408 -3.889 32.667 1.00 19.50 116 THR E O 1
ATOM 5298 N N . PRO E 1 117 ? 32.389 -5.370 34.040 1.00 22.15 117 PRO E N 1
ATOM 5299 C CA . PRO E 1 117 ? 33.341 -5.746 32.991 1.00 22.43 117 PRO E CA 1
ATOM 5300 C C . PRO E 1 117 ? 32.788 -6.803 32.048 1.00 23.92 117 PRO E C 1
ATOM 5301 O O . PRO E 1 117 ? 31.754 -7.420 32.326 1.00 24.28 117 PRO E O 1
ATOM 5305 N N . HIS E 1 118 ? 33.469 -6.995 30.921 1.00 26.77 118 HIS E N 1
ATOM 5306 C CA . HIS E 1 118 ? 33.078 -8.034 29.971 1.00 28.35 118 HIS E CA 1
ATOM 5307 C C . HIS E 1 118 ? 33.451 -9.370 30.612 1.00 27.82 118 HIS E C 1
ATOM 5308 O O . HIS E 1 118 ? 32.619 -10.260 30.704 1.00 26.93 118 HIS E O 1
ATOM 5315 N N . ASN E 1 119 ? 34.693 -9.493 31.079 1.00 28.84 119 ASN E N 1
ATOM 5316 C CA . ASN E 1 119 ? 35.142 -10.734 31.712 1.00 31.89 119 ASN E CA 1
ATOM 5317 C C . ASN E 1 119 ? 35.973 -10.562 32.988 1.00 33.78 119 ASN E C 1
ATOM 5318 O O . ASN E 1 119 ? 36.999 -9.878 32.986 1.00 35.62 119 ASN E O 1
ATOM 5323 N N . TYR E 1 120 ? 35.531 -11.192 34.071 1.00 35.38 120 TYR E N 1
ATOM 5324 C CA . TYR E 1 120 ? 36.268 -11.167 35.336 1.00 38.11 120 TYR E CA 1
ATOM 5325 C C . TYR E 1 120 ? 36.140 -12.547 35.976 1.00 40.12 120 TYR E C 1
ATOM 5326 O O . TYR E 1 120 ? 35.040 -12.964 36.339 1.00 39.90 120 TYR E O 1
ATOM 5335 N N . HIS E 1 121 ? 37.256 -13.260 36.112 1.00 43.93 121 HIS E N 1
ATOM 5336 C CA . HIS E 1 121 ? 37.219 -14.603 36.692 1.00 48.23 121 HIS E CA 1
ATOM 5337 C C . HIS E 1 121 ? 38.045 -14.779 37.954 1.00 50.86 121 HIS E C 1
ATOM 5338 O O . HIS E 1 121 ? 38.688 -15.821 38.116 1.00 53.60 121 HIS E O 1
ATOM 5345 N N . ASP E 1 122 ? 38.022 -13.797 38.852 1.00 51.91 122 ASP E N 1
ATOM 5346 C CA . ASP E 1 122 ? 38.808 -13.886 40.087 1.00 53.93 122 ASP E CA 1
ATOM 5347 C C . ASP E 1 122 ? 40.051 -14.765 39.902 1.00 53.92 122 ASP E C 1
ATOM 5348 O O . ASP E 1 122 ? 40.064 -15.954 40.234 1.00 53.47 122 ASP E O 1
ATOM 5353 N N . SER E 1 123 ? 41.089 -14.165 39.340 1.00 53.92 123 SER E N 1
ATOM 5354 C CA . SER E 1 123 ? 42.337 -14.861 39.106 1.00 53.51 123 SER E CA 1
ATOM 5355 C C . SER E 1 123 ? 43.444 -13.833 39.254 1.00 52.78 123 SER E C 1
ATOM 5356 O O . SER E 1 123 ? 43.177 -12.635 39.354 1.00 52.14 123 SER E O 1
ATOM 5359 N N . ALA E 1 124 ? 44.683 -14.304 39.268 1.00 52.37 124 ALA E N 1
ATOM 5360 C CA . ALA E 1 124 ? 45.827 -13.419 39.416 1.00 51.91 124 ALA E CA 1
ATOM 5361 C C . ALA E 1 124 ? 45.784 -12.217 38.471 1.00 50.71 124 ALA E C 1
ATOM 5362 O O . ALA E 1 124 ? 45.872 -11.071 38.912 1.00 49.81 124 ALA E O 1
ATOM 5364 N N . GLU E 1 125 ? 45.635 -12.483 37.177 1.00 50.15 125 GLU E N 1
ATOM 5365 C CA . GLU E 1 125 ? 45.620 -11.425 36.175 1.00 49.69 125 GLU E CA 1
ATOM 5366 C C . GLU E 1 125 ? 44.397 -10.523 36.149 1.00 47.96 125 GLU E C 1
ATOM 5367 O O . GLU E 1 125 ? 44.534 -9.308 36.027 1.00 47.42 125 GLU E O 1
ATOM 5373 N N . HIS E 1 126 ? 43.205 -11.102 36.248 1.00 46.92 126 HIS E N 1
ATOM 5374 C CA . HIS E 1 126 ? 41.990 -10.295 36.205 1.00 46.34 126 HIS E CA 1
ATOM 5375 C C . HIS E 1 126 ? 41.907 -9.312 37.354 1.00 45.98 126 HIS E C 1
ATOM 5376 O O . HIS E 1 126 ? 41.676 -8.116 37.148 1.00 44.71 126 HIS E O 1
ATOM 5383 N N . HIS E 1 127 ? 42.082 -9.824 38.566 1.00 46.15 127 HIS E N 1
ATOM 5384 C CA . HIS E 1 127 ? 42.022 -8.986 39.754 1.00 45.89 127 HIS E CA 1
ATOM 5385 C C . HIS E 1 127 ? 43.067 -7.883 39.660 1.00 45.67 127 HIS E C 1
ATOM 5386 O O . HIS E 1 127 ? 42.808 -6.731 40.017 1.00 45.78 127 HIS E O 1
ATOM 5393 N N . ARG E 1 128 ? 44.245 -8.237 39.164 1.00 45.00 128 ARG E N 1
ATOM 5394 C CA . ARG E 1 128 ? 45.313 -7.268 39.025 1.00 45.75 128 ARG E CA 1
ATOM 5395 C C . ARG E 1 128 ? 44.907 -6.143 38.082 1.00 44.83 128 ARG E C 1
ATOM 5396 O O . ARG E 1 128 ? 44.973 -4.967 38.437 1.00 45.95 128 ARG E O 1
ATOM 5404 N N . PHE E 1 129 ? 44.492 -6.514 36.876 1.00 42.39 129 PHE E N 1
ATOM 5405 C CA . PHE E 1 129 ? 44.099 -5.541 35.865 1.00 39.98 129 PHE E CA 1
ATOM 5406 C C . PHE E 1 129 ? 43.095 -4.515 36.380 1.00 38.91 129 PHE E C 1
ATOM 5407 O O . PHE E 1 129 ? 43.362 -3.316 36.342 1.00 38.30 129 PHE E O 1
ATOM 5415 N N . PHE E 1 130 ? 41.945 -4.980 36.861 1.00 37.85 130 PHE E N 1
ATOM 5416 C CA . PHE E 1 130 ? 40.922 -4.062 37.349 1.00 38.32 130 PHE E CA 1
ATOM 5417 C C . PHE E 1 130 ? 41.295 -3.327 38.636 1.00 39.23 130 PHE E C 1
ATOM 5418 O O . PHE E 1 130 ? 40.861 -2.196 38.857 1.00 39.52 130 PHE E O 1
ATOM 5426 N N . PHE E 1 131 ? 42.102 -3.961 39.480 1.00 40.24 131 PHE E N 1
ATOM 5427 C CA . PHE E 1 131 ? 42.534 -3.329 40.719 1.00 40.23 131 PHE E CA 1
ATOM 5428 C C . PHE E 1 131 ? 43.204 -2.002 40.373 1.00 40.06 131 PHE E C 1
ATOM 5429 O O . PHE E 1 131 ? 42.903 -0.960 40.960 1.00 40.99 131 PHE E O 1
ATOM 5437 N N . GLU E 1 132 ? 44.118 -2.056 39.413 1.00 38.44 132 GLU E N 1
ATOM 5438 C CA . GLU E 1 132 ? 44.845 -0.877 38.974 1.00 39.17 132 GLU E CA 1
ATOM 5439 C C . GLU E 1 132 ? 43.992 0.050 38.115 1.00 37.56 132 GLU E C 1
ATOM 5440 O O . GLU E 1 132 ? 44.055 1.273 38.252 1.00 38.62 132 GLU E O 1
ATOM 5446 N N . HIS E 1 133 ? 43.194 -0.530 37.227 1.00 34.38 133 HIS E N 1
ATOM 5447 C CA . HIS E 1 133 ? 42.367 0.267 36.339 1.00 30.68 133 HIS E CA 1
ATOM 5448 C C . HIS E 1 133 ? 41.377 1.148 37.090 1.00 28.88 133 HIS E C 1
ATOM 5449 O O . HIS E 1 133 ? 41.079 2.263 36.658 1.00 27.81 133 HIS E O 1
ATOM 5456 N N . PHE E 1 134 ? 40.865 0.652 38.212 1.00 27.05 134 PHE E N 1
ATOM 5457 C CA . PHE E 1 134 ? 39.919 1.429 39.005 1.00 24.92 134 PHE E CA 1
ATOM 5458 C C . PHE E 1 134 ? 40.526 2.750 39.497 1.00 24.84 134 PHE E C 1
ATOM 5459 O O . PHE E 1 134 ? 39.799 3.704 39.811 1.00 24.36 134 PHE E O 1
ATOM 5467 N N . THR E 1 135 ? 41.853 2.815 39.569 1.00 23.56 135 THR E N 1
ATOM 5468 C CA . THR E 1 135 ? 42.490 4.061 39.965 1.00 23.41 135 THR E CA 1
ATOM 5469 C C . THR E 1 135 ? 42.130 5.061 38.866 1.00 23.65 135 THR E C 1
ATOM 5470 O O . THR E 1 135 ? 41.692 6.173 39.149 1.00 24.65 135 THR E O 1
ATOM 5474 N N . VAL E 1 136 ? 42.295 4.648 37.611 1.00 24.04 136 VAL E N 1
ATOM 5475 C CA . VAL E 1 136 ? 41.982 5.507 36.470 1.00 22.87 136 VAL E CA 1
ATOM 5476 C C . VAL E 1 136 ? 40.519 5.939 36.494 1.00 24.69 136 VAL E C 1
ATOM 5477 O O . VAL E 1 136 ? 40.205 7.080 36.167 1.00 27.21 136 VAL E O 1
ATOM 5481 N N . LYS E 1 137 ? 39.625 5.035 36.885 1.00 24.22 137 LYS E N 1
ATOM 5482 C CA . LYS E 1 137 ? 38.203 5.360 36.927 1.00 24.65 137 LYS E CA 1
ATOM 5483 C C . LYS E 1 137 ? 37.862 6.276 38.093 1.00 23.91 137 LYS E C 1
ATOM 5484 O O . LYS E 1 137 ? 36.868 7.002 38.052 1.00 23.35 137 LYS E O 1
ATOM 5490 N N . GLY E 1 138 ? 38.680 6.231 39.140 1.00 23.87 138 GLY E N 1
ATOM 5491 C CA . GLY E 1 138 ? 38.448 7.095 40.281 1.00 20.89 138 GLY E CA 1
ATOM 5492 C C . GLY E 1 138 ? 38.760 8.529 39.889 1.00 21.06 138 GLY E C 1
ATOM 5493 O O . GLY E 1 138 ? 37.952 9.435 40.114 1.00 19.40 138 GLY E O 1
ATOM 5494 N N . LYS E 1 139 ? 39.930 8.736 39.284 1.00 20.83 139 LYS E N 1
ATOM 5495 C CA . LYS E 1 139 ? 40.342 10.075 38.863 1.00 22.01 139 LYS E CA 1
ATOM 5496 C C . LYS E 1 139 ? 39.319 10.666 37.888 1.00 22.62 139 LYS E C 1
ATOM 5497 O O . LYS E 1 139 ? 38.936 11.838 37.995 1.00 24.17 139 LYS E O 1
ATOM 5499 N N . GLU E 1 140 ? 38.876 9.842 36.942 1.00 23.06 140 GLU E N 1
ATOM 5500 C CA . GLU E 1 140 ? 37.884 10.238 35.950 1.00 20.72 140 GLU E CA 1
ATOM 5501 C C . GLU E 1 140 ? 36.584 10.719 36.594 1.00 19.15 140 GLU E C 1
ATOM 5502 O O . GLU E 1 140 ? 35.974 11.678 36.133 1.00 19.87 140 GLU E O 1
ATOM 5508 N N . ALA E 1 141 ? 36.160 10.041 37.653 1.00 17.46 141 ALA E N 1
ATOM 5509 C CA . ALA E 1 141 ? 34.929 10.397 38.351 1.00 17.14 141 ALA E CA 1
ATOM 5510 C C . ALA E 1 141 ? 35.097 11.711 39.105 1.00 17.60 141 ALA E C 1
ATOM 5511 O O . ALA E 1 141 ? 34.144 12.480 39.266 1.00 15.70 141 ALA E O 1
ATOM 5513 N N . ALA E 1 142 ? 36.318 11.949 39.577 1.00 18.79 142 ALA E N 1
ATOM 5514 C CA . ALA E 1 142 ? 36.646 13.162 40.318 1.00 18.75 142 ALA E CA 1
ATOM 5515 C C . ALA E 1 142 ? 36.478 14.364 39.395 1.00 18.73 142 ALA E C 1
ATOM 5516 O O . ALA E 1 142 ? 35.716 15.284 39.692 1.00 18.33 142 ALA E O 1
ATOM 5518 N N . ARG E 1 143 ? 37.183 14.352 38.268 1.00 19.25 143 ARG E N 1
ATOM 5519 C CA . ARG E 1 143 ? 37.071 15.446 37.315 1.00 21.09 143 ARG E CA 1
ATOM 5520 C C . ARG E 1 143 ? 35.614 15.665 36.933 1.00 21.78 143 ARG E C 1
ATOM 5521 O O . ARG E 1 143 ? 35.139 16.806 36.913 1.00 21.64 143 ARG E O 1
ATOM 5529 N N . ALA E 1 144 ? 34.897 14.579 36.647 1.00 19.12 144 ALA E N 1
ATOM 5530 C CA . ALA E 1 144 ? 33.489 14.708 36.273 1.00 20.49 144 ALA E CA 1
ATOM 5531 C C . ALA E 1 144 ? 32.676 15.369 37.387 1.00 19.49 144 ALA E C 1
ATOM 5532 O O . ALA E 1 144 ? 31.746 16.138 37.122 1.00 16.92 144 ALA E O 1
ATOM 5534 N N . CYS E 1 145 ? 33.037 15.068 38.630 1.00 19.82 145 CYS E N 1
ATOM 5535 C CA . CYS E 1 145 ? 32.338 15.622 39.782 1.00 20.22 145 CYS E CA 1
ATOM 5536 C C . CYS E 1 145 ? 32.498 17.130 39.821 1.00 20.22 145 CYS E C 1
ATOM 5537 O O . CYS E 1 145 ? 31.520 17.872 39.859 1.00 20.34 145 CYS E O 1
ATOM 5540 N N . VAL E 1 146 ? 33.748 17.575 39.819 1.00 21.51 146 VAL E N 1
ATOM 5541 C CA . VAL E 1 146 ? 34.072 18.995 39.849 1.00 21.55 146 VAL E CA 1
ATOM 5542 C C . VAL E 1 146 ? 33.442 19.731 38.665 1.00 22.05 146 VAL E C 1
ATOM 5543 O O . VAL E 1 146 ? 32.767 20.756 38.838 1.00 22.19 146 VAL E O 1
ATOM 5547 N N . GLU E 1 147 ? 33.669 19.191 37.468 1.00 21.34 147 GLU E N 1
ATOM 5548 C CA . GLU E 1 147 ? 33.174 19.772 36.223 1.00 20.98 147 GLU E CA 1
ATOM 5549 C C . GLU E 1 147 ? 31.660 19.925 36.129 1.00 21.99 147 GLU E C 1
ATOM 5550 O O . GLU E 1 147 ? 31.180 20.961 35.648 1.00 23.04 147 GLU E O 1
ATOM 5556 N N . ILE E 1 148 ? 30.909 18.915 36.582 1.00 20.80 148 ILE E N 1
ATOM 5557 C CA . ILE E 1 148 ? 29.446 18.977 36.517 1.00 20.28 148 ILE E CA 1
ATOM 5558 C C . ILE E 1 148 ? 28.875 19.994 37.510 1.00 21.48 148 ILE E C 1
ATOM 5559 O O . ILE E 1 148 ? 27.928 20.722 37.198 1.00 22.91 148 ILE E O 1
ATOM 5564 N N . LEU E 1 149 ? 29.452 20.063 38.704 1.00 22.28 149 LEU E N 1
ATOM 5565 C CA . LEU E 1 149 ? 28.972 21.019 39.690 1.00 21.89 149 LEU E CA 1
ATOM 5566 C C . LEU E 1 149 ? 29.256 22.441 39.207 1.00 22.26 149 LEU E C 1
ATOM 5567 O O . LEU E 1 149 ? 28.477 23.353 39.459 1.00 21.34 149 LEU E O 1
ATOM 5572 N N . ALA E 1 150 ? 30.371 22.620 38.504 1.00 23.68 150 ALA E N 1
ATOM 5573 C CA . ALA E 1 150 ? 30.738 23.928 37.961 1.00 24.93 150 ALA E CA 1
ATOM 5574 C C . ALA E 1 150 ? 29.822 24.229 36.777 1.00 25.87 150 ALA E C 1
ATOM 5575 O O . ALA E 1 150 ? 29.356 25.361 36.600 1.00 25.02 150 ALA E O 1
ATOM 5577 N N . ALA E 1 151 ? 29.563 23.201 35.972 1.00 26.37 151 ALA E N 1
ATOM 5578 C CA . ALA E 1 151 ? 28.696 23.353 34.811 1.00 26.48 151 ALA E CA 1
ATOM 5579 C C . ALA E 1 151 ? 27.336 23.864 35.264 1.00 26.87 151 ALA E C 1
ATOM 5580 O O . ALA E 1 151 ? 26.734 24.722 34.621 1.00 26.62 151 ALA E O 1
ATOM 5582 N N . ARG E 1 152 ? 26.858 23.342 36.385 1.00 28.55 152 ARG E N 1
ATOM 5583 C CA . ARG E 1 152 ? 25.561 23.757 36.896 1.00 30.67 152 ARG E CA 1
ATOM 5584 C C . ARG E 1 152 ? 25.528 25.217 37.339 1.00 32.90 152 ARG E C 1
ATOM 5585 O O . ARG E 1 152 ? 24.493 25.874 37.216 1.00 33.75 152 ARG E O 1
ATOM 5593 N N . GLU E 1 153 ? 26.649 25.725 37.850 1.00 35.53 153 GLU E N 1
ATOM 5594 C CA . GLU E 1 153 ? 26.719 27.121 38.286 1.00 37.73 153 GLU E CA 1
ATOM 5595 C C . GLU E 1 153 ? 26.493 28.032 37.087 1.00 36.89 153 GLU E C 1
ATOM 5596 O O . GLU E 1 153 ? 25.965 29.130 37.227 1.00 37.13 153 GLU E O 1
ATOM 5602 N N . LYS E 1 154 ? 26.891 27.561 35.909 1.00 36.95 154 LYS E N 1
ATOM 5603 C CA . LYS E 1 154 ? 26.752 28.328 34.675 1.00 37.48 154 LYS E CA 1
ATOM 5604 C C . LYS E 1 154 ? 25.312 28.450 34.158 1.00 38.07 154 LYS E C 1
ATOM 5605 O O . LYS E 1 154 ? 25.095 28.828 33.006 1.00 39.01 154 LYS E O 1
ATOM 5607 N N . ILE E 1 155 ? 24.333 28.141 35.003 1.00 38.27 155 ILE E N 1
ATOM 5608 C CA . ILE E 1 155 ? 22.930 28.236 34.609 1.00 38.71 155 ILE E CA 1
ATOM 5609 C C . ILE E 1 155 ? 22.200 29.344 35.374 1.00 38.80 155 ILE E C 1
ATOM 5610 O O . ILE E 1 155 ? 22.233 29.296 36.623 1.00 37.74 155 ILE E O 1
ATOM 5615 N N . GLU F 1 10 ? 16.226 -58.436 -5.751 1.00 50.27 10 GLU F N 1
ATOM 5616 C CA . GLU F 1 10 ? 16.819 -58.909 -4.464 1.00 50.16 10 GLU F CA 1
ATOM 5617 C C . GLU F 1 10 ? 16.586 -57.873 -3.371 1.00 48.67 10 GLU F C 1
ATOM 5618 O O . GLU F 1 10 ? 16.427 -56.689 -3.656 1.00 49.11 10 GLU F O 1
ATOM 5624 N N . THR F 1 11 ? 16.576 -58.321 -2.121 1.00 46.67 11 THR F N 1
ATOM 5625 C CA . THR F 1 11 ? 16.332 -57.432 -0.988 1.00 44.33 11 THR F CA 1
ATOM 5626 C C . THR F 1 11 ? 17.508 -56.529 -0.619 1.00 42.21 11 THR F C 1
ATOM 5627 O O . THR F 1 11 ? 18.658 -56.971 -0.563 1.00 42.41 11 THR F O 1
ATOM 5631 N N . VAL F 1 12 ? 17.198 -55.260 -0.359 1.00 39.38 12 VAL F N 1
ATOM 5632 C CA . VAL F 1 12 ? 18.196 -54.265 0.008 1.00 36.20 12 VAL F CA 1
ATOM 5633 C C . VAL F 1 12 ? 18.278 -54.073 1.529 1.00 34.39 12 VAL F C 1
ATOM 5634 O O . VAL F 1 12 ? 17.259 -53.889 2.204 1.00 33.51 12 VAL F O 1
ATOM 5638 N N . ARG F 1 13 ? 19.497 -54.119 2.060 1.00 31.81 13 ARG F N 1
ATOM 5639 C CA . ARG F 1 13 ? 19.724 -53.957 3.500 1.00 30.27 13 ARG F CA 1
ATOM 5640 C C . ARG F 1 13 ? 20.085 -52.528 3.918 1.00 27.03 13 ARG F C 1
ATOM 5641 O O . ARG F 1 13 ? 20.904 -51.857 3.280 1.00 25.02 13 ARG F O 1
ATOM 5649 N N . ILE F 1 14 ? 19.465 -52.073 5.001 1.00 25.27 14 ILE F N 1
ATOM 5650 C CA . ILE F 1 14 ? 19.734 -50.744 5.540 1.00 23.60 14 ILE F CA 1
ATOM 5651 C C . ILE F 1 14 ? 20.185 -50.897 6.993 1.00 21.88 14 ILE F C 1
ATOM 5652 O O . ILE F 1 14 ? 19.548 -51.599 7.781 1.00 19.09 14 ILE F O 1
ATOM 5657 N N . ALA F 1 15 ? 21.296 -50.249 7.331 1.00 21.11 15 ALA F N 1
ATOM 5658 C CA . ALA F 1 15 ? 21.836 -50.294 8.683 1.00 20.28 15 ALA F CA 1
ATOM 5659 C C . ALA F 1 15 ? 21.438 -49.078 9.518 1.00 20.59 15 ALA F C 1
ATOM 5660 O O . ALA F 1 15 ? 21.765 -47.947 9.173 1.00 22.55 15 ALA F O 1
ATOM 5662 N N . VAL F 1 16 ? 20.719 -49.307 10.609 1.00 20.43 16 VAL F N 1
ATOM 5663 C CA . VAL F 1 16 ? 20.341 -48.207 11.490 1.00 20.79 16 VAL F CA 1
ATOM 5664 C C . VAL F 1 16 ? 21.322 -48.206 12.653 1.00 21.05 16 VAL F C 1
ATOM 5665 O O . VAL F 1 16 ? 21.430 -49.195 13.365 1.00 21.38 16 VAL F O 1
ATOM 5669 N N . VAL F 1 17 ? 22.049 -47.110 12.828 1.00 21.34 17 VAL F N 1
ATOM 5670 C CA . VAL F 1 17 ? 22.997 -46.997 13.928 1.00 22.17 17 VAL F CA 1
ATOM 5671 C C . VAL F 1 17 ? 22.389 -46.024 14.923 1.00 22.12 17 VAL F C 1
ATOM 5672 O O . VAL F 1 17 ? 22.480 -44.809 14.757 1.00 22.90 17 VAL F O 1
ATOM 5676 N N . ARG F 1 18 ? 21.750 -46.564 15.950 1.00 21.93 18 ARG F N 1
ATOM 5677 C CA . ARG F 1 18 ? 21.108 -45.726 16.943 1.00 22.57 18 ARG F CA 1
ATOM 5678 C C . ARG F 1 18 ? 21.948 -45.552 18.199 1.00 22.49 18 ARG F C 1
ATOM 5679 O O . ARG F 1 18 ? 22.686 -46.448 18.595 1.00 23.96 18 ARG F O 1
ATOM 5687 N N . ALA F 1 19 ? 21.825 -44.383 18.816 1.00 22.21 19 ALA F N 1
ATOM 5688 C CA . ALA F 1 19 ? 22.567 -44.059 20.020 1.00 21.16 19 ALA F CA 1
ATOM 5689 C C . ALA F 1 19 ? 21.754 -44.485 21.232 1.00 21.83 19 ALA F C 1
ATOM 5690 O O . ALA F 1 19 ? 20.526 -44.573 21.173 1.00 20.71 19 ALA F O 1
ATOM 5692 N N . ARG F 1 20 ? 22.434 -44.749 22.339 1.00 23.29 20 ARG F N 1
ATOM 5693 C CA . ARG F 1 20 ? 21.735 -45.189 23.537 1.00 26.65 20 ARG F CA 1
ATOM 5694 C C . ARG F 1 20 ? 21.407 -44.077 24.534 1.00 27.40 20 ARG F C 1
ATOM 5695 O O . ARG F 1 20 ? 20.768 -44.318 25.553 1.00 26.76 20 ARG F O 1
ATOM 5703 N N . TRP F 1 21 ? 21.839 -42.855 24.233 1.00 30.56 21 TRP F N 1
ATOM 5704 C CA . TRP F 1 21 ? 21.521 -41.706 25.087 1.00 31.45 21 TRP F CA 1
ATOM 5705 C C . TRP F 1 21 ? 20.071 -41.341 24.774 1.00 30.95 21 TRP F C 1
ATOM 5706 O O . TRP F 1 21 ? 19.673 -41.329 23.605 1.00 30.19 21 TRP F O 1
ATOM 5717 N N . HIS F 1 22 ? 19.283 -41.044 25.803 1.00 30.01 22 HIS F N 1
ATOM 5718 C CA . HIS F 1 22 ? 17.876 -40.711 25.586 1.00 29.18 22 HIS F CA 1
ATOM 5719 C C . HIS F 1 22 ? 17.257 -41.834 24.748 1.00 27.95 22 HIS F C 1
ATOM 5720 O O . HIS F 1 22 ? 16.362 -41.598 23.930 1.00 26.78 22 HIS F O 1
ATOM 5727 N N . ALA F 1 23 ? 17.761 -43.051 24.966 1.00 26.49 23 ALA F N 1
ATOM 5728 C CA . ALA F 1 23 ? 17.311 -44.257 24.263 1.00 25.16 23 ALA F CA 1
ATOM 5729 C C . ALA F 1 23 ? 15.798 -44.285 24.058 1.00 23.93 23 ALA F C 1
ATOM 5730 O O . ALA F 1 23 ? 15.304 -44.637 22.989 1.00 22.26 23 ALA F O 1
ATOM 5732 N N . ASP F 1 24 ? 15.073 -43.904 25.097 1.00 24.21 24 ASP F N 1
ATOM 5733 C CA . ASP F 1 24 ? 13.629 -43.876 25.067 1.00 26.27 24 ASP F CA 1
ATOM 5734 C C . ASP F 1 24 ? 13.112 -43.087 23.868 1.00 26.09 24 ASP F C 1
ATOM 5735 O O . ASP F 1 24 ? 12.219 -43.539 23.158 1.00 27.99 24 ASP F O 1
ATOM 5740 N N . ILE F 1 25 ? 13.690 -41.915 23.633 1.00 25.71 25 ILE F N 1
ATOM 5741 C CA . ILE F 1 25 ? 13.274 -41.067 22.525 1.00 24.88 25 ILE F CA 1
ATOM 5742 C C . ILE F 1 25 ? 13.842 -41.526 21.186 1.00 23.89 25 ILE F C 1
ATOM 5743 O O . ILE F 1 25 ? 13.105 -41.665 20.210 1.00 24.97 25 ILE F O 1
ATOM 5748 N N . VAL F 1 26 ? 15.149 -41.748 21.135 1.00 21.07 26 VAL F N 1
ATOM 5749 C CA . VAL F 1 26 ? 15.787 -42.189 19.908 1.00 20.99 26 VAL F CA 1
ATOM 5750 C C . VAL F 1 26 ? 15.120 -43.443 19.335 1.00 22.37 26 VAL F C 1
ATOM 5751 O O . VAL F 1 26 ? 15.234 -43.727 18.142 1.00 23.13 26 VAL F O 1
ATOM 5755 N N . ASP F 1 27 ? 14.415 -44.186 20.177 1.00 22.21 27 ASP F N 1
ATOM 5756 C CA . ASP F 1 27 ? 13.776 -45.409 19.728 1.00 22.54 27 ASP F CA 1
ATOM 5757 C C . ASP F 1 27 ? 12.441 -45.212 19.043 1.00 22.07 27 ASP F C 1
ATOM 5758 O O . ASP F 1 27 ? 12.014 -46.066 18.269 1.00 23.97 27 ASP F O 1
ATOM 5763 N N . GLN F 1 28 ? 11.773 -44.099 19.316 1.00 22.33 28 GLN F N 1
ATOM 5764 C CA . GLN F 1 28 ? 10.496 -43.837 18.658 1.00 20.74 28 GLN F CA 1
ATOM 5765 C C . GLN F 1 28 ? 10.784 -43.586 17.187 1.00 20.99 28 GLN F C 1
ATOM 5766 O O . GLN F 1 28 ? 9.955 -43.854 16.324 1.00 22.37 28 GLN F O 1
ATOM 5772 N N . CYS F 1 29 ? 11.982 -43.084 16.916 1.00 21.49 29 CYS F N 1
ATOM 5773 C CA . CYS F 1 29 ? 12.416 -42.819 15.561 1.00 22.70 29 CYS F CA 1
ATOM 5774 C C . CYS F 1 29 ? 12.684 -44.172 14.906 1.00 22.97 29 CYS F C 1
ATOM 5775 O O . CYS F 1 29 ? 12.116 -44.488 13.862 1.00 24.36 29 CYS F O 1
ATOM 5778 N N . VAL F 1 30 ? 13.540 -44.971 15.541 1.00 22.92 30 VAL F N 1
ATOM 5779 C CA . VAL F 1 30 ? 13.903 -46.294 15.045 1.00 21.42 30 VAL F CA 1
ATOM 5780 C C . VAL F 1 30 ? 12.655 -47.145 14.829 1.00 22.26 30 VAL F C 1
ATOM 5781 O O . VAL F 1 30 ? 12.483 -47.762 13.770 1.00 21.80 30 VAL F O 1
ATOM 5785 N N . SER F 1 31 ? 11.777 -47.170 15.824 1.00 21.59 31 SER F N 1
ATOM 5786 C CA . SER F 1 31 ? 10.568 -47.963 15.704 1.00 24.00 31 SER F CA 1
ATOM 5787 C C . SER F 1 31 ? 9.695 -47.470 14.552 1.00 24.05 31 SER F C 1
ATOM 5788 O O . SER F 1 31 ? 9.117 -48.271 13.831 1.00 24.48 31 SER F O 1
ATOM 5791 N N . ALA F 1 32 ? 9.602 -46.157 14.374 1.00 24.65 32 ALA F N 1
ATOM 5792 C CA . ALA F 1 32 ? 8.785 -45.606 13.290 1.00 25.61 32 ALA F CA 1
ATOM 5793 C C . ALA F 1 32 ? 9.468 -45.827 11.940 1.00 25.55 32 ALA F C 1
ATOM 5794 O O . ALA F 1 32 ? 8.815 -46.108 10.935 1.00 26.67 32 ALA F O 1
ATOM 5796 N N . PHE F 1 33 ? 10.788 -45.704 11.926 1.00 24.98 33 PHE F N 1
ATOM 5797 C CA . PHE F 1 33 ? 11.550 -45.902 10.709 1.00 25.03 33 PHE F CA 1
ATOM 5798 C C . PHE F 1 33 ? 11.327 -47.302 10.161 1.00 26.32 33 PHE F C 1
ATOM 5799 O O . PHE F 1 33 ? 11.143 -47.476 8.960 1.00 27.56 33 PHE F O 1
ATOM 5807 N N . GLU F 1 34 ? 11.357 -48.300 11.040 1.00 27.32 34 GLU F N 1
ATOM 5808 C CA . GLU F 1 34 ? 11.158 -49.682 10.609 1.00 28.09 34 GLU F CA 1
ATOM 5809 C C . GLU F 1 34 ? 9.741 -49.918 10.095 1.00 27.37 34 GLU F C 1
ATOM 5810 O O . GLU F 1 34 ? 9.537 -50.642 9.111 1.00 25.87 34 GLU F O 1
ATOM 5816 N N . ALA F 1 35 ? 8.770 -49.298 10.755 1.00 26.37 35 ALA F N 1
ATOM 5817 C CA . ALA F 1 35 ? 7.381 -49.445 10.356 1.00 27.73 35 ALA F CA 1
ATOM 5818 C C . ALA F 1 35 ? 7.182 -48.894 8.943 1.00 29.09 35 ALA F C 1
ATOM 5819 O O . ALA F 1 35 ? 6.752 -49.621 8.047 1.00 28.60 35 ALA F O 1
ATOM 5821 N N . GLU F 1 36 ? 7.507 -47.614 8.753 1.00 30.14 36 GLU F N 1
ATOM 5822 C CA . GLU F 1 36 ? 7.364 -46.950 7.456 1.00 31.31 36 GLU F CA 1
ATOM 5823 C C . GLU F 1 36 ? 8.165 -47.638 6.359 1.00 31.58 36 GLU F C 1
ATOM 5824 O O . GLU F 1 36 ? 7.731 -47.721 5.206 1.00 30.87 36 GLU F O 1
ATOM 5830 N N . MET F 1 37 ? 9.343 -48.120 6.728 1.00 31.26 37 MET F N 1
ATOM 5831 C CA . MET F 1 37 ? 10.224 -48.796 5.795 1.00 31.42 37 MET F CA 1
ATOM 5832 C C . MET F 1 37 ? 9.488 -50.000 5.182 1.00 33.23 37 MET F C 1
ATOM 5833 O O . MET F 1 37 ? 9.452 -50.176 3.959 1.00 32.64 37 MET F O 1
ATOM 5838 N N . ALA F 1 38 ? 8.885 -50.810 6.049 1.00 33.99 38 ALA F N 1
ATOM 5839 C CA . ALA F 1 38 ? 8.147 -51.997 5.640 1.00 35.00 38 ALA F CA 1
ATOM 5840 C C . ALA F 1 38 ? 6.830 -51.601 4.996 1.00 36.43 38 ALA F C 1
ATOM 5841 O O . ALA F 1 38 ? 6.291 -52.308 4.144 1.00 35.04 38 ALA F O 1
ATOM 5843 N N . ASP F 1 39 ? 6.320 -50.455 5.419 1.00 38.40 39 ASP F N 1
ATOM 5844 C CA . ASP F 1 39 ? 5.065 -49.928 4.920 1.00 40.14 39 ASP F CA 1
ATOM 5845 C C . ASP F 1 39 ? 5.172 -49.519 3.451 1.00 41.10 39 ASP F C 1
ATOM 5846 O O . ASP F 1 39 ? 4.228 -49.695 2.686 1.00 41.86 39 ASP F O 1
ATOM 5851 N N . ILE F 1 40 ? 6.328 -48.998 3.048 1.00 41.41 40 ILE F N 1
ATOM 5852 C CA . ILE F 1 40 ? 6.502 -48.542 1.674 1.00 42.05 40 ILE F CA 1
ATOM 5853 C C . ILE F 1 40 ? 7.549 -49.297 0.865 1.00 43.02 40 ILE F C 1
ATOM 5854 O O . ILE F 1 40 ? 8.069 -48.765 -0.117 1.00 44.08 40 ILE F O 1
ATOM 5859 N N . GLY F 1 41 ? 7.859 -50.526 1.268 1.00 43.15 41 GLY F N 1
ATOM 5860 C CA . GLY F 1 41 ? 8.851 -51.305 0.547 1.00 42.32 41 GLY F CA 1
ATOM 5861 C C . GLY F 1 41 ? 8.650 -52.807 0.654 1.00 42.13 41 GLY F C 1
ATOM 5862 O O . GLY F 1 41 ? 9.404 -53.588 0.066 1.00 42.62 41 GLY F O 1
ATOM 5863 N N . GLY F 1 42 ? 7.635 -53.214 1.410 1.00 41.05 42 GLY F N 1
ATOM 5864 C CA . GLY F 1 42 ? 7.351 -54.629 1.581 1.00 40.68 42 GLY F CA 1
ATOM 5865 C C . GLY F 1 42 ? 8.574 -55.483 1.867 1.00 39.75 42 GLY F C 1
ATOM 5866 O O . GLY F 1 42 ? 9.192 -55.371 2.930 1.00 41.30 42 GLY F O 1
ATOM 5867 N N . ASP F 1 43 ? 8.924 -56.340 0.914 1.00 37.74 43 ASP F N 1
ATOM 5868 C CA . ASP F 1 43 ? 10.073 -57.225 1.061 1.00 36.35 43 ASP F CA 1
ATOM 5869 C C . ASP F 1 43 ? 11.294 -56.680 0.319 1.00 34.67 43 ASP F C 1
ATOM 5870 O O . ASP F 1 43 ? 12.334 -57.336 0.249 1.00 35.64 43 ASP F O 1
ATOM 5872 N N . ARG F 1 44 ? 11.167 -55.475 -0.229 1.00 32.76 44 ARG F N 1
ATOM 5873 C CA . ARG F 1 44 ? 12.259 -54.856 -0.972 1.00 29.81 44 ARG F CA 1
ATOM 5874 C C . ARG F 1 44 ? 13.431 -54.460 -0.072 1.00 28.19 44 ARG F C 1
ATOM 5875 O O . ARG F 1 44 ? 14.568 -54.362 -0.537 1.00 27.85 44 ARG F O 1
ATOM 5877 N N . PHE F 1 45 ? 13.148 -54.231 1.212 1.00 26.63 45 PHE F N 1
ATOM 5878 C CA . PHE F 1 45 ? 14.183 -53.842 2.178 1.00 24.34 45 PHE F CA 1
ATOM 5879 C C . PHE F 1 45 ? 14.102 -54.603 3.493 1.00 23.88 45 PHE F C 1
ATOM 5880 O O . PHE F 1 45 ? 13.061 -55.158 3.857 1.00 24.68 45 PHE F O 1
ATOM 5888 N N . ALA F 1 46 ? 15.222 -54.601 4.203 1.00 23.98 46 ALA F N 1
ATOM 5889 C CA . ALA F 1 46 ? 15.358 -55.246 5.504 1.00 22.55 46 ALA F CA 1
ATOM 5890 C C . ALA F 1 46 ? 16.094 -54.237 6.391 1.00 22.39 46 ALA F C 1
ATOM 5891 O O . ALA F 1 46 ? 16.884 -53.425 5.898 1.00 21.41 46 ALA F O 1
ATOM 5893 N N . VAL F 1 47 ? 15.849 -54.285 7.695 1.00 22.69 47 VAL F N 1
ATOM 5894 C CA . VAL F 1 47 ? 16.493 -53.343 8.601 1.00 21.67 47 VAL F CA 1
ATOM 5895 C C . VAL F 1 47 ? 17.266 -53.995 9.745 1.00 21.52 47 VAL F C 1
ATOM 5896 O O . VAL F 1 47 ? 16.705 -54.749 10.542 1.00 20.81 47 VAL F O 1
ATOM 5900 N N . ASP F 1 48 ? 18.558 -53.689 9.814 1.00 20.17 48 ASP F N 1
ATOM 5901 C CA . ASP F 1 48 ? 19.419 -54.206 10.866 1.00 21.44 48 ASP F CA 1
ATOM 5902 C C . ASP F 1 48 ? 19.795 -53.075 11.822 1.00 22.98 48 ASP F C 1
ATOM 5903 O O . ASP F 1 48 ? 20.521 -52.152 11.452 1.00 22.04 48 ASP F O 1
ATOM 5908 N N . VAL F 1 49 ? 19.291 -53.160 13.051 1.00 24.85 49 VAL F N 1
ATOM 5909 C CA . VAL F 1 49 ? 19.554 -52.162 14.084 1.00 24.52 49 VAL F CA 1
ATOM 5910 C C . VAL F 1 49 ? 20.800 -52.501 14.907 1.00 24.70 49 VAL F C 1
ATOM 5911 O O . VAL F 1 49 ? 20.924 -53.602 15.440 1.00 25.10 49 VAL F O 1
ATOM 5915 N N . PHE F 1 50 ? 21.723 -51.550 15.003 1.00 24.32 50 PHE F N 1
ATOM 5916 C CA . PHE F 1 50 ? 22.944 -51.737 15.778 1.00 24.89 50 PHE F CA 1
ATOM 5917 C C . PHE F 1 50 ? 23.011 -50.672 16.875 1.00 26.50 50 PHE F C 1
ATOM 5918 O O . PHE F 1 50 ? 22.723 -49.493 16.624 1.00 26.90 50 PHE F O 1
ATOM 5926 N N . ASP F 1 51 ? 23.392 -51.083 18.082 1.00 25.09 51 ASP F N 1
ATOM 5927 C CA . ASP F 1 51 ? 23.487 -50.150 19.198 1.00 23.27 51 ASP F CA 1
ATOM 5928 C C . ASP F 1 51 ? 24.865 -49.526 19.374 1.00 23.41 51 ASP F C 1
ATOM 5929 O O . ASP F 1 51 ? 25.903 -50.168 19.176 1.00 24.67 51 ASP F O 1
ATOM 5934 N N . VAL F 1 52 ? 24.863 -48.258 19.759 1.00 21.24 52 VAL F N 1
ATOM 5935 C CA . VAL F 1 52 ? 26.096 -47.535 19.995 1.00 18.98 52 VAL F CA 1
ATOM 5936 C C . VAL F 1 52 ? 25.898 -46.665 21.236 1.00 18.76 52 VAL F C 1
ATOM 5937 O O . VAL F 1 52 ? 24.809 -46.134 21.463 1.00 18.44 52 VAL F O 1
ATOM 5941 N N . PRO F 1 53 ? 26.946 -46.525 22.066 1.00 19.22 53 PRO F N 1
ATOM 5942 C CA . PRO F 1 53 ? 26.880 -45.724 23.297 1.00 19.16 53 PRO F CA 1
ATOM 5943 C C . PRO F 1 53 ? 26.287 -44.336 23.109 1.00 18.47 53 PRO F C 1
ATOM 5944 O O . PRO F 1 53 ? 25.221 -44.043 23.652 1.00 18.52 53 PRO F O 1
ATOM 5948 N N . GLY F 1 54 ? 26.990 -43.488 22.354 1.00 16.73 54 GLY F N 1
ATOM 5949 C CA . GLY F 1 54 ? 26.525 -42.131 22.106 1.00 15.92 54 GLY F CA 1
ATOM 5950 C C . GLY F 1 54 ? 26.701 -41.683 20.660 1.00 17.43 54 GLY F C 1
ATOM 5951 O O . GLY F 1 54 ? 27.361 -42.359 19.854 1.00 17.87 54 GLY F O 1
ATOM 5952 N N . ALA F 1 55 ? 26.123 -40.529 20.330 1.00 16.85 55 ALA F N 1
ATOM 5953 C CA . ALA F 1 55 ? 26.194 -39.978 18.977 1.00 14.98 55 ALA F CA 1
ATOM 5954 C C . ALA F 1 55 ? 27.594 -39.940 18.376 1.00 16.08 55 ALA F C 1
ATOM 5955 O O . ALA F 1 55 ? 27.771 -40.165 17.167 1.00 16.39 55 ALA F O 1
ATOM 5957 N N . TYR F 1 56 ? 28.588 -39.681 19.219 1.00 15.73 56 TYR F N 1
ATOM 5958 C CA . TYR F 1 56 ? 29.975 -39.575 18.772 1.00 16.13 56 TYR F CA 1
ATOM 5959 C C . TYR F 1 56 ? 30.544 -40.872 18.220 1.00 17.45 56 TYR F C 1
ATOM 5960 O O . TYR F 1 56 ? 31.546 -40.850 17.507 1.00 17.29 56 TYR F O 1
ATOM 5969 N N . GLU F 1 57 ? 29.913 -41.995 18.555 1.00 20.02 57 GLU F N 1
ATOM 5970 C CA . GLU F 1 57 ? 30.368 -43.306 18.088 1.00 22.83 57 GLU F CA 1
ATOM 5971 C C . GLU F 1 57 ? 29.711 -43.717 16.764 1.00 24.88 57 GLU F C 1
ATOM 5972 O O . GLU F 1 57 ? 30.067 -44.742 16.172 1.00 25.67 57 GLU F O 1
ATOM 5978 N N . ILE F 1 58 ? 28.747 -42.920 16.314 1.00 26.36 58 ILE F N 1
ATOM 5979 C CA . ILE F 1 58 ? 28.008 -43.205 15.088 1.00 26.89 58 ILE F CA 1
ATOM 5980 C C . ILE F 1 58 ? 28.829 -43.190 13.804 1.00 27.51 58 ILE F C 1
ATOM 5981 O O . ILE F 1 58 ? 28.735 -44.116 13.001 1.00 28.79 58 ILE F O 1
ATOM 5986 N N . PRO F 1 59 ? 29.644 -42.145 13.589 1.00 27.46 59 PRO F N 1
ATOM 5987 C CA . PRO F 1 59 ? 30.464 -42.049 12.374 1.00 26.23 59 PRO F CA 1
ATOM 5988 C C . PRO F 1 59 ? 31.350 -43.248 12.028 1.00 25.44 59 PRO F C 1
ATOM 5989 O O . PRO F 1 59 ? 31.361 -43.711 10.881 1.00 25.82 59 PRO F O 1
ATOM 5993 N N . LEU F 1 60 ? 32.107 -43.735 13.005 1.00 23.89 60 LEU F N 1
ATOM 5994 C CA . LEU F 1 60 ? 32.991 -44.869 12.779 1.00 21.24 60 LEU F CA 1
ATOM 5995 C C . LEU F 1 60 ? 32.193 -46.153 12.548 1.00 22.48 60 LEU F C 1
ATOM 5996 O O . LEU F 1 60 ? 32.502 -46.947 11.654 1.00 20.19 60 LEU F O 1
ATOM 6001 N N . HIS F 1 61 ? 31.167 -46.353 13.364 1.00 22.69 61 HIS F N 1
ATOM 6002 C CA . HIS F 1 61 ? 30.342 -47.530 13.221 1.00 25.20 61 HIS F CA 1
ATOM 6003 C C . HIS F 1 61 ? 29.753 -47.550 11.815 1.00 26.44 61 HIS F C 1
ATOM 6004 O O . HIS F 1 61 ? 29.792 -48.579 11.133 1.00 27.18 61 HIS F O 1
ATOM 6011 N N . ALA F 1 62 ? 29.221 -46.408 11.386 1.00 25.49 62 ALA F N 1
ATOM 6012 C CA . ALA F 1 62 ? 28.624 -46.285 10.067 1.00 26.17 62 ALA F CA 1
ATOM 6013 C C . ALA F 1 62 ? 29.653 -46.607 8.985 1.00 27.66 62 ALA F C 1
ATOM 6014 O O . ALA F 1 62 ? 29.387 -47.401 8.079 1.00 27.73 62 ALA F O 1
ATOM 6016 N N . ARG F 1 63 ? 30.830 -45.998 9.077 1.00 28.26 63 ARG F N 1
ATOM 6017 C CA . ARG F 1 63 ? 31.869 -46.261 8.091 1.00 29.06 63 ARG F CA 1
ATOM 6018 C C . ARG F 1 63 ? 32.235 -47.734 8.077 1.00 28.69 63 ARG F C 1
ATOM 6019 O O . ARG F 1 63 ? 32.564 -48.286 7.026 1.00 28.81 63 ARG F O 1
ATOM 6027 N N . THR F 1 64 ? 32.186 -48.369 9.244 1.00 27.55 64 THR F N 1
ATOM 6028 C CA . THR F 1 64 ? 32.527 -49.780 9.328 1.00 25.70 64 THR F CA 1
ATOM 6029 C C . THR F 1 64 ? 31.416 -50.624 8.716 1.00 24.17 64 THR F C 1
ATOM 6030 O O . THR F 1 64 ? 31.685 -51.512 7.914 1.00 25.35 64 THR F O 1
ATOM 6034 N N . LEU F 1 65 ? 30.171 -50.348 9.084 1.00 24.09 65 LEU F N 1
ATOM 6035 C CA . LEU F 1 65 ? 29.044 -51.087 8.529 1.00 24.17 65 LEU F CA 1
ATOM 6036 C C . LEU F 1 65 ? 28.988 -50.885 7.014 1.00 25.44 65 LEU F C 1
ATOM 6037 O O . LEU F 1 65 ? 28.827 -51.835 6.255 1.00 26.58 65 LEU F O 1
ATOM 6042 N N . ALA F 1 66 ? 29.137 -49.643 6.573 1.00 26.56 66 ALA F N 1
ATOM 6043 C CA . ALA F 1 66 ? 29.118 -49.343 5.148 1.00 26.56 66 ALA F CA 1
ATOM 6044 C C . ALA F 1 66 ? 30.176 -50.136 4.380 1.00 27.04 66 ALA F C 1
ATOM 6045 O O . ALA F 1 66 ? 29.911 -50.614 3.278 1.00 26.79 66 ALA F O 1
ATOM 6047 N N . GLU F 1 67 ? 31.366 -50.276 4.966 1.00 27.22 67 GLU F N 1
ATOM 6048 C CA . GLU F 1 67 ? 32.475 -50.973 4.314 1.00 28.49 67 GLU F CA 1
ATOM 6049 C C . GLU F 1 67 ? 32.351 -52.487 4.170 1.00 28.73 67 GLU F C 1
ATOM 6050 O O . GLU F 1 67 ? 33.219 -53.119 3.570 1.00 28.43 67 GLU F O 1
ATOM 6056 N N . THR F 1 68 ? 31.294 -53.077 4.716 1.00 29.43 68 THR F N 1
ATOM 6057 C CA . THR F 1 68 ? 31.105 -54.520 4.592 1.00 29.75 68 THR F CA 1
ATOM 6058 C C . THR F 1 68 ? 30.368 -54.818 3.283 1.00 30.66 68 THR F C 1
ATOM 6059 O O . THR F 1 68 ? 30.180 -55.975 2.904 1.00 32.38 68 THR F O 1
ATOM 6063 N N . GLY F 1 69 ? 29.942 -53.765 2.599 1.00 29.61 69 GLY F N 1
ATOM 6064 C CA . GLY F 1 69 ? 29.233 -53.945 1.351 1.00 29.00 69 GLY F CA 1
ATOM 6065 C C . GLY F 1 69 ? 27.916 -54.665 1.556 1.00 28.58 69 GLY F C 1
ATOM 6066 O O . GLY F 1 69 ? 27.275 -55.055 0.583 1.00 28.61 69 GLY F O 1
ATOM 6067 N N . ARG F 1 70 ? 27.510 -54.843 2.812 1.00 27.57 70 ARG F N 1
ATOM 6068 C CA . ARG F 1 70 ? 26.251 -55.524 3.116 1.00 27.88 70 ARG F CA 1
ATOM 6069 C C . ARG F 1 70 ? 25.064 -54.579 3.052 1.00 27.53 70 ARG F C 1
ATOM 6070 O O . ARG F 1 70 ? 23.929 -55.016 2.850 1.00 27.02 70 ARG F O 1
ATOM 6078 N N . TYR F 1 71 ? 25.321 -53.285 3.227 1.00 26.93 71 TYR F N 1
ATOM 6079 C CA . TYR F 1 71 ? 24.230 -52.324 3.261 1.00 26.25 71 TYR F CA 1
ATOM 6080 C C . TYR F 1 71 ? 24.100 -51.344 2.117 1.00 25.93 71 TYR F C 1
ATOM 6081 O O . TYR F 1 71 ? 25.094 -50.884 1.555 1.00 27.35 71 TYR F O 1
ATOM 6090 N N . GLY F 1 72 ? 22.848 -51.040 1.781 1.00 24.64 72 GLY F N 1
ATOM 6091 C CA . GLY F 1 72 ? 22.562 -50.117 0.702 1.00 25.16 72 GLY F CA 1
ATOM 6092 C C . GLY F 1 72 ? 22.602 -48.696 1.210 1.00 25.77 72 GLY F C 1
ATOM 6093 O O . GLY F 1 72 ? 22.773 -47.758 0.439 1.00 24.59 72 GLY F O 1
ATOM 6094 N N . ALA F 1 73 ? 22.454 -48.550 2.524 1.00 26.58 73 ALA F N 1
ATOM 6095 C CA . ALA F 1 73 ? 22.481 -47.241 3.165 1.00 25.98 73 ALA F CA 1
ATOM 6096 C C . ALA F 1 73 ? 22.545 -47.382 4.684 1.00 25.44 73 ALA F C 1
ATOM 6097 O O . ALA F 1 73 ? 22.187 -48.423 5.239 1.00 25.01 73 ALA F O 1
ATOM 6099 N N . VAL F 1 74 ? 23.002 -46.325 5.349 1.00 24.31 74 VAL F N 1
ATOM 6100 C CA . VAL F 1 74 ? 23.099 -46.314 6.806 1.00 22.38 74 VAL F CA 1
ATOM 6101 C C . VAL F 1 74 ? 22.364 -45.103 7.359 1.00 21.85 74 VAL F C 1
ATOM 6102 O O . VAL F 1 74 ? 22.571 -43.978 6.897 1.00 24.71 74 VAL F O 1
ATOM 6106 N N . LEU F 1 75 ? 21.500 -45.338 8.339 1.00 19.54 75 LEU F N 1
ATOM 6107 C CA . LEU F 1 75 ? 20.743 -44.271 8.984 1.00 17.72 75 LEU F CA 1
ATOM 6108 C C . LEU F 1 75 ? 21.365 -44.022 10.358 1.00 18.56 75 LEU F C 1
ATOM 6109 O O . LEU F 1 75 ? 21.433 -44.931 11.196 1.00 18.05 75 LEU F O 1
ATOM 6114 N N . GLY F 1 76 ? 21.848 -42.803 10.572 1.00 19.13 76 GLY F N 1
ATOM 6115 C CA . GLY F 1 76 ? 22.430 -42.449 11.856 1.00 18.23 76 GLY F CA 1
ATOM 6116 C C . GLY F 1 76 ? 21.365 -41.712 12.639 1.00 18.07 76 GLY F C 1
ATOM 6117 O O . GLY F 1 76 ? 20.772 -40.764 12.117 1.00 19.69 76 GLY F O 1
ATOM 6118 N N . THR F 1 77 ? 21.092 -42.145 13.867 1.00 17.26 77 THR F N 1
ATOM 6119 C CA . THR F 1 77 ? 20.074 -41.482 14.685 1.00 17.57 77 THR F CA 1
ATOM 6120 C C . THR F 1 77 ? 20.529 -41.303 16.149 1.00 18.78 77 THR F C 1
ATOM 6121 O O . THR F 1 77 ? 21.106 -42.212 16.751 1.00 16.54 77 THR F O 1
ATOM 6125 N N . ALA F 1 78 ? 20.268 -40.118 16.701 1.00 19.99 78 ALA F N 1
ATOM 6126 C CA . ALA F 1 78 ? 20.658 -39.781 18.069 1.00 21.72 78 ALA F CA 1
ATOM 6127 C C . ALA F 1 78 ? 19.999 -38.476 18.533 1.00 22.99 78 ALA F C 1
ATOM 6128 O O . ALA F 1 78 ? 19.605 -37.655 17.711 1.00 26.03 78 ALA F O 1
ATOM 6130 N N . PHE F 1 79 ? 19.872 -38.289 19.844 1.00 23.22 79 PHE F N 1
ATOM 6131 C CA . PHE F 1 79 ? 19.286 -37.060 20.381 1.00 23.48 79 PHE F CA 1
ATOM 6132 C C . PHE F 1 79 ? 20.389 -36.333 21.148 1.00 25.55 79 PHE F C 1
ATOM 6133 O O . PHE F 1 79 ? 20.653 -36.641 22.309 1.00 28.02 79 PHE F O 1
ATOM 6141 N N . VAL F 1 80 ? 21.043 -35.381 20.492 1.00 25.77 80 VAL F N 1
ATOM 6142 C CA . VAL F 1 80 ? 22.124 -34.627 21.107 1.00 24.92 80 VAL F CA 1
ATOM 6143 C C . VAL F 1 80 ? 21.620 -33.281 21.608 1.00 25.55 80 VAL F C 1
ATOM 6144 O O . VAL F 1 80 ? 21.638 -32.281 20.891 1.00 25.55 80 VAL F O 1
ATOM 6148 N N . VAL F 1 81 ? 21.157 -33.275 22.852 1.00 26.01 81 VAL F N 1
ATOM 6149 C CA . VAL F 1 81 ? 20.626 -32.072 23.474 1.00 25.83 81 VAL F CA 1
ATOM 61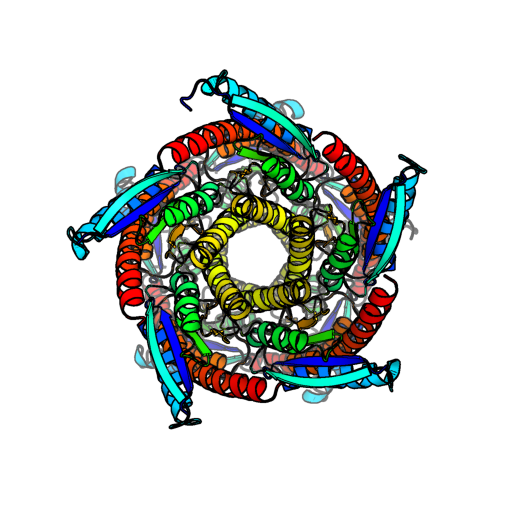50 C C . VAL F 1 81 ? 21.692 -31.341 24.286 1.00 27.68 81 VAL F C 1
ATOM 6151 O O . VAL F 1 81 ? 22.817 -31.823 24.441 1.00 26.52 81 VAL F O 1
ATOM 6155 N N . ASN F 1 82 ? 21.317 -30.170 24.797 1.00 27.52 82 ASN F N 1
ATOM 6156 C CA . ASN F 1 82 ? 22.192 -29.367 25.634 1.00 26.33 82 ASN F CA 1
ATOM 6157 C C . ASN F 1 82 ? 21.758 -29.648 27.067 1.00 25.79 82 ASN F C 1
ATOM 6158 O O . ASN F 1 82 ? 20.693 -29.197 27.489 1.00 25.24 82 ASN F O 1
ATOM 6163 N N . GLY F 1 83 ? 22.576 -30.400 27.799 1.00 24.82 83 GLY F N 1
ATOM 6164 C CA . GLY F 1 83 ? 22.254 -30.746 29.172 1.00 25.49 83 GLY F CA 1
ATOM 6165 C C . GLY F 1 83 ? 22.307 -29.581 30.144 1.00 27.32 83 GLY F C 1
ATOM 6166 O O . GLY F 1 83 ? 21.929 -29.718 31.314 1.00 27.25 83 GLY F O 1
ATOM 6167 N N . GLY F 1 84 ? 22.782 -28.433 29.677 1.00 26.90 84 GLY F N 1
ATOM 6168 C CA . GLY F 1 84 ? 22.845 -27.280 30.551 1.00 27.31 84 GLY F CA 1
ATOM 6169 C C . GLY F 1 84 ? 24.045 -27.271 31.473 1.00 27.03 84 GLY F C 1
ATOM 6170 O O . GLY F 1 84 ? 24.075 -26.511 32.440 1.00 27.05 84 GLY F O 1
ATOM 6171 N N . ILE F 1 85 ? 25.024 -28.126 31.181 1.00 26.45 85 ILE F N 1
ATOM 6172 C CA . ILE F 1 85 ? 26.256 -28.197 31.964 1.00 24.96 85 ILE F CA 1
ATOM 6173 C C . ILE F 1 85 ? 27.462 -28.029 31.046 1.00 24.43 85 ILE F C 1
ATOM 6174 O O . ILE F 1 85 ? 28.310 -27.167 31.273 1.00 25.11 85 ILE F O 1
ATOM 6179 N N . TYR F 1 86 ? 27.545 -28.863 30.016 1.00 23.94 86 TYR F N 1
ATOM 6180 C CA . TYR F 1 86 ? 28.652 -28.775 29.071 1.00 25.50 86 TYR F CA 1
ATOM 6181 C C . TYR F 1 86 ? 28.142 -28.300 27.722 1.00 24.66 86 TYR F C 1
ATOM 6182 O O . TYR F 1 86 ? 26.946 -28.221 27.500 1.00 25.28 86 TYR F O 1
ATOM 6191 N N . ARG F 1 87 ? 29.050 -27.987 26.816 1.00 25.23 87 ARG F N 1
ATOM 6192 C CA . ARG F 1 87 ? 28.635 -27.535 25.498 1.00 26.42 87 ARG F CA 1
ATOM 6193 C C . ARG F 1 87 ? 28.462 -28.709 24.534 1.00 25.02 87 ARG F C 1
ATOM 6194 O O . ARG F 1 87 ? 29.359 -29.526 24.369 1.00 24.57 87 ARG F O 1
ATOM 6202 N N . HIS F 1 88 ? 27.303 -28.776 23.888 1.00 25.75 88 HIS F N 1
ATOM 6203 C CA . HIS F 1 88 ? 27.004 -29.867 22.967 1.00 26.29 88 HIS F CA 1
ATOM 6204 C C . HIS F 1 88 ? 27.370 -29.686 21.495 1.00 26.35 88 HIS F C 1
ATOM 6205 O O . HIS F 1 88 ? 27.463 -30.677 20.769 1.00 26.58 88 HIS F O 1
ATOM 6212 N N . GLU F 1 89 ? 27.573 -28.446 21.056 1.00 25.43 89 GLU F N 1
ATOM 6213 C CA . GLU F 1 89 ? 27.880 -28.166 19.649 1.00 25.36 89 GLU F CA 1
ATOM 6214 C C . GLU F 1 89 ? 29.042 -28.900 19.011 1.00 23.11 89 GLU F C 1
ATOM 6215 O O . GLU F 1 89 ? 28.899 -29.453 17.923 1.00 22.91 89 GLU F O 1
ATOM 6221 N N . PHE F 1 90 ? 30.197 -28.896 19.660 1.00 21.05 90 PHE F N 1
ATOM 6222 C CA . PHE F 1 90 ? 31.350 -29.560 19.074 1.00 19.94 90 PHE F CA 1
ATOM 6223 C C . PHE F 1 90 ? 31.063 -31.027 18.755 1.00 18.74 90 PHE F C 1
ATOM 6224 O O . PHE F 1 90 ? 31.574 -31.562 17.767 1.00 20.19 90 PHE F O 1
ATOM 6232 N N . VAL F 1 91 ? 30.239 -31.673 19.573 1.00 16.05 91 VAL F N 1
ATOM 6233 C CA . VAL F 1 91 ? 29.901 -33.077 19.330 1.00 16.91 91 VAL F CA 1
ATOM 6234 C C . VAL F 1 91 ? 28.892 -33.184 18.196 1.00 16.07 91 VAL F C 1
ATOM 6235 O O . VAL F 1 91 ? 29.134 -33.875 17.209 1.00 15.33 91 VAL F O 1
ATOM 6239 N N . ALA F 1 92 ? 27.770 -32.490 18.334 1.00 15.27 92 ALA F N 1
ATOM 6240 C CA . ALA F 1 92 ? 26.750 -32.512 17.300 1.00 16.24 92 ALA F CA 1
ATOM 6241 C C . ALA F 1 92 ? 27.406 -32.263 15.945 1.00 17.15 92 ALA F C 1
ATOM 6242 O O . ALA F 1 92 ? 27.163 -32.987 14.982 1.00 18.29 92 ALA F O 1
ATOM 6244 N N . SER F 1 93 ? 28.261 -31.247 15.899 1.00 19.27 93 SER F N 1
ATOM 6245 C CA . SER F 1 93 ? 28.963 -30.839 14.684 1.00 19.88 93 SER F CA 1
ATOM 6246 C C . SER F 1 93 ? 29.940 -31.855 14.114 1.00 21.01 93 SER F C 1
ATOM 6247 O O . SER F 1 93 ? 29.954 -32.080 12.904 1.00 22.20 93 SER F O 1
ATOM 6250 N N . ALA F 1 94 ? 30.764 -32.464 14.966 1.00 21.29 94 ALA F N 1
ATOM 6251 C CA . ALA F 1 94 ? 31.731 -33.455 14.482 1.00 19.38 94 ALA F CA 1
ATOM 6252 C C . ALA F 1 94 ? 31.048 -34.730 14.013 1.00 17.46 94 ALA F C 1
ATOM 6253 O O . ALA F 1 94 ? 31.648 -35.517 13.302 1.00 18.25 94 ALA F O 1
ATOM 6255 N N . VAL F 1 95 ? 29.795 -34.923 14.419 1.00 18.53 95 VAL F N 1
ATOM 6256 C CA . VAL F 1 95 ? 29.015 -36.107 14.050 1.00 20.86 95 VAL F CA 1
ATOM 6257 C C . VAL F 1 95 ? 28.270 -35.939 12.719 1.00 22.15 95 VAL F C 1
ATOM 6258 O O . VAL F 1 95 ? 28.232 -36.880 11.917 1.00 21.18 95 VAL F O 1
ATOM 6262 N N . ILE F 1 96 ? 27.669 -34.764 12.489 1.00 22.45 96 ILE F N 1
ATOM 6263 C CA . ILE F 1 96 ? 26.981 -34.514 11.218 1.00 22.02 96 ILE F CA 1
ATOM 6264 C C . ILE F 1 96 ? 28.059 -34.414 10.132 1.00 22.77 96 ILE F C 1
ATOM 6265 O O . ILE F 1 96 ? 27.858 -34.853 8.997 1.00 22.80 96 ILE F O 1
ATOM 6270 N N . ASP F 1 97 ? 29.211 -33.847 10.492 1.00 22.00 97 ASP F N 1
ATOM 6271 C CA . ASP F 1 97 ? 30.332 -33.732 9.558 1.00 20.74 97 ASP F CA 1
ATOM 6272 C C . ASP F 1 97 ? 30.906 -35.123 9.322 1.00 19.80 97 ASP F C 1
ATOM 6273 O O . ASP F 1 97 ? 31.320 -35.460 8.210 1.00 20.88 97 ASP F O 1
ATOM 6278 N N . GLY F 1 98 ? 30.926 -35.926 10.380 1.00 18.30 98 GLY F N 1
ATOM 6279 C CA . GLY F 1 98 ? 31.455 -37.275 10.279 1.00 16.09 98 GLY F CA 1
ATOM 6280 C C . GLY F 1 98 ? 30.652 -38.117 9.310 1.00 13.69 98 GLY F C 1
ATOM 6281 O O . GLY F 1 98 ? 31.214 -38.716 8.406 1.00 11.35 98 GLY F O 1
ATOM 6282 N N . MET F 1 99 ? 29.337 -38.148 9.495 1.00 14.88 99 MET F N 1
ATOM 6283 C CA . MET F 1 99 ? 28.461 -38.917 8.619 1.00 17.75 99 MET F CA 1
ATOM 6284 C C . MET F 1 99 ? 28.570 -38.488 7.157 1.00 18.90 99 MET F C 1
ATOM 6285 O O . MET F 1 99 ? 28.350 -39.301 6.251 1.00 19.69 99 MET F O 1
ATOM 6290 N N . MET F 1 100 ? 28.915 -37.221 6.928 1.00 19.29 100 MET F N 1
ATOM 6291 C CA . MET F 1 100 ? 29.072 -36.699 5.568 1.00 19.24 100 MET F CA 1
ATOM 6292 C C . MET F 1 100 ? 30.420 -37.155 5.023 1.00 20.39 100 MET F C 1
ATOM 6293 O O . MET F 1 100 ? 30.565 -37.444 3.830 1.00 21.94 100 MET F O 1
ATOM 6298 N N . ASN F 1 101 ? 31.400 -37.208 5.918 1.00 20.80 101 ASN F N 1
ATOM 6299 C CA . ASN F 1 101 ? 32.760 -37.632 5.599 1.00 21.18 101 ASN F CA 1
ATOM 6300 C C . ASN F 1 101 ? 32.762 -39.111 5.210 1.00 20.63 101 ASN F C 1
ATOM 6301 O O . ASN F 1 101 ? 33.423 -39.522 4.247 1.00 19.53 101 ASN F O 1
ATOM 6306 N N . VAL F 1 102 ? 32.005 -39.900 5.964 1.00 19.41 102 VAL F N 1
ATOM 6307 C CA . VAL F 1 102 ? 31.911 -41.334 5.734 1.00 19.27 102 VAL F CA 1
ATOM 6308 C C . VAL F 1 102 ? 31.218 -41.683 4.423 1.00 18.75 102 VAL F C 1
ATOM 6309 O O . VAL F 1 102 ? 31.728 -42.498 3.645 1.00 16.87 102 VAL F O 1
ATOM 6313 N N . GLN F 1 103 ? 30.066 -41.067 4.174 1.00 18.90 103 GLN F N 1
ATOM 6314 C CA . GLN F 1 103 ? 29.334 -41.354 2.949 1.00 20.55 103 GLN F CA 1
ATOM 6315 C C . GLN F 1 103 ? 30.129 -40.969 1.701 1.00 21.47 103 GLN F C 1
ATOM 6316 O O . GLN F 1 103 ? 30.166 -41.727 0.729 1.00 19.54 103 GLN F O 1
ATOM 6322 N N . LEU F 1 104 ? 30.789 -39.816 1.729 1.00 21.60 104 LEU F N 1
ATOM 6323 C CA . LEU F 1 104 ? 31.563 -39.408 0.573 1.00 21.81 104 LEU F CA 1
ATOM 6324 C C . LEU F 1 104 ? 32.755 -40.326 0.347 1.00 24.13 104 LEU F C 1
ATOM 6325 O O . LEU F 1 104 ? 33.136 -40.575 -0.801 1.00 27.12 104 LEU F O 1
ATOM 6330 N N . SER F 1 105 ? 33.346 -40.841 1.424 1.00 23.65 105 SER F N 1
ATOM 6331 C CA . SER F 1 105 ? 34.507 -41.717 1.278 1.00 23.34 105 SER F CA 1
ATOM 6332 C C . SER F 1 105 ? 34.150 -43.156 0.906 1.00 21.94 105 SER F C 1
ATOM 6333 O O . SER F 1 105 ? 34.864 -43.785 0.139 1.00 20.81 105 SER F O 1
ATOM 6336 N N . THR F 1 106 ? 33.057 -43.684 1.447 1.00 22.35 106 THR F N 1
ATOM 6337 C CA . THR F 1 106 ? 32.659 -45.060 1.125 1.00 22.69 106 THR F CA 1
ATOM 6338 C C . THR F 1 106 ? 31.798 -45.067 -0.131 1.00 23.62 106 THR F C 1
ATOM 6339 O O . THR F 1 106 ? 31.883 -45.989 -0.938 1.00 24.07 106 THR F O 1
ATOM 6343 N N . GLY F 1 107 ? 30.972 -44.030 -0.273 1.00 25.18 107 GLY F N 1
ATOM 6344 C CA . GLY F 1 107 ? 30.082 -43.900 -1.416 1.00 23.83 107 GLY F CA 1
ATOM 6345 C C . GLY F 1 107 ? 28.683 -44.391 -1.089 1.00 24.59 107 GLY F C 1
ATOM 6346 O O . GLY F 1 107 ? 27.814 -44.455 -1.960 1.00 27.16 107 GLY F O 1
ATOM 6347 N N . VAL F 1 108 ? 28.458 -44.739 0.172 1.00 23.16 108 VAL F N 1
ATOM 6348 C CA . VAL F 1 108 ? 27.159 -45.241 0.600 1.00 22.59 108 VAL F CA 1
ATOM 6349 C C . VAL F 1 108 ? 26.319 -44.150 1.264 1.00 23.18 108 VAL F C 1
ATOM 6350 O O . VAL F 1 108 ? 26.804 -43.410 2.121 1.00 24.96 108 VAL F O 1
ATOM 6354 N N . PRO F 1 109 ? 25.046 -44.024 0.871 1.00 22.26 109 PRO F N 1
ATOM 6355 C CA . PRO F 1 109 ? 24.220 -42.991 1.492 1.00 21.90 109 PRO F CA 1
ATOM 6356 C C . PRO F 1 109 ? 24.187 -43.143 3.004 1.00 23.07 109 PRO F C 1
ATOM 6357 O O . PRO F 1 109 ? 24.144 -44.258 3.515 1.00 23.21 109 PRO F O 1
ATOM 6361 N N . VAL F 1 110 ? 24.233 -42.018 3.712 1.00 23.73 110 VAL F N 1
ATOM 6362 C CA . VAL F 1 110 ? 24.163 -42.020 5.167 1.00 23.17 110 VAL F CA 1
ATOM 6363 C C . VAL F 1 110 ? 23.208 -40.892 5.535 1.00 24.48 110 VAL F C 1
ATOM 6364 O O . VAL F 1 110 ? 23.573 -39.717 5.496 1.00 24.62 110 VAL F O 1
ATOM 6368 N N . LEU F 1 111 ? 21.978 -41.253 5.877 1.00 23.87 111 LEU F N 1
ATOM 6369 C CA . LEU F 1 111 ? 20.979 -40.265 6.242 1.00 24.76 111 LEU F CA 1
ATOM 6370 C C . LEU F 1 111 ? 21.133 -39.859 7.706 1.00 25.43 111 LEU F C 1
ATOM 6371 O O . LEU F 1 111 ? 21.593 -40.648 8.539 1.00 24.66 111 LEU F O 1
ATOM 6376 N N . SER F 1 112 ? 20.754 -38.623 8.018 1.00 23.72 112 SER F N 1
ATOM 6377 C CA . SER F 1 112 ? 20.867 -38.148 9.378 1.00 22.65 112 SER F CA 1
ATOM 6378 C C . SER F 1 112 ? 19.559 -38.008 10.123 1.00 23.70 112 SER F C 1
ATOM 6379 O O . SER F 1 112 ? 18.628 -37.333 9.679 1.00 21.71 112 SER F O 1
ATOM 6382 N N . ALA F 1 113 ? 19.516 -38.665 11.278 1.00 24.01 113 ALA F N 1
ATOM 6383 C CA . ALA F 1 113 ? 18.375 -38.632 12.172 1.00 23.53 113 ALA F CA 1
ATOM 6384 C C . ALA F 1 113 ? 19.001 -38.298 13.530 1.00 24.26 113 ALA F C 1
ATOM 6385 O O . ALA F 1 113 ? 18.517 -38.705 14.592 1.00 23.43 113 ALA F O 1
ATOM 6387 N N . VAL F 1 114 ? 20.121 -37.583 13.462 1.00 23.13 114 VAL F N 1
ATOM 6388 C CA . VAL F 1 114 ? 20.843 -37.133 14.645 1.00 21.55 114 VAL F CA 1
ATOM 6389 C C . VAL F 1 114 ? 20.350 -35.708 14.841 1.00 20.05 114 VAL F C 1
ATOM 6390 O O . VAL F 1 114 ? 20.935 -34.769 14.315 1.00 20.89 114 VAL F O 1
ATOM 6394 N N . LEU F 1 115 ? 19.253 -35.563 15.575 1.00 19.42 115 LEU F N 1
ATOM 6395 C CA . LEU F 1 115 ? 18.648 -34.262 15.827 1.00 20.19 115 LEU F CA 1
ATOM 6396 C C . LEU F 1 115 ? 19.086 -33.570 17.111 1.00 20.35 115 LEU F C 1
ATOM 6397 O O . LEU F 1 115 ? 19.300 -34.207 18.139 1.00 23.28 115 LEU F O 1
ATOM 6402 N N . THR F 1 116 ? 19.193 -32.250 17.035 1.00 18.62 116 THR F N 1
ATOM 6403 C CA . THR F 1 116 ? 19.556 -31.422 18.170 1.00 17.38 116 THR F CA 1
ATOM 6404 C C . THR F 1 116 ? 18.461 -30.373 18.328 1.00 17.51 116 THR F C 1
ATOM 6405 O O . THR F 1 116 ? 18.281 -29.512 17.474 1.00 17.86 116 THR F O 1
ATOM 6409 N N . PRO F 1 117 ? 17.705 -30.436 19.427 1.00 18.95 117 PRO F N 1
ATOM 6410 C CA . PRO F 1 117 ? 16.632 -29.458 19.634 1.00 20.77 117 PRO F CA 1
ATOM 6411 C C . PRO F 1 117 ? 17.155 -28.099 20.085 1.00 23.33 117 PRO F C 1
ATOM 6412 O O . PRO F 1 117 ? 18.304 -27.973 20.507 1.00 25.10 117 PRO F O 1
ATOM 6416 N N . HIS F 1 118 ? 16.320 -27.073 19.983 1.00 25.12 118 HIS F N 1
ATOM 6417 C CA . HIS F 1 118 ? 16.738 -25.772 20.463 1.00 25.75 118 HIS F CA 1
ATOM 6418 C C . HIS F 1 118 ? 16.765 -25.904 21.976 1.00 24.73 118 HIS F C 1
ATOM 6419 O O . HIS F 1 118 ? 17.686 -25.423 22.627 1.00 24.85 118 HIS F O 1
ATOM 6426 N N . ASN F 1 119 ? 15.757 -26.582 22.522 1.00 23.48 119 ASN F N 1
ATOM 6427 C CA . ASN F 1 119 ? 15.646 -26.752 23.964 1.00 25.29 119 ASN F CA 1
ATOM 6428 C C . ASN F 1 119 ? 15.094 -28.081 24.461 1.00 26.84 119 ASN F C 1
ATOM 6429 O O . ASN F 1 119 ? 14.071 -28.577 23.979 1.00 27.55 119 ASN F O 1
ATOM 6434 N N . TYR F 1 120 ? 15.771 -28.637 25.459 1.00 28.50 120 TYR F N 1
ATOM 6435 C CA . TYR F 1 120 ? 15.337 -29.873 26.106 1.00 29.05 120 TYR F CA 1
ATOM 6436 C C . TYR F 1 120 ? 15.864 -29.816 27.541 1.00 28.35 120 TYR F C 1
ATOM 6437 O O . TYR F 1 120 ? 17.069 -29.873 27.760 1.00 28.41 120 TYR F O 1
ATOM 6446 N N . HIS F 1 121 ? 14.962 -29.688 28.509 1.00 29.51 121 HIS F N 1
ATOM 6447 C CA . HIS F 1 121 ? 15.368 -29.592 29.906 1.00 33.04 121 HIS F CA 1
ATOM 6448 C C . HIS F 1 121 ? 15.011 -30.789 30.773 1.00 36.15 121 HIS F C 1
ATOM 6449 O O . HIS F 1 121 ? 15.148 -30.722 32.001 1.00 37.74 121 HIS F O 1
ATOM 6456 N N . ASP F 1 122 ? 14.561 -31.877 30.153 1.00 37.34 122 ASP F N 1
ATOM 6457 C CA . ASP F 1 122 ? 14.179 -33.078 30.899 1.00 39.20 122 ASP F CA 1
ATOM 6458 C C . ASP F 1 122 ? 12.850 -32.908 31.611 1.00 38.05 122 ASP F C 1
ATOM 6459 O O . ASP F 1 122 ? 12.518 -33.681 32.506 1.00 35.85 122 ASP F O 1
ATOM 6464 N N . SER F 1 123 ? 12.096 -31.884 31.238 1.00 37.82 123 SER F N 1
ATOM 6465 C CA . SER F 1 123 ? 10.799 -31.699 31.861 1.00 37.63 123 SER F CA 1
ATOM 6466 C C . SER F 1 123 ? 9.912 -32.796 31.279 1.00 37.65 123 SER F C 1
ATOM 6467 O O . SER F 1 123 ? 10.167 -33.298 30.176 1.00 36.12 123 SER F O 1
ATOM 6470 N N . ALA F 1 124 ? 8.895 -33.195 32.029 1.00 37.68 124 ALA F N 1
ATOM 6471 C CA . ALA F 1 124 ? 7.979 -34.215 31.538 1.00 38.00 124 ALA F CA 1
ATOM 6472 C C . ALA F 1 124 ? 7.486 -33.766 30.162 1.00 37.62 124 ALA F C 1
ATOM 6473 O O . ALA F 1 124 ? 7.516 -34.533 29.204 1.00 38.00 124 ALA F O 1
ATOM 6475 N N . GLU F 1 125 ? 7.052 -32.508 30.079 1.00 37.59 125 GLU F N 1
ATOM 6476 C CA . GLU F 1 125 ? 6.542 -31.922 28.842 1.00 37.55 125 GLU F CA 1
ATOM 6477 C C . GLU F 1 125 ? 7.532 -32.037 27.687 1.00 35.76 125 GLU F C 1
ATOM 6478 O O . GLU F 1 125 ? 7.152 -32.421 26.584 1.00 35.83 125 GLU F O 1
ATOM 6484 N N . HIS F 1 126 ? 8.793 -31.695 27.940 1.00 34.13 126 HIS F N 1
ATOM 6485 C CA . HIS F 1 126 ? 9.830 -31.757 26.914 1.00 34.36 126 HIS F CA 1
ATOM 6486 C C . HIS F 1 126 ? 10.033 -33.179 26.395 1.00 34.77 126 HIS F C 1
ATOM 6487 O O . HIS F 1 126 ? 10.223 -33.402 25.197 1.00 34.75 126 HIS F O 1
ATOM 6494 N N . HIS F 1 127 ? 10.007 -34.137 27.313 1.00 33.75 127 HIS F N 1
ATOM 6495 C CA . HIS F 1 127 ? 10.195 -35.531 26.963 1.00 32.55 127 HIS F CA 1
ATOM 6496 C C . HIS F 1 127 ? 9.021 -36.019 26.117 1.00 31.80 127 HIS F C 1
ATOM 6497 O O . HIS F 1 127 ? 9.211 -36.602 25.048 1.00 31.09 127 HIS F O 1
ATOM 6504 N N . ARG F 1 128 ? 7.811 -35.764 26.597 1.00 30.86 128 ARG F N 1
ATOM 6505 C CA . ARG F 1 128 ? 6.605 -36.163 25.888 1.00 31.66 128 ARG F CA 1
ATOM 6506 C C . ARG F 1 128 ? 6.605 -35.639 24.456 1.00 31.93 128 ARG F C 1
ATOM 6507 O O . ARG F 1 128 ? 6.346 -36.395 23.516 1.00 31.89 128 ARG F O 1
ATOM 6515 N N . PHE F 1 129 ? 6.899 -34.349 24.287 1.00 31.02 129 PHE F N 1
ATOM 6516 C CA . PHE F 1 129 ? 6.912 -33.743 22.951 1.00 30.11 129 PHE F CA 1
ATOM 6517 C C . PHE F 1 129 ? 7.822 -34.473 21.978 1.00 28.83 129 PHE F C 1
ATOM 6518 O O . PHE F 1 129 ? 7.405 -34.836 20.882 1.00 29.60 129 PHE F O 1
ATOM 6526 N N . PHE F 1 130 ? 9.076 -34.663 22.376 1.00 27.90 130 PHE F N 1
ATOM 6527 C CA . PHE F 1 130 ? 10.036 -35.337 21.522 1.00 26.69 130 PHE F CA 1
ATOM 6528 C C . PHE F 1 130 ? 9.833 -36.842 21.419 1.00 26.91 130 PHE F C 1
ATOM 6529 O O . PHE F 1 130 ? 10.220 -37.457 20.420 1.00 25.63 130 PHE F O 1
ATOM 6537 N N . PHE F 1 131 ? 9.228 -37.438 22.441 1.00 26.64 131 PHE F N 1
ATOM 6538 C CA . PHE F 1 131 ? 8.955 -38.866 22.389 1.00 27.90 131 PHE F CA 1
ATOM 6539 C C . PHE F 1 131 ? 8.019 -39.046 21.194 1.00 29.56 131 PHE F C 1
ATOM 6540 O O . PHE F 1 131 ? 8.147 -39.995 20.427 1.00 31.12 131 PHE F O 1
ATOM 6548 N N . GLU F 1 132 ? 7.089 -38.107 21.050 1.00 30.50 132 GLU F N 1
ATOM 6549 C CA . GLU F 1 132 ? 6.102 -38.119 19.978 1.00 32.25 132 GLU F CA 1
ATOM 6550 C C . GLU F 1 132 ? 6.681 -37.686 18.633 1.00 32.05 132 GLU F C 1
ATOM 6551 O O . GLU F 1 132 ? 6.491 -38.356 17.611 1.00 31.98 132 GLU F O 1
ATOM 6557 N N . HIS F 1 133 ? 7.396 -36.568 18.636 1.00 31.20 133 HIS F N 1
ATOM 6558 C CA . HIS F 1 133 ? 7.934 -36.034 17.398 1.00 30.03 133 HIS F CA 1
ATOM 6559 C C . HIS F 1 133 ? 8.988 -36.881 16.706 1.00 28.54 133 HIS F C 1
ATOM 6560 O O . HIS F 1 133 ? 9.105 -36.830 15.489 1.00 31.81 133 HIS F O 1
ATOM 6567 N N . PHE F 1 134 ? 9.758 -37.660 17.452 1.00 27.66 134 PHE F N 1
ATOM 6568 C CA . PHE F 1 134 ? 10.776 -38.491 16.813 1.00 25.55 134 PHE F CA 1
ATOM 6569 C C . PHE F 1 134 ? 10.134 -39.547 15.917 1.00 25.97 134 PHE F C 1
ATOM 6570 O O . PHE F 1 134 ? 10.795 -40.124 15.044 1.00 24.05 134 PHE F O 1
ATOM 6578 N N . THR F 1 135 ? 8.846 -39.800 16.150 1.00 24.98 135 THR F N 1
ATOM 6579 C CA . THR F 1 135 ? 8.093 -40.749 15.345 1.00 25.49 135 THR F CA 1
ATOM 6580 C C . THR F 1 135 ? 7.912 -40.102 13.976 1.00 24.67 135 THR F C 1
ATOM 6581 O O . THR F 1 135 ? 8.054 -40.760 12.940 1.00 24.70 135 THR F O 1
ATOM 6585 N N . VAL F 1 136 ? 7.612 -38.804 13.982 1.00 22.87 136 VAL F N 1
ATOM 6586 C CA . VAL F 1 136 ? 7.432 -38.053 12.747 1.00 20.26 136 VAL F CA 1
ATOM 6587 C C . VAL F 1 136 ? 8.730 -38.120 11.950 1.00 21.20 136 VAL F C 1
ATOM 6588 O O . VAL F 1 136 ? 8.715 -38.403 10.748 1.00 22.16 136 VAL F O 1
ATOM 6592 N N . LYS F 1 137 ? 9.850 -37.877 12.628 1.00 19.23 137 LYS F N 1
ATOM 6593 C CA . LYS F 1 137 ? 11.154 -37.909 11.976 1.00 19.91 137 LYS F CA 1
ATOM 6594 C C . LYS F 1 137 ? 11.449 -39.303 11.432 1.00 20.51 137 LYS F C 1
ATOM 6595 O O . LYS F 1 137 ? 11.875 -39.450 10.284 1.00 23.31 137 LYS F O 1
ATOM 6601 N N . GLY F 1 138 ? 11.225 -40.322 12.259 1.00 21.05 138 GLY F N 1
ATOM 6602 C CA . GLY F 1 138 ? 11.451 -41.690 11.828 1.00 21.23 138 GLY F CA 1
ATOM 6603 C C . GLY F 1 138 ? 10.760 -41.992 10.504 1.00 22.03 138 GLY F C 1
ATOM 6604 O O . GLY F 1 138 ? 11.365 -42.577 9.604 1.00 20.77 138 GLY F O 1
ATOM 6605 N N . LYS F 1 139 ? 9.496 -41.587 10.383 1.00 22.88 139 LYS F N 1
ATOM 6606 C CA . LYS F 1 139 ? 8.727 -41.805 9.155 1.00 24.10 139 LYS F CA 1
ATOM 6607 C C . LYS F 1 139 ? 9.379 -41.065 7.996 1.00 24.40 139 LYS F C 1
ATOM 6608 O O . LYS F 1 139 ? 9.486 -41.586 6.876 1.00 24.86 139 LYS F O 1
ATOM 6614 N N . GLU F 1 140 ? 9.823 -39.844 8.275 1.00 23.54 140 GLU F N 1
ATOM 6615 C CA . GLU F 1 140 ? 10.481 -39.033 7.263 1.00 21.33 140 GLU F CA 1
ATOM 6616 C C . GLU F 1 140 ? 11.776 -39.699 6.809 1.00 19.95 140 GLU F C 1
ATOM 6617 O O . GLU F 1 140 ? 12.132 -39.644 5.630 1.00 18.95 140 GLU F O 1
ATOM 6623 N N . ALA F 1 141 ? 12.473 -40.337 7.743 1.00 17.80 141 ALA F N 1
ATOM 6624 C CA . ALA F 1 141 ? 13.730 -40.990 7.418 1.00 17.44 141 ALA F CA 1
ATOM 6625 C C . ALA F 1 141 ? 13.520 -42.179 6.483 1.00 17.52 141 ALA F C 1
ATOM 6626 O O . ALA F 1 141 ? 14.385 -42.499 5.672 1.00 16.79 141 ALA F O 1
ATOM 6628 N N . ALA F 1 142 ? 12.371 -42.837 6.592 1.00 19.17 142 ALA F N 1
ATOM 6629 C CA . ALA F 1 142 ? 12.080 -43.980 5.729 1.00 21.10 142 ALA F CA 1
ATOM 6630 C C . ALA F 1 142 ? 11.895 -43.495 4.280 1.00 20.98 142 ALA F C 1
ATOM 6631 O O . ALA F 1 142 ? 12.525 -44.017 3.348 1.00 20.14 142 ALA F O 1
ATOM 6633 N N . ARG F 1 143 ? 11.042 -42.494 4.091 1.00 20.42 143 ARG F N 1
ATOM 6634 C CA . ARG F 1 143 ? 10.835 -41.956 2.756 1.00 21.57 143 ARG F CA 1
ATOM 6635 C C . ARG F 1 143 ? 12.172 -41.514 2.175 1.00 21.33 143 ARG F C 1
ATOM 6636 O O . ARG F 1 143 ? 12.511 -41.851 1.037 1.00 21.41 143 ARG F O 1
ATOM 6644 N N . ALA F 1 144 ? 12.939 -40.770 2.963 1.00 20.77 144 ALA F N 1
ATOM 6645 C CA . ALA F 1 144 ? 14.233 -40.292 2.504 1.00 21.95 144 ALA F CA 1
ATOM 6646 C C . ALA F 1 144 ? 15.094 -41.453 2.045 1.00 23.59 144 ALA F C 1
ATOM 6647 O O . ALA F 1 144 ? 15.625 -41.444 0.927 1.00 24.47 144 ALA F O 1
ATOM 6649 N N . CYS F 1 145 ? 15.236 -42.449 2.914 1.00 22.69 145 CYS F N 1
ATOM 6650 C CA . CYS F 1 145 ? 16.042 -43.619 2.600 1.00 23.26 145 CYS F CA 1
ATOM 6651 C C . CYS F 1 145 ? 15.571 -44.328 1.324 1.00 22.64 145 CYS F C 1
ATOM 6652 O O . CYS F 1 145 ? 16.384 -44.664 0.461 1.00 20.60 145 CYS F O 1
ATOM 6655 N N . VAL F 1 146 ? 14.264 -44.560 1.205 1.00 23.13 146 VAL F N 1
ATOM 6656 C CA . VAL F 1 146 ? 13.718 -45.225 0.013 1.00 24.13 146 VAL F CA 1
ATOM 6657 C C . VAL F 1 146 ? 13.985 -44.412 -1.244 1.00 24.95 146 VAL F C 1
ATOM 6658 O O . VAL F 1 146 ? 14.475 -44.931 -2.256 1.00 26.30 146 VAL F O 1
ATOM 6662 N N . GLU F 1 147 ? 13.652 -43.129 -1.169 1.00 24.28 147 GLU F N 1
ATOM 6663 C CA . GLU F 1 147 ? 13.825 -42.217 -2.291 1.00 22.66 147 GLU F CA 1
ATOM 6664 C C . GLU F 1 147 ? 15.272 -42.003 -2.734 1.00 22.25 147 GLU F C 1
ATOM 6665 O O . GLU F 1 147 ? 15.577 -42.111 -3.925 1.00 23.98 147 GLU F O 1
ATOM 6671 N N . ILE F 1 148 ? 16.172 -41.719 -1.800 1.00 20.40 148 ILE F N 1
ATOM 6672 C CA . ILE F 1 148 ? 17.555 -41.496 -2.198 1.00 19.12 148 ILE F CA 1
ATOM 6673 C C . ILE F 1 148 ? 18.078 -42.661 -3.027 1.00 17.99 148 ILE F C 1
ATOM 6674 O O . ILE F 1 148 ? 18.668 -42.461 -4.081 1.00 17.14 148 ILE F O 1
ATOM 6679 N N . LEU F 1 149 ? 17.851 -43.878 -2.543 1.00 20.60 149 LEU F N 1
ATOM 6680 C CA . LEU F 1 149 ? 18.286 -45.090 -3.234 1.00 20.57 149 LEU F CA 1
ATOM 6681 C C . LEU F 1 149 ? 17.629 -45.216 -4.614 1.00 21.36 149 LEU F C 1
ATOM 6682 O O . LEU F 1 149 ? 18.266 -45.649 -5.576 1.00 22.01 149 LEU F O 1
ATOM 6687 N N . ALA F 1 150 ? 16.355 -44.851 -4.710 1.00 21.25 150 ALA F N 1
ATOM 6688 C CA . ALA F 1 150 ? 15.664 -44.902 -5.990 1.00 23.54 150 ALA F CA 1
ATOM 6689 C C . ALA F 1 150 ? 16.314 -43.877 -6.908 1.00 24.69 150 ALA F C 1
ATOM 6690 O O . ALA F 1 150 ? 16.490 -44.112 -8.106 1.00 25.12 150 ALA F O 1
ATOM 6692 N N . ALA F 1 151 ? 16.683 -42.739 -6.326 1.00 25.02 151 ALA F N 1
ATOM 6693 C CA . ALA F 1 151 ? 17.297 -41.661 -7.083 1.00 25.02 151 ALA F CA 1
ATOM 6694 C C . ALA F 1 151 ? 18.653 -42.009 -7.672 1.00 25.65 151 ALA F C 1
ATOM 6695 O O . ALA F 1 151 ? 18.967 -41.581 -8.779 1.00 26.32 151 ALA F O 1
ATOM 6697 N N . ARG F 1 152 ? 19.462 -42.776 -6.948 1.00 27.65 152 ARG F N 1
ATOM 6698 C CA . ARG F 1 152 ? 20.787 -43.129 -7.457 1.00 29.69 152 ARG F CA 1
ATOM 6699 C C . ARG F 1 152 ? 20.675 -44.074 -8.643 1.00 31.20 152 ARG F C 1
ATOM 6700 O O . ARG F 1 152 ? 21.515 -44.048 -9.543 1.00 30.72 152 ARG F O 1
ATOM 6708 N N . GLU F 1 153 ? 19.639 -44.911 -8.634 1.00 34.02 153 GLU F N 1
ATOM 6709 C CA . GLU F 1 153 ? 19.405 -45.860 -9.719 1.00 38.00 153 GLU F CA 1
ATOM 6710 C C . GLU F 1 153 ? 19.214 -45.142 -11.050 1.00 39.01 153 GLU F C 1
ATOM 6711 O O . GLU F 1 153 ? 19.634 -45.641 -12.092 1.00 37.76 153 GLU F O 1
ATOM 6717 N N . LYS F 1 154 ? 18.577 -43.973 -11.002 1.00 39.93 154 LYS F N 1
ATOM 6718 C CA . LYS F 1 154 ? 18.327 -43.175 -12.197 1.00 42.23 154 LYS F CA 1
ATOM 6719 C C . LYS F 1 154 ? 19.615 -42.633 -12.791 1.00 44.10 154 LYS F C 1
ATOM 6720 O O . LYS F 1 154 ? 19.647 -42.242 -13.957 1.00 45.68 154 LYS F O 1
ATOM 6726 N N . ILE F 1 155 ? 20.673 -42.601 -11.989 1.00 45.89 155 ILE F N 1
ATOM 6727 C CA . ILE F 1 155 ? 21.960 -42.100 -12.458 1.00 47.86 155 ILE F CA 1
ATOM 6728 C C . ILE F 1 155 ? 22.685 -43.177 -13.238 1.00 49.50 155 ILE F C 1
ATOM 6729 O O . ILE F 1 155 ? 23.124 -44.176 -12.669 1.00 49.32 155 ILE F O 1
ATOM 6734 N N . ALA F 1 156 ? 22.801 -42.980 -14.545 1.00 52.26 156 ALA F N 1
ATOM 6735 C CA . ALA F 1 156 ? 23.494 -43.946 -15.383 1.00 55.61 156 ALA F CA 1
ATOM 6736 C C . ALA F 1 156 ? 24.972 -43.820 -15.059 1.00 57.04 156 ALA F C 1
ATOM 6737 O O . ALA F 1 156 ? 25.750 -43.274 -15.840 1.00 58.17 156 ALA F O 1
ATOM 6739 N N . ALA F 1 157 ? 25.345 -44.313 -13.884 1.00 58.47 157 ALA F N 1
ATOM 6740 C CA . ALA F 1 157 ? 26.730 -44.259 -13.440 1.00 59.79 157 ALA F CA 1
ATOM 6741 C C . ALA F 1 157 ? 27.626 -44.957 -14.461 1.00 59.80 157 ALA F C 1
ATOM 6742 O O . ALA F 1 157 ? 28.550 -44.295 -14.987 1.00 59.29 157 ALA F O 1
ATOM 6745 N N . GLU G 1 10 ? 29.394 -28.880 -29.642 1.00 47.05 10 GLU G N 1
ATOM 6746 C CA . GLU G 1 10 ? 29.592 -29.934 -28.604 1.00 47.12 10 GLU G CA 1
ATOM 6747 C C . GLU G 1 10 ? 28.882 -29.578 -27.283 1.00 46.33 10 GLU G C 1
ATOM 6748 O O . GLU G 1 10 ? 29.365 -28.742 -26.512 1.00 47.15 10 GLU G O 1
ATOM 6754 N N . THR G 1 11 ? 27.746 -30.229 -27.028 1.00 43.19 11 THR G N 1
ATOM 6755 C CA . THR G 1 11 ? 26.927 -29.983 -25.833 1.00 40.24 11 THR G CA 1
ATOM 6756 C C . THR G 1 11 ? 27.562 -30.191 -24.451 1.00 36.72 11 THR G C 1
ATOM 6757 O O . THR G 1 11 ? 28.247 -31.182 -24.205 1.00 36.40 11 THR G O 1
ATOM 6761 N N . VAL G 1 12 ? 27.315 -29.238 -23.553 1.00 33.22 12 VAL G N 1
ATOM 6762 C CA . VAL G 1 12 ? 27.817 -29.299 -22.180 1.00 29.23 12 VAL G CA 1
ATOM 6763 C C . VAL G 1 12 ? 26.624 -29.457 -21.231 1.00 27.91 12 VAL G C 1
ATOM 6764 O O . VAL G 1 12 ? 25.710 -28.627 -21.209 1.00 26.94 12 VAL G O 1
ATOM 6768 N N . ARG G 1 13 ? 26.634 -30.531 -20.452 1.00 26.17 13 ARG G N 1
ATOM 6769 C CA . ARG G 1 13 ? 25.539 -30.797 -19.532 1.00 24.73 13 ARG G CA 1
ATOM 6770 C C . ARG G 1 13 ? 25.755 -30.261 -18.131 1.00 22.71 13 ARG G C 1
ATOM 6771 O O . ARG G 1 13 ? 26.878 -30.161 -17.659 1.00 23.75 13 ARG G O 1
ATOM 6779 N N . ILE G 1 14 ? 24.662 -29.899 -17.475 1.00 20.92 14 ILE G N 1
ATOM 6780 C CA . ILE G 1 14 ? 24.718 -29.400 -16.117 1.00 18.98 14 ILE G CA 1
ATOM 6781 C C . ILE G 1 14 ? 23.739 -30.238 -15.315 1.00 18.85 14 ILE G C 1
ATOM 6782 O O . ILE G 1 14 ? 22.618 -30.477 -15.753 1.00 18.29 14 ILE G O 1
ATOM 6787 N N . ALA G 1 15 ? 24.167 -30.710 -14.150 1.00 19.09 15 ALA G N 1
ATOM 6788 C CA . ALA G 1 15 ? 23.279 -31.505 -13.311 1.00 18.98 15 ALA G CA 1
ATOM 6789 C C . ALA G 1 15 ? 22.747 -30.611 -12.215 1.00 17.40 15 ALA G C 1
ATOM 6790 O O . ALA G 1 15 ? 23.483 -29.821 -11.644 1.00 17.89 15 ALA G O 1
ATOM 6792 N N . VAL G 1 16 ? 21.460 -30.727 -11.933 1.00 17.87 16 VAL G N 1
ATOM 6793 C CA . VAL G 1 16 ? 20.857 -29.932 -10.880 1.00 18.25 16 VAL G CA 1
ATOM 6794 C C . VAL G 1 16 ? 20.334 -30.851 -9.800 1.00 20.22 16 VAL G C 1
ATOM 6795 O O . VAL G 1 16 ? 19.375 -31.597 -10.018 1.00 21.76 16 VAL G O 1
ATOM 6799 N N . VAL G 1 17 ? 20.972 -30.803 -8.637 1.00 19.59 17 VAL G N 1
ATOM 6800 C CA . VAL G 1 17 ? 20.534 -31.620 -7.522 1.00 20.28 17 VAL G CA 1
ATOM 6801 C C . VAL G 1 17 ? 19.631 -30.789 -6.631 1.00 20.27 17 VAL G C 1
ATOM 6802 O O . VAL G 1 17 ? 20.109 -29.968 -5.858 1.00 23.37 17 VAL G O 1
ATOM 6806 N N . ARG G 1 18 ? 18.326 -31.015 -6.730 1.00 21.52 18 ARG G N 1
ATOM 6807 C CA . ARG G 1 18 ? 17.363 -30.269 -5.930 1.00 23.63 18 ARG G CA 1
ATOM 6808 C C . ARG G 1 18 ? 16.730 -31.088 -4.808 1.00 23.97 18 ARG G C 1
ATOM 6809 O O . ARG G 1 18 ? 16.272 -32.207 -5.025 1.00 24.87 18 ARG G O 1
ATOM 6817 N N . ALA G 1 19 ? 16.695 -30.515 -3.609 1.00 24.04 19 ALA G N 1
ATOM 6818 C CA . ALA G 1 19 ? 16.103 -31.189 -2.461 1.00 24.10 19 ALA G CA 1
ATOM 6819 C C . ALA G 1 19 ? 14.592 -31.046 -2.562 1.00 24.73 19 ALA G C 1
ATOM 6820 O O . ALA G 1 19 ? 14.096 -30.101 -3.176 1.00 24.13 19 ALA G O 1
ATOM 6822 N N . ARG G 1 20 ? 13.859 -31.963 -1.942 1.00 26.21 20 ARG G N 1
ATOM 6823 C CA . ARG G 1 20 ? 12.401 -31.911 -2.001 1.00 28.23 20 ARG G CA 1
ATOM 6824 C C . ARG G 1 20 ? 11.694 -31.256 -0.816 1.00 28.68 20 ARG G C 1
ATOM 6825 O O . ARG G 1 20 ? 10.472 -31.342 -0.698 1.00 28.43 20 ARG G O 1
ATOM 6833 N N . TRP G 1 21 ? 12.458 -30.610 0.062 1.00 31.27 21 TRP G N 1
ATOM 6834 C CA . TRP G 1 21 ? 11.884 -29.889 1.206 1.00 33.32 21 TRP G CA 1
ATOM 6835 C C . TRP G 1 21 ? 11.526 -28.481 0.714 1.00 33.22 21 TRP G C 1
ATOM 6836 O O . TRP G 1 21 ? 12.358 -27.816 0.093 1.00 32.73 21 TRP G O 1
ATOM 6847 N N . HIS G 1 22 ? 10.308 -28.022 0.997 1.00 33.00 22 HIS G N 1
ATOM 6848 C CA . HIS G 1 22 ? 9.877 -26.700 0.540 1.00 32.72 22 HIS G CA 1
ATOM 6849 C C . HIS G 1 22 ? 10.033 -26.702 -0.982 1.00 32.46 22 HIS G C 1
ATOM 6850 O O . HIS G 1 22 ? 10.484 -25.714 -1.570 1.00 30.55 22 HIS G O 1
ATOM 6857 N N . ALA G 1 23 ? 9.678 -27.835 -1.596 1.00 32.53 23 ALA G N 1
ATOM 6858 C CA . ALA G 1 23 ? 9.770 -28.047 -3.047 1.00 31.23 23 ALA G CA 1
ATOM 6859 C C . ALA G 1 23 ? 9.209 -26.868 -3.822 1.00 30.85 23 ALA G C 1
ATOM 6860 O O . ALA G 1 23 ? 9.722 -26.491 -4.876 1.00 30.50 23 ALA G O 1
ATOM 6862 N N . ASP G 1 24 ? 8.137 -26.307 -3.282 1.00 31.74 24 ASP G N 1
ATOM 6863 C CA . ASP G 1 24 ? 7.461 -25.157 -3.853 1.00 32.68 24 ASP G CA 1
ATOM 6864 C C . ASP G 1 24 ? 8.489 -24.050 -4.150 1.00 31.05 24 ASP G C 1
ATOM 6865 O O . ASP G 1 24 ? 8.677 -23.624 -5.299 1.00 30.52 24 ASP G O 1
ATOM 6870 N N . ILE G 1 25 ? 9.167 -23.607 -3.100 1.00 27.96 25 ILE G N 1
ATOM 6871 C CA . ILE G 1 25 ? 10.184 -22.569 -3.205 1.00 25.35 25 ILE G CA 1
ATOM 6872 C C . ILE G 1 25 ? 11.422 -23.000 -4.004 1.00 24.65 25 ILE G C 1
ATOM 6873 O O . ILE G 1 25 ? 11.964 -22.227 -4.795 1.00 25.29 25 ILE G O 1
ATOM 6878 N N . VAL G 1 26 ? 11.872 -24.231 -3.799 1.00 22.67 26 VAL G N 1
ATOM 6879 C CA . VAL G 1 26 ? 13.058 -24.712 -4.493 1.00 22.88 26 VAL G CA 1
ATOM 6880 C C . VAL G 1 26 ? 12.899 -24.775 -5.999 1.00 23.75 26 VAL G C 1
ATOM 6881 O O . VAL G 1 26 ? 13.796 -24.372 -6.739 1.00 24.03 26 VAL G O 1
ATOM 6885 N N . ASP G 1 27 ? 11.763 -25.293 -6.449 1.00 23.78 27 ASP G N 1
ATOM 6886 C CA . ASP G 1 27 ? 11.513 -25.430 -7.875 1.00 24.05 27 ASP G CA 1
ATOM 6887 C C . ASP G 1 27 ? 11.538 -24.091 -8.611 1.00 23.76 27 ASP G C 1
ATOM 6888 O O . ASP G 1 27 ? 11.935 -24.032 -9.779 1.00 24.52 27 ASP G O 1
ATOM 6893 N N . GLN G 1 28 ? 11.154 -23.015 -7.928 1.00 22.15 28 GLN G N 1
ATOM 6894 C CA . GLN G 1 28 ? 11.178 -21.693 -8.550 1.00 20.86 28 GLN G CA 1
ATOM 6895 C C . GLN G 1 28 ? 12.613 -21.309 -8.878 1.00 20.45 28 GLN G C 1
ATOM 6896 O O . GLN G 1 28 ? 12.857 -20.512 -9.781 1.00 21.95 28 GLN G O 1
ATOM 6902 N N . CYS G 1 29 ? 13.564 -21.865 -8.134 1.00 19.75 29 CYS G N 1
ATOM 6903 C CA . CYS G 1 29 ? 14.975 -21.594 -8.389 1.00 18.62 29 CYS G CA 1
ATOM 6904 C C . CYS G 1 29 ? 15.380 -22.425 -9.599 1.00 18.22 29 CYS G C 1
ATOM 6905 O O . CYS G 1 29 ? 16.090 -21.949 -10.480 1.00 15.82 29 CYS G O 1
ATOM 6908 N N . VAL G 1 30 ? 14.903 -23.668 -9.629 1.00 20.96 30 VAL G N 1
ATOM 6909 C CA . VAL G 1 30 ? 15.196 -24.614 -10.704 1.00 24.25 30 VAL G CA 1
ATOM 6910 C C . VAL G 1 30 ? 14.665 -24.179 -12.078 1.00 25.78 30 VAL G C 1
ATOM 6911 O O . VAL G 1 30 ? 15.403 -24.196 -13.067 1.00 26.64 30 VAL G O 1
ATOM 6915 N N . SER G 1 31 ? 13.396 -23.790 -12.155 1.00 26.81 31 SER G N 1
ATOM 6916 C CA . SER G 1 31 ? 12.855 -23.371 -13.444 1.00 28.81 31 SER G CA 1
ATOM 6917 C C . SER G 1 31 ? 13.333 -21.981 -13.844 1.00 28.34 31 SER G C 1
ATOM 6918 O O . SER G 1 31 ? 13.202 -21.586 -15.002 1.00 28.50 31 SER G O 1
ATOM 6921 N N . ALA G 1 32 ? 13.898 -21.244 -12.890 1.00 27.62 32 ALA G N 1
ATOM 6922 C CA . ALA G 1 32 ? 14.432 -19.915 -13.178 1.00 24.55 32 ALA G CA 1
ATOM 6923 C C . ALA G 1 32 ? 15.859 -20.134 -13.670 1.00 24.69 32 ALA G C 1
ATOM 6924 O O . ALA G 1 32 ? 16.434 -19.301 -14.363 1.00 26.23 32 ALA G O 1
ATOM 6926 N N . PHE G 1 33 ? 16.415 -21.284 -13.308 1.00 24.09 33 PHE G N 1
ATOM 6927 C CA . PHE G 1 33 ? 17.768 -21.665 -13.698 1.00 22.36 33 PHE G CA 1
ATOM 6928 C C . PHE G 1 33 ? 17.765 -22.153 -15.152 1.00 23.55 33 PHE G C 1
ATOM 6929 O O . PHE G 1 33 ? 18.571 -21.706 -15.972 1.00 20.92 33 PHE G O 1
ATOM 6937 N N . GLU G 1 34 ? 16.855 -23.075 -15.463 1.00 24.95 34 GLU G N 1
ATOM 6938 C CA . GLU G 1 34 ? 16.754 -23.619 -16.817 1.00 27.43 34 GLU G CA 1
ATOM 6939 C C . GLU G 1 34 ? 16.385 -22.526 -17.833 1.00 27.68 34 GLU G C 1
ATOM 6940 O O . GLU G 1 34 ? 17.008 -22.415 -18.891 1.00 26.93 34 GLU G O 1
ATOM 6946 N N . ALA G 1 35 ? 15.385 -21.716 -17.500 1.00 28.26 35 ALA G N 1
ATOM 6947 C CA . ALA G 1 35 ? 14.950 -20.633 -18.374 1.00 29.14 35 ALA G CA 1
ATOM 6948 C C . ALA G 1 35 ? 16.091 -19.651 -18.647 1.00 31.16 35 ALA G C 1
ATOM 6949 O O . ALA G 1 35 ? 16.326 -19.272 -19.798 1.00 31.46 35 ALA G O 1
ATOM 6951 N N . GLU G 1 36 ? 16.799 -19.247 -17.593 1.00 31.73 36 GLU G N 1
ATOM 6952 C CA . GLU G 1 36 ? 17.916 -18.317 -17.731 1.00 31.99 36 GLU G CA 1
ATOM 6953 C C . GLU G 1 36 ? 19.033 -18.979 -18.498 1.00 33.22 36 GLU G C 1
ATOM 6954 O O . GLU G 1 36 ? 19.689 -18.351 -19.324 1.00 33.48 36 GLU G O 1
ATOM 6960 N N . MET G 1 37 ? 19.254 -20.252 -18.187 1.00 34.94 37 MET G N 1
ATOM 6961 C CA . MET G 1 37 ? 20.308 -21.048 -18.804 1.00 37.88 37 MET G CA 1
ATOM 6962 C C . MET G 1 37 ? 20.079 -21.146 -20.305 1.00 39.86 37 MET G C 1
ATOM 6963 O O . MET G 1 37 ? 21.005 -20.978 -21.105 1.00 39.37 37 MET G O 1
ATOM 6968 N N . ALA G 1 38 ? 18.835 -21.425 -20.679 1.00 41.84 38 ALA G N 1
ATOM 6969 C CA . ALA G 1 38 ? 18.471 -21.537 -22.082 1.00 43.32 38 ALA G CA 1
ATOM 6970 C C . ALA G 1 38 ? 18.641 -20.169 -22.730 1.00 44.28 38 ALA G C 1
ATOM 6971 O O . ALA G 1 38 ? 19.291 -20.030 -23.766 1.00 44.12 38 ALA G O 1
ATOM 6973 N N . ASP G 1 39 ? 18.065 -19.161 -22.086 1.00 45.74 39 ASP G N 1
ATOM 6974 C CA . ASP G 1 39 ? 18.101 -17.783 -22.563 1.00 47.41 39 ASP G CA 1
ATOM 6975 C C . ASP G 1 39 ? 19.498 -17.187 -22.803 1.00 47.59 39 ASP G C 1
ATOM 6976 O O . ASP G 1 39 ? 19.722 -16.539 -23.826 1.00 48.44 39 ASP G O 1
ATOM 6981 N N . ILE G 1 40 ? 20.440 -17.396 -21.885 1.00 47.07 40 ILE G N 1
ATOM 6982 C CA . ILE G 1 40 ? 21.779 -16.835 -22.070 1.00 46.30 40 ILE G CA 1
ATOM 6983 C C . ILE G 1 40 ? 22.715 -17.759 -22.844 1.00 46.37 40 ILE G C 1
ATOM 6984 O O . ILE G 1 40 ? 23.701 -17.306 -23.421 1.00 47.59 40 ILE G O 1
ATOM 6989 N N . GLY G 1 41 ? 22.420 -19.051 -22.851 1.00 45.61 41 GLY G N 1
ATOM 6990 C CA . GLY G 1 41 ? 23.271 -19.977 -23.572 1.00 45.30 41 GLY G CA 1
ATOM 6991 C C . GLY G 1 41 ? 22.432 -20.916 -24.405 0.50 45.31 41 GLY G C 1
ATOM 6992 O O . GLY G 1 41 ? 22.637 -21.067 -25.612 0.50 44.56 41 GLY G O 1
ATOM 6993 N N . GLY G 1 42 ? 21.475 -21.550 -23.738 0.50 45.32 42 GLY G N 1
ATOM 6994 C CA . GLY G 1 42 ? 20.589 -22.475 -24.410 1.00 44.83 42 GLY G CA 1
ATOM 6995 C C . GLY G 1 42 ? 21.302 -23.468 -25.298 1.00 43.82 42 GLY G C 1
ATOM 6996 O O . GLY G 1 42 ? 21.850 -24.455 -24.813 1.00 45.26 42 GLY G O 1
ATOM 6997 N N . ASP G 1 43 ? 21.308 -23.199 -26.598 1.00 41.64 43 ASP G N 1
ATOM 6998 C CA . ASP G 1 43 ? 21.930 -24.094 -27.565 1.00 40.28 43 ASP G CA 1
ATOM 6999 C C . ASP G 1 43 ? 23.148 -24.871 -27.050 1.00 38.59 43 ASP G C 1
ATOM 7000 O O . ASP G 1 43 ? 23.184 -26.095 -27.161 1.00 35.89 43 ASP G O 1
ATOM 7002 N N . ARG G 1 44 ? 24.120 -24.167 -26.467 1.00 38.02 44 ARG G N 1
ATOM 7003 C CA . ARG G 1 44 ? 25.358 -24.793 -25.980 1.00 37.89 44 ARG G CA 1
ATOM 7004 C C . ARG G 1 44 ? 25.294 -25.634 -24.695 1.00 37.87 44 ARG G C 1
ATOM 7005 O O . ARG G 1 44 ? 26.250 -26.346 -24.379 1.00 39.01 44 ARG G O 1
ATOM 7007 N N . PHE G 1 45 ? 24.183 -25.564 -23.961 1.00 36.86 45 PHE G N 1
ATOM 7008 C CA . PHE G 1 45 ? 24.040 -26.327 -22.720 1.00 34.38 45 PHE G CA 1
ATOM 7009 C C . PHE G 1 45 ? 22.771 -27.162 -22.657 1.00 33.25 45 PHE G C 1
ATOM 7010 O O . PHE G 1 45 ? 21.794 -26.887 -23.351 1.00 32.64 45 PHE G O 1
ATOM 7018 N N . ALA G 1 46 ? 22.797 -28.174 -21.795 1.00 31.85 46 ALA G N 1
ATOM 7019 C CA . ALA G 1 46 ? 21.658 -29.057 -21.574 1.00 31.30 46 ALA G CA 1
ATOM 7020 C C . ALA G 1 46 ? 21.566 -29.262 -20.065 1.00 32.16 46 ALA G C 1
ATOM 7021 O O . ALA G 1 46 ? 22.583 -29.491 -19.402 1.00 33.30 46 ALA G O 1
ATOM 7023 N N . VAL G 1 47 ? 20.359 -29.184 -19.514 1.00 32.48 47 VAL G N 1
ATOM 7024 C CA . VAL G 1 47 ? 20.194 -29.340 -18.076 1.00 31.91 47 VAL G CA 1
ATOM 7025 C C . VAL G 1 47 ? 19.368 -30.539 -17.641 1.00 31.92 47 VAL G C 1
ATOM 7026 O O . VAL G 1 47 ? 18.192 -30.642 -17.986 1.00 33.99 47 VAL G O 1
ATOM 7030 N N . ASP G 1 48 ? 19.996 -31.445 -16.891 1.00 31.56 48 ASP G N 1
ATOM 7031 C CA . ASP G 1 48 ? 19.323 -32.631 -16.355 1.00 31.17 48 ASP G CA 1
ATOM 7032 C C . ASP G 1 48 ? 19.050 -32.349 -14.878 1.00 31.54 48 ASP G C 1
ATOM 7033 O O . ASP G 1 48 ? 19.884 -31.761 -14.187 1.00 31.54 48 ASP G O 1
ATOM 7038 N N . VAL G 1 49 ? 17.884 -32.762 -14.395 1.00 31.04 49 VAL G N 1
ATOM 7039 C CA . VAL G 1 49 ? 17.509 -32.496 -13.012 1.00 30.60 49 VAL G CA 1
ATOM 7040 C C . VAL G 1 49 ? 17.224 -33.778 -12.235 1.00 31.32 49 VAL G C 1
ATOM 7041 O O . VAL G 1 49 ? 16.453 -34.631 -12.687 1.00 31.43 49 VAL G O 1
ATOM 7045 N N . PHE G 1 50 ? 17.840 -33.902 -11.060 1.00 29.72 50 PHE G N 1
ATOM 7046 C CA . PHE G 1 50 ? 17.651 -35.078 -10.222 1.00 28.62 50 PHE G CA 1
ATOM 7047 C C . PHE G 1 50 ? 17.083 -34.716 -8.861 1.00 29.17 50 PHE G C 1
ATOM 7048 O O . PHE G 1 50 ? 17.437 -33.688 -8.282 1.00 31.35 50 PHE G O 1
ATOM 7056 N N . ASP G 1 51 ? 16.202 -35.573 -8.356 1.00 28.67 51 ASP G N 1
ATOM 7057 C CA . ASP G 1 51 ? 15.555 -35.354 -7.069 1.00 28.76 51 ASP G CA 1
ATOM 7058 C C . ASP G 1 51 ? 16.241 -36.034 -5.892 1.00 28.91 51 ASP G C 1
ATOM 7059 O O . ASP G 1 51 ? 16.699 -37.176 -5.985 1.00 28.94 51 ASP G O 1
ATOM 7064 N N . VAL G 1 52 ? 16.295 -35.314 -4.777 1.00 28.09 52 VAL G N 1
ATOM 7065 C CA . VAL G 1 52 ? 16.927 -35.812 -3.567 1.00 27.54 52 VAL G CA 1
ATOM 7066 C C . VAL G 1 52 ? 16.001 -35.474 -2.404 1.00 26.91 52 VAL G C 1
ATOM 7067 O O . VAL G 1 52 ? 15.430 -34.391 -2.361 1.00 29.53 52 VAL G O 1
ATOM 7071 N N . PRO G 1 53 ? 15.837 -36.393 -1.443 1.00 26.68 53 PRO G N 1
ATOM 7072 C CA . PRO G 1 53 ? 14.955 -36.143 -0.295 1.00 25.35 53 PRO G CA 1
ATOM 7073 C C . PRO G 1 53 ? 15.143 -34.769 0.346 1.00 23.69 53 PRO G C 1
ATOM 7074 O O . PRO G 1 53 ? 14.197 -33.997 0.455 1.00 24.64 53 PRO G O 1
ATOM 7078 N N . GLY G 1 54 ? 16.367 -34.480 0.776 1.00 21.65 54 GLY G N 1
ATOM 7079 C CA . GLY G 1 54 ? 16.657 -33.204 1.405 1.00 20.26 54 GLY G CA 1
ATOM 7080 C C . GLY G 1 54 ? 18.070 -32.732 1.094 1.00 21.03 54 GLY G C 1
ATOM 7081 O O . GLY G 1 54 ? 18.822 -33.417 0.384 1.00 21.71 54 GLY G O 1
ATOM 7082 N N . ALA G 1 55 ? 18.439 -31.570 1.633 1.00 18.93 55 ALA G N 1
ATOM 7083 C CA . ALA G 1 55 ? 19.758 -30.997 1.399 1.00 17.75 55 ALA G CA 1
ATOM 7084 C C . ALA G 1 55 ? 20.914 -31.894 1.823 1.00 18.72 55 ALA G C 1
ATOM 7085 O O . ALA G 1 55 ? 21.950 -31.930 1.159 1.00 17.24 55 ALA G O 1
ATOM 7087 N N . TYR G 1 56 ? 20.742 -32.631 2.916 1.00 20.68 56 TYR G N 1
ATOM 7088 C CA . TYR G 1 56 ? 21.819 -33.493 3.400 1.00 22.23 56 TYR G CA 1
ATOM 7089 C C . TYR G 1 56 ? 22.251 -34.534 2.390 1.00 21.77 56 TYR G C 1
ATOM 7090 O O . TYR G 1 56 ? 23.403 -34.956 2.395 1.00 22.84 56 TYR G O 1
ATOM 7099 N N . GLU G 1 57 ? 21.324 -34.944 1.526 1.00 22.67 57 GLU G N 1
ATOM 7100 C CA . GLU G 1 57 ? 21.598 -35.944 0.497 1.00 22.52 57 GLU G CA 1
ATOM 7101 C C . GLU G 1 57 ? 22.227 -35.383 -0.787 1.00 24.11 57 GLU G C 1
ATOM 7102 O O . GLU G 1 57 ? 22.495 -36.137 -1.729 1.00 26.24 57 GLU G O 1
ATOM 7108 N N . ILE G 1 58 ? 22.473 -34.076 -0.829 1.00 24.38 58 ILE G N 1
ATOM 7109 C CA . ILE G 1 58 ? 23.043 -33.450 -2.022 1.00 25.12 58 ILE G CA 1
ATOM 7110 C C . ILE G 1 58 ? 24.510 -33.768 -2.311 1.00 27.12 58 ILE G C 1
ATOM 7111 O O . ILE G 1 58 ? 24.836 -34.282 -3.384 1.00 29.46 58 ILE G O 1
ATOM 7116 N N . PRO G 1 59 ? 25.417 -33.472 -1.363 1.00 27.90 59 PRO G N 1
ATOM 7117 C CA . PRO G 1 59 ? 26.844 -33.747 -1.587 1.00 28.25 59 PRO G CA 1
ATOM 7118 C C . PRO G 1 59 ? 27.164 -35.082 -2.276 1.00 28.16 59 PRO G C 1
ATOM 7119 O O . PRO G 1 59 ? 27.850 -35.108 -3.296 1.00 28.34 59 PRO G O 1
ATOM 7123 N N . LEU G 1 60 ? 26.674 -36.184 -1.717 1.00 27.92 60 LEU G N 1
ATOM 7124 C CA . LEU G 1 60 ? 26.927 -37.503 -2.293 1.00 27.85 60 LEU G CA 1
ATOM 7125 C C . LEU G 1 60 ? 26.390 -37.610 -3.729 1.00 27.84 60 LEU G C 1
ATOM 7126 O O . LEU G 1 60 ? 27.089 -38.092 -4.626 1.00 27.27 60 LEU G O 1
ATOM 7131 N N . HIS G 1 61 ? 25.154 -37.158 -3.938 1.00 27.19 61 HIS G N 1
ATOM 7132 C CA . HIS G 1 61 ? 24.539 -37.199 -5.258 1.00 27.21 61 HIS G CA 1
ATOM 7133 C C . HIS G 1 61 ? 25.378 -36.357 -6.222 1.00 27.90 61 HIS G C 1
ATOM 7134 O O . HIS G 1 61 ? 25.648 -36.773 -7.348 1.00 27.84 61 HIS G O 1
ATOM 7141 N N . ALA G 1 62 ? 25.796 -35.175 -5.775 1.00 27.96 62 ALA G N 1
ATOM 7142 C CA . ALA G 1 62 ? 26.604 -34.295 -6.612 1.00 27.35 62 ALA G CA 1
ATOM 7143 C C . ALA G 1 62 ? 27.882 -35.002 -7.017 1.00 27.22 62 ALA G C 1
ATOM 7144 O O . ALA G 1 62 ? 28.325 -34.908 -8.164 1.00 27.15 62 ALA G O 1
ATOM 7146 N N . ARG G 1 63 ? 28.475 -35.713 -6.067 1.00 27.65 63 ARG G N 1
ATOM 7147 C CA . ARG G 1 63 ? 29.709 -36.435 -6.330 1.00 28.76 63 ARG G CA 1
ATOM 7148 C C . ARG G 1 63 ? 29.492 -37.560 -7.344 1.00 28.63 63 ARG G C 1
ATOM 7149 O O . ARG G 1 63 ? 30.298 -37.746 -8.258 1.00 27.78 63 ARG G O 1
ATOM 7157 N N . THR G 1 64 ? 28.401 -38.302 -7.187 1.00 28.15 64 THR G N 1
ATOM 7158 C CA . THR G 1 64 ? 28.110 -39.397 -8.103 1.00 28.71 64 THR G CA 1
ATOM 7159 C C . THR G 1 64 ? 27.853 -38.887 -9.512 1.00 27.79 64 THR G C 1
ATOM 7160 O O . THR G 1 64 ? 28.408 -39.417 -10.474 1.00 28.63 64 THR G O 1
ATOM 7164 N N . LEU G 1 65 ? 27.016 -37.862 -9.639 1.00 27.16 65 LEU G N 1
ATOM 7165 C CA . LEU G 1 65 ? 26.729 -37.292 -10.955 1.00 27.48 65 LEU G CA 1
ATOM 7166 C C . LEU G 1 65 ? 28.034 -36.738 -11.516 1.00 28.69 65 LEU G C 1
ATOM 7167 O O . LEU G 1 65 ? 28.317 -36.849 -12.709 1.00 27.78 65 LEU G O 1
ATOM 7172 N N . ALA G 1 66 ? 28.836 -36.149 -10.636 1.00 30.14 66 ALA G N 1
ATOM 7173 C CA . ALA G 1 66 ? 30.114 -35.588 -11.037 1.00 32.67 66 ALA G CA 1
ATOM 7174 C C . ALA G 1 66 ? 31.060 -36.652 -11.599 1.00 33.86 66 ALA G C 1
ATOM 7175 O O . ALA G 1 66 ? 31.669 -36.463 -12.654 1.00 35.70 66 ALA G O 1
ATOM 7177 N N . GLU G 1 67 ? 31.166 -37.777 -10.902 1.00 35.41 67 GLU G N 1
ATOM 7178 C CA . GLU G 1 67 ? 32.076 -38.844 -11.312 1.00 36.52 67 GLU G CA 1
ATOM 7179 C C . GLU G 1 67 ? 31.697 -39.645 -12.562 1.00 36.52 67 GLU G C 1
ATOM 7180 O O . GLU G 1 67 ? 32.459 -40.506 -12.999 1.00 36.19 67 GLU G O 1
ATOM 7186 N N . THR G 1 68 ? 30.534 -39.370 -13.146 1.00 36.01 68 THR G N 1
ATOM 7187 C CA . THR G 1 68 ? 30.140 -40.087 -14.353 1.00 35.22 68 THR G CA 1
ATOM 7188 C C . THR G 1 68 ? 30.881 -39.474 -15.537 1.00 35.77 68 THR G C 1
ATOM 7189 O O . THR G 1 68 ? 30.972 -40.074 -16.614 1.00 36.27 68 THR G O 1
ATOM 7193 N N . GLY G 1 69 ? 31.413 -38.274 -15.327 1.00 35.16 69 GLY G N 1
ATOM 7194 C CA . GLY G 1 69 ? 32.132 -37.586 -16.383 1.00 34.99 69 GLY G CA 1
ATOM 7195 C C . GLY G 1 69 ? 31.205 -36.938 -17.401 1.00 34.81 69 GLY G C 1
ATOM 7196 O O . GLY G 1 69 ? 31.656 -36.168 -18.248 1.00 35.41 69 GLY G O 1
ATOM 7197 N N . ARG G 1 70 ? 29.910 -37.235 -17.315 1.00 34.01 70 ARG G N 1
ATOM 7198 C CA . ARG G 1 70 ? 28.935 -36.684 -18.248 1.00 33.52 70 ARG G CA 1
ATOM 7199 C C . ARG G 1 70 ? 28.565 -35.220 -18.011 1.00 32.83 70 ARG G C 1
ATOM 7200 O O . ARG G 1 70 ? 27.873 -34.618 -18.837 1.00 32.96 70 ARG G O 1
ATOM 7208 N N . TYR G 1 71 ? 29.014 -34.631 -16.908 1.00 30.12 71 TYR G N 1
ATOM 7209 C CA . TYR G 1 71 ? 28.633 -33.246 -16.653 1.00 28.10 71 TYR G CA 1
ATOM 7210 C C . TYR G 1 71 ? 29.755 -32.228 -16.474 1.00 25.65 71 TYR G C 1
ATOM 7211 O O . TYR G 1 71 ? 30.803 -32.523 -15.906 1.00 24.78 71 TYR G O 1
ATOM 7220 N N . GLY G 1 72 ? 29.512 -31.022 -16.974 1.00 23.73 72 GLY G N 1
ATOM 7221 C CA . GLY G 1 72 ? 30.492 -29.958 -16.876 1.00 24.50 72 GLY G CA 1
ATOM 7222 C C . GLY G 1 72 ? 30.397 -29.227 -15.553 1.00 23.88 72 GLY G C 1
ATOM 7223 O O . GLY G 1 72 ? 31.328 -28.527 -15.149 1.00 23.13 72 GLY G O 1
ATOM 7224 N N . ALA G 1 73 ? 29.264 -29.392 -14.877 1.00 23.33 73 ALA G N 1
ATOM 7225 C CA . ALA G 1 73 ? 29.036 -28.756 -13.589 1.00 22.21 73 ALA G CA 1
ATOM 7226 C C . ALA G 1 73 ? 27.710 -29.201 -12.992 1.00 22.20 73 ALA G C 1
ATOM 7227 O O . ALA G 1 73 ? 26.808 -29.678 -13.696 1.00 22.86 73 ALA G O 1
ATOM 7229 N N . VAL G 1 74 ? 27.604 -29.038 -11.680 1.00 20.78 74 VAL G N 1
ATOM 7230 C CA . VAL G 1 74 ? 26.407 -29.401 -10.948 1.00 17.97 74 VAL G CA 1
ATOM 7231 C C . VAL G 1 74 ? 25.931 -28.181 -10.157 1.00 17.29 74 VAL G C 1
ATOM 7232 O O . VAL G 1 74 ? 26.734 -27.343 -9.744 1.00 18.51 74 VAL G O 1
ATOM 7236 N N . LEU G 1 75 ? 24.625 -28.077 -9.963 1.00 15.42 75 LEU G N 1
ATOM 7237 C CA . LEU G 1 75 ? 24.040 -26.996 -9.182 1.00 14.89 75 LEU G CA 1
ATOM 7238 C C . LEU G 1 75 ? 23.398 -27.653 -7.970 1.00 16.69 75 LEU G C 1
ATOM 7239 O O . LEU G 1 75 ? 22.564 -28.553 -8.116 1.00 18.57 75 LEU G O 1
ATOM 7244 N N . GLY G 1 76 ? 23.797 -27.237 -6.777 1.00 15.69 76 GLY G N 1
ATOM 7245 C CA . GLY G 1 76 ? 23.190 -27.802 -5.595 1.00 15.26 76 GLY G CA 1
ATOM 7246 C C . GLY G 1 76 ? 22.199 -26.756 -5.162 1.00 15.61 76 GLY G C 1
ATOM 7247 O O . GLY G 1 76 ? 22.559 -25.588 -5.076 1.00 16.84 76 GLY G O 1
ATOM 7248 N N . THR G 1 77 ? 20.955 -27.141 -4.908 1.00 15.99 77 THR G N 1
ATOM 7249 C CA . THR G 1 77 ? 19.960 -26.166 -4.483 1.00 16.41 77 THR G CA 1
ATOM 7250 C C . THR G 1 77 ? 18.944 -26.732 -3.507 1.00 18.09 77 THR G C 1
ATOM 7251 O O . THR G 1 77 ? 18.351 -27.795 -3.750 1.00 17.64 77 THR G O 1
ATOM 7255 N N . ALA G 1 78 ? 18.752 -26.007 -2.403 1.00 18.76 78 ALA G N 1
ATOM 7256 C CA . ALA G 1 78 ? 17.802 -26.390 -1.352 1.00 18.95 78 ALA G CA 1
ATOM 7257 C C . ALA G 1 78 ? 17.436 -25.191 -0.482 1.00 18.53 78 ALA G C 1
ATOM 7258 O O . ALA G 1 78 ? 18.015 -24.104 -0.605 1.00 19.69 78 ALA G O 1
ATOM 7260 N N . PHE G 1 79 ? 16.462 -25.395 0.391 1.00 16.92 79 PHE G N 1
ATOM 7261 C CA . PHE G 1 79 ? 16.026 -24.357 1.303 1.00 16.88 79 PHE G CA 1
ATOM 7262 C C . PHE G 1 79 ? 16.159 -24.984 2.700 1.00 17.50 79 PHE G C 1
ATOM 7263 O O . PHE G 1 79 ? 15.298 -25.760 3.128 1.00 16.12 79 PHE G O 1
ATOM 7271 N N . VAL G 1 80 ? 17.263 -24.662 3.382 1.00 18.31 80 VAL G N 1
ATOM 7272 C CA . VAL G 1 80 ? 17.557 -25.176 4.729 1.00 18.10 80 VAL G CA 1
ATOM 7273 C C . VAL G 1 80 ? 17.237 -24.110 5.763 1.00 17.42 80 VAL G C 1
ATOM 7274 O O . VAL G 1 80 ? 18.026 -23.186 5.978 1.00 16.41 80 VAL G O 1
ATOM 7278 N N . VAL G 1 81 ? 16.089 -24.262 6.412 1.00 17.61 81 VAL G N 1
ATOM 7279 C CA . VAL G 1 81 ? 15.626 -23.301 7.402 1.00 20.89 81 VAL G CA 1
ATOM 7280 C C . VAL G 1 81 ? 15.592 -23.848 8.838 1.00 23.82 81 VAL G C 1
ATOM 7281 O O . VAL G 1 81 ? 15.850 -25.030 9.086 1.00 23.36 81 VAL G O 1
ATOM 7285 N N . ASN G 1 82 ? 15.269 -22.952 9.767 1.00 24.75 82 ASN G N 1
ATOM 7286 C CA . ASN G 1 82 ? 15.131 -23.267 11.177 1.00 25.42 82 ASN G CA 1
ATOM 7287 C C . ASN G 1 82 ? 13.636 -23.336 11.403 1.00 25.14 82 ASN G C 1
ATOM 7288 O O . ASN G 1 82 ? 12.962 -22.315 11.389 1.00 24.06 82 ASN G O 1
ATOM 7293 N N . GLY G 1 83 ? 13.118 -24.545 11.592 1.00 26.84 83 GLY G N 1
ATOM 7294 C CA . GLY G 1 83 ? 11.692 -24.723 11.809 1.00 26.91 83 GLY G CA 1
ATOM 7295 C C . GLY G 1 83 ? 11.244 -24.553 13.251 1.00 27.97 83 GLY G C 1
ATOM 7296 O O . GLY G 1 83 ? 10.152 -25.002 13.620 1.00 28.82 83 GLY G O 1
ATOM 7297 N N . GLY G 1 84 ? 12.089 -23.931 14.072 1.00 28.06 84 GLY G N 1
ATOM 7298 C CA . GLY G 1 84 ? 11.750 -23.692 15.466 1.00 27.91 84 GLY G CA 1
ATOM 7299 C C . GLY G 1 84 ? 11.744 -24.871 16.432 1.00 28.68 84 GLY G C 1
ATOM 7300 O O . GLY G 1 84 ? 11.302 -24.724 17.574 1.00 30.00 84 GLY G O 1
ATOM 7301 N N . ILE G 1 85 ? 12.217 -26.036 15.998 1.00 27.40 85 ILE G N 1
ATOM 7302 C CA . ILE G 1 85 ? 12.257 -27.207 16.870 1.00 26.16 85 ILE G CA 1
ATOM 7303 C C . ILE G 1 85 ? 13.684 -27.731 16.982 1.00 27.04 85 ILE G C 1
ATOM 7304 O O . ILE G 1 85 ? 14.253 -27.798 18.073 1.00 27.43 85 ILE G O 1
ATOM 7309 N N . TYR G 1 86 ? 14.263 -28.094 15.847 1.00 27.30 86 TYR G N 1
ATOM 7310 C CA . TYR G 1 86 ? 15.622 -28.597 15.829 1.00 27.37 86 TYR G CA 1
ATOM 7311 C C . TYR G 1 86 ? 16.509 -27.511 15.257 1.00 27.49 86 TYR G C 1
ATOM 7312 O O . TYR G 1 86 ? 16.016 -26.556 14.663 1.00 28.10 86 TYR G O 1
ATOM 7321 N N . ARG G 1 87 ? 17.815 -27.647 15.450 1.00 27.83 87 ARG G N 1
ATOM 7322 C CA . ARG G 1 87 ? 18.751 -26.678 14.919 1.00 27.98 87 ARG G CA 1
ATOM 7323 C C . ARG G 1 87 ? 19.145 -27.125 13.523 1.00 27.40 87 ARG G C 1
ATOM 7324 O O . ARG G 1 87 ? 19.340 -28.316 13.267 1.00 25.78 87 ARG G O 1
ATOM 7332 N N . HIS G 1 88 ? 19.266 -26.158 12.625 1.00 26.20 88 HIS G N 1
ATOM 7333 C CA . HIS G 1 88 ? 19.576 -26.443 11.242 1.00 26.26 88 HIS G CA 1
ATOM 7334 C C . HIS G 1 88 ? 21.008 -26.146 10.857 1.00 26.50 88 HIS G C 1
ATOM 7335 O O . HIS G 1 88 ? 21.497 -26.643 9.843 1.00 27.56 88 HIS G O 1
ATOM 7342 N N . GLU G 1 89 ? 21.685 -25.343 11.665 1.00 25.71 89 GLU G N 1
ATOM 7343 C CA . GLU G 1 89 ? 23.050 -24.951 11.350 1.00 26.51 89 GLU G CA 1
ATOM 7344 C C . GLU G 1 89 ? 24.034 -26.082 11.068 1.00 24.67 89 GLU G C 1
ATOM 7345 O O . GLU G 1 89 ? 24.922 -25.924 10.229 1.00 24.75 89 GLU G O 1
ATOM 7351 N N . PHE G 1 90 ? 23.892 -27.214 11.754 1.00 22.70 90 PHE G N 1
ATOM 7352 C CA . PHE G 1 90 ? 24.824 -28.322 11.546 1.00 21.39 90 PHE G CA 1
ATOM 7353 C C . PHE G 1 90 ? 24.682 -28.967 10.168 1.00 21.89 90 PHE G C 1
ATOM 7354 O O . PHE G 1 90 ? 25.682 -29.292 9.525 1.00 21.49 90 PHE G O 1
ATOM 7362 N N . VAL G 1 91 ? 23.444 -29.134 9.706 1.00 22.33 91 VAL G N 1
ATOM 7363 C CA . VAL G 1 91 ? 23.202 -29.711 8.386 1.00 21.58 91 VAL G CA 1
ATOM 7364 C C . VAL G 1 91 ? 23.619 -28.735 7.280 1.00 21.40 91 VAL G C 1
ATOM 7365 O O . VAL G 1 91 ? 24.441 -29.067 6.417 1.00 19.87 91 VAL G O 1
ATOM 7369 N N . ALA G 1 92 ? 23.059 -27.530 7.318 1.00 20.38 92 ALA G N 1
ATOM 7370 C CA . ALA G 1 92 ? 23.381 -26.511 6.323 1.00 21.52 92 ALA G CA 1
ATOM 7371 C C . ALA G 1 92 ? 24.889 -26.415 6.188 1.00 20.55 92 ALA G C 1
ATOM 7372 O O . ALA G 1 92 ? 25.430 -26.330 5.087 1.00 23.37 92 ALA G O 1
ATOM 7374 N N . SER G 1 93 ? 25.568 -26.448 7.325 1.00 19.95 93 SER G N 1
ATOM 7375 C CA . SER G 1 93 ? 27.020 -26.365 7.342 1.00 18.84 93 SER G CA 1
ATOM 7376 C C . SER G 1 93 ? 27.696 -27.534 6.613 1.00 18.52 93 SER G C 1
ATOM 7377 O O . SER G 1 93 ? 28.675 -27.345 5.878 1.00 17.09 93 SER G O 1
ATOM 7380 N N . ALA G 1 94 ? 27.172 -28.740 6.824 1.00 18.78 94 ALA G N 1
ATOM 7381 C CA . ALA G 1 94 ? 27.731 -29.938 6.203 1.00 19.54 94 ALA G CA 1
ATOM 7382 C C . ALA G 1 94 ? 27.467 -29.967 4.700 1.00 19.04 94 ALA G C 1
ATOM 7383 O O . ALA G 1 94 ? 28.291 -30.465 3.926 1.00 18.39 94 ALA G O 1
ATOM 7385 N N . VAL G 1 95 ? 26.328 -29.422 4.283 1.00 19.16 95 VAL G N 1
ATOM 7386 C CA . VAL G 1 95 ? 25.996 -29.401 2.865 1.00 18.66 95 VAL G CA 1
ATOM 7387 C C . VAL G 1 95 ? 26.912 -28.428 2.114 1.00 20.40 95 VAL G C 1
ATOM 7388 O O . VAL G 1 95 ? 27.375 -28.732 1.003 1.00 19.82 95 VAL G O 1
ATOM 7392 N N . ILE G 1 96 ? 27.186 -27.267 2.716 1.00 20.38 96 ILE G N 1
ATOM 7393 C CA . ILE G 1 96 ? 28.058 -26.291 2.071 1.00 19.68 96 ILE G CA 1
ATOM 7394 C C . ILE G 1 96 ? 29.509 -26.769 2.057 1.00 19.52 96 ILE G C 1
ATOM 7395 O O . ILE G 1 96 ? 30.191 -26.646 1.036 1.00 21.02 96 ILE G O 1
ATOM 7400 N N . ASP G 1 97 ? 30.000 -27.319 3.165 1.00 19.24 97 ASP G N 1
ATOM 7401 C CA . ASP G 1 97 ? 31.380 -27.803 3.155 1.00 20.17 97 ASP G CA 1
ATOM 7402 C C . ASP G 1 97 ? 31.416 -29.042 2.280 1.00 20.60 97 ASP G C 1
ATOM 7403 O O . ASP G 1 97 ? 32.410 -29.315 1.608 1.00 20.21 97 ASP G O 1
ATOM 7408 N N . GLY G 1 98 ? 30.315 -29.786 2.291 1.00 21.71 98 GLY G N 1
ATOM 7409 C CA . GLY G 1 98 ? 30.232 -30.991 1.489 1.00 22.01 98 GLY G CA 1
ATOM 7410 C C . GLY G 1 98 ? 30.411 -30.691 0.013 1.00 23.57 98 GLY G C 1
ATOM 7411 O O . GLY G 1 98 ? 31.241 -31.312 -0.661 1.00 24.93 98 GLY G O 1
ATOM 7412 N N . MET G 1 99 ? 29.648 -29.732 -0.502 1.00 22.99 99 MET G N 1
ATOM 7413 C CA . MET G 1 99 ? 29.748 -29.396 -1.915 1.00 22.60 99 MET G CA 1
ATOM 7414 C C . MET G 1 99 ? 31.121 -28.864 -2.272 1.00 22.78 99 MET G C 1
ATOM 7415 O O . MET G 1 99 ? 31.574 -29.026 -3.406 1.00 23.15 99 MET G O 1
ATOM 7420 N N . MET G 1 100 ? 31.791 -28.237 -1.308 1.00 23.62 100 MET G N 1
ATOM 7421 C CA . MET G 1 100 ? 33.133 -27.705 -1.556 1.00 22.63 100 MET G CA 1
ATOM 7422 C C . MET G 1 100 ? 34.087 -28.883 -1.581 1.00 22.19 100 MET G C 1
ATOM 7423 O O . MET G 1 100 ? 35.056 -28.906 -2.350 1.00 22.69 100 MET G O 1
ATOM 7428 N N . ASN G 1 101 ? 33.793 -29.858 -0.727 1.00 22.92 101 ASN G N 1
ATOM 7429 C CA . ASN G 1 101 ? 34.590 -31.073 -0.607 1.00 23.82 101 ASN G CA 1
ATOM 7430 C C . ASN G 1 101 ? 34.459 -31.887 -1.894 1.00 23.01 101 ASN G C 1
ATOM 7431 O O . ASN G 1 101 ? 35.445 -32.410 -2.413 1.00 21.20 101 ASN G O 1
ATOM 7436 N N . VAL G 1 102 ? 33.235 -31.973 -2.407 1.00 23.18 102 VAL G N 1
ATOM 7437 C CA . VAL G 1 102 ? 32.964 -32.720 -3.624 1.00 24.45 102 VAL G CA 1
ATOM 7438 C C . VAL G 1 102 ? 33.629 -32.114 -4.846 1.00 25.85 102 VAL G C 1
ATOM 7439 O O . VAL G 1 102 ? 34.283 -32.822 -5.613 1.00 27.43 102 VAL G O 1
ATOM 7443 N N . GLN G 1 103 ? 33.470 -30.806 -5.024 1.00 26.29 103 GLN G N 1
ATOM 7444 C CA . GLN G 1 103 ? 34.045 -30.125 -6.175 1.00 26.88 103 GLN G CA 1
ATOM 7445 C C . GLN G 1 103 ? 35.565 -30.061 -6.171 1.00 27.07 103 GLN G C 1
ATOM 7446 O O . GLN G 1 103 ? 36.191 -29.985 -7.229 1.00 28.05 103 GLN G O 1
ATOM 7452 N N . LEU G 1 104 ? 36.169 -30.088 -4.990 1.00 27.85 104 LEU G N 1
ATOM 7453 C CA . LEU G 1 104 ? 37.622 -30.026 -4.915 1.00 27.69 104 LEU G CA 1
ATOM 7454 C C . LEU G 1 104 ? 38.293 -31.334 -5.306 1.00 26.95 104 LEU G C 1
ATOM 7455 O O . LEU G 1 104 ? 39.344 -31.322 -5.935 1.00 29.76 104 LEU G O 1
ATOM 7460 N N . SER G 1 105 ? 37.691 -32.463 -4.956 1.00 26.86 105 SER G N 1
ATOM 7461 C CA . SER G 1 105 ? 38.290 -33.749 -5.301 1.00 28.40 105 SER G CA 1
ATOM 7462 C C . SER G 1 105 ? 37.887 -34.267 -6.691 1.00 27.87 105 SER G C 1
ATOM 7463 O O . SER G 1 105 ? 38.563 -35.125 -7.248 1.00 28.47 105 SER G O 1
ATOM 7466 N N . THR G 1 106 ? 36.794 -33.755 -7.249 1.00 27.22 106 THR G N 1
ATOM 7467 C CA . THR G 1 106 ? 36.351 -34.202 -8.568 1.00 26.53 106 THR G CA 1
ATOM 7468 C C . THR G 1 106 ? 36.857 -33.278 -9.656 1.00 25.16 106 THR G C 1
ATOM 7469 O O . THR G 1 106 ? 37.073 -33.694 -10.791 1.00 24.73 106 THR G O 1
ATOM 7473 N N . GLY G 1 107 ? 37.039 -32.016 -9.299 1.00 24.80 107 GLY G N 1
ATOM 7474 C CA . GLY G 1 107 ? 37.505 -31.044 -10.264 1.00 23.63 107 GLY G CA 1
ATOM 7475 C C . GLY G 1 107 ? 36.312 -30.465 -10.995 1.00 22.92 107 GLY G C 1
ATOM 7476 O O . GLY G 1 107 ? 36.442 -29.525 -11.772 1.00 22.65 107 GLY G O 1
ATOM 7477 N N . VAL G 1 108 ? 35.142 -31.036 -10.733 1.00 22.05 108 VAL G N 1
ATOM 7478 C CA . VAL G 1 108 ? 33.912 -30.591 -11.362 1.00 20.21 108 VAL G CA 1
ATOM 7479 C C . VAL G 1 108 ? 33.279 -29.480 -10.537 1.00 21.25 108 VAL G C 1
ATOM 7480 O O . VAL G 1 108 ? 33.060 -29.621 -9.330 1.00 20.41 108 VAL G O 1
ATOM 7484 N N . PRO G 1 109 ? 32.985 -28.347 -11.186 1.00 20.42 109 PRO G N 1
ATOM 7485 C CA . PRO G 1 109 ? 32.373 -27.212 -10.500 1.00 19.88 109 PRO G CA 1
ATOM 7486 C C . PRO G 1 109 ? 30.999 -27.525 -9.910 1.00 21.72 109 PRO G C 1
ATOM 7487 O O . PRO G 1 109 ? 30.148 -28.154 -10.561 1.00 21.90 109 PRO G O 1
ATOM 7491 N N . VAL G 1 110 ? 30.791 -27.095 -8.668 1.00 20.94 110 VAL G N 1
ATOM 7492 C CA . VAL G 1 110 ? 29.516 -27.300 -8.007 1.00 21.48 110 VAL G CA 1
ATOM 7493 C C . VAL G 1 110 ? 29.039 -25.949 -7.509 1.00 22.81 110 VAL G C 1
ATOM 7494 O O . VAL G 1 110 ? 29.586 -25.403 -6.555 1.00 24.37 110 VAL G O 1
ATOM 7498 N N . LEU G 1 111 ? 28.037 -25.390 -8.174 1.00 24.28 111 LEU G N 1
ATOM 7499 C CA . LEU G 1 111 ? 27.517 -24.103 -7.757 1.00 25.28 111 LEU G CA 1
ATOM 7500 C C . LEU G 1 111 ? 26.494 -24.315 -6.664 1.00 25.92 111 LEU G C 1
ATOM 7501 O O . LEU G 1 111 ? 25.749 -25.294 -6.681 1.00 26.08 111 LEU G O 1
ATOM 7506 N N . SER G 1 112 ? 26.465 -23.393 -5.707 1.00 25.56 112 SER G N 1
ATOM 7507 C CA . SER G 1 112 ? 25.554 -23.511 -4.585 1.00 25.07 112 SER G CA 1
ATOM 7508 C C . SER G 1 112 ? 24.367 -22.573 -4.556 1.00 23.13 112 SER G C 1
ATOM 7509 O O . SER G 1 112 ? 24.506 -21.360 -4.577 1.00 21.41 112 SER G O 1
ATOM 7512 N N . ALA G 1 113 ? 23.189 -23.175 -4.488 1.00 22.96 113 ALA G N 1
ATOM 7513 C CA . ALA G 1 113 ? 21.940 -22.450 -4.403 1.00 21.59 113 ALA G CA 1
ATOM 7514 C C . ALA G 1 113 ? 21.262 -23.034 -3.165 1.00 21.08 113 ALA G C 1
ATOM 7515 O O . ALA G 1 113 ? 20.034 -23.112 -3.078 1.00 19.62 113 ALA G O 1
ATOM 7517 N N . VAL G 1 114 ? 22.094 -23.473 -2.219 1.00 20.91 114 VAL G N 1
ATOM 7518 C CA . VAL G 1 114 ? 21.605 -24.025 -0.957 1.00 20.46 114 VAL G CA 1
ATOM 7519 C C . VAL G 1 114 ? 21.501 -22.828 -0.013 1.00 19.84 114 VAL G C 1
ATOM 7520 O O . VAL G 1 114 ? 22.503 -22.319 0.501 1.00 18.14 114 VAL G O 1
ATOM 7524 N N . LEU G 1 115 ? 20.277 -22.380 0.210 1.00 19.39 115 LEU G N 1
ATOM 7525 C CA . LEU G 1 115 ? 20.056 -21.195 1.019 1.00 19.25 115 LEU G CA 1
ATOM 7526 C C . LEU G 1 115 ? 19.386 -21.374 2.363 1.00 18.56 115 LEU G C 1
ATOM 7527 O O . LEU G 1 115 ? 18.464 -22.178 2.531 1.00 17.57 115 LEU G O 1
ATOM 7532 N N . THR G 1 116 ? 19.860 -20.585 3.317 1.00 19.12 116 THR G N 1
ATOM 7533 C CA . THR G 1 116 ? 19.319 -20.583 4.663 1.00 19.88 116 THR G CA 1
ATOM 7534 C C . THR G 1 116 ? 18.937 -19.153 5.040 1.00 19.85 116 THR G C 1
ATOM 7535 O O . THR G 1 116 ? 19.788 -18.254 5.091 1.00 19.76 116 THR G O 1
ATOM 7539 N N . PRO G 1 117 ? 17.643 -18.915 5.280 1.00 19.53 117 PRO G N 1
ATOM 7540 C CA . PRO G 1 117 ? 17.191 -17.570 5.650 1.00 21.69 117 PRO G CA 1
ATOM 7541 C C . PRO G 1 117 ? 17.365 -17.230 7.143 1.00 22.59 117 PRO G C 1
ATOM 7542 O O . PRO G 1 117 ? 17.250 -18.110 8.001 1.00 22.56 117 PRO G O 1
ATOM 7546 N N . HIS G 1 118 ? 17.661 -15.962 7.442 1.00 24.06 118 HIS G N 1
ATOM 7547 C CA . HIS G 1 118 ? 17.809 -15.512 8.828 1.00 25.80 118 HIS G CA 1
ATOM 7548 C C . HIS G 1 118 ? 16.540 -15.914 9.561 1.00 28.91 118 HIS G C 1
ATOM 7549 O O . HIS G 1 118 ? 16.586 -16.367 10.713 1.00 29.07 118 HIS G O 1
ATOM 7556 N N . ASN G 1 119 ? 15.405 -15.749 8.876 1.00 31.58 119 ASN G N 1
ATOM 7557 C CA . ASN G 1 119 ? 14.106 -16.105 9.441 1.00 33.94 119 ASN G CA 1
ATOM 7558 C C . ASN G 1 119 ? 13.114 -16.608 8.400 1.00 34.99 119 ASN G C 1
ATOM 7559 O O . ASN G 1 119 ? 12.971 -16.025 7.321 1.00 34.93 119 ASN G O 1
ATOM 7564 N N . TYR G 1 120 ? 12.440 -17.701 8.736 1.00 35.65 120 TYR G N 1
ATOM 7565 C CA . TYR G 1 120 ? 11.415 -18.277 7.879 1.00 36.69 120 TYR G CA 1
ATOM 7566 C C . TYR G 1 120 ? 10.494 -19.090 8.762 1.00 37.60 120 TYR G C 1
ATOM 7567 O O . TYR G 1 120 ? 10.884 -20.148 9.255 1.00 36.69 120 TYR G O 1
ATOM 7576 N N . HIS G 1 121 ? 9.277 -18.592 8.970 1.00 39.67 121 HIS G N 1
ATOM 7577 C CA . HIS G 1 121 ? 8.308 -19.291 9.803 1.00 41.20 121 HIS G CA 1
ATOM 7578 C C . HIS G 1 121 ? 7.183 -19.921 8.993 1.00 43.68 121 HIS G C 1
ATOM 7579 O O . HIS G 1 121 ? 6.106 -20.199 9.521 1.00 44.87 121 HIS G O 1
ATOM 7586 N N . ASP G 1 122 ? 7.445 -20.155 7.712 1.00 46.24 122 ASP G N 1
ATOM 7587 C CA . ASP G 1 122 ? 6.467 -20.760 6.814 1.00 48.94 122 ASP G CA 1
ATOM 7588 C C . ASP G 1 122 ? 5.104 -20.081 6.924 1.00 49.53 122 ASP G C 1
ATOM 7589 O O . ASP G 1 122 ? 4.077 -20.737 7.114 1.00 49.72 122 ASP G O 1
ATOM 7594 N N . SER G 1 123 ? 5.110 -18.757 6.818 1.00 49.74 123 SER G N 1
ATOM 7595 C CA . SER G 1 123 ? 3.885 -17.971 6.873 1.00 49.46 123 SER G CA 1
ATOM 7596 C C . SER G 1 123 ? 3.623 -17.438 5.463 1.00 48.85 123 SER G C 1
ATOM 7597 O O . SER G 1 123 ? 4.549 -17.313 4.661 1.00 48.88 123 SER G O 1
ATOM 7600 N N . ALA G 1 124 ? 2.367 -17.130 5.163 1.00 47.98 124 ALA G N 1
ATOM 7601 C CA . ALA G 1 124 ? 2.001 -16.623 3.844 1.00 46.93 124 ALA G CA 1
ATOM 7602 C C . ALA G 1 124 ? 2.991 -15.583 3.330 1.00 46.27 124 ALA G C 1
ATOM 7603 O O . ALA G 1 124 ? 3.574 -15.756 2.260 1.00 46.51 124 ALA G O 1
ATOM 7605 N N . GLU G 1 125 ? 3.189 -14.511 4.094 1.00 46.03 125 GLU G N 1
ATOM 7606 C CA . GLU G 1 125 ? 4.101 -13.445 3.685 1.00 45.56 125 GLU G CA 1
ATOM 7607 C C . GLU G 1 125 ? 5.524 -13.965 3.480 1.00 43.03 125 GLU G C 1
ATOM 7608 O O . GLU G 1 125 ? 6.194 -13.597 2.513 1.00 43.58 125 GLU G O 1
ATOM 7614 N N . HIS G 1 126 ? 5.981 -14.814 4.395 1.00 39.89 126 HIS G N 1
ATOM 7615 C CA . HIS G 1 126 ? 7.318 -15.390 4.319 1.00 36.84 126 HIS G CA 1
ATOM 7616 C C . HIS G 1 126 ? 7.436 -16.310 3.122 1.00 34.91 126 HIS G C 1
ATOM 7617 O O . HIS G 1 126 ? 8.345 -16.177 2.299 1.00 32.29 126 HIS G O 1
ATOM 7624 N N . HIS G 1 127 ? 6.511 -17.259 3.046 1.00 34.04 127 HIS G N 1
ATOM 7625 C CA . HIS G 1 127 ? 6.491 -18.202 1.948 1.00 33.22 127 HIS G CA 1
ATOM 7626 C C . HIS G 1 127 ? 6.446 -17.408 0.653 1.00 32.22 127 HIS G C 1
ATOM 7627 O O . HIS G 1 127 ? 7.232 -17.659 -0.264 1.00 30.77 127 HIS G O 1
ATOM 7634 N N . ARG G 1 128 ? 5.529 -16.443 0.590 1.00 30.15 128 ARG G N 1
ATOM 7635 C CA . ARG G 1 128 ? 5.391 -15.624 -0.600 1.00 31.57 128 ARG G CA 1
ATOM 7636 C C . ARG G 1 128 ? 6.699 -14.948 -0.944 1.00 31.05 128 ARG G C 1
ATOM 7637 O O . ARG G 1 128 ? 7.069 -14.859 -2.117 1.00 31.71 128 ARG G O 1
ATOM 7645 N N . PHE G 1 129 ? 7.404 -14.466 0.074 1.00 27.83 129 PHE G N 1
ATOM 7646 C CA . PHE G 1 129 ? 8.654 -13.793 -0.189 1.00 26.41 129 PHE G CA 1
ATOM 7647 C C . PHE G 1 129 ? 9.723 -14.672 -0.819 1.00 26.09 129 PHE G C 1
ATOM 7648 O O . PHE G 1 129 ? 10.344 -14.280 -1.810 1.00 26.02 129 PHE G O 1
ATOM 7656 N N . PHE G 1 130 ? 9.963 -15.848 -0.253 1.00 24.98 130 PHE G N 1
ATOM 7657 C CA . PHE G 1 130 ? 11.005 -16.693 -0.809 1.00 26.53 130 PHE G CA 1
ATOM 7658 C C . PHE G 1 130 ? 10.622 -17.406 -2.091 1.00 27.74 130 PHE G C 1
ATOM 7659 O O . PHE G 1 130 ? 11.489 -17.735 -2.900 1.00 27.32 130 PHE G O 1
ATOM 7667 N N . PHE G 1 131 ? 9.329 -17.624 -2.286 1.00 29.31 131 PHE G N 1
ATOM 7668 C CA . PHE G 1 131 ? 8.854 -18.257 -3.507 1.00 32.46 131 PHE G CA 1
ATOM 7669 C C . PHE G 1 131 ? 9.261 -17.353 -4.678 1.00 32.82 131 PHE G C 1
ATOM 7670 O O . PHE G 1 131 ? 9.669 -17.818 -5.749 1.00 32.74 131 PHE G O 1
ATOM 7678 N N . GLU G 1 132 ? 9.137 -16.049 -4.460 1.00 31.55 132 GLU G N 1
ATOM 7679 C CA . GLU G 1 132 ? 9.474 -15.083 -5.483 1.00 29.55 132 GLU G CA 1
ATOM 7680 C C . GLU G 1 132 ? 10.977 -14.947 -5.597 1.00 28.03 132 GLU G C 1
ATOM 7681 O O . GLU G 1 132 ? 11.529 -14.999 -6.688 1.00 28.46 132 GLU G O 1
ATOM 7687 N N . HIS G 1 133 ? 11.646 -14.790 -4.461 1.00 27.13 133 HIS G N 1
ATOM 7688 C CA . HIS G 1 133 ? 13.086 -14.577 -4.475 1.00 25.49 133 HIS G CA 1
ATOM 7689 C C . HIS G 1 133 ? 13.926 -15.712 -5.013 1.00 24.21 133 HIS G C 1
ATOM 7690 O O . HIS G 1 133 ? 15.017 -15.485 -5.529 1.00 24.65 133 HIS G O 1
ATOM 7697 N N . PHE G 1 134 ? 13.438 -16.936 -4.911 1.00 24.03 134 PHE G N 1
ATOM 7698 C CA . PHE G 1 134 ? 14.228 -18.045 -5.420 1.00 25.53 134 PHE G CA 1
ATOM 7699 C C . PHE G 1 134 ? 14.382 -17.989 -6.938 1.00 25.27 134 PHE G C 1
ATOM 7700 O O . PHE G 1 134 ? 15.404 -18.432 -7.469 1.00 24.86 134 PHE G O 1
ATOM 7708 N N . THR G 1 135 ? 13.392 -17.445 -7.648 1.00 24.51 135 THR G N 1
ATOM 7709 C CA . THR G 1 135 ? 13.539 -17.364 -9.094 1.00 24.77 135 THR G CA 1
ATOM 7710 C C . THR G 1 135 ? 14.697 -16.407 -9.365 1.00 24.30 135 THR G C 1
ATOM 7711 O O . THR G 1 135 ? 15.465 -16.606 -10.310 1.00 25.55 135 THR G O 1
ATOM 7715 N N . VAL G 1 136 ? 14.839 -15.385 -8.518 1.00 22.42 136 VAL G N 1
ATOM 7716 C CA . VAL G 1 136 ? 15.935 -14.426 -8.671 1.00 21.04 136 VAL G CA 1
ATOM 7717 C C . VAL G 1 136 ? 17.283 -15.111 -8.471 1.00 20.50 136 VAL G C 1
ATOM 7718 O O . VAL G 1 136 ? 18.223 -14.883 -9.239 1.00 20.97 136 VAL G O 1
ATOM 7722 N N . LYS G 1 137 ? 17.379 -15.941 -7.435 1.00 18.40 137 LYS G N 1
ATOM 7723 C CA . LYS G 1 137 ? 18.617 -16.660 -7.172 1.00 18.11 137 LYS G CA 1
ATOM 7724 C C . LYS G 1 137 ? 18.833 -17.663 -8.306 1.00 17.49 137 LYS G C 1
ATOM 7725 O O . LYS G 1 137 ? 19.962 -17.848 -8.779 1.00 16.74 137 LYS G O 1
ATOM 7731 N N . GLY G 1 138 ? 17.747 -18.295 -8.752 1.00 16.46 138 GLY G N 1
ATOM 7732 C CA . GLY G 1 138 ? 17.846 -19.252 -9.848 1.00 19.48 138 GLY G CA 1
ATOM 7733 C C . GLY G 1 138 ? 18.471 -18.626 -11.090 1.00 21.30 138 GLY G C 1
ATOM 7734 O O . GLY G 1 138 ? 19.291 -19.248 -11.779 1.00 20.22 138 GLY G O 1
ATOM 7735 N N . LYS G 1 139 ? 18.086 -17.385 -11.382 1.00 23.36 139 LYS G N 1
ATOM 7736 C CA . LYS G 1 139 ? 18.645 -16.680 -12.530 1.00 25.09 139 LYS G CA 1
ATOM 7737 C C . LYS G 1 139 ? 20.112 -16.328 -12.254 1.00 25.86 139 LYS G C 1
ATOM 7738 O O . LYS G 1 139 ? 20.923 -16.302 -13.179 1.00 27.27 139 LYS G O 1
ATOM 7740 N N . GLU G 1 140 ? 20.453 -16.064 -10.987 1.00 26.00 140 GLU G N 1
ATOM 7741 C CA . GLU G 1 140 ? 21.841 -15.744 -10.614 1.00 24.93 140 GLU G CA 1
ATOM 7742 C C . GLU G 1 140 ? 22.708 -16.983 -10.780 1.00 22.88 140 GLU G C 1
ATOM 7743 O O . GLU G 1 140 ? 23.873 -16.897 -11.164 1.00 22.37 140 GLU G O 1
ATOM 7749 N N . ALA G 1 141 ? 22.136 -18.138 -10.469 1.00 22.57 141 ALA G N 1
ATOM 7750 C CA . ALA G 1 141 ? 22.863 -19.395 -10.590 1.00 23.48 141 ALA G CA 1
ATOM 7751 C C . ALA G 1 141 ? 23.199 -19.681 -12.060 1.00 24.66 141 ALA G C 1
ATOM 7752 O O . ALA G 1 141 ? 24.310 -20.103 -12.381 1.00 25.71 141 ALA G O 1
ATOM 7754 N N . ALA G 1 142 ? 22.248 -19.439 -12.958 1.00 25.43 142 ALA G N 1
ATOM 7755 C CA . ALA G 1 142 ? 22.489 -19.677 -14.379 1.00 25.41 142 ALA G CA 1
ATOM 7756 C C . ALA G 1 142 ? 23.695 -18.882 -14.880 1.00 25.49 142 ALA G C 1
ATOM 7757 O O . ALA G 1 142 ? 24.587 -19.437 -15.525 1.00 24.08 142 ALA G O 1
ATOM 7759 N N . ARG G 1 143 ? 23.728 -17.584 -14.582 1.00 27.69 143 ARG G N 1
ATOM 7760 C CA . ARG G 1 143 ? 24.846 -16.743 -15.024 1.00 28.60 143 ARG G CA 1
ATOM 7761 C C . ARG G 1 143 ? 26.155 -17.204 -14.406 1.00 27.62 143 ARG G C 1
ATOM 7762 O O . ARG G 1 143 ? 27.193 -17.251 -15.077 1.00 26.72 143 ARG G O 1
ATOM 7770 N N . ALA G 1 144 ? 26.096 -17.546 -13.120 1.00 27.19 144 ALA G N 1
ATOM 7771 C CA . ALA G 1 144 ? 27.267 -18.021 -12.393 1.00 24.58 144 ALA G CA 1
ATOM 7772 C C . ALA G 1 144 ? 27.807 -19.264 -13.078 1.00 23.20 144 ALA G C 1
ATOM 7773 O O . ALA G 1 144 ? 29.004 -19.381 -13.334 1.00 21.52 144 ALA G O 1
ATOM 7775 N N . CYS G 1 145 ? 26.906 -20.190 -13.381 1.00 23.32 145 CYS G N 1
ATOM 7776 C CA . CYS G 1 145 ? 27.292 -21.435 -14.023 1.00 23.67 145 CYS G CA 1
ATOM 7777 C C . CYS G 1 145 ? 27.971 -21.199 -15.361 1.00 23.26 145 CYS G C 1
ATOM 7778 O O . CYS G 1 145 ? 29.057 -21.723 -15.601 1.00 24.19 145 CYS G O 1
ATOM 7781 N N . VAL G 1 146 ? 27.341 -20.415 -16.233 1.00 22.80 146 VAL G N 1
ATOM 7782 C CA . VAL G 1 146 ? 27.923 -20.133 -17.545 1.00 22.67 146 VAL G CA 1
ATOM 7783 C C . VAL G 1 146 ? 29.287 -19.477 -17.385 1.00 22.33 146 VAL G C 1
ATOM 7784 O O . VAL G 1 146 ? 30.268 -19.889 -18.017 1.00 22.59 146 VAL G O 1
ATOM 7788 N N . GLU G 1 147 ? 29.348 -18.467 -16.523 1.00 23.37 147 GLU G N 1
ATOM 7789 C CA . GLU G 1 147 ? 30.593 -17.744 -16.277 1.00 24.29 147 GLU G CA 1
ATOM 7790 C C . GLU G 1 147 ? 31.760 -18.589 -15.770 1.00 23.62 147 GLU G C 1
ATOM 7791 O O . GLU G 1 147 ? 32.853 -18.511 -16.328 1.00 22.73 147 GLU G O 1
ATOM 7797 N N . ILE G 1 148 ? 31.549 -19.404 -14.735 1.00 24.82 148 ILE G N 1
ATOM 7798 C CA . ILE G 1 148 ? 32.655 -20.221 -14.217 1.00 25.85 148 ILE G CA 1
ATOM 7799 C C . ILE G 1 148 ? 33.126 -21.200 -15.289 1.00 25.69 148 ILE G C 1
ATOM 7800 O O . ILE G 1 148 ? 34.322 -21.464 -15.418 1.00 26.91 148 ILE G O 1
ATOM 7805 N N . LEU G 1 149 ? 32.191 -21.728 -16.070 1.00 26.22 149 LEU G N 1
ATOM 7806 C CA . LEU G 1 149 ? 32.560 -22.649 -17.140 1.00 26.95 149 LEU G CA 1
ATOM 7807 C C . LEU G 1 149 ? 33.351 -21.896 -18.213 1.00 26.90 149 LEU G C 1
ATOM 7808 O O . LEU G 1 149 ? 34.352 -22.394 -18.729 1.00 27.18 149 LEU G O 1
ATOM 7813 N N . ALA G 1 150 ? 32.913 -20.686 -18.538 1.00 27.77 150 ALA G N 1
ATOM 7814 C CA . ALA G 1 150 ? 33.618 -19.890 -19.533 1.00 29.10 150 ALA G CA 1
ATOM 7815 C C . ALA G 1 150 ? 34.937 -19.379 -18.957 1.00 30.03 150 ALA G C 1
ATOM 7816 O O . ALA G 1 150 ? 35.907 -19.156 -19.691 1.00 29.45 150 ALA G O 1
ATOM 7818 N N . ALA G 1 151 ? 34.968 -19.198 -17.636 1.00 31.49 151 ALA G N 1
ATOM 7819 C CA . ALA G 1 151 ? 36.169 -18.711 -16.959 1.00 31.84 151 ALA G CA 1
ATOM 7820 C C . ALA G 1 151 ? 37.237 -19.786 -16.962 1.00 31.66 151 ALA G C 1
ATOM 7821 O O . ALA G 1 151 ? 38.408 -19.500 -17.196 1.00 31.41 151 ALA G O 1
ATOM 7823 N N . ARG G 1 152 ? 36.829 -21.025 -16.701 1.00 32.29 152 ARG G N 1
ATOM 7824 C CA . ARG G 1 152 ? 37.769 -22.142 -16.691 1.00 34.74 152 ARG G CA 1
ATOM 7825 C C . ARG G 1 152 ? 38.344 -22.328 -18.082 1.00 36.03 152 ARG G C 1
ATOM 7826 O O . ARG G 1 152 ? 39.504 -22.697 -18.242 1.00 35.72 152 ARG G O 1
ATOM 7834 N N . GLU G 1 153 ? 37.508 -22.067 -19.082 1.00 38.85 153 GLU G N 1
ATOM 7835 C CA . GLU G 1 153 ? 37.885 -22.176 -20.487 1.00 40.76 153 GLU G CA 1
ATOM 7836 C C . GLU G 1 153 ? 39.103 -21.302 -20.762 1.00 41.47 153 GLU G C 1
ATOM 7837 O O . GLU G 1 153 ? 39.874 -21.574 -21.678 1.00 41.66 153 GLU G O 1
ATOM 7843 N N . LYS G 1 154 ? 39.280 -20.264 -19.948 1.00 42.96 154 LYS G N 1
ATOM 7844 C CA . LYS G 1 154 ? 40.396 -19.335 -20.117 1.00 44.95 154 LYS G CA 1
ATOM 7845 C C . LYS G 1 154 ? 41.705 -19.748 -19.451 1.00 45.49 154 LYS G C 1
ATOM 7846 O O . LYS G 1 154 ? 42.766 -19.227 -19.789 1.00 44.18 154 LYS G O 1
ATOM 7852 N N . ILE G 1 155 ? 41.639 -20.678 -18.504 1.00 47.88 155 ILE G N 1
ATOM 7853 C CA . ILE G 1 155 ? 42.852 -21.119 -17.828 1.00 49.16 155 ILE G CA 1
ATOM 7854 C C . ILE G 1 155 ? 43.665 -21.986 -18.765 1.00 51.54 155 ILE G C 1
ATOM 7855 O O . ILE G 1 155 ? 43.156 -22.959 -19.319 1.00 51.61 155 ILE G O 1
ATOM 7860 N N . ALA G 1 156 ? 44.929 -21.621 -18.948 1.00 54.34 156 ALA G N 1
ATOM 7861 C CA . ALA G 1 156 ? 45.818 -22.370 -19.827 1.00 56.93 156 ALA G CA 1
ATOM 7862 C C . ALA G 1 156 ? 46.273 -23.656 -19.142 1.00 58.08 156 ALA G C 1
ATOM 7863 O O . ALA G 1 156 ? 47.471 -23.923 -19.036 1.00 59.23 156 ALA G O 1
ATOM 7865 N N . ALA G 1 157 ? 45.309 -24.446 -18.673 1.00 58.83 157 ALA G N 1
ATOM 7866 C CA . ALA G 1 157 ? 45.606 -25.706 -17.999 1.00 58.86 157 ALA G CA 1
ATOM 7867 C C . ALA G 1 157 ? 46.658 -26.463 -18.796 1.00 58.52 157 ALA G C 1
ATOM 7868 O O . ALA G 1 157 ? 47.779 -26.636 -18.270 1.00 57.85 157 ALA G O 1
ATOM 7871 N N . GLU H 1 10 ? 64.121 -13.074 -9.484 1.00 45.85 10 GLU H N 1
ATOM 7872 C CA . GLU H 1 10 ? 63.646 -14.081 -10.482 1.00 46.13 10 GLU H CA 1
ATOM 7873 C C . GLU H 1 10 ? 62.132 -13.951 -10.729 1.00 44.55 10 GLU H C 1
ATOM 7874 O O . GLU H 1 10 ? 61.352 -13.782 -9.788 1.00 44.40 10 GLU H O 1
ATOM 7880 N N . THR H 1 11 ? 61.726 -14.036 -11.996 1.00 41.61 11 THR H N 1
ATOM 7881 C CA . THR H 1 11 ? 60.320 -13.902 -12.384 1.00 38.55 11 THR H CA 1
ATOM 7882 C C . THR H 1 11 ? 59.381 -14.804 -11.605 1.00 36.67 11 THR H C 1
ATOM 7883 O O . THR H 1 11 ? 59.651 -15.981 -11.414 1.00 37.33 11 THR H O 1
ATOM 7887 N N . VAL H 1 12 ? 58.260 -14.249 -11.177 1.00 34.63 12 VAL H N 1
ATOM 7888 C CA . VAL H 1 12 ? 57.275 -15.007 -10.422 1.00 33.12 12 VAL H CA 1
ATOM 7889 C C . VAL H 1 12 ? 55.884 -14.580 -10.857 1.00 33.15 12 VAL H C 1
ATOM 7890 O O . VAL H 1 12 ? 55.591 -13.385 -10.958 1.00 33.08 12 VAL H O 1
ATOM 7894 N N . ARG H 1 13 ? 55.023 -15.550 -11.119 1.00 32.79 13 ARG H N 1
ATOM 7895 C CA . ARG H 1 13 ? 53.672 -15.213 -11.518 1.00 32.58 13 ARG H CA 1
ATOM 7896 C C . ARG H 1 13 ? 52.708 -15.376 -10.361 1.00 31.14 13 ARG H C 1
ATOM 7897 O O . ARG H 1 13 ? 52.771 -16.356 -9.618 1.00 31.11 13 ARG H O 1
ATOM 7905 N N . ILE H 1 14 ? 51.840 -14.383 -10.199 1.00 27.83 14 ILE H N 1
ATOM 7906 C CA . ILE H 1 14 ? 50.835 -14.400 -9.154 1.00 26.62 14 ILE H CA 1
ATOM 7907 C C . ILE H 1 14 ? 49.493 -14.321 -9.855 1.00 26.68 14 ILE H C 1
ATOM 7908 O O . ILE H 1 14 ? 49.274 -13.462 -10.713 1.00 27.41 14 ILE H O 1
ATOM 7913 N N . ALA H 1 15 ? 48.594 -15.228 -9.507 1.00 25.65 15 ALA H N 1
ATOM 7914 C CA . ALA H 1 15 ? 47.274 -15.207 -10.104 1.00 25.01 15 ALA H CA 1
ATOM 7915 C C . ALA H 1 15 ? 46.319 -14.669 -9.060 1.00 24.21 15 ALA H C 1
ATOM 7916 O O . ALA H 1 15 ? 46.416 -15.007 -7.881 1.00 25.30 15 ALA H O 1
ATOM 7918 N N . VAL H 1 16 ? 45.413 -13.805 -9.490 1.00 23.64 16 VAL H N 1
ATOM 7919 C CA . VAL H 1 16 ? 44.425 -13.245 -8.589 1.00 22.50 16 VAL H CA 1
ATOM 7920 C C . VAL H 1 16 ? 43.076 -13.792 -9.005 1.00 22.89 16 VAL H C 1
ATOM 7921 O O . VAL H 1 16 ? 42.706 -13.740 -10.176 1.00 22.99 16 VAL H O 1
ATOM 7925 N N . VAL H 1 17 ? 42.352 -14.338 -8.040 1.00 23.01 17 VAL H N 1
ATOM 7926 C CA . VAL H 1 17 ? 41.035 -14.886 -8.304 1.00 22.81 17 VAL H CA 1
ATOM 7927 C C . VAL H 1 17 ? 40.059 -13.959 -7.604 1.00 22.36 17 VAL H C 1
ATOM 7928 O O . VAL H 1 17 ? 39.867 -14.050 -6.391 1.00 22.68 17 VAL H O 1
ATOM 7932 N N . ARG H 1 18 ? 39.453 -13.055 -8.365 1.00 22.39 18 ARG H N 1
ATOM 7933 C CA . ARG H 1 18 ? 38.520 -12.105 -7.778 1.00 22.19 18 ARG H CA 1
ATOM 7934 C C . ARG H 1 18 ? 37.061 -12.398 -8.124 1.00 21.12 18 ARG H C 1
ATOM 7935 O O . ARG H 1 18 ? 36.724 -12.654 -9.277 1.00 21.20 18 ARG H O 1
ATOM 7943 N N . ALA H 1 19 ? 36.202 -12.362 -7.112 1.00 19.50 19 ALA H N 1
ATOM 7944 C CA . ALA H 1 19 ? 34.778 -12.588 -7.308 1.00 18.36 19 ALA H CA 1
ATOM 7945 C C . ALA H 1 19 ? 34.220 -11.333 -7.966 1.00 17.58 19 ALA H C 1
ATOM 7946 O O . ALA H 1 19 ? 34.909 -10.312 -8.023 1.00 18.30 19 ALA H O 1
ATOM 7948 N N . ARG H 1 20 ? 32.983 -11.403 -8.450 1.00 16.13 20 ARG H N 1
ATOM 7949 C CA . ARG H 1 20 ? 32.363 -10.265 -9.118 1.00 17.97 20 ARG H CA 1
ATOM 7950 C C . ARG H 1 20 ? 31.222 -9.671 -8.304 1.00 19.00 20 ARG H C 1
ATOM 7951 O O . ARG H 1 20 ? 30.640 -8.661 -8.696 1.00 19.17 20 ARG H O 1
ATOM 7959 N N . TRP H 1 21 ? 30.864 -10.300 -7.192 1.00 20.28 21 TRP H N 1
ATOM 7960 C CA . TRP H 1 21 ? 29.837 -9.700 -6.345 1.00 22.60 21 TRP H CA 1
ATOM 7961 C C . TRP H 1 21 ? 30.561 -8.500 -5.749 1.00 22.00 21 TRP H C 1
ATOM 7962 O O . TRP H 1 21 ? 31.699 -8.629 -5.293 1.00 22.05 21 TRP H O 1
ATOM 7973 N N . HIS H 1 22 ? 29.914 -7.340 -5.762 1.00 22.15 22 HIS H N 1
ATOM 7974 C CA . HIS H 1 22 ? 30.524 -6.121 -5.249 1.00 21.78 22 HIS H CA 1
ATOM 7975 C C . HIS H 1 22 ? 31.832 -5.871 -5.988 1.00 22.84 22 HIS H C 1
ATOM 7976 O O . HIS H 1 22 ? 32.787 -5.364 -5.400 1.00 23.01 22 HIS H O 1
ATOM 7983 N N . ALA H 1 23 ? 31.869 -6.245 -7.268 1.00 22.72 23 ALA H N 1
ATOM 7984 C CA . ALA H 1 23 ? 33.053 -6.057 -8.111 1.00 24.35 23 ALA H CA 1
ATOM 7985 C C . ALA H 1 23 ? 33.689 -4.717 -7.766 1.00 25.34 23 ALA H C 1
ATOM 7986 O O . ALA H 1 23 ? 34.898 -4.605 -7.535 1.00 24.93 23 ALA H O 1
ATOM 7988 N N . ASP H 1 24 ? 32.824 -3.711 -7.757 1.00 27.47 24 ASP H N 1
ATOM 7989 C CA . ASP H 1 24 ? 33.138 -2.330 -7.430 1.00 28.99 24 ASP H CA 1
ATOM 7990 C C . ASP H 1 24 ? 34.204 -2.268 -6.330 1.00 27.97 24 ASP H C 1
ATOM 7991 O O . ASP H 1 24 ? 35.346 -1.851 -6.546 1.00 27.39 24 ASP H O 1
ATOM 7996 N N . ILE H 1 25 ? 33.796 -2.693 -5.142 1.00 25.71 25 ILE H N 1
ATOM 7997 C CA . ILE H 1 25 ? 34.656 -2.717 -3.975 1.00 23.20 25 ILE H CA 1
ATOM 7998 C C . ILE H 1 25 ? 35.815 -3.692 -4.138 1.00 22.66 25 ILE H C 1
ATOM 7999 O O . ILE H 1 25 ? 36.965 -3.359 -3.838 1.00 23.20 25 ILE H O 1
ATOM 8004 N N . VAL H 1 26 ? 35.526 -4.890 -4.629 1.00 21.09 26 VAL H N 1
ATOM 8005 C CA . VAL H 1 26 ? 36.580 -5.884 -4.803 1.00 21.56 26 VAL H CA 1
ATOM 8006 C C . VAL H 1 26 ? 37.748 -5.360 -5.649 1.00 21.24 26 VAL H C 1
ATOM 8007 O O . VAL H 1 26 ? 38.918 -5.469 -5.250 1.00 19.98 26 VAL H O 1
ATOM 8011 N N . ASP H 1 27 ? 37.422 -4.788 -6.807 1.00 20.26 27 ASP H N 1
ATOM 8012 C CA . ASP H 1 27 ? 38.426 -4.254 -7.720 1.00 19.57 27 ASP H CA 1
ATOM 8013 C C . ASP H 1 27 ? 39.341 -3.211 -7.073 1.00 18.99 27 ASP H C 1
ATOM 8014 O O . ASP H 1 27 ? 40.496 -3.043 -7.484 1.00 17.14 27 ASP H O 1
ATOM 8019 N N . GLN H 1 28 ? 38.844 -2.503 -6.063 1.00 19.01 28 GLN H N 1
ATOM 8020 C CA . GLN H 1 28 ? 39.692 -1.515 -5.402 1.00 20.68 28 GLN H CA 1
ATOM 8021 C C . GLN H 1 28 ? 40.865 -2.229 -4.750 1.00 21.52 28 GLN H C 1
ATOM 8022 O O . GLN H 1 28 ? 41.987 -1.713 -4.717 1.00 23.40 28 GLN H O 1
ATOM 8028 N N . CYS H 1 29 ? 40.600 -3.433 -4.249 1.00 21.10 29 CYS H N 1
ATOM 8029 C CA . CYS H 1 29 ? 41.629 -4.243 -3.626 1.00 20.29 29 CYS H CA 1
ATOM 8030 C C . CYS H 1 29 ? 42.558 -4.811 -4.689 1.00 19.55 29 CYS H C 1
ATOM 8031 O O . CYS H 1 29 ? 43.784 -4.751 -4.549 1.00 19.79 29 CYS H O 1
ATOM 8034 N N . VAL H 1 30 ? 41.980 -5.365 -5.752 1.00 19.60 30 VAL H N 1
ATOM 8035 C CA . VAL H 1 30 ? 42.792 -5.947 -6.820 1.00 19.28 30 VAL H CA 1
ATOM 8036 C C . VAL H 1 30 ? 43.764 -4.941 -7.423 1.00 19.02 30 VAL H C 1
ATOM 8037 O O . VAL H 1 30 ? 44.926 -5.276 -7.664 1.00 19.98 30 VAL H O 1
ATOM 8041 N N . SER H 1 31 ? 43.309 -3.715 -7.673 1.00 18.56 31 SER H N 1
ATOM 8042 C CA . SER H 1 31 ? 44.209 -2.716 -8.245 1.00 20.76 31 SER H CA 1
ATOM 8043 C C . SER H 1 31 ? 45.232 -2.243 -7.206 1.00 20.97 31 SER H C 1
ATOM 8044 O O . SER H 1 31 ? 46.410 -2.084 -7.521 1.00 21.88 31 SER H O 1
ATOM 8047 N N . ALA H 1 32 ? 44.792 -2.019 -5.972 1.00 21.32 32 ALA H N 1
ATOM 8048 C CA . ALA H 1 32 ? 45.720 -1.607 -4.925 1.00 22.02 32 ALA H CA 1
ATOM 8049 C C . ALA H 1 32 ? 46.757 -2.722 -4.788 1.00 22.41 32 ALA H C 1
ATOM 8050 O O . ALA H 1 32 ? 47.937 -2.469 -4.517 1.00 22.17 32 ALA H O 1
ATOM 8052 N N . PHE H 1 33 ? 46.304 -3.958 -4.990 1.00 22.18 33 PHE H N 1
ATOM 8053 C CA . PHE H 1 33 ? 47.178 -5.115 -4.908 1.00 23.15 33 PHE H CA 1
ATOM 8054 C C . PHE H 1 33 ? 48.271 -5.061 -5.982 1.00 23.77 33 PHE H C 1
ATOM 8055 O O . PHE H 1 33 ? 49.462 -5.221 -5.683 1.00 23.28 33 PHE H O 1
ATOM 8063 N N . GLU H 1 34 ? 47.866 -4.841 -7.230 1.00 24.08 34 GLU H N 1
ATOM 8064 C CA . GLU H 1 34 ? 48.820 -4.770 -8.337 1.00 25.72 34 GLU H CA 1
ATOM 8065 C C . GLU H 1 34 ? 49.818 -3.614 -8.220 1.00 24.66 34 GLU H C 1
ATOM 8066 O O . GLU H 1 34 ? 51.011 -3.769 -8.513 1.00 23.47 34 GLU H O 1
ATOM 8072 N N . ALA H 1 35 ? 49.326 -2.456 -7.793 1.00 24.08 35 ALA H N 1
ATOM 8073 C CA . ALA H 1 35 ? 50.179 -1.281 -7.625 1.00 23.96 35 ALA H CA 1
ATOM 8074 C C . ALA H 1 35 ? 51.258 -1.564 -6.568 1.00 23.75 35 ALA H C 1
ATOM 8075 O O . ALA H 1 35 ? 52.455 -1.441 -6.854 1.00 19.96 35 ALA H O 1
ATOM 8077 N N . GLU H 1 36 ? 50.828 -1.950 -5.360 1.00 24.70 36 GLU H N 1
ATOM 8078 C CA . GLU H 1 36 ? 51.752 -2.277 -4.265 1.00 26.38 36 GLU H CA 1
ATOM 8079 C C . GLU H 1 36 ? 52.749 -3.315 -4.746 1.00 26.11 36 GLU H C 1
ATOM 8080 O O . GLU H 1 36 ? 53.956 -3.181 -4.552 1.00 25.90 36 GLU H O 1
ATOM 8086 N N . MET H 1 37 ? 52.209 -4.355 -5.368 1.00 26.72 37 MET H N 1
ATOM 8087 C CA . MET H 1 37 ? 52.981 -5.453 -5.927 1.00 26.81 37 MET H CA 1
ATOM 8088 C C . MET H 1 37 ? 54.069 -4.868 -6.831 1.00 26.78 37 MET H C 1
ATOM 8089 O O . MET H 1 37 ? 55.217 -5.308 -6.820 1.00 26.08 37 MET H O 1
ATOM 8094 N N . ALA H 1 38 ? 53.707 -3.858 -7.611 1.00 27.70 38 ALA H N 1
ATOM 8095 C CA . ALA H 1 38 ? 54.674 -3.238 -8.505 1.00 29.31 38 ALA H CA 1
ATOM 8096 C C . ALA H 1 38 ? 55.795 -2.523 -7.742 1.00 29.78 38 ALA H C 1
ATOM 8097 O O . ALA H 1 38 ? 56.977 -2.724 -8.041 1.00 30.24 38 ALA H O 1
ATOM 8099 N N . ASP H 1 39 ? 55.420 -1.703 -6.758 1.00 29.72 39 ASP H N 1
ATOM 8100 C CA . ASP H 1 39 ? 56.383 -0.932 -5.963 1.00 31.31 39 ASP H CA 1
ATOM 8101 C C . ASP H 1 39 ? 57.384 -1.780 -5.177 1.00 32.44 39 ASP H C 1
ATOM 8102 O O . ASP H 1 39 ? 58.593 -1.700 -5.395 1.00 32.86 39 ASP H O 1
ATOM 8107 N N . ILE H 1 40 ? 56.870 -2.590 -4.262 1.00 33.42 40 ILE H N 1
ATOM 8108 C CA . ILE H 1 40 ? 57.702 -3.445 -3.426 1.00 35.44 40 ILE H CA 1
ATOM 8109 C C . ILE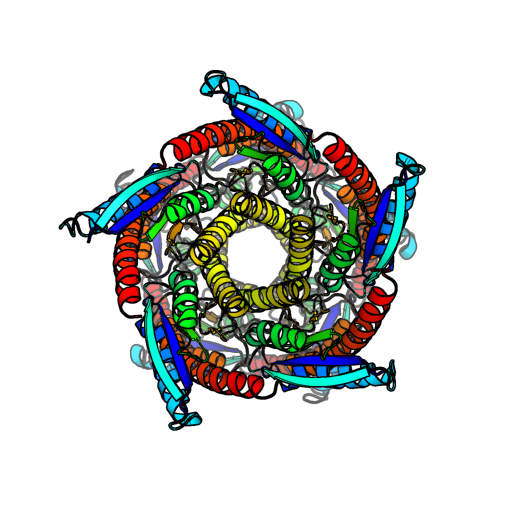 H 1 40 ? 58.149 -4.732 -4.117 1.00 35.41 40 ILE H C 1
ATOM 8110 O O . ILE H 1 40 ? 58.753 -5.595 -3.477 1.00 36.37 40 ILE H O 1
ATOM 8115 N N . GLY H 1 41 ? 57.864 -4.861 -5.410 1.00 35.37 41 GLY H N 1
ATOM 8116 C CA . GLY H 1 41 ? 58.208 -6.085 -6.122 1.00 34.79 41 GLY H CA 1
ATOM 8117 C C . GLY H 1 41 ? 59.544 -6.207 -6.834 1.00 34.73 41 GLY H C 1
ATOM 8118 O O . GLY H 1 41 ? 60.048 -7.315 -7.036 1.00 34.79 41 GLY H O 1
ATOM 8119 N N . GLY H 1 42 ? 60.125 -5.085 -7.229 1.00 35.42 42 GLY H N 1
ATOM 8120 C CA . GLY H 1 42 ? 61.396 -5.148 -7.923 1.00 36.22 42 GLY H CA 1
ATOM 8121 C C . GLY H 1 42 ? 61.193 -5.682 -9.326 1.00 37.40 42 GLY H C 1
ATOM 8122 O O . GLY H 1 42 ? 62.111 -6.253 -9.914 1.00 38.15 42 GLY H O 1
ATOM 8123 N N . ASP H 1 43 ? 59.989 -5.484 -9.860 1.00 37.27 43 ASP H N 1
ATOM 8124 C CA . ASP H 1 43 ? 59.637 -5.950 -11.201 1.00 40.15 43 ASP H CA 1
ATOM 8125 C C . ASP H 1 43 ? 59.723 -7.468 -11.356 1.00 39.81 43 ASP H C 1
ATOM 8126 O O . ASP H 1 43 ? 59.700 -7.980 -12.475 1.00 39.97 43 ASP H O 1
ATOM 8131 N N . ARG H 1 44 ? 59.818 -8.180 -10.237 1.00 39.73 44 ARG H N 1
ATOM 8132 C CA . ARG H 1 44 ? 59.907 -9.638 -10.260 1.00 38.99 44 ARG H CA 1
ATOM 8133 C C . ARG H 1 44 ? 58.586 -10.349 -10.540 1.00 37.40 44 ARG H C 1
ATOM 8134 O O . ARG H 1 44 ? 58.579 -11.494 -10.999 1.00 37.18 44 ARG H O 1
ATOM 8142 N N . PHE H 1 45 ? 57.474 -9.670 -10.270 1.00 35.08 45 PHE H N 1
ATOM 8143 C CA . PHE H 1 45 ? 56.164 -10.279 -10.424 1.00 32.48 45 PHE H CA 1
ATOM 8144 C C . PHE H 1 45 ? 55.292 -9.844 -11.592 1.00 31.67 45 PHE H C 1
ATOM 8145 O O . PHE H 1 45 ? 55.247 -8.671 -11.968 1.00 31.88 45 PHE H O 1
ATOM 8153 N N . ALA H 1 46 ? 54.597 -10.820 -12.164 1.00 30.30 46 ALA H N 1
ATOM 8154 C CA . ALA H 1 46 ? 53.668 -10.590 -13.261 1.00 28.83 46 ALA H CA 1
ATOM 8155 C C . ALA H 1 46 ? 52.354 -11.000 -12.631 1.00 28.69 46 ALA H C 1
ATOM 8156 O O . ALA H 1 46 ? 52.319 -11.975 -11.886 1.00 31.24 46 ALA H O 1
ATOM 8158 N N . VAL H 1 47 ? 51.276 -10.272 -12.891 1.00 27.15 47 VAL H N 1
ATOM 8159 C CA . VAL H 1 47 ? 50.007 -10.655 -12.289 1.00 25.95 47 VAL H CA 1
ATOM 8160 C C . VAL H 1 47 ? 48.878 -10.890 -13.298 1.00 26.43 47 VAL H C 1
ATOM 8161 O O . VAL H 1 47 ? 48.588 -10.039 -14.143 1.00 26.88 47 VAL H O 1
ATOM 8165 N N . ASP H 1 48 ? 48.257 -12.064 -13.208 1.00 24.91 48 ASP H N 1
ATOM 8166 C CA . ASP H 1 48 ? 47.142 -12.418 -14.073 1.00 21.68 48 ASP H CA 1
ATOM 8167 C C . ASP H 1 48 ? 45.928 -12.407 -13.173 1.00 21.29 48 ASP H C 1
ATOM 8168 O O . ASP H 1 48 ? 45.962 -12.953 -12.071 1.00 21.25 48 ASP H O 1
ATOM 8173 N N . VAL H 1 49 ? 44.858 -11.780 -13.645 1.00 21.71 49 VAL H N 1
ATOM 8174 C CA . VAL H 1 49 ? 43.622 -11.684 -12.889 1.00 20.76 49 VAL H CA 1
ATOM 8175 C C . VAL H 1 49 ? 42.573 -12.571 -13.553 1.00 21.40 49 VAL H C 1
ATOM 8176 O O . VAL H 1 49 ? 42.504 -12.643 -14.782 1.00 23.36 49 VAL H O 1
ATOM 8180 N N . PHE H 1 50 ? 41.774 -13.264 -12.746 1.00 20.77 50 PHE H N 1
ATOM 8181 C CA . PHE H 1 50 ? 40.732 -14.142 -13.276 1.00 19.41 50 PHE H CA 1
ATOM 8182 C C . PHE H 1 50 ? 39.400 -13.849 -12.595 1.00 21.59 50 PHE H C 1
ATOM 8183 O O . PHE H 1 50 ? 39.329 -13.718 -11.368 1.00 24.37 50 PHE H O 1
ATOM 8191 N N . ASP H 1 51 ? 38.352 -13.737 -13.405 1.00 22.24 51 ASP H N 1
ATOM 8192 C CA . ASP H 1 51 ? 37.022 -13.424 -12.916 1.00 22.27 51 ASP H CA 1
ATOM 8193 C C . ASP H 1 51 ? 36.262 -14.670 -12.569 1.00 22.04 51 ASP H C 1
ATOM 8194 O O . ASP H 1 51 ? 36.241 -15.641 -13.328 1.00 22.41 51 ASP H O 1
ATOM 8199 N N . VAL H 1 52 ? 35.613 -14.614 -11.417 1.00 20.42 52 VAL H N 1
ATOM 8200 C CA . VAL H 1 52 ? 34.833 -15.716 -10.907 1.00 20.53 52 VAL H CA 1
ATOM 8201 C C . VAL H 1 52 ? 33.522 -15.118 -10.388 1.00 21.70 52 VAL H C 1
ATOM 8202 O O . VAL H 1 52 ? 33.515 -14.050 -9.780 1.00 22.65 52 VAL H O 1
ATOM 8206 N N . PRO H 1 53 ? 32.390 -15.788 -10.641 1.00 22.69 53 PRO H N 1
ATOM 8207 C CA . PRO H 1 53 ? 31.101 -15.257 -10.180 1.00 23.44 53 PRO H CA 1
ATOM 8208 C C . PRO H 1 53 ? 31.037 -14.805 -8.724 1.00 24.55 53 PRO H C 1
ATOM 8209 O O . PRO H 1 53 ? 30.843 -13.623 -8.457 1.00 26.12 53 PRO H O 1
ATOM 8213 N N . GLY H 1 54 ? 31.183 -15.745 -7.791 1.00 25.68 54 GLY H N 1
ATOM 8214 C CA . GLY H 1 54 ? 31.123 -15.412 -6.373 1.00 25.07 54 GLY H CA 1
ATOM 8215 C C . GLY H 1 54 ? 32.296 -15.964 -5.582 1.00 24.10 54 GLY H C 1
ATOM 8216 O O . GLY H 1 54 ? 33.183 -16.597 -6.153 1.00 25.31 54 GLY H O 1
ATOM 8217 N N . ALA H 1 55 ? 32.310 -15.733 -4.271 1.00 23.48 55 ALA H N 1
ATOM 8218 C CA . ALA H 1 55 ? 33.410 -16.209 -3.425 1.00 21.87 55 ALA H CA 1
ATOM 8219 C C . ALA H 1 55 ? 33.477 -17.727 -3.397 1.00 19.88 55 ALA H C 1
ATOM 8220 O O . ALA H 1 55 ? 34.553 -18.311 -3.394 1.00 19.18 55 ALA H O 1
ATOM 8222 N N . TYR H 1 56 ? 32.317 -18.360 -3.388 1.00 20.26 56 TYR H N 1
ATOM 8223 C CA . TYR H 1 56 ? 32.240 -19.811 -3.359 1.00 22.29 56 TYR H CA 1
ATOM 8224 C C . TYR H 1 56 ? 33.001 -20.450 -4.522 1.00 22.18 56 TYR H C 1
ATOM 8225 O O . TYR H 1 56 ? 33.403 -21.608 -4.434 1.00 24.15 56 TYR H O 1
ATOM 8234 N N . GLU H 1 57 ? 33.199 -19.700 -5.603 1.00 21.32 57 GLU H N 1
ATOM 8235 C CA . GLU H 1 57 ? 33.919 -20.214 -6.771 1.00 22.70 57 GLU H CA 1
ATOM 8236 C C . GLU H 1 57 ? 35.418 -19.947 -6.740 1.00 21.48 57 GLU H C 1
ATOM 8237 O O . GLU H 1 57 ? 36.105 -20.180 -7.730 1.00 24.28 57 GLU H O 1
ATOM 8243 N N . ILE H 1 58 ? 35.928 -19.461 -5.614 1.00 20.53 58 ILE H N 1
ATOM 8244 C CA . ILE H 1 58 ? 37.355 -19.166 -5.483 1.00 17.81 58 ILE H CA 1
ATOM 8245 C C . ILE H 1 58 ? 38.248 -20.382 -5.195 1.00 16.61 58 ILE H C 1
ATOM 8246 O O . ILE H 1 58 ? 39.296 -20.551 -5.822 1.00 15.51 58 ILE H O 1
ATOM 8251 N N . PRO H 1 59 ? 37.851 -21.249 -4.247 1.00 16.85 59 PRO H N 1
ATOM 8252 C CA . PRO H 1 59 ? 38.728 -22.397 -3.989 1.00 16.30 59 PRO H CA 1
ATOM 8253 C C . PRO H 1 59 ? 39.022 -23.283 -5.212 1.00 18.26 59 PRO H C 1
ATOM 8254 O O . PRO H 1 59 ? 40.192 -23.502 -5.570 1.00 16.32 59 PRO H O 1
ATOM 8258 N N . LEU H 1 60 ? 37.976 -23.790 -5.860 1.00 20.23 60 LEU H N 1
ATOM 8259 C CA . LEU H 1 60 ? 38.181 -24.654 -7.030 1.00 22.12 60 LEU H CA 1
ATOM 8260 C C . LEU H 1 60 ? 39.003 -23.961 -8.116 1.00 21.87 60 LEU H C 1
ATOM 8261 O O . LEU H 1 60 ? 39.858 -24.581 -8.750 1.00 22.26 60 LEU H O 1
ATOM 8266 N N . HIS H 1 61 ? 38.761 -22.672 -8.317 1.00 21.74 61 HIS H N 1
ATOM 8267 C CA . HIS H 1 61 ? 39.495 -21.936 -9.331 1.00 23.53 61 HIS H CA 1
ATOM 8268 C C . HIS H 1 61 ? 40.947 -21.745 -8.926 1.00 23.83 61 HIS H C 1
ATOM 8269 O O . HIS H 1 61 ? 41.857 -21.889 -9.747 1.00 23.83 61 HIS H O 1
ATOM 8276 N N . ALA H 1 62 ? 41.162 -21.421 -7.655 1.00 24.91 62 ALA H N 1
ATOM 8277 C CA . ALA H 1 62 ? 42.513 -21.221 -7.139 1.00 24.50 62 ALA H CA 1
ATOM 8278 C C . ALA H 1 62 ? 43.301 -22.513 -7.277 1.00 23.40 62 ALA H C 1
ATOM 8279 O O . ALA H 1 62 ? 44.487 -22.488 -7.601 1.00 24.31 62 ALA H O 1
ATOM 8281 N N . ARG H 1 63 ? 42.638 -23.642 -7.041 1.00 23.42 63 ARG H N 1
ATOM 8282 C CA . ARG H 1 63 ? 43.293 -24.940 -7.151 1.00 24.17 63 ARG H CA 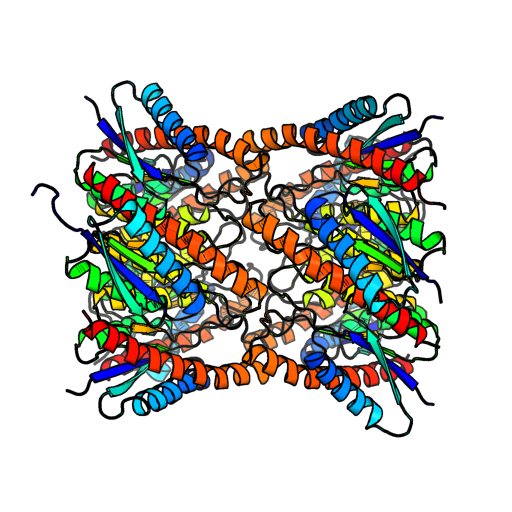1
ATOM 8283 C C . ARG H 1 63 ? 43.654 -25.270 -8.601 1.00 24.31 63 ARG H C 1
ATOM 8284 O O . ARG H 1 63 ? 44.783 -25.675 -8.892 1.00 24.37 63 ARG H O 1
ATOM 8292 N N . THR H 1 64 ? 42.698 -25.098 -9.509 1.00 23.83 64 THR H N 1
ATOM 8293 C CA . THR H 1 64 ? 42.956 -25.393 -10.914 1.00 23.43 64 THR H CA 1
ATOM 8294 C C . THR H 1 64 ? 44.167 -24.591 -11.381 1.00 23.57 64 THR H C 1
ATOM 8295 O O . THR H 1 64 ? 45.037 -25.115 -12.086 1.00 25.37 64 THR H O 1
ATOM 8299 N N . LEU H 1 65 ? 44.230 -23.326 -10.978 1.00 21.12 65 LEU H N 1
ATOM 8300 C 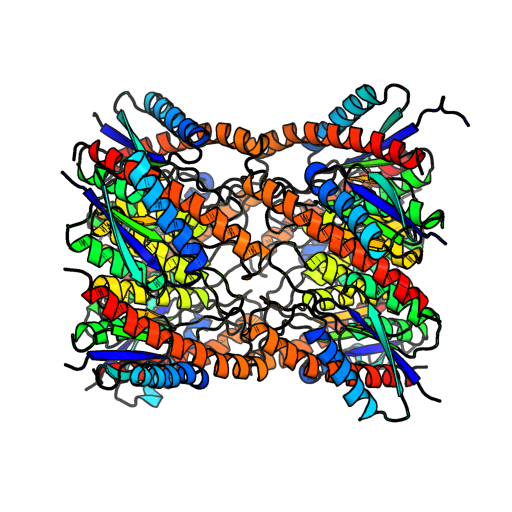CA . LEU H 1 65 ? 45.343 -22.472 -11.375 1.00 21.51 65 LEU H CA 1
ATOM 8301 C C . LEU H 1 65 ? 46.648 -22.955 -10.757 1.00 21.38 65 LEU H C 1
ATOM 8302 O O . LEU H 1 65 ? 47.660 -23.073 -11.439 1.00 18.15 65 LEU H O 1
ATOM 8307 N N . ALA H 1 66 ? 46.610 -23.237 -9.458 1.00 24.15 66 ALA H N 1
ATOM 8308 C CA . ALA H 1 66 ? 47.776 -23.717 -8.730 1.00 25.03 66 ALA H CA 1
ATOM 8309 C C . ALA H 1 66 ? 48.361 -24.971 -9.395 1.00 27.37 66 ALA H C 1
ATOM 8310 O O . ALA H 1 66 ? 49.588 -25.133 -9.497 1.00 26.05 66 ALA H O 1
ATOM 8312 N N . GLU H 1 67 ? 47.478 -25.851 -9.860 1.00 29.88 67 GLU H N 1
ATOM 8313 C CA . GLU H 1 67 ? 47.917 -27.095 -10.489 1.00 32.39 67 GLU H CA 1
ATOM 8314 C C . GLU H 1 67 ? 48.631 -26.907 -11.826 1.00 31.00 67 GLU H C 1
ATOM 8315 O O . GLU H 1 67 ? 49.363 -27.788 -12.263 1.00 32.49 67 GLU H O 1
ATOM 8321 N N . THR H 1 68 ? 48.436 -25.770 -12.477 1.00 29.80 68 THR H N 1
ATOM 8322 C CA . THR H 1 68 ? 49.112 -25.546 -13.746 1.00 31.29 68 THR H CA 1
ATOM 8323 C C . THR H 1 68 ? 50.612 -25.473 -13.486 1.00 31.73 68 THR H C 1
ATOM 8324 O O . THR H 1 68 ? 51.423 -25.747 -14.371 1.00 33.31 68 THR H O 1
ATOM 8328 N N . GLY H 1 69 ? 50.976 -25.104 -12.264 1.00 31.69 69 GLY H N 1
ATOM 8329 C CA . GLY H 1 69 ? 52.381 -24.995 -11.913 1.00 31.19 69 GLY H CA 1
ATOM 8330 C C . GLY H 1 69 ? 53.004 -23.709 -12.427 1.00 31.90 69 GLY H C 1
ATOM 8331 O O . GLY H 1 69 ? 54.199 -23.470 -12.258 1.00 31.33 69 GLY H O 1
ATOM 8332 N N . ARG H 1 70 ? 52.189 -22.866 -13.051 1.00 33.19 70 ARG H N 1
ATOM 8333 C CA . ARG H 1 70 ? 52.681 -21.611 -13.600 1.00 34.05 70 ARG H CA 1
ATOM 8334 C C . ARG H 1 70 ? 52.789 -20.466 -12.599 1.00 33.61 70 ARG H C 1
ATOM 8335 O O . ARG H 1 70 ? 53.494 -19.493 -12.858 1.00 33.70 70 ARG H O 1
ATOM 8343 N N . TYR H 1 71 ? 52.108 -20.586 -11.462 1.00 32.30 71 TYR H N 1
ATOM 8344 C CA . TYR H 1 71 ? 52.116 -19.528 -10.463 1.00 30.93 71 TYR H CA 1
ATOM 8345 C C . TYR H 1 71 ? 52.820 -19.817 -9.153 1.00 29.26 71 TYR H C 1
ATOM 8346 O O . TYR H 1 71 ? 52.908 -20.961 -8.711 1.00 30.54 71 TYR H O 1
ATOM 8355 N N . GLY H 1 72 ? 53.313 -18.750 -8.534 1.00 27.73 72 GLY H N 1
ATOM 8356 C CA . GLY H 1 72 ? 54.011 -18.864 -7.268 1.00 24.87 72 GLY H CA 1
ATOM 8357 C C . GLY H 1 72 ? 53.044 -18.853 -6.099 1.00 23.27 72 GLY H C 1
ATOM 8358 O O . GLY H 1 72 ? 53.260 -19.525 -5.085 1.00 23.78 72 GLY H O 1
ATOM 8359 N N . ALA H 1 73 ? 51.971 -18.086 -6.240 1.00 20.46 73 ALA H N 1
ATOM 8360 C CA . ALA H 1 73 ? 50.964 -18.004 -5.197 1.00 19.70 73 ALA H CA 1
ATOM 8361 C C . ALA H 1 73 ? 49.663 -17.567 -5.822 1.00 18.25 73 ALA H C 1
ATOM 8362 O O . ALA H 1 73 ? 49.606 -17.236 -6.998 1.00 19.84 73 ALA H O 1
ATOM 8364 N N . VAL H 1 74 ? 48.609 -17.579 -5.032 1.00 17.79 74 VAL H N 1
ATOM 8365 C CA . VAL H 1 74 ? 47.325 -17.156 -5.529 1.00 19.17 74 VAL H CA 1
ATOM 8366 C C . VAL H 1 74 ? 46.702 -16.248 -4.481 1.00 20.94 74 VAL H C 1
ATOM 8367 O O . VAL H 1 74 ? 46.931 -16.428 -3.285 1.00 22.62 74 VAL H O 1
ATOM 8371 N N . LEU H 1 75 ? 45.934 -15.265 -4.940 1.00 21.40 75 LEU H N 1
ATOM 8372 C CA . LEU H 1 75 ? 45.253 -14.342 -4.047 1.00 21.69 75 LEU H CA 1
ATOM 8373 C C . LEU H 1 75 ? 43.770 -14.382 -4.333 1.00 22.41 75 LEU H C 1
ATOM 8374 O O . LEU H 1 75 ? 43.320 -13.909 -5.378 1.00 24.81 75 LEU H O 1
ATOM 8379 N N . GLY H 1 76 ? 43.010 -14.950 -3.410 1.00 21.21 76 GLY H N 1
ATOM 8380 C CA . GLY H 1 76 ? 41.582 -14.995 -3.592 1.00 19.31 76 GLY H CA 1
ATOM 8381 C C . GLY H 1 76 ? 41.066 -13.745 -2.927 1.00 20.46 76 GLY H C 1
ATOM 8382 O O . GLY H 1 76 ? 41.458 -13.423 -1.809 1.00 21.41 76 GLY H O 1
ATOM 8383 N N . THR H 1 77 ? 40.207 -13.006 -3.603 1.00 21.21 77 THR H N 1
ATOM 8384 C CA . THR H 1 77 ? 39.688 -11.805 -2.981 1.00 21.19 77 THR H CA 1
ATOM 8385 C C . THR H 1 77 ? 38.212 -11.643 -3.297 1.00 21.08 77 THR H C 1
ATOM 8386 O O . THR H 1 77 ? 37.787 -11.776 -4.447 1.00 20.60 77 THR H O 1
ATOM 8390 N N . ALA H 1 78 ? 37.430 -11.385 -2.254 1.00 20.34 78 ALA H N 1
ATOM 8391 C CA . ALA H 1 78 ? 35.991 -11.233 -2.395 1.00 20.87 78 ALA H CA 1
ATOM 8392 C C . ALA H 1 78 ? 35.425 -10.468 -1.215 1.00 20.58 78 ALA H C 1
ATOM 8393 O O . ALA H 1 78 ? 36.091 -10.306 -0.201 1.00 22.56 78 ALA H O 1
ATOM 8395 N N . PHE H 1 79 ? 34.192 -9.999 -1.362 1.00 19.98 79 PHE H N 1
ATOM 8396 C CA . PHE H 1 79 ? 33.497 -9.273 -0.311 1.00 19.44 79 PHE H CA 1
ATOM 8397 C C . PHE H 1 79 ? 32.257 -10.128 -0.045 1.00 21.10 79 PHE H C 1
ATOM 8398 O O . PHE H 1 79 ? 31.293 -10.113 -0.811 1.00 21.58 79 PHE H O 1
ATOM 8406 N N . VAL H 1 80 ? 32.299 -10.897 1.034 1.00 23.42 80 VAL H N 1
ATOM 8407 C CA . VAL H 1 80 ? 31.194 -11.770 1.401 1.00 23.65 80 VAL H CA 1
ATOM 8408 C C . VAL H 1 80 ? 30.523 -11.120 2.597 1.00 24.89 80 VAL H C 1
ATOM 8409 O O . VAL H 1 80 ? 31.099 -11.046 3.684 1.00 28.23 80 VAL H O 1
ATOM 8413 N N . VAL H 1 81 ? 29.296 -10.658 2.400 1.00 23.83 81 VAL H N 1
ATOM 8414 C CA . VAL H 1 81 ? 28.596 -9.949 3.455 1.00 23.33 81 VAL H CA 1
ATOM 8415 C C . VAL H 1 81 ? 27.288 -10.558 3.883 1.00 23.14 81 VAL H C 1
ATOM 8416 O O . VAL H 1 81 ? 26.745 -11.434 3.214 1.00 24.43 81 VAL H O 1
ATOM 8420 N N . ASN H 1 82 ? 26.790 -10.071 5.014 1.00 21.96 82 ASN H N 1
ATOM 8421 C CA . ASN H 1 82 ? 25.513 -10.506 5.541 1.00 20.94 82 ASN H CA 1
ATOM 8422 C C . ASN H 1 82 ? 24.518 -9.574 4.869 1.00 21.83 82 ASN H C 1
ATOM 8423 O O . ASN H 1 82 ? 24.321 -8.441 5.319 1.00 21.81 82 ASN H O 1
ATOM 8428 N N . GLY H 1 83 ? 23.912 -10.047 3.782 1.00 20.72 83 GLY H N 1
ATOM 8429 C CA . GLY H 1 83 ? 22.957 -9.239 3.045 1.00 17.86 83 GLY H CA 1
ATOM 8430 C C . GLY H 1 83 ? 21.670 -8.981 3.789 1.00 17.64 83 GLY H C 1
ATOM 8431 O O . GLY H 1 83 ? 20.832 -8.203 3.333 1.00 17.22 83 GLY H O 1
ATOM 8432 N N . GLY H 1 84 ? 21.497 -9.645 4.929 1.00 17.43 84 GLY H N 1
ATOM 8433 C CA . GLY H 1 84 ? 20.287 -9.443 5.702 1.00 17.29 84 GLY H CA 1
ATOM 8434 C C . GLY H 1 84 ? 19.120 -10.306 5.268 1.00 18.30 84 GLY H C 1
ATOM 8435 O O . GLY H 1 84 ? 18.017 -10.162 5.794 1.00 17.86 84 GLY H O 1
ATOM 8436 N N . ILE H 1 85 ? 19.334 -11.198 4.305 1.00 19.27 85 ILE H N 1
ATOM 8437 C CA . ILE H 1 85 ? 18.249 -12.082 3.873 1.00 21.51 85 ILE H CA 1
ATOM 8438 C C . ILE H 1 85 ? 18.607 -13.543 4.159 1.00 21.40 85 ILE H C 1
ATOM 8439 O O . ILE H 1 85 ? 17.848 -14.260 4.811 1.00 20.05 85 ILE H O 1
ATOM 8444 N N . TYR H 1 86 ? 19.772 -13.960 3.675 1.00 21.70 86 TYR H N 1
ATOM 8445 C CA . TYR H 1 86 ? 20.269 -15.310 3.874 1.00 21.95 86 TYR H CA 1
ATOM 8446 C C . TYR H 1 86 ? 21.525 -15.237 4.730 1.00 21.53 86 TYR H C 1
ATOM 8447 O O . TYR H 1 86 ? 22.180 -14.191 4.800 1.00 19.56 86 TYR H O 1
ATOM 8456 N N . ARG H 1 87 ? 21.868 -16.347 5.376 1.00 20.52 87 ARG H N 1
ATOM 8457 C CA . ARG H 1 87 ? 23.064 -16.383 6.208 1.00 19.94 87 ARG H CA 1
ATOM 8458 C C . ARG H 1 87 ? 24.290 -16.577 5.325 1.00 19.69 87 ARG H C 1
ATOM 8459 O O . ARG H 1 87 ? 24.258 -17.356 4.359 1.00 19.62 87 ARG H O 1
ATOM 8467 N N . HIS H 1 88 ? 25.359 -15.852 5.656 1.00 18.13 88 HIS H N 1
ATOM 8468 C CA . HIS H 1 88 ? 26.608 -15.860 4.889 1.00 17.25 88 HIS H CA 1
ATOM 8469 C C . HIS H 1 88 ? 27.770 -16.621 5.510 1.00 17.32 88 HIS H C 1
ATOM 8470 O O . HIS H 1 88 ? 28.787 -16.840 4.843 1.00 15.76 88 HIS H O 1
ATOM 8477 N N . GLU H 1 89 ? 27.639 -16.995 6.781 1.00 18.44 89 GLU H N 1
ATOM 8478 C CA . GLU H 1 89 ? 28.722 -17.693 7.480 1.00 19.53 89 GLU H CA 1
ATOM 8479 C C . GLU H 1 89 ? 29.173 -18.971 6.771 1.00 17.84 89 GLU H C 1
ATOM 8480 O O . GLU H 1 89 ? 30.365 -19.193 6.550 1.00 18.58 89 GLU H O 1
ATOM 8486 N N . PHE H 1 90 ? 28.211 -19.807 6.414 1.00 16.24 90 PHE H N 1
ATOM 8487 C CA . PHE H 1 90 ? 28.494 -21.059 5.741 1.00 14.33 90 PHE H CA 1
ATOM 8488 C C . PHE H 1 90 ? 29.394 -20.852 4.538 1.00 14.05 90 PHE H C 1
ATOM 8489 O O . PHE H 1 90 ? 30.501 -21.411 4.469 1.00 13.15 90 PHE H O 1
ATOM 8497 N N . VAL H 1 91 ? 28.928 -20.036 3.597 1.00 12.64 91 VAL H N 1
ATOM 8498 C CA . VAL H 1 91 ? 29.713 -19.743 2.401 1.00 10.96 91 VAL H CA 1
ATOM 8499 C C . VAL H 1 91 ? 31.062 -19.148 2.796 1.00 9.69 91 VAL H C 1
ATOM 8500 O O . VAL H 1 91 ? 32.100 -19.564 2.282 1.00 10.15 91 VAL H O 1
ATOM 8504 N N . ALA H 1 92 ? 31.039 -18.173 3.704 1.00 9.52 92 ALA H N 1
ATOM 8505 C CA . ALA H 1 92 ? 32.269 -17.506 4.153 1.00 11.06 92 ALA H CA 1
ATOM 8506 C C . ALA H 1 92 ? 33.239 -18.522 4.719 1.00 11.37 92 ALA H C 1
ATOM 8507 O O . ALA H 1 92 ? 34.417 -18.550 4.356 1.00 13.86 92 ALA H O 1
ATOM 8509 N N . SER H 1 93 ? 32.744 -19.365 5.611 1.00 10.16 93 SER H N 1
ATOM 8510 C CA . SER H 1 93 ? 33.589 -20.385 6.194 1.00 12.14 93 SER H CA 1
ATOM 8511 C C . SER H 1 93 ? 34.107 -21.376 5.146 1.00 12.73 93 SER H C 1
ATOM 8512 O O . SER H 1 93 ? 35.308 -21.698 5.125 1.00 13.72 93 SER H O 1
ATOM 8515 N N . ALA H 1 94 ? 33.210 -21.865 4.286 1.00 10.78 94 ALA H N 1
ATOM 8516 C CA . ALA H 1 94 ? 33.598 -22.827 3.258 1.00 10.58 94 ALA H CA 1
ATOM 8517 C C . ALA H 1 94 ? 34.691 -22.276 2.358 1.00 10.83 94 ALA H C 1
ATOM 8518 O O . ALA H 1 94 ? 35.603 -23.001 1.953 1.00 9.56 94 ALA H O 1
ATOM 8520 N N . VAL H 1 95 ? 34.598 -20.989 2.045 1.00 10.07 95 VAL H N 1
ATOM 8521 C CA . VAL H 1 95 ? 35.594 -20.364 1.195 1.00 10.81 95 VAL H CA 1
ATOM 8522 C C . VAL H 1 95 ? 36.932 -20.220 1.918 1.00 11.40 95 VAL H C 1
ATOM 8523 O O . VAL H 1 95 ? 37.971 -20.580 1.365 1.00 12.14 95 VAL H O 1
ATOM 8527 N N . ILE H 1 96 ? 36.931 -19.711 3.150 1.00 14.08 96 ILE H N 1
ATOM 8528 C CA . ILE H 1 96 ? 38.207 -19.576 3.864 1.00 16.07 96 ILE H CA 1
ATOM 8529 C C . ILE H 1 96 ? 38.755 -20.968 4.184 1.00 15.88 96 ILE H C 1
ATOM 8530 O O . ILE H 1 96 ? 39.970 -21.199 4.123 1.00 15.07 96 ILE H O 1
ATOM 8535 N N . ASP H 1 97 ? 37.870 -21.905 4.509 1.00 16.24 97 ASP H N 1
ATOM 8536 C CA . ASP H 1 97 ? 38.346 -23.257 4.781 1.00 18.12 97 ASP H CA 1
ATOM 8537 C C . ASP H 1 97 ? 38.859 -23.875 3.484 1.00 18.04 97 ASP H C 1
ATOM 8538 O O . ASP H 1 97 ? 39.926 -24.486 3.468 1.00 19.66 97 ASP H O 1
ATOM 8543 N N . GLY H 1 98 ? 38.110 -23.683 2.398 1.00 18.41 98 GLY H N 1
ATOM 8544 C CA . GLY H 1 98 ? 38.503 -24.213 1.106 1.00 16.27 98 GLY H CA 1
ATOM 8545 C C . GLY H 1 98 ? 39.853 -23.718 0.617 1.00 16.97 98 GLY H C 1
ATOM 8546 O O . GLY H 1 98 ? 40.617 -24.494 0.051 1.00 15.71 98 GLY H O 1
ATOM 8547 N N . MET H 1 99 ? 40.168 -22.437 0.806 1.00 19.19 99 MET H N 1
ATOM 8548 C CA . MET H 1 99 ? 41.477 -21.950 0.353 1.00 21.50 99 MET H CA 1
ATOM 8549 C C . MET H 1 99 ? 42.622 -22.525 1.190 1.00 21.93 99 MET H C 1
ATOM 8550 O O . MET H 1 99 ? 43.692 -22.825 0.652 1.00 23.44 99 MET H O 1
ATOM 8555 N N . MET H 1 100 ? 42.413 -22.668 2.500 1.00 22.40 100 MET H N 1
ATOM 8556 C CA . MET H 1 100 ? 43.451 -23.239 3.365 1.00 21.75 100 MET H CA 1
ATOM 8557 C C . MET H 1 100 ? 43.686 -24.637 2.818 1.00 22.41 100 MET H C 1
ATOM 8558 O O . MET H 1 100 ? 44.817 -25.045 2.547 1.00 22.90 100 MET H O 1
ATOM 8563 N N . ASN H 1 101 ? 42.578 -25.346 2.639 1.00 23.60 101 ASN H N 1
ATOM 8564 C CA . ASN H 1 101 ? 42.543 -26.702 2.106 1.00 25.11 101 ASN H CA 1
ATOM 8565 C C . ASN H 1 101 ? 43.332 -26.814 0.798 1.00 25.96 101 ASN H C 1
ATOM 8566 O O . ASN H 1 101 ? 44.112 -27.749 0.611 1.00 27.19 101 ASN H O 1
ATOM 8571 N N . VAL H 1 102 ? 43.125 -25.853 -0.098 1.00 25.72 102 VAL H N 1
ATOM 8572 C CA . VAL H 1 102 ? 43.800 -25.842 -1.389 1.00 25.53 102 VAL H CA 1
ATOM 8573 C C . VAL H 1 102 ? 45.312 -25.647 -1.317 1.00 26.37 102 VAL H C 1
ATOM 8574 O O . VAL H 1 102 ? 46.043 -26.335 -2.024 1.00 28.15 102 VAL H O 1
ATOM 8578 N N . GLN H 1 103 ? 45.794 -24.722 -0.485 1.00 27.18 103 GLN H N 1
ATOM 8579 C CA . GLN H 1 103 ? 47.248 -24.496 -0.384 1.00 27.80 103 GLN H CA 1
ATOM 8580 C C . GLN H 1 103 ? 47.997 -25.666 0.296 1.00 27.43 103 GLN H C 1
ATOM 8581 O O . GLN H 1 103 ? 49.168 -25.926 0.012 1.00 25.74 103 GLN H O 1
ATOM 8587 N N . LEU H 1 104 ? 47.316 -26.379 1.181 1.00 27.33 104 LEU H N 1
ATOM 8588 C CA . LEU H 1 104 ? 47.941 -27.497 1.861 1.00 27.05 104 LEU H CA 1
ATOM 8589 C C . LEU H 1 104 ? 48.083 -28.691 0.933 1.00 28.07 104 LEU H C 1
ATOM 8590 O O . LEU H 1 104 ? 49.073 -29.424 1.000 1.00 29.42 104 LEU H O 1
ATOM 8595 N N . SER H 1 105 ? 47.101 -28.879 0.058 1.00 27.85 105 SER H N 1
ATOM 8596 C CA . SER H 1 105 ? 47.124 -30.002 -0.878 1.00 27.77 105 SER H CA 1
ATOM 8597 C C . SER H 1 105 ? 47.988 -29.757 -2.124 1.00 26.39 105 SER H C 1
ATOM 8598 O O . SER H 1 105 ? 48.465 -30.706 -2.746 1.00 27.56 105 SER H O 1
ATOM 8601 N N . THR H 1 106 ? 48.198 -28.500 -2.489 1.00 23.58 106 THR H N 1
ATOM 8602 C CA . THR H 1 106 ? 49.003 -28.205 -3.668 1.00 22.72 106 THR H CA 1
ATOM 8603 C C . THR H 1 106 ? 50.365 -27.624 -3.305 1.00 23.06 106 THR H C 1
ATOM 8604 O O . THR H 1 106 ? 51.281 -27.580 -4.137 1.00 21.84 106 THR H O 1
ATOM 8608 N N . GLY H 1 107 ? 50.497 -27.180 -2.058 1.00 22.25 107 GLY H N 1
ATOM 8609 C CA . GLY H 1 107 ? 51.751 -26.599 -1.619 1.00 23.06 107 GLY H CA 1
ATOM 8610 C C . GLY H 1 107 ? 51.950 -25.193 -2.170 1.00 23.57 107 GLY H C 1
ATOM 8611 O O . GLY H 1 107 ? 53.024 -24.594 -2.022 1.00 23.35 107 GLY H O 1
ATOM 8612 N N . VAL H 1 108 ? 50.915 -24.665 -2.817 1.00 21.90 108 VAL H N 1
ATOM 8613 C CA . VAL H 1 108 ? 50.986 -23.327 -3.383 1.00 20.85 108 VAL H CA 1
ATOM 8614 C C . VAL H 1 108 ? 50.289 -22.324 -2.472 1.00 19.94 108 VAL H C 1
ATOM 8615 O O . VAL H 1 108 ? 49.095 -22.453 -2.189 1.00 20.38 108 VAL H O 1
ATOM 8619 N N . PRO H 1 109 ? 51.032 -21.315 -1.988 1.00 18.76 109 PRO H N 1
ATOM 8620 C CA . PRO H 1 109 ? 50.448 -20.298 -1.110 1.00 19.50 109 PRO H CA 1
ATOM 8621 C C . PRO H 1 109 ? 49.155 -19.686 -1.669 1.00 19.63 109 PRO H C 1
ATOM 8622 O O . PRO H 1 109 ? 49.068 -19.349 -2.854 1.00 20.63 109 PRO H O 1
ATOM 8626 N N . VAL H 1 110 ? 48.146 -19.567 -0.819 1.00 18.71 110 VAL H N 1
ATOM 8627 C CA . VAL H 1 110 ? 46.895 -18.952 -1.225 1.00 19.11 110 VAL H CA 1
ATOM 8628 C C . VAL H 1 110 ? 46.558 -17.916 -0.164 1.00 20.94 110 VAL H C 1
ATOM 8629 O O . VAL H 1 110 ? 46.207 -18.265 0.972 1.00 20.89 110 VAL H O 1
ATOM 8633 N N . LEU H 1 111 ? 46.691 -16.642 -0.531 1.00 20.22 111 LEU H N 1
ATOM 8634 C CA . LEU H 1 111 ? 46.411 -15.551 0.385 1.00 19.80 111 LEU H CA 1
ATOM 8635 C C . LEU H 1 111 ? 44.952 -15.134 0.325 1.00 20.69 111 LEU H C 1
ATOM 8636 O O . LEU H 1 111 ? 44.333 -15.113 -0.749 1.00 21.65 111 LEU H O 1
ATOM 8641 N N . SER H 1 112 ? 44.402 -14.811 1.490 1.00 19.67 112 SER H N 1
ATOM 8642 C CA . SER H 1 112 ? 43.017 -14.404 1.594 1.00 18.20 112 SER H CA 1
ATOM 8643 C C . SER H 1 112 ? 42.797 -12.897 1.601 1.00 19.20 112 SER H C 1
ATOM 8644 O O . SER H 1 112 ? 43.443 -12.151 2.340 1.00 17.53 112 SER H O 1
ATOM 8647 N N . ALA H 1 113 ? 41.873 -12.473 0.750 1.00 18.85 113 ALA H N 1
ATOM 8648 C CA . ALA H 1 113 ? 41.467 -11.089 0.649 1.00 18.68 113 ALA H CA 1
ATOM 8649 C C . ALA H 1 113 ? 39.953 -11.206 0.575 1.00 19.55 113 ALA H C 1
ATOM 8650 O O . ALA H 1 113 ? 39.278 -10.357 0.007 1.00 19.88 113 ALA H O 1
ATOM 8652 N N . VAL H 1 114 ? 39.438 -12.302 1.133 1.00 20.01 114 VAL H N 1
ATOM 8653 C CA . VAL H 1 114 ? 38.002 -12.577 1.180 1.00 20.94 114 VAL H CA 1
ATOM 8654 C C . VAL H 1 114 ? 37.555 -12.014 2.522 1.00 22.03 114 VAL H C 1
ATOM 8655 O O . VAL H 1 114 ? 37.737 -12.654 3.554 1.00 23.11 114 VAL H O 1
ATOM 8659 N N . LEU H 1 115 ? 36.974 -10.818 2.500 1.00 22.52 115 LEU H N 1
ATOM 8660 C CA . LEU H 1 115 ? 36.561 -10.143 3.719 1.00 21.27 115 LEU H CA 1
ATOM 8661 C C . LEU H 1 115 ? 35.076 -10.124 4.015 1.00 22.01 115 LEU H C 1
ATOM 8662 O O . LEU H 1 115 ? 34.242 -9.960 3.128 1.00 23.71 115 LEU H O 1
ATOM 8667 N N . THR H 1 116 ? 34.761 -10.283 5.291 1.00 21.88 116 THR H N 1
ATOM 8668 C CA . THR H 1 116 ? 33.391 -10.263 5.771 1.00 22.59 116 THR H CA 1
ATOM 8669 C C . THR H 1 116 ? 33.335 -9.196 6.865 1.00 24.15 116 THR H C 1
ATOM 8670 O O . THR H 1 116 ? 34.019 -9.274 7.886 1.00 23.60 116 THR H O 1
ATOM 8674 N N . PRO H 1 117 ? 32.526 -8.161 6.652 1.00 25.93 117 PRO H N 1
ATOM 8675 C CA . PRO H 1 117 ? 32.469 -7.124 7.678 1.00 25.94 117 PRO H CA 1
ATOM 8676 C C . PRO H 1 117 ? 31.422 -7.376 8.750 1.00 26.51 117 PRO H C 1
ATOM 8677 O O . PRO H 1 117 ? 30.567 -8.249 8.604 1.00 28.25 117 PRO H O 1
ATOM 8681 N N . HIS H 1 118 ? 31.508 -6.616 9.836 1.00 25.46 118 HIS H N 1
ATOM 8682 C CA . HIS H 1 118 ? 30.531 -6.720 10.903 1.00 25.88 118 HIS H CA 1
ATOM 8683 C C . HIS H 1 118 ? 29.208 -6.216 10.340 1.00 26.64 118 HIS H C 1
ATOM 8684 O O . HIS H 1 118 ? 28.158 -6.814 10.572 1.00 27.23 118 HIS H O 1
ATOM 8691 N N . ASN H 1 119 ? 29.259 -5.117 9.588 1.00 25.92 119 ASN H N 1
ATOM 8692 C CA . ASN H 1 119 ? 28.039 -4.556 9.023 1.00 25.34 119 ASN H CA 1
ATOM 8693 C C . ASN H 1 119 ? 28.181 -3.866 7.670 1.00 26.80 119 ASN H C 1
ATOM 8694 O O . ASN H 1 119 ? 28.994 -2.953 7.498 1.00 26.09 119 ASN H O 1
ATOM 8699 N N . TYR H 1 120 ? 27.384 -4.323 6.708 1.00 28.59 120 TYR H N 1
ATOM 8700 C CA . TYR H 1 120 ? 27.354 -3.725 5.378 1.00 29.94 120 TYR H CA 1
ATOM 8701 C C . TYR H 1 120 ? 25.897 -3.722 4.921 1.00 31.02 120 TYR H C 1
ATOM 8702 O O . TYR H 1 120 ? 25.356 -4.765 4.557 1.00 30.73 120 TYR H O 1
ATOM 8711 N N . HIS H 1 121 ? 25.267 -2.549 4.953 1.00 33.17 121 HIS H N 1
ATOM 8712 C CA . HIS H 1 121 ? 23.862 -2.416 4.568 1.00 36.40 121 HIS H CA 1
ATOM 8713 C C . HIS H 1 121 ? 23.631 -1.688 3.252 1.00 39.20 121 HIS H C 1
ATOM 8714 O O . HIS H 1 121 ? 22.597 -1.050 3.068 1.00 41.07 121 HIS H O 1
ATOM 8721 N N . ASP H 1 122 ? 24.587 -1.784 2.338 1.00 42.15 122 ASP H N 1
ATOM 8722 C CA . ASP H 1 122 ? 24.478 -1.122 1.041 1.00 44.33 122 ASP H CA 1
ATOM 8723 C C . ASP H 1 122 ? 23.888 0.285 1.103 1.00 43.80 122 ASP H C 1
ATOM 8724 O O . ASP H 1 122 ? 22.937 0.614 0.388 1.00 44.82 122 ASP H O 1
ATOM 8729 N N . SER H 1 123 ? 24.455 1.106 1.977 1.00 42.03 123 SER H N 1
ATOM 8730 C CA . SER H 1 123 ? 24.043 2.493 2.114 1.00 39.52 123 SER H CA 1
ATOM 8731 C C . SER H 1 123 ? 25.218 3.246 1.505 1.00 38.01 123 SER H C 1
ATOM 8732 O O . SER H 1 123 ? 26.289 2.668 1.309 1.00 38.06 123 SER H O 1
ATOM 8735 N N . ALA H 1 124 ? 25.040 4.522 1.202 1.00 36.50 124 ALA H N 1
ATOM 8736 C CA . ALA H 1 124 ? 26.137 5.288 0.629 1.00 35.33 124 ALA H CA 1
ATOM 8737 C C . ALA H 1 124 ? 27.371 5.251 1.534 1.00 34.55 124 ALA H C 1
ATOM 8738 O O . ALA H 1 124 ? 28.485 5.082 1.048 1.00 33.53 124 ALA H O 1
ATOM 8740 N N . GLU H 1 125 ? 27.169 5.396 2.847 1.00 34.67 125 GLU H N 1
ATOM 8741 C CA . GLU H 1 125 ? 28.282 5.395 3.800 1.00 34.11 125 GLU H CA 1
ATOM 8742 C C . GLU H 1 125 ? 29.044 4.085 3.811 1.00 31.87 125 GLU H C 1
ATOM 8743 O O . GLU H 1 125 ? 30.269 4.078 3.698 1.00 32.09 125 GLU H O 1
ATOM 8749 N N . HIS H 1 126 ? 28.325 2.978 3.968 1.00 29.25 126 HIS H N 1
ATOM 8750 C CA . HIS H 1 126 ? 28.969 1.670 3.990 1.00 26.71 126 HIS H CA 1
ATOM 8751 C C . HIS H 1 126 ? 29.712 1.402 2.688 1.00 24.95 126 HIS H C 1
ATOM 8752 O O . HIS H 1 126 ? 30.910 1.124 2.695 1.00 23.36 126 HIS H O 1
ATOM 8759 N N . HIS H 1 127 ? 29.002 1.519 1.571 1.00 24.18 127 HIS H N 1
ATOM 8760 C CA . HIS H 1 127 ? 29.598 1.281 0.268 1.00 23.91 127 HIS H CA 1
ATOM 8761 C C . HIS H 1 127 ? 30.849 2.110 0.038 1.00 22.32 127 HIS H C 1
ATOM 8762 O O . HIS H 1 127 ? 31.858 1.604 -0.445 1.00 21.10 127 HIS H O 1
ATOM 8769 N N . ARG H 1 128 ? 30.785 3.386 0.391 1.00 23.56 128 ARG H N 1
ATOM 8770 C CA . ARG H 1 128 ? 31.921 4.277 0.203 1.00 25.14 128 ARG H CA 1
ATOM 8771 C C . ARG H 1 128 ? 33.092 3.873 1.090 1.00 26.21 128 ARG H C 1
ATOM 8772 O O . ARG H 1 128 ? 34.232 3.762 0.625 1.00 27.41 128 ARG H O 1
ATOM 8780 N N . PHE H 1 129 ? 32.805 3.655 2.370 1.00 25.30 129 PHE H N 1
ATOM 8781 C CA . PHE H 1 129 ? 33.835 3.284 3.323 1.00 24.20 129 PHE H CA 1
ATOM 8782 C C . PHE H 1 129 ? 34.668 2.130 2.824 1.00 23.27 129 PHE H C 1
ATOM 8783 O O . PHE H 1 129 ? 35.885 2.249 2.691 1.00 23.17 129 PHE H O 1
ATOM 8791 N N . PHE H 1 130 ? 34.011 1.010 2.547 1.00 22.16 130 PHE H N 1
ATOM 8792 C CA . PHE H 1 130 ? 34.724 -0.162 2.076 1.00 21.95 130 PHE H CA 1
ATOM 8793 C C . PHE H 1 130 ? 35.327 0.018 0.690 1.00 21.64 130 PHE H C 1
ATOM 8794 O O . PHE H 1 130 ? 36.378 -0.559 0.390 1.00 22.29 130 PHE H O 1
ATOM 8802 N N . PHE H 1 131 ? 34.689 0.820 -0.156 1.00 21.07 131 PHE H N 1
ATOM 8803 C CA . PHE H 1 131 ? 35.252 1.065 -1.484 1.00 20.65 131 PHE H CA 1
ATOM 8804 C C . PHE H 1 131 ? 36.633 1.675 -1.247 1.00 20.18 131 PHE H C 1
ATOM 8805 O O . PHE H 1 131 ? 37.569 1.480 -2.027 1.00 18.35 131 PHE H O 1
ATOM 8813 N N . GLU H 1 132 ? 36.744 2.403 -0.140 1.00 21.76 132 GLU H N 1
ATOM 8814 C CA . GLU H 1 132 ? 37.990 3.060 0.252 1.00 24.43 132 GLU H CA 1
ATOM 8815 C C . GLU H 1 132 ? 38.933 2.144 1.026 1.00 23.51 132 GLU H C 1
ATOM 8816 O O . GLU H 1 132 ? 40.134 2.135 0.783 1.00 23.12 132 GLU H O 1
ATOM 8822 N N . HIS H 1 133 ? 38.393 1.368 1.957 1.00 24.64 133 HIS H N 1
ATOM 8823 C CA . HIS H 1 133 ? 39.240 0.505 2.768 1.00 25.26 133 HIS H CA 1
ATOM 8824 C C . HIS H 1 133 ? 39.871 -0.649 2.003 1.00 26.50 133 HIS H C 1
ATOM 8825 O O . HIS H 1 133 ? 40.991 -1.072 2.318 1.00 26.60 133 HIS H O 1
ATOM 8832 N N . PHE H 1 134 ? 39.165 -1.164 0.999 1.00 26.50 134 PHE H N 1
ATOM 8833 C CA . PHE H 1 134 ? 39.711 -2.265 0.215 1.00 25.09 134 PHE H CA 1
ATOM 8834 C C . PHE H 1 134 ? 41.036 -1.889 -0.422 1.00 24.79 134 PHE H C 1
ATOM 8835 O O . PHE H 1 134 ? 41.828 -2.755 -0.773 1.00 26.29 134 PHE H O 1
ATOM 8843 N N . THR H 1 135 ? 41.287 -0.597 -0.577 1.00 23.36 135 THR H N 1
ATOM 8844 C CA . THR H 1 135 ? 42.564 -0.189 -1.129 1.00 22.98 135 THR H CA 1
ATOM 8845 C C . THR H 1 135 ? 43.627 -0.494 -0.067 1.00 21.34 135 THR H C 1
ATOM 8846 O O . THR H 1 135 ? 44.735 -0.919 -0.385 1.00 20.63 135 THR H O 1
ATOM 8850 N N . VAL H 1 136 ? 43.268 -0.290 1.197 1.00 20.49 136 VAL H N 1
ATOM 8851 C CA . VAL H 1 136 ? 44.172 -0.551 2.317 1.00 19.19 136 VAL H CA 1
ATOM 8852 C C . VAL H 1 136 ? 44.468 -2.048 2.414 1.00 19.24 136 VAL H C 1
ATOM 8853 O O . VAL H 1 136 ? 45.617 -2.460 2.588 1.00 18.43 136 VAL H O 1
ATOM 8857 N N . LYS H 1 137 ? 43.421 -2.858 2.299 1.00 18.97 137 LYS H N 1
ATOM 8858 C CA . LYS H 1 137 ? 43.570 -4.305 2.356 1.00 19.09 137 LYS H CA 1
ATOM 8859 C C . LYS H 1 137 ? 44.324 -4.787 1.116 1.00 19.82 137 LYS H C 1
ATOM 8860 O O . LYS H 1 137 ? 45.247 -5.601 1.212 1.00 20.96 137 LYS H O 1
ATOM 8866 N N . GLY H 1 138 ? 43.925 -4.279 -0.046 1.00 19.52 138 GLY H N 1
ATOM 8867 C CA . GLY H 1 138 ? 44.568 -4.662 -1.286 1.00 19.57 138 GLY H CA 1
ATOM 8868 C C . GLY H 1 138 ? 46.066 -4.485 -1.190 1.00 21.58 138 GLY H C 1
ATOM 8869 O O . GLY H 1 138 ? 46.815 -5.278 -1.750 1.00 20.62 138 GLY H O 1
ATOM 8870 N N . LYS H 1 139 ? 46.507 -3.444 -0.485 1.00 24.30 139 LYS H N 1
ATOM 8871 C CA . LYS H 1 139 ? 47.942 -3.203 -0.309 1.00 27.10 139 LYS H CA 1
ATOM 8872 C C . LYS H 1 139 ? 48.510 -4.209 0.697 1.00 26.35 139 LYS H C 1
ATOM 8873 O O . LYS H 1 139 ? 49.616 -4.721 0.519 1.00 26.93 139 LYS H O 1
ATOM 8879 N N . GLU H 1 140 ? 47.746 -4.481 1.751 1.00 25.45 140 GLU H N 1
ATOM 8880 C CA . GLU H 1 140 ? 48.159 -5.436 2.774 1.00 25.48 140 GLU H CA 1
ATOM 8881 C C . GLU H 1 140 ? 48.399 -6.807 2.137 1.00 24.70 140 GLU H C 1
ATOM 8882 O O . GLU H 1 140 ? 49.378 -7.490 2.454 1.00 24.52 140 GLU H O 1
ATOM 8888 N N . ALA H 1 141 ? 47.505 -7.188 1.226 1.00 22.58 141 ALA H N 1
ATOM 8889 C CA . ALA H 1 141 ? 47.595 -8.466 0.528 1.00 21.19 141 ALA H CA 1
ATOM 8890 C C . ALA H 1 141 ? 48.880 -8.557 -0.302 1.00 20.60 141 ALA H C 1
ATOM 8891 O O . ALA H 1 141 ? 49.540 -9.596 -0.336 1.00 21.46 141 ALA H O 1
ATOM 8893 N N . ALA H 1 142 ? 49.236 -7.464 -0.966 1.00 19.51 142 ALA H N 1
ATOM 8894 C CA . ALA H 1 142 ? 50.446 -7.437 -1.774 1.00 18.07 142 ALA H CA 1
ATOM 8895 C C . ALA H 1 142 ? 51.664 -7.738 -0.913 1.00 18.04 142 ALA H C 1
ATOM 8896 O O . ALA H 1 142 ? 52.451 -8.613 -1.249 1.00 15.27 142 ALA H O 1
ATOM 8898 N N . ARG H 1 143 ? 51.811 -7.003 0.193 1.00 20.27 143 ARG H N 1
ATOM 8899 C CA . ARG H 1 143 ? 52.939 -7.194 1.102 1.00 22.64 143 ARG H CA 1
ATOM 8900 C C . ARG H 1 143 ? 52.962 -8.622 1.629 1.00 22.95 143 ARG H C 1
ATOM 8901 O O . ARG H 1 143 ? 54.026 -9.240 1.709 1.00 22.25 143 ARG H O 1
ATOM 8909 N N . ALA H 1 144 ? 51.790 -9.144 1.984 1.00 21.63 144 ALA H N 1
ATOM 8910 C CA . ALA H 1 144 ? 51.713 -10.501 2.496 1.00 21.94 144 ALA H CA 1
ATOM 8911 C C . ALA H 1 144 ? 52.261 -11.457 1.437 1.00 22.20 144 ALA H C 1
ATOM 8912 O O . ALA H 1 144 ? 53.086 -12.323 1.743 1.00 21.96 144 ALA H O 1
ATOM 8914 N N . CYS H 1 145 ? 51.823 -11.271 0.191 1.00 21.78 145 CYS H N 1
ATOM 8915 C CA . CYS H 1 145 ? 52.270 -12.106 -0.929 1.00 23.11 145 CYS H CA 1
ATOM 8916 C C . CYS H 1 145 ? 53.789 -12.080 -1.150 1.00 21.86 145 CYS H C 1
ATOM 8917 O O . CYS H 1 145 ? 54.412 -13.126 -1.349 1.00 21.36 145 CYS H O 1
ATOM 8920 N N . VAL H 1 146 ? 54.383 -10.890 -1.116 1.00 22.33 146 VAL H N 1
ATOM 8921 C CA . VAL H 1 146 ? 55.828 -10.758 -1.312 1.00 24.14 146 VAL H CA 1
ATOM 8922 C C . VAL H 1 146 ? 56.601 -11.281 -0.109 1.00 22.90 146 VAL H C 1
ATOM 8923 O O . VAL H 1 146 ? 57.699 -11.811 -0.244 1.00 22.34 146 VAL H O 1
ATOM 8927 N N . GLU H 1 147 ? 56.014 -11.135 1.069 1.00 24.33 147 GLU H N 1
ATOM 8928 C CA . GLU H 1 147 ? 56.647 -11.596 2.287 1.00 24.89 147 GLU H CA 1
ATOM 8929 C C . GLU H 1 147 ? 56.702 -13.116 2.413 1.00 25.45 147 GLU H C 1
ATOM 8930 O O . GLU H 1 147 ? 57.781 -13.676 2.625 1.00 24.04 147 GLU H O 1
ATOM 8936 N N . ILE H 1 148 ? 55.559 -13.789 2.270 1.00 25.87 148 ILE H N 1
ATOM 8937 C CA . ILE H 1 148 ? 55.551 -15.244 2.414 1.00 26.18 148 ILE H CA 1
ATOM 8938 C C . ILE H 1 148 ? 56.375 -15.939 1.342 1.00 26.79 148 ILE H C 1
ATOM 8939 O O . ILE H 1 148 ? 57.062 -16.915 1.621 1.00 27.89 148 ILE H O 1
ATOM 8944 N N . LEU H 1 149 ? 56.310 -15.445 0.113 1.00 26.66 149 LEU H N 1
ATOM 8945 C CA . LEU H 1 149 ? 57.081 -16.061 -0.950 1.00 25.64 149 LEU H CA 1
ATOM 8946 C C . LEU H 1 149 ? 58.564 -16.036 -0.595 1.00 25.05 149 LEU H C 1
ATOM 8947 O O . LEU H 1 149 ? 59.254 -17.046 -0.726 1.00 25.12 149 LEU H O 1
ATOM 8952 N N . ALA H 1 150 ? 59.039 -14.883 -0.132 1.00 25.68 150 ALA H N 1
ATOM 8953 C CA . ALA H 1 150 ? 60.441 -14.711 0.253 1.00 26.08 150 ALA H CA 1
ATOM 8954 C C . ALA H 1 150 ? 60.760 -15.476 1.533 1.00 25.35 150 ALA H C 1
ATOM 8955 O O . ALA H 1 150 ? 61.875 -15.957 1.725 1.00 25.16 150 ALA H O 1
ATOM 8957 N N . ALA H 1 151 ? 59.775 -15.569 2.414 1.00 24.99 151 ALA H N 1
ATOM 8958 C CA . ALA H 1 151 ? 59.949 -16.286 3.663 1.00 26.16 151 ALA H CA 1
ATOM 8959 C C . ALA H 1 151 ? 60.252 -17.738 3.311 1.00 28.17 151 ALA H C 1
ATOM 8960 O O . ALA H 1 151 ? 61.139 -18.362 3.900 1.00 28.15 151 ALA H O 1
ATOM 8962 N N . ARG H 1 152 ? 59.508 -18.256 2.333 1.00 29.37 152 ARG H N 1
ATOM 8963 C CA . ARG H 1 152 ? 59.660 -19.625 1.863 1.00 29.91 152 ARG H CA 1
ATOM 8964 C C . ARG H 1 152 ? 61.022 -19.870 1.244 1.00 31.35 152 ARG H C 1
ATOM 8965 O O . ARG H 1 152 ? 61.504 -21.004 1.223 1.00 31.99 152 ARG H O 1
ATOM 8973 N N . GLU H 1 153 ? 61.638 -18.813 0.726 1.00 31.13 153 GLU H N 1
ATOM 8974 C CA . GLU H 1 153 ? 62.954 -18.940 0.120 1.00 31.49 153 GLU H CA 1
ATOM 8975 C C . GLU H 1 153 ? 63.960 -19.130 1.246 1.00 32.35 153 GLU H C 1
ATOM 8976 O O . GLU H 1 153 ? 65.086 -19.564 1.022 1.00 31.82 153 GLU H O 1
ATOM 8978 N N . LYS H 1 154 ? 63.528 -18.816 2.463 1.00 34.81 154 LYS H N 1
ATOM 8979 C CA . LYS H 1 154 ? 64.377 -18.931 3.644 1.00 37.33 154 LYS H CA 1
ATOM 8980 C C . LYS H 1 154 ? 64.343 -20.329 4.259 1.00 39.14 154 LYS H C 1
ATOM 8981 O O . LYS H 1 154 ? 65.032 -20.599 5.241 1.00 40.60 154 LYS H O 1
ATOM 8983 N N . ILE H 1 155 ? 63.537 -21.216 3.689 1.00 40.63 155 ILE H N 1
ATOM 8984 C CA . ILE H 1 155 ? 63.456 -22.584 4.185 1.00 40.89 155 ILE H CA 1
ATOM 8985 C C . ILE H 1 155 ? 64.294 -23.466 3.271 1.00 42.71 155 ILE H C 1
ATOM 8986 O O . ILE H 1 155 ? 63.977 -23.628 2.087 1.00 43.21 155 ILE H O 1
ATOM 8991 N N . ALA H 1 156 ? 65.369 -24.027 3.819 1.00 44.25 156 ALA H N 1
ATOM 8992 C CA . ALA H 1 156 ? 66.258 -24.889 3.045 1.00 45.32 156 ALA H CA 1
ATOM 8993 C C . ALA H 1 156 ? 65.645 -26.272 2.865 1.00 46.16 156 ALA H C 1
ATOM 8994 O O . ALA H 1 156 ? 65.271 -26.853 3.905 1.00 47.41 156 ALA H O 1
ATOM 8996 N N . GLU I 1 10 ? 71.270 -36.066 21.378 1.00 60.01 10 GLU I N 1
ATOM 8997 C CA . GLU I 1 10 ? 70.859 -35.557 20.031 1.00 59.51 10 GLU I CA 1
ATOM 8998 C C . GLU I 1 10 ? 70.248 -34.153 20.125 1.00 58.02 10 GLU I C 1
ATOM 8999 O O . GLU I 1 10 ? 69.595 -33.811 21.111 1.00 57.67 10 GLU I O 1
ATOM 9001 N N . THR I 1 11 ? 70.470 -33.343 19.094 1.00 56.47 11 THR I N 1
ATOM 9002 C CA . THR I 1 11 ? 69.946 -31.981 19.065 1.00 54.72 11 THR I CA 1
ATOM 9003 C C . THR I 1 11 ? 68.617 -31.907 18.327 1.00 53.05 11 THR I C 1
ATOM 9004 O O . THR I 1 11 ? 68.560 -32.100 17.114 1.00 52.27 11 THR I O 1
ATOM 9008 N N . VAL I 1 12 ? 67.552 -31.621 19.069 1.00 50.62 12 VAL I N 1
ATOM 9009 C CA . VAL I 1 12 ? 66.222 -31.511 18.491 1.00 47.84 12 VAL I CA 1
ATOM 9010 C C . VAL I 1 12 ? 65.955 -30.083 18.023 1.00 46.15 12 VAL I C 1
ATOM 9011 O O . VAL I 1 12 ? 66.117 -29.126 18.781 1.00 46.51 12 VAL I O 1
ATOM 9015 N N . ARG I 1 13 ? 65.549 -29.947 16.766 1.00 44.17 13 ARG I N 1
ATOM 9016 C CA . ARG I 1 13 ? 65.246 -28.641 16.179 1.00 41.78 13 ARG I CA 1
ATOM 9017 C C . ARG I 1 13 ? 63.768 -28.302 16.352 1.00 38.73 13 ARG I C 1
ATOM 9018 O O . ARG I 1 13 ? 62.904 -29.128 16.057 1.00 39.56 13 ARG I O 1
ATOM 9026 N N . ILE I 1 14 ? 63.472 -27.104 16.841 1.00 33.94 14 ILE I N 1
ATOM 9027 C CA . ILE I 1 14 ? 62.081 -26.688 16.991 1.00 30.30 14 ILE I CA 1
ATOM 9028 C C . ILE I 1 14 ? 61.893 -25.430 16.165 1.00 28.05 14 ILE I C 1
ATOM 9029 O O . ILE I 1 14 ? 62.702 -24.510 16.236 1.00 28.68 14 ILE I O 1
ATOM 9034 N N . ALA I 1 15 ? 60.837 -25.388 15.366 1.00 25.02 15 ALA I N 1
ATOM 9035 C CA . ALA I 1 15 ? 60.603 -24.213 14.548 1.00 22.60 15 ALA I CA 1
ATOM 9036 C C . ALA I 1 15 ? 59.465 -23.375 15.087 1.00 20.43 15 ALA I C 1
ATOM 9037 O O . ALA I 1 15 ? 58.435 -23.897 15.530 1.00 19.00 15 ALA I O 1
ATOM 9039 N N . VAL I 1 16 ? 59.666 -22.066 15.066 1.00 18.86 16 VAL I N 1
ATOM 9040 C CA . VAL I 1 16 ? 58.630 -21.144 15.503 1.00 19.57 16 VAL I CA 1
ATOM 9041 C C . VAL I 1 16 ? 58.171 -20.415 14.244 1.00 19.00 16 VAL I C 1
ATOM 9042 O O . VAL I 1 16 ? 58.996 -19.910 13.487 1.00 19.23 16 VAL I O 1
ATOM 9046 N N . VAL I 1 17 ? 56.864 -20.402 14.004 1.00 19.05 17 VAL I N 1
ATOM 9047 C CA . VAL I 1 17 ? 56.296 -19.706 12.850 1.00 18.88 17 VAL I CA 1
ATOM 9048 C C . VAL I 1 17 ? 55.399 -18.632 13.443 1.00 17.13 17 VAL I C 1
ATOM 9049 O O . VAL I 1 17 ? 54.321 -18.934 13.936 1.00 16.54 17 VAL I O 1
ATOM 9053 N N . ARG I 1 18 ? 55.860 -17.384 13.418 1.00 17.75 18 ARG I N 1
ATOM 9054 C CA . ARG I 1 18 ? 55.100 -16.265 13.991 1.00 16.88 18 ARG I CA 1
ATOM 9055 C C . ARG I 1 18 ? 54.549 -15.308 12.943 1.00 15.26 18 ARG I C 1
ATOM 9056 O O . ARG I 1 18 ? 55.198 -15.011 11.946 1.00 12.79 18 ARG I O 1
ATOM 9064 N N . ALA I 1 19 ? 53.346 -14.819 13.184 1.00 15.55 19 ALA I N 1
ATOM 9065 C CA . ALA I 1 19 ? 52.733 -13.880 12.274 1.00 16.66 19 ALA I CA 1
ATOM 9066 C C . ALA I 1 19 ? 53.374 -12.533 12.588 1.00 19.64 19 ALA I C 1
ATOM 9067 O O . ALA I 1 19 ? 53.939 -12.350 13.673 1.00 19.89 19 ALA I O 1
ATOM 9069 N N . ARG I 1 20 ? 53.309 -11.594 11.647 1.00 20.76 20 ARG I N 1
ATOM 9070 C CA . ARG I 1 20 ? 53.893 -10.279 11.875 1.00 22.54 20 ARG I CA 1
ATOM 9071 C C . ARG I 1 20 ? 52.838 -9.237 12.219 1.00 22.82 20 ARG I C 1
ATOM 9072 O O . ARG I 1 20 ? 53.159 -8.068 12.411 1.00 23.12 20 ARG I O 1
ATOM 9080 N N . TRP I 1 21 ? 51.574 -9.651 12.269 1.00 24.10 21 TRP I N 1
ATOM 9081 C CA . TRP I 1 21 ? 50.508 -8.731 12.660 1.00 25.36 21 TRP I CA 1
ATOM 9082 C C . TRP I 1 21 ? 50.652 -8.626 14.173 1.00 24.39 21 TRP I C 1
ATOM 9083 O O . TRP I 1 21 ? 50.786 -9.647 14.855 1.00 23.05 21 TRP I O 1
ATOM 9094 N N . HIS I 1 22 ? 50.630 -7.406 14.695 1.00 23.68 22 HIS I N 1
ATOM 9095 C CA . HIS I 1 22 ? 50.779 -7.199 16.132 1.00 23.38 22 HIS I CA 1
ATOM 9096 C C . HIS I 1 22 ? 52.128 -7.772 16.584 1.00 23.71 22 HIS I C 1
ATOM 9097 O O . HIS I 1 22 ? 52.240 -8.300 17.691 1.00 22.42 22 HIS I O 1
ATOM 9104 N N . ALA I 1 23 ? 53.138 -7.677 15.717 1.00 23.89 23 ALA I N 1
ATOM 9105 C CA . ALA I 1 23 ? 54.483 -8.187 16.010 1.00 26.41 23 ALA I CA 1
ATOM 9106 C C . ALA I 1 23 ? 54.905 -7.916 17.465 1.00 28.56 23 ALA I C 1
ATOM 9107 O O . ALA I 1 23 ? 55.402 -8.798 18.169 1.00 29.03 23 ALA I O 1
ATOM 9109 N N . ASP I 1 24 ? 54.705 -6.674 17.878 1.00 29.79 24 ASP I N 1
ATOM 9110 C CA . ASP I 1 24 ? 54.999 -6.191 19.214 1.00 31.25 24 ASP I CA 1
ATOM 9111 C C . ASP I 1 24 ? 54.639 -7.213 20.310 1.00 30.35 24 ASP I C 1
ATOM 9112 O O . ASP I 1 24 ? 55.489 -7.624 21.106 1.00 30.31 24 ASP I O 1
ATOM 9117 N N . ILE I 1 25 ? 53.375 -7.622 20.337 1.00 28.86 25 ILE I N 1
ATOM 9118 C CA . ILE I 1 25 ? 52.877 -8.563 21.337 1.00 26.73 25 ILE I CA 1
ATOM 9119 C C . ILE I 1 25 ? 53.275 -10.013 21.072 1.00 27.51 25 ILE I C 1
ATOM 9120 O O . ILE I 1 25 ? 53.579 -10.763 22.004 1.00 27.31 25 ILE I O 1
ATOM 9125 N N . VAL I 1 26 ? 53.273 -10.410 19.805 1.00 27.09 26 VAL I N 1
ATOM 9126 C CA . VAL I 1 26 ? 53.657 -11.766 19.442 1.00 26.92 26 VAL I CA 1
ATOM 9127 C C . VAL I 1 26 ? 55.106 -12.017 19.865 1.00 27.54 26 VAL I C 1
ATOM 9128 O O . VAL I 1 26 ? 55.424 -13.056 20.439 1.00 27.62 26 VAL I O 1
ATOM 9132 N N . ASP I 1 27 ? 55.983 -11.057 19.594 1.00 27.86 27 ASP I N 1
ATOM 9133 C CA . ASP I 1 27 ? 57.383 -11.215 19.946 1.00 27.53 27 ASP I CA 1
ATOM 9134 C C . ASP I 1 27 ? 57.640 -11.462 21.422 1.00 27.00 27 ASP I C 1
ATOM 9135 O O . ASP I 1 27 ? 58.667 -12.046 21.777 1.00 27.28 27 ASP I O 1
ATOM 9140 N N . GLN I 1 28 ? 56.717 -11.035 22.282 1.00 26.23 28 GLN I N 1
ATOM 9141 C CA . GLN I 1 28 ? 56.873 -11.258 23.721 1.00 26.25 28 GLN I CA 1
ATOM 9142 C C . GLN I 1 28 ? 56.690 -12.741 24.032 1.00 25.56 28 GLN I C 1
ATOM 9143 O O . GLN I 1 28 ? 57.196 -13.245 25.036 1.00 27.11 28 GLN I O 1
ATOM 9149 N N . CYS I 1 29 ? 55.962 -13.437 23.160 1.00 24.66 29 CYS I N 1
ATOM 9150 C CA . CYS I 1 29 ? 55.729 -14.863 23.321 1.00 21.30 29 CYS I CA 1
ATOM 9151 C C . CYS I 1 29 ? 56.871 -15.635 22.714 1.00 20.01 29 CYS I C 1
ATOM 9152 O O . CYS I 1 29 ? 57.295 -16.644 23.257 1.00 23.24 29 CYS I O 1
ATOM 9155 N N . VAL I 1 30 ? 57.360 -15.160 21.576 1.00 19.40 30 VAL I N 1
ATOM 9156 C CA . VAL I 1 30 ? 58.448 -15.825 20.880 1.00 17.91 30 VAL I CA 1
ATOM 9157 C C . VAL I 1 30 ? 59.749 -15.747 21.657 1.00 20.75 30 VAL I C 1
ATOM 9158 O O . VAL I 1 30 ? 60.533 -16.695 21.656 1.00 20.49 30 VAL I O 1
ATOM 9162 N N . SER I 1 31 ? 59.987 -14.614 22.313 1.00 22.69 31 SER I N 1
ATOM 9163 C CA . SER I 1 31 ? 61.221 -14.446 23.071 1.00 24.43 31 SER I CA 1
ATOM 9164 C C . SER I 1 31 ? 61.181 -15.306 24.326 1.00 24.28 31 SER I C 1
ATOM 9165 O O . SER I 1 31 ? 62.139 -16.017 24.635 1.00 24.43 31 SER I O 1
ATOM 9168 N N . ALA I 1 32 ? 60.063 -15.244 25.041 1.00 24.54 32 ALA I N 1
ATOM 9169 C CA . ALA I 1 32 ? 59.895 -16.032 26.253 1.00 24.61 32 ALA I CA 1
ATOM 9170 C C . ALA I 1 32 ? 60.067 -17.504 25.886 1.00 26.27 32 ALA I C 1
ATOM 9171 O O . ALA I 1 32 ? 60.762 -18.254 26.576 1.00 25.48 32 ALA I O 1
ATOM 9173 N N . PHE I 1 33 ? 59.445 -17.904 24.777 1.00 27.36 33 PHE I N 1
ATOM 9174 C CA . PHE I 1 33 ? 59.515 -19.285 24.310 1.00 26.31 33 PHE I CA 1
ATOM 9175 C C . PHE I 1 33 ? 60.938 -19.665 23.941 1.00 27.43 33 PHE I C 1
ATOM 9176 O O . PHE I 1 33 ? 61.426 -20.739 24.288 1.00 27.61 33 PHE I O 1
ATOM 9184 N N . GLU I 1 34 ? 61.607 -18.770 23.233 1.00 29.26 34 GLU I N 1
ATOM 9185 C CA . GLU I 1 34 ? 62.965 -19.027 22.790 1.00 31.69 34 GLU I CA 1
ATOM 9186 C C . GLU I 1 34 ? 63.946 -19.099 23.949 1.00 31.87 34 GLU I C 1
ATOM 9187 O O . GLU I 1 34 ? 65.053 -19.614 23.790 1.00 32.72 34 GLU I O 1
ATOM 9193 N N . ALA I 1 35 ? 63.543 -18.577 25.107 1.00 31.96 35 ALA I N 1
ATOM 9194 C CA . ALA I 1 35 ? 64.392 -18.581 26.300 1.00 30.87 35 ALA I CA 1
ATOM 9195 C C . ALA I 1 35 ? 64.285 -19.919 27.021 1.00 31.52 35 ALA I C 1
ATOM 9196 O O . ALA I 1 35 ? 65.289 -20.569 27.298 1.00 30.39 35 ALA I O 1
ATOM 9198 N N . GLU I 1 36 ? 63.059 -20.326 27.323 1.00 32.77 36 GLU I N 1
ATOM 9199 C CA . GLU I 1 36 ? 62.816 -21.600 27.989 1.00 35.52 36 GLU I CA 1
ATOM 9200 C C . GLU I 1 36 ? 63.412 -22.758 27.192 1.00 36.07 36 GLU I C 1
ATOM 9201 O O . GLU I 1 36 ? 63.839 -23.770 27.750 1.00 36.25 36 GLU I O 1
ATOM 9207 N N . MET I 1 37 ? 63.435 -22.593 25.877 1.00 37.96 37 MET I N 1
ATOM 9208 C CA . MET I 1 37 ? 63.939 -23.614 24.977 1.00 39.14 37 MET I CA 1
ATOM 9209 C C . MET I 1 37 ? 65.457 -23.615 24.889 1.00 40.55 37 MET I C 1
ATOM 9210 O O . MET I 1 37 ? 66.092 -24.666 24.954 1.00 40.23 37 MET I O 1
ATOM 9215 N N . ALA I 1 38 ? 66.035 -22.432 24.737 1.00 41.91 38 ALA I N 1
ATOM 9216 C CA . ALA I 1 38 ? 67.482 -22.310 24.631 1.00 44.54 38 ALA I CA 1
ATOM 9217 C C . ALA I 1 38 ? 68.175 -22.363 25.996 1.00 45.94 38 ALA I C 1
ATOM 9218 O O . ALA I 1 38 ? 69.189 -23.041 26.155 1.00 45.74 38 ALA I O 1
ATOM 9220 N N . ASP I 1 39 ? 67.616 -21.648 26.970 1.00 47.19 39 ASP I N 1
ATOM 9221 C CA . ASP I 1 39 ? 68.164 -21.580 28.326 1.00 49.06 39 ASP I CA 1
ATOM 9222 C C . ASP I 1 39 ? 68.420 -22.947 28.975 1.00 49.88 39 ASP I C 1
ATOM 9223 O O . ASP I 1 39 ? 69.333 -23.080 29.794 1.00 50.25 39 ASP I O 1
ATOM 9225 N N . ILE I 1 40 ? 67.613 -23.955 28.642 1.00 49.96 40 ILE I N 1
ATOM 9226 C CA . ILE I 1 40 ? 67.845 -25.289 29.183 1.00 49.99 40 ILE I CA 1
ATOM 9227 C C . ILE I 1 40 ? 68.976 -25.808 28.312 1.00 50.84 40 ILE I C 1
ATOM 9228 O O . ILE I 1 40 ? 69.026 -26.982 27.936 1.00 50.78 40 ILE I O 1
ATOM 9233 N N . GLY I 1 41 ? 69.875 -24.877 27.995 1.00 51.42 41 GLY I N 1
ATOM 9234 C CA . GLY I 1 41 ? 71.029 -25.128 27.154 1.00 51.55 41 GLY I CA 1
ATOM 9235 C C . GLY I 1 41 ? 71.843 -26.371 27.429 1.00 51.18 41 GLY I C 1
ATOM 9236 O O . GLY I 1 41 ? 72.041 -26.779 28.570 1.00 52.18 41 GLY I O 1
ATOM 9237 N N . GLY I 1 42 ? 72.326 -26.959 26.346 1.00 50.16 42 GLY I N 1
ATOM 9238 C CA . GLY I 1 42 ? 73.122 -28.165 26.413 1.00 49.14 42 GLY I CA 1
ATOM 9239 C C . GLY I 1 42 ? 73.069 -28.740 25.016 1.00 48.34 42 GLY I C 1
ATOM 9240 O O . GLY I 1 42 ? 73.341 -29.921 24.799 1.00 47.13 42 GLY I O 1
ATOM 9241 N N . ASP I 1 43 ? 72.714 -27.875 24.065 1.00 47.73 43 ASP I N 1
ATOM 9242 C CA . ASP I 1 43 ? 72.582 -28.251 22.662 1.00 45.79 43 ASP I CA 1
ATOM 9243 C C . ASP I 1 43 ? 71.397 -29.213 22.552 1.00 44.40 43 ASP I C 1
ATOM 9244 O O . ASP I 1 43 ? 71.195 -29.858 21.520 1.00 44.97 43 ASP I O 1
ATOM 9246 N N . ARG I 1 44 ? 70.617 -29.299 23.631 1.00 41.91 44 ARG I N 1
ATOM 9247 C CA . ARG I 1 44 ? 69.448 -30.164 23.672 1.00 39.92 44 ARG I CA 1
ATOM 9248 C C . ARG I 1 44 ? 68.478 -29.763 22.564 1.00 39.12 44 ARG I C 1
ATOM 9249 O O . ARG I 1 44 ? 68.189 -30.556 21.665 1.00 37.88 44 ARG I O 1
ATOM 9251 N N . PHE I 1 45 ? 67.983 -28.529 22.627 1.00 37.91 45 PHE I N 1
ATOM 9252 C CA . PHE I 1 45 ? 67.058 -28.031 21.616 1.00 36.53 45 PHE I CA 1
ATOM 9253 C C . PHE I 1 45 ? 67.681 -26.869 20.856 1.00 36.89 45 PHE I C 1
ATOM 9254 O O . PHE I 1 45 ? 68.663 -26.280 21.301 1.00 38.76 45 PHE I O 1
ATOM 9262 N N . ALA I 1 46 ? 67.110 -26.551 19.701 1.00 35.89 46 ALA I N 1
ATOM 9263 C CA . ALA I 1 46 ? 67.587 -25.444 18.877 1.00 34.29 46 ALA I CA 1
ATOM 9264 C C . ALA I 1 46 ? 66.337 -24.798 18.304 1.00 33.57 46 ALA I C 1
ATOM 9265 O O . ALA I 1 46 ? 65.490 -25.486 17.736 1.00 34.97 46 ALA I O 1
ATOM 9267 N N . VAL I 1 47 ? 66.217 -23.484 18.456 1.00 31.92 47 VAL I N 1
ATOM 9268 C CA . VAL I 1 47 ? 65.043 -22.775 17.974 1.00 30.45 47 VAL I CA 1
ATOM 9269 C C . VAL I 1 47 ? 65.280 -21.908 16.751 1.00 29.99 47 VAL I C 1
ATOM 9270 O O . VAL I 1 47 ? 66.047 -20.948 16.795 1.00 31.01 47 VAL I O 1
ATOM 9274 N N . ASP I 1 48 ? 64.613 -22.257 15.658 1.00 28.66 48 ASP I N 1
ATOM 9275 C CA . ASP I 1 48 ? 64.723 -21.502 14.422 1.00 27.86 48 ASP I CA 1
ATOM 9276 C C . ASP I 1 48 ? 63.444 -20.702 14.292 1.00 26.66 48 ASP I C 1
ATOM 9277 O O . ASP I 1 48 ? 62.350 -21.245 14.418 1.00 27.06 48 ASP I O 1
ATOM 9282 N N . VAL I 1 49 ? 63.583 -19.405 14.061 1.00 26.00 49 VAL I N 1
ATOM 9283 C CA . VAL I 1 49 ? 62.422 -18.539 13.945 1.00 25.58 49 VAL I CA 1
ATOM 9284 C C . VAL I 1 49 ? 62.174 -18.112 12.511 1.00 25.25 49 VAL I C 1
ATOM 9285 O O . VAL I 1 49 ? 63.084 -17.643 11.819 1.00 24.20 49 VAL I O 1
ATOM 9289 N N . PHE I 1 50 ? 60.929 -18.280 12.074 1.00 26.08 50 PHE I N 1
ATOM 9290 C CA . PHE I 1 50 ? 60.532 -17.924 10.715 1.00 26.74 50 PHE I CA 1
ATOM 9291 C C . PHE I 1 50 ? 59.380 -16.911 10.679 1.00 27.21 50 PHE I C 1
ATOM 9292 O O . PHE I 1 50 ? 58.361 -17.053 11.361 1.00 26.57 50 PHE I O 1
ATOM 9300 N N . ASP I 1 51 ? 59.565 -15.877 9.872 1.00 28.80 51 ASP I N 1
ATOM 9301 C CA . ASP I 1 51 ? 58.574 -14.828 9.734 1.00 29.16 51 ASP I CA 1
ATOM 9302 C C . ASP I 1 51 ? 57.439 -15.191 8.784 1.00 27.72 51 ASP I C 1
ATOM 9303 O O . ASP I 1 51 ? 57.648 -15.765 7.716 1.00 25.58 51 ASP I O 1
ATOM 9308 N N . VAL I 1 52 ? 56.230 -14.844 9.197 1.00 26.36 52 VAL I N 1
ATOM 9309 C CA . VAL I 1 52 ? 55.041 -15.080 8.401 1.00 25.54 52 VAL I CA 1
ATOM 9310 C C . VAL I 1 52 ? 54.154 -13.833 8.525 1.00 26.00 52 VAL I C 1
ATOM 9311 O O . VAL I 1 52 ? 53.911 -13.336 9.624 1.00 25.14 52 VAL I O 1
ATOM 9315 N N . PRO I 1 53 ? 53.678 -13.302 7.386 1.00 26.32 53 PRO I N 1
ATOM 9316 C CA . PRO I 1 53 ? 52.825 -12.104 7.343 1.00 25.00 53 PRO I CA 1
ATOM 9317 C C . PRO I 1 53 ? 51.674 -12.104 8.331 1.00 22.55 53 PRO I C 1
ATOM 9318 O O . PRO I 1 53 ? 51.520 -11.165 9.108 1.00 21.60 53 PRO I O 1
ATOM 9322 N N . GLY I 1 54 ? 50.863 -13.159 8.279 1.00 21.30 54 GLY I N 1
ATOM 9323 C CA . GLY I 1 54 ? 49.710 -13.265 9.155 1.00 19.56 54 GLY I CA 1
ATOM 9324 C C . GLY I 1 54 ? 49.445 -14.694 9.586 1.00 18.95 54 GLY I C 1
ATOM 9325 O O . GLY I 1 54 ? 50.070 -15.619 9.081 1.00 20.56 54 GLY I O 1
ATOM 9326 N N . ALA I 1 55 ? 48.518 -14.873 10.519 1.00 17.70 55 ALA I N 1
ATOM 9327 C CA . ALA I 1 55 ? 48.182 -16.191 11.029 1.00 17.13 55 ALA I CA 1
ATOM 9328 C C . ALA I 1 55 ? 47.790 -17.152 9.913 1.00 18.54 55 ALA I C 1
ATOM 9329 O O . ALA I 1 55 ? 48.223 -18.316 9.911 1.00 19.86 55 ALA I O 1
ATOM 9331 N N . TYR I 1 56 ? 46.983 -16.670 8.965 1.00 17.67 56 TYR I N 1
ATOM 9332 C CA . TYR I 1 56 ? 46.535 -17.496 7.846 1.00 16.39 56 TYR I CA 1
ATOM 9333 C C . TYR I 1 56 ? 47.713 -18.148 7.144 1.00 14.93 56 TYR I C 1
ATOM 9334 O O . TYR I 1 56 ? 47.561 -19.231 6.564 1.00 16.84 56 TYR I O 1
ATOM 9343 N N . GLU I 1 57 ? 48.875 -17.495 7.184 1.00 11.81 57 GLU I N 1
ATOM 9344 C CA . GLU I 1 57 ? 50.073 -18.051 6.553 1.00 14.24 57 GLU I CA 1
ATOM 9345 C C . GLU I 1 57 ? 50.856 -19.020 7.456 1.00 16.16 57 GLU I C 1
ATOM 9346 O O . GLU I 1 57 ? 51.948 -19.458 7.089 1.00 17.69 57 GLU I O 1
ATOM 9352 N N . ILE I 1 58 ? 50.319 -19.365 8.622 1.00 16.34 58 ILE I N 1
ATOM 9353 C CA . ILE I 1 58 ? 51.044 -20.266 9.517 1.00 18.26 58 ILE I CA 1
ATOM 9354 C C . ILE I 1 58 ? 50.967 -21.761 9.163 1.00 17.20 58 ILE I C 1
ATOM 9355 O O . ILE I 1 58 ? 51.989 -22.443 9.139 1.00 19.64 58 ILE I O 1
ATOM 9360 N N . PRO I 1 59 ? 49.767 -22.287 8.861 1.00 17.51 59 PRO I N 1
ATOM 9361 C CA . PRO I 1 59 ? 49.661 -23.722 8.528 1.00 17.78 59 PRO I CA 1
ATOM 9362 C C . PRO I 1 59 ? 50.602 -24.265 7.441 1.00 19.40 59 PRO I C 1
ATOM 9363 O O . PRO I 1 59 ? 51.382 -25.194 7.678 1.00 20.00 59 PRO I O 1
ATOM 9367 N N . LEU I 1 60 ? 50.519 -23.688 6.251 1.00 20.39 60 LEU I N 1
ATOM 9368 C CA . LEU I 1 60 ? 51.342 -24.124 5.135 1.00 21.75 60 LEU I CA 1
ATOM 9369 C C . LEU I 1 60 ? 52.828 -24.023 5.421 1.00 22.19 60 LEU I C 1
ATOM 9370 O O . LEU I 1 60 ? 53.619 -24.814 4.891 1.00 21.08 60 LEU I O 1
ATOM 9375 N N . HIS I 1 61 ? 53.210 -23.042 6.239 1.00 21.84 61 HIS I N 1
ATOM 9376 C CA . HIS I 1 61 ? 54.619 -22.850 6.559 1.00 22.89 61 HIS I CA 1
ATOM 9377 C C . HIS I 1 61 ? 55.073 -23.929 7.543 1.00 23.29 61 HIS I C 1
ATOM 9378 O O . HIS I 1 61 ? 56.196 -24.424 7.452 1.00 22.34 61 HIS I O 1
ATOM 9385 N N . ALA I 1 62 ? 54.193 -24.298 8.472 1.00 22.98 62 ALA I N 1
ATOM 9386 C CA . ALA I 1 62 ? 54.514 -25.335 9.451 1.00 24.13 62 ALA I CA 1
ATOM 9387 C C . ALA I 1 62 ? 54.657 -26.664 8.714 1.00 24.15 62 ALA I C 1
ATOM 9388 O O . ALA I 1 62 ? 55.526 -27.466 9.028 1.00 24.61 62 ALA I O 1
ATOM 9390 N N . ARG I 1 63 ? 53.801 -26.883 7.722 1.00 25.13 63 ARG I N 1
ATOM 9391 C CA . ARG I 1 63 ? 53.841 -28.109 6.934 1.00 25.90 63 ARG I CA 1
ATOM 9392 C C . ARG I 1 63 ? 55.152 -28.232 6.163 1.00 25.07 63 ARG I C 1
ATOM 9393 O O . ARG I 1 63 ? 55.867 -29.233 6.285 1.00 25.53 63 ARG I O 1
ATOM 9401 N N . THR I 1 64 ? 55.465 -27.210 5.375 1.00 23.81 64 THR I N 1
ATOM 9402 C CA . THR I 1 64 ? 56.687 -27.205 4.583 1.00 23.56 64 THR I CA 1
ATOM 9403 C C . THR I 1 64 ? 57.890 -27.423 5.499 1.00 24.66 64 THR I C 1
ATOM 9404 O O . THR I 1 64 ? 58.780 -28.234 5.207 1.00 24.42 64 THR I O 1
ATOM 9408 N N . LEU I 1 65 ? 57.911 -26.705 6.615 1.00 26.00 65 LEU I N 1
ATOM 9409 C CA . LEU I 1 65 ? 58.995 -26.854 7.575 1.00 26.68 65 LEU I CA 1
ATOM 9410 C C . LEU I 1 65 ? 59.002 -28.293 8.093 1.00 26.61 65 LEU I C 1
ATOM 9411 O O . LEU I 1 65 ? 60.017 -28.987 8.003 1.00 26.94 65 LEU I O 1
ATOM 9416 N N . ALA I 1 66 ? 57.860 -28.742 8.608 1.00 26.29 66 ALA I N 1
ATOM 9417 C CA . ALA I 1 66 ? 57.720 -30.099 9.142 1.00 27.02 66 ALA I CA 1
ATOM 9418 C C . ALA I 1 66 ? 58.143 -31.191 8.152 1.00 27.87 66 ALA I C 1
ATOM 9419 O O . ALA I 1 66 ? 58.696 -32.215 8.547 1.00 28.02 66 ALA I O 1
ATOM 9421 N N . GLU I 1 67 ? 57.894 -30.969 6.866 1.00 29.55 67 GLU I N 1
ATOM 9422 C CA . GLU I 1 67 ? 58.237 -31.962 5.857 1.00 30.83 67 GLU I CA 1
ATOM 9423 C C . GLU I 1 67 ? 59.694 -32.001 5.455 1.00 32.05 67 GLU I C 1
ATOM 9424 O O . GLU I 1 67 ? 60.060 -32.690 4.507 1.00 33.37 67 GLU I O 1
ATOM 9430 N N . THR I 1 68 ? 60.534 -31.265 6.166 1.00 32.84 68 THR I N 1
ATOM 9431 C CA . THR I 1 68 ? 61.953 -31.291 5.857 1.00 33.92 68 THR I CA 1
ATOM 9432 C C . THR I 1 68 ? 62.539 -32.398 6.713 1.00 34.72 68 THR I C 1
ATOM 9433 O O . THR I 1 68 ? 63.628 -32.906 6.441 1.00 35.56 68 THR I O 1
ATOM 9437 N N . GLY I 1 69 ? 61.801 -32.764 7.757 1.00 34.71 69 GLY I N 1
ATOM 9438 C CA . GLY I 1 69 ? 62.262 -33.799 8.658 1.00 34.07 69 GLY I CA 1
ATOM 9439 C C . GLY I 1 69 ? 63.352 -33.298 9.591 1.00 34.72 69 GLY I C 1
ATOM 9440 O O . GLY I 1 69 ? 63.877 -34.068 10.398 1.00 36.34 69 GLY I O 1
ATOM 9441 N N . ARG I 1 70 ? 63.693 -32.012 9.491 1.00 33.74 70 ARG I N 1
ATOM 9442 C CA . ARG I 1 70 ? 64.732 -31.417 10.329 1.00 32.00 70 ARG I CA 1
ATOM 9443 C C . ARG I 1 70 ? 64.194 -30.827 11.623 1.00 30.19 70 ARG I C 1
ATOM 9444 O O . ARG I 1 70 ? 64.938 -30.176 12.355 1.00 30.44 70 ARG I O 1
ATOM 9452 N N . TYR I 1 71 ? 62.913 -31.033 11.909 1.00 26.65 71 TYR I N 1
ATOM 9453 C CA . TYR I 1 71 ? 62.338 -30.467 13.120 1.00 23.86 71 TYR I CA 1
ATOM 9454 C C . TYR I 1 71 ? 61.536 -31.465 13.919 1.00 21.83 71 TYR I C 1
ATOM 9455 O O . TYR I 1 71 ? 60.795 -32.259 13.360 1.00 21.88 71 TYR I O 1
ATOM 9464 N N . GLY I 1 72 ? 61.688 -31.406 15.238 1.00 21.81 72 GLY I N 1
ATOM 9465 C CA . GLY I 1 72 ? 60.977 -32.311 16.122 1.00 20.03 72 GLY I CA 1
ATOM 9466 C C . GLY I 1 72 ? 59.644 -31.738 16.541 1.00 19.47 72 GLY I C 1
ATOM 9467 O O . GLY I 1 72 ? 58.778 -32.456 17.042 1.00 20.21 72 GLY I O 1
ATOM 9468 N N . ALA I 1 73 ? 59.475 -30.438 16.332 1.00 18.36 73 ALA I N 1
ATOM 9469 C CA . ALA I 1 73 ? 58.231 -29.775 16.694 1.00 18.11 73 ALA I CA 1
ATOM 9470 C C . ALA I 1 73 ? 58.083 -28.425 16.006 1.00 17.19 73 ALA I C 1
ATOM 9471 O O . ALA I 1 73 ? 59.065 -27.818 15.584 1.00 17.51 73 ALA I O 1
ATOM 9473 N N . VAL I 1 74 ? 56.847 -27.957 15.892 1.00 15.62 74 VAL I N 1
ATOM 9474 C CA . VAL I 1 74 ? 56.607 -26.663 15.277 1.00 14.98 74 VAL I CA 1
ATOM 9475 C C . VAL I 1 74 ? 55.663 -25.841 16.139 1.00 15.25 74 VAL I C 1
ATOM 9476 O O . VAL I 1 74 ? 54.612 -26.335 16.572 1.00 14.68 74 VAL I O 1
ATOM 9480 N N . LEU I 1 75 ? 56.060 -24.596 16.406 1.00 14.01 75 LEU I N 1
ATOM 9481 C CA . LEU I 1 75 ? 55.232 -23.690 17.188 1.00 14.33 75 LEU I CA 1
ATOM 9482 C C . LEU I 1 75 ? 54.630 -22.652 16.247 1.00 14.43 75 LEU I C 1
ATOM 9483 O O . LEU I 1 75 ? 55.336 -22.024 15.454 1.00 13.21 75 LEU I O 1
ATOM 9488 N N . GLY I 1 76 ? 53.321 -22.480 16.339 1.00 14.13 76 GLY I N 1
ATOM 9489 C CA . GLY I 1 76 ? 52.655 -21.497 15.515 1.00 15.10 76 GLY I CA 1
ATOM 9490 C C . GLY I 1 76 ? 52.204 -20.414 16.468 1.00 14.84 76 GLY I C 1
ATOM 9491 O O . GLY I 1 76 ? 51.530 -20.707 17.456 1.00 13.84 76 GLY I O 1
ATOM 9492 N N . THR I 1 77 ? 52.582 -19.169 16.208 1.00 14.64 77 THR I N 1
ATOM 9493 C CA . THR I 1 77 ? 52.159 -18.110 17.102 1.00 15.31 77 THR I CA 1
ATOM 9494 C C . THR I 1 77 ? 51.724 -16.829 16.405 1.00 15.06 77 THR I C 1
ATOM 9495 O O . THR I 1 77 ? 52.346 -16.344 15.451 1.00 13.70 77 THR I O 1
ATOM 9499 N N . ALA I 1 78 ? 50.621 -16.296 16.903 1.00 15.76 78 ALA I N 1
ATOM 9500 C CA . ALA I 1 78 ? 50.051 -15.081 16.371 1.00 16.21 78 ALA I CA 1
ATOM 9501 C C . ALA I 1 78 ? 49.014 -14.563 17.345 1.00 16.18 78 ALA I C 1
ATOM 9502 O O . ALA I 1 78 ? 48.642 -15.234 18.313 1.00 16.74 78 ALA I O 1
ATOM 9504 N N . PHE I 1 79 ? 48.559 -13.353 17.078 1.00 15.04 79 PHE I N 1
ATOM 9505 C CA . PHE I 1 79 ? 47.537 -12.714 17.883 1.00 15.45 79 PHE I CA 1
ATOM 9506 C C . PHE I 1 79 ? 46.486 -12.374 16.805 1.00 14.60 79 PHE I C 1
ATOM 9507 O O . PHE I 1 79 ? 46.727 -11.550 15.914 1.00 12.72 79 PHE I O 1
ATOM 9515 N N . VAL I 1 80 ? 45.342 -13.041 16.876 1.00 15.73 80 VAL I N 1
ATOM 9516 C CA . VAL I 1 80 ? 44.270 -12.878 15.897 1.00 17.10 80 VAL I CA 1
ATOM 9517 C C . VAL I 1 80 ? 43.086 -12.218 16.563 1.00 17.52 80 VAL I C 1
ATOM 9518 O O . VAL I 1 80 ? 42.326 -12.861 17.279 1.00 19.57 80 VAL I O 1
ATOM 9522 N N . VAL I 1 81 ? 42.906 -10.932 16.301 1.00 18.33 81 VAL I N 1
ATOM 9523 C CA . VAL I 1 81 ? 41.845 -10.199 16.961 1.00 17.90 81 VAL I CA 1
ATOM 9524 C C . VAL I 1 81 ? 40.764 -9.584 16.085 1.00 18.50 81 VAL I C 1
ATOM 9525 O O . VAL I 1 81 ? 40.833 -9.609 14.863 1.00 19.09 81 VAL I O 1
ATOM 9529 N N . ASN I 1 82 ? 39.753 -9.038 16.746 1.00 18.01 82 ASN I N 1
ATOM 9530 C CA . ASN I 1 82 ? 38.653 -8.381 16.079 1.00 18.06 82 ASN I CA 1
ATOM 9531 C C . ASN I 1 82 ? 38.943 -6.883 16.059 1.00 19.17 82 ASN I C 1
ATOM 9532 O O . ASN I 1 82 ? 38.816 -6.216 17.081 1.00 20.23 82 ASN I O 1
ATOM 9537 N N . GLY I 1 83 ? 39.329 -6.358 14.900 1.00 19.16 83 GLY I N 1
ATOM 9538 C CA . GLY I 1 83 ? 39.647 -4.947 14.800 1.00 20.47 83 GLY I CA 1
ATOM 9539 C C . GLY I 1 83 ? 38.460 -4.009 14.702 1.00 22.23 83 GLY I C 1
ATOM 9540 O O . GLY I 1 83 ? 38.638 -2.805 14.519 1.00 22.94 83 GLY I O 1
ATOM 9541 N N . GLY I 1 84 ? 37.252 -4.552 14.808 1.00 23.73 84 GLY I N 1
ATOM 9542 C CA . GLY I 1 84 ? 36.056 -3.726 14.736 1.00 24.95 84 GLY I CA 1
ATOM 9543 C C . GLY I 1 84 ? 35.408 -3.577 13.369 1.00 25.00 84 GLY I C 1
ATOM 9544 O O . GLY I 1 84 ? 34.229 -3.220 13.268 1.00 26.70 84 GLY I O 1
ATOM 9545 N N . ILE I 1 85 ? 36.157 -3.846 12.308 1.00 23.68 85 ILE I N 1
ATOM 9546 C CA . ILE I 1 85 ? 35.603 -3.718 10.965 1.00 22.36 85 ILE I CA 1
ATOM 9547 C C . ILE I 1 85 ? 35.205 -5.079 10.390 1.00 21.73 85 ILE I C 1
ATOM 9548 O O . ILE I 1 85 ? 34.025 -5.352 10.174 1.00 20.76 85 ILE I O 1
ATOM 9553 N N . TYR I 1 86 ? 36.191 -5.937 10.159 1.00 22.24 86 TYR I N 1
ATOM 9554 C CA . TYR I 1 86 ? 35.932 -7.272 9.621 1.00 22.84 86 TYR I CA 1
ATOM 9555 C C . TYR I 1 86 ? 35.869 -8.346 10.707 1.00 21.75 86 TYR I C 1
ATOM 9556 O O . TYR I 1 86 ? 36.364 -8.155 11.817 1.00 20.52 86 TYR I O 1
ATOM 9565 N N . ARG I 1 87 ? 35.247 -9.474 10.387 1.00 22.53 87 ARG I N 1
ATOM 9566 C CA . ARG I 1 87 ? 35.162 -10.562 11.346 1.00 23.94 87 ARG I CA 1
ATOM 9567 C C . ARG I 1 87 ? 36.429 -11.408 11.270 1.00 23.44 87 ARG I C 1
ATOM 9568 O O . ARG I 1 87 ? 36.964 -11.669 10.188 1.00 23.15 87 ARG I O 1
ATOM 9576 N N . HIS I 1 88 ? 36.897 -11.826 12.441 1.00 23.99 88 HIS I N 1
ATOM 9577 C CA . HIS I 1 88 ? 38.133 -12.584 12.585 1.00 23.70 88 HIS I CA 1
ATOM 9578 C C . HIS I 1 88 ? 37.983 -14.088 12.829 1.00 22.74 88 HIS I C 1
ATOM 9579 O O . HIS I 1 88 ? 38.957 -14.832 12.707 1.00 21.45 88 HIS I O 1
ATOM 9586 N N . GLU I 1 89 ? 36.782 -14.540 13.171 1.00 23.09 89 GLU I N 1
ATOM 9587 C CA . GLU I 1 89 ? 36.581 -15.962 13.451 1.00 24.32 89 GLU I CA 1
ATOM 9588 C C . GLU I 1 89 ? 36.893 -16.923 12.308 1.00 24.24 89 GLU I C 1
ATOM 9589 O O . GLU I 1 89 ? 37.431 -17.998 12.549 1.00 24.51 89 GLU I O 1
ATOM 9595 N N . PHE I 1 90 ? 36.570 -16.556 11.073 1.00 22.79 90 PHE I N 1
ATOM 9596 C CA . PHE I 1 90 ? 36.839 -17.465 9.962 1.00 21.09 90 PHE I CA 1
ATOM 9597 C C . PHE I 1 90 ? 38.317 -17.777 9.847 1.00 21.18 90 PHE I C 1
ATOM 9598 O O . PHE I 1 90 ? 38.706 -18.947 9.729 1.00 21.67 90 PHE I O 1
ATOM 9606 N N . VAL I 1 91 ? 39.145 -16.739 9.880 1.00 18.89 91 VAL I N 1
ATOM 9607 C CA . VAL I 1 91 ? 40.574 -16.953 9.787 1.00 19.93 91 VAL I CA 1
ATOM 9608 C C . VAL I 1 91 ? 41.107 -17.686 11.015 1.00 19.56 91 VAL I C 1
ATOM 9609 O O . VAL I 1 91 ? 41.916 -18.599 10.881 1.00 20.41 91 VAL I O 1
ATOM 9613 N N . ALA I 1 92 ? 40.655 -17.288 12.201 1.00 18.22 92 ALA I N 1
ATOM 9614 C CA . ALA I 1 92 ? 41.088 -17.937 13.442 1.00 19.94 92 ALA I CA 1
ATOM 9615 C C . ALA I 1 92 ? 40.795 -19.433 13.353 1.00 18.65 92 ALA I C 1
ATOM 9616 O O . ALA I 1 92 ? 41.666 -20.277 13.561 1.00 18.27 92 ALA I O 1
ATOM 9618 N N . SER I 1 93 ? 39.550 -19.740 13.030 1.00 19.60 93 SER I N 1
ATOM 9619 C CA . SER I 1 93 ? 39.093 -21.109 12.889 1.00 20.36 93 SER I CA 1
ATOM 9620 C C . SER I 1 93 ? 39.961 -21.894 11.905 1.00 20.98 93 SER I C 1
ATOM 9621 O O . SER I 1 93 ? 40.432 -22.987 12.220 1.00 20.29 93 SER I O 1
ATOM 9624 N N . ALA I 1 94 ? 40.189 -21.317 10.725 1.00 21.59 94 ALA I N 1
ATOM 9625 C CA . ALA I 1 94 ? 40.985 -21.958 9.681 1.00 21.47 94 ALA I CA 1
ATOM 9626 C C . ALA I 1 94 ? 42.421 -22.240 10.083 1.00 21.74 94 ALA I C 1
ATOM 9627 O O . ALA I 1 94 ? 42.998 -23.240 9.661 1.00 22.23 94 ALA I O 1
ATOM 9629 N N . VAL I 1 95 ? 43.008 -21.356 10.884 1.00 21.45 95 VAL I N 1
ATOM 9630 C CA . VAL I 1 95 ? 44.392 -21.549 11.306 1.00 20.41 95 VAL I CA 1
ATOM 9631 C C . VAL I 1 95 ? 44.506 -22.641 12.381 1.00 19.04 95 VAL I C 1
ATOM 9632 O O . VAL I 1 95 ? 45.387 -23.504 12.308 1.00 18.41 95 VAL I O 1
ATOM 9636 N N . ILE I 1 96 ? 43.614 -22.619 13.367 1.00 16.91 96 ILE I N 1
ATOM 9637 C CA . ILE I 1 96 ? 43.662 -23.627 14.419 1.00 18.10 96 ILE I CA 1
ATOM 9638 C C . ILE I 1 96 ? 43.386 -25.009 13.835 1.00 20.21 96 ILE I C 1
ATOM 9639 O O . ILE I 1 96 ? 44.081 -25.981 14.171 1.00 22.11 96 ILE I O 1
ATOM 9644 N N . ASP I 1 97 ? 42.380 -25.100 12.961 1.00 20.72 97 ASP I N 1
ATOM 9645 C CA . ASP I 1 97 ? 42.053 -26.371 12.311 1.00 19.47 97 ASP I CA 1
ATOM 9646 C C . ASP I 1 97 ? 43.200 -26.744 11.370 1.00 19.35 97 ASP I C 1
ATOM 9647 O O . ASP I 1 97 ? 43.503 -27.922 11.177 1.00 21.10 97 ASP I O 1
ATOM 9652 N N . GLY I 1 98 ? 43.841 -25.733 10.797 1.00 17.89 98 GLY I N 1
ATOM 9653 C CA . GLY I 1 98 ? 44.943 -25.978 9.887 1.00 19.42 98 GLY I CA 1
ATOM 9654 C C . GLY I 1 98 ? 46.128 -26.637 10.566 1.00 21.16 98 GLY I C 1
ATOM 9655 O O . GLY I 1 98 ? 46.642 -27.647 10.082 1.00 22.71 98 GLY I O 1
ATOM 9656 N N . MET I 1 99 ? 46.580 -26.075 11.684 1.00 20.60 99 MET I N 1
ATOM 9657 C CA . MET I 1 99 ? 47.708 -26.665 12.391 1.00 19.47 99 MET I CA 1
ATOM 9658 C C . MET I 1 99 ? 47.383 -28.074 12.866 1.00 19.54 99 MET I C 1
ATOM 9659 O O . MET I 1 99 ? 48.267 -28.919 12.940 1.00 20.41 99 MET I O 1
ATOM 9664 N N . MET I 1 100 ? 46.119 -28.334 13.183 1.00 20.07 100 MET I N 1
ATOM 9665 C CA . MET I 1 100 ? 45.725 -29.670 13.629 1.00 21.01 100 MET I CA 1
ATOM 9666 C C . MET I 1 100 ? 45.844 -30.648 12.458 1.00 22.09 100 MET I C 1
ATOM 9667 O O . MET I 1 100 ? 46.346 -31.776 12.604 1.00 20.19 100 MET I O 1
ATOM 9672 N N . ASN I 1 101 ? 45.380 -30.195 11.295 1.00 22.08 101 ASN I N 1
ATOM 9673 C CA . ASN I 1 101 ? 45.419 -30.994 10.077 1.00 22.44 101 ASN I CA 1
ATOM 9674 C C . ASN I 1 101 ? 46.863 -31.302 9.673 1.00 20.31 101 ASN I C 1
ATOM 9675 O O . ASN I 1 101 ? 47.178 -32.422 9.262 1.00 17.58 101 ASN I O 1
ATOM 9680 N N . VAL I 1 102 ? 47.730 -30.302 9.804 1.00 19.21 102 VAL I N 1
ATOM 9681 C CA . VAL I 1 102 ? 49.140 -30.445 9.454 1.00 20.70 102 VAL I CA 1
ATOM 9682 C C . VAL I 1 102 ? 49.851 -31.480 10.323 1.00 22.26 102 VAL I C 1
ATOM 9683 O O . VAL I 1 102 ? 50.462 -32.410 9.802 1.00 23.65 102 VAL I O 1
ATOM 9687 N N . GLN I 1 103 ? 49.775 -31.329 11.643 1.00 23.68 103 GLN I N 1
ATOM 9688 C CA . GLN I 1 103 ? 50.445 -32.274 12.532 1.00 23.14 103 GLN I CA 1
ATOM 9689 C C . GLN I 1 103 ? 49.909 -33.698 12.384 1.00 23.35 103 GLN I C 1
ATOM 9690 O O . GLN I 1 103 ? 50.676 -34.665 12.455 1.00 21.39 103 GLN I O 1
ATOM 9696 N N . LEU I 1 104 ? 48.599 -33.840 12.182 1.00 23.04 104 LEU I N 1
ATOM 9697 C CA . LEU I 1 104 ? 48.039 -35.175 12.003 1.00 23.15 104 LEU I CA 1
ATOM 9698 C C . LEU I 1 104 ? 48.599 -35.734 10.698 1.00 24.10 104 LEU I C 1
ATOM 9699 O O . LEU I 1 104 ? 48.909 -36.923 10.591 1.00 24.31 104 LEU I O 1
ATOM 9704 N N . SER I 1 105 ? 48.753 -34.841 9.724 1.00 23.75 105 SER I N 1
ATOM 9705 C CA . SER I 1 105 ? 49.279 -35.182 8.415 1.00 23.49 105 SER I CA 1
ATOM 9706 C C . SER I 1 105 ? 50.742 -35.598 8.453 1.00 24.32 105 SER I C 1
ATOM 9707 O O . SER I 1 105 ? 51.095 -36.693 8.028 1.00 25.05 105 SER I O 1
ATOM 9710 N N . THR I 1 106 ? 51.584 -34.709 8.969 1.00 25.56 106 THR I N 1
ATOM 9711 C CA . THR I 1 106 ? 53.030 -34.919 9.035 1.00 25.53 106 THR I CA 1
ATOM 9712 C C . THR I 1 106 ? 53.502 -35.757 10.211 1.00 25.33 106 THR I C 1
ATOM 9713 O O . THR I 1 106 ? 54.625 -36.267 10.202 1.00 24.92 106 THR I O 1
ATOM 9717 N N . GLY I 1 107 ? 52.660 -35.888 11.228 1.00 25.04 107 GLY I N 1
ATOM 9718 C CA . GLY I 1 107 ? 53.060 -36.654 12.394 1.00 25.04 107 GLY I CA 1
ATOM 9719 C C . GLY I 1 107 ? 54.059 -35.872 13.231 1.00 24.92 107 GLY I C 1
ATOM 9720 O O . GLY I 1 107 ? 54.643 -36.413 14.171 1.00 26.03 107 GLY I O 1
ATOM 9721 N N . VAL I 1 108 ? 54.272 -34.607 12.871 1.00 23.74 108 VAL I N 1
ATOM 9722 C CA . VAL I 1 108 ? 55.181 -33.730 13.603 1.00 22.96 108 VAL I CA 1
ATOM 9723 C C . VAL I 1 108 ? 54.310 -32.877 14.511 1.00 24.05 108 VAL I C 1
ATOM 9724 O O . VAL I 1 108 ? 53.367 -32.224 14.053 1.00 24.77 108 VAL I O 1
ATOM 9728 N N . PRO I 1 109 ? 54.597 -32.884 15.820 1.00 22.90 109 PRO I N 1
ATOM 9729 C CA . PRO I 1 109 ? 53.776 -32.073 16.719 1.00 20.34 109 PRO I CA 1
ATOM 9730 C C . PRO I 1 109 ? 53.810 -30.588 16.351 1.00 19.46 109 PRO I C 1
ATOM 9731 O O . PRO I 1 109 ? 54.822 -30.078 15.857 1.00 17.31 109 PRO I O 1
ATOM 9735 N N . VAL I 1 110 ? 52.690 -29.908 16.578 1.00 17.52 110 VAL I N 1
ATOM 9736 C CA . VAL I 1 110 ? 52.586 -28.481 16.297 1.00 17.57 110 VAL I CA 1
ATOM 9737 C C . VAL I 1 110 ? 51.810 -27.840 17.441 1.00 18.21 110 VAL I C 1
ATOM 9738 O O . VAL I 1 110 ? 50.626 -28.123 17.638 1.00 16.30 110 VAL I O 1
ATOM 9742 N N . LEU I 1 111 ? 52.477 -26.985 18.206 1.00 19.62 111 LEU I N 1
ATOM 9743 C CA . LEU I 1 111 ? 51.810 -26.354 19.331 1.00 21.97 111 LEU I CA 1
ATOM 9744 C C . LEU I 1 111 ? 51.216 -25.019 18.929 1.00 22.59 111 LEU I C 1
ATOM 9745 O O . LEU I 1 111 ? 51.773 -24.309 18.093 1.00 24.83 111 LEU I O 1
ATOM 9750 N N . SER I 1 112 ? 50.072 -24.686 19.517 1.00 23.06 112 SER I N 1
ATOM 9751 C CA . SER I 1 112 ? 49.389 -23.446 19.197 1.00 22.72 112 SER I CA 1
ATOM 9752 C C . SER I 1 112 ? 49.505 -22.293 20.183 1.00 22.87 112 SER I C 1
ATOM 9753 O O . SER I 1 112 ? 49.020 -22.366 21.317 1.00 22.86 112 SER I O 1
ATOM 9756 N N . ALA I 1 113 ? 50.137 -21.223 19.719 1.00 21.07 113 ALA I N 1
ATOM 9757 C CA . ALA I 1 113 ? 50.279 -19.999 20.487 1.00 20.85 113 ALA I CA 1
ATOM 9758 C C . ALA I 1 113 ? 49.586 -18.940 19.625 1.00 21.12 113 ALA I C 1
ATOM 9759 O O . ALA I 1 113 ? 50.059 -17.802 19.510 1.00 21.28 113 ALA I O 1
ATOM 9761 N N . VAL I 1 114 ? 48.482 -19.342 18.991 1.00 19.85 114 VAL I N 1
ATOM 9762 C CA . VAL I 1 114 ? 47.688 -18.445 18.150 1.00 18.54 114 VAL I CA 1
ATOM 9763 C C . VAL I 1 114 ? 46.531 -18.017 19.035 1.00 19.17 114 VAL I C 1
ATOM 9764 O O . VAL I 1 114 ? 45.578 -18.761 19.223 1.00 19.86 114 VAL I O 1
ATOM 9768 N N . LEU I 1 115 ? 46.611 -16.814 19.591 1.00 20.01 115 LEU I N 1
ATOM 9769 C CA . LEU I 1 115 ? 45.565 -16.376 20.505 1.00 19.52 115 LEU I CA 1
ATOM 9770 C C . LEU I 1 115 ? 44.547 -15.388 19.962 1.00 17.95 115 LEU I C 1
ATOM 9771 O O . LEU I 1 115 ? 44.853 -14.517 19.154 1.00 19.09 115 LEU I O 1
ATOM 9776 N N . THR I 1 116 ? 43.321 -15.541 20.433 1.00 17.34 116 THR I N 1
ATOM 9777 C CA . THR I 1 116 ? 42.221 -14.681 20.040 1.00 17.06 116 THR I CA 1
ATOM 9778 C C . THR I 1 116 ? 41.510 -14.260 21.318 1.00 18.80 116 THR I C 1
ATOM 9779 O O . THR I 1 116 ? 40.888 -15.073 21.998 1.00 19.66 116 THR I O 1
ATOM 9783 N N . PRO I 1 117 ? 41.610 -12.977 21.670 1.00 20.23 117 PRO I N 1
ATOM 9784 C CA . PRO I 1 117 ? 40.965 -12.490 22.886 1.00 21.93 117 PRO I CA 1
ATOM 9785 C C . PRO I 1 117 ? 39.519 -12.109 22.670 1.00 24.36 117 PRO I C 1
ATOM 9786 O O . PRO I 1 117 ? 39.090 -11.891 21.540 1.00 25.29 117 PRO I O 1
ATOM 9790 N N . HIS I 1 118 ? 38.775 -12.038 23.767 1.00 27.04 118 HIS I N 1
ATOM 9791 C CA . HIS I 1 118 ? 37.377 -11.642 23.730 1.00 30.46 118 HIS I CA 1
ATOM 9792 C C . HIS I 1 118 ? 37.312 -10.173 23.304 1.00 31.23 118 HIS I C 1
ATOM 9793 O O . HIS I 1 118 ? 36.422 -9.766 22.553 1.00 30.42 118 HIS I O 1
ATOM 9800 N N . ASN I 1 119 ? 38.264 -9.382 23.790 1.00 32.74 119 ASN I N 1
ATOM 9801 C CA . ASN I 1 119 ? 38.311 -7.964 23.459 1.00 34.63 119 ASN I CA 1
ATOM 9802 C C . ASN I 1 119 ? 39.723 -7.436 23.254 1.00 35.90 119 ASN I C 1
ATOM 9803 O O . ASN I 1 119 ? 40.639 -7.764 24.010 1.00 36.70 119 ASN I O 1
ATOM 9808 N N . TYR I 1 120 ? 39.897 -6.620 22.220 1.00 37.34 120 TYR I N 1
ATOM 9809 C CA . TYR I 1 120 ? 41.186 -5.996 21.972 1.00 38.37 120 TYR I CA 1
ATOM 9810 C C . TYR I 1 120 ? 41.022 -4.762 21.096 1.00 40.07 120 TYR I C 1
ATOM 9811 O O . TYR I 1 120 ? 40.857 -4.878 19.882 1.00 41.82 120 TYR I O 1
ATOM 9820 N N . HIS I 1 121 ? 41.062 -3.582 21.711 1.00 40.89 121 HIS I N 1
ATOM 9821 C CA . HIS I 1 121 ? 40.914 -2.338 20.960 1.00 43.12 121 HIS I CA 1
ATOM 9822 C C . HIS I 1 121 ? 42.231 -1.594 20.852 1.00 45.42 121 HIS I C 1
ATOM 9823 O O . HIS I 1 121 ? 42.251 -0.370 20.676 1.00 46.69 121 HIS I O 1
ATOM 9830 N N . ASP I 1 122 ? 43.329 -2.330 20.961 1.00 46.54 122 ASP I N 1
ATOM 9831 C CA . ASP I 1 122 ? 44.647 -1.721 20.872 1.00 48.62 122 ASP I CA 1
ATOM 9832 C C . ASP I 1 122 ? 44.657 -0.400 21.647 1.00 49.20 122 ASP I C 1
ATOM 9833 O O . ASP I 1 122 ? 45.167 0.617 21.173 1.00 48.53 122 ASP I O 1
ATOM 9838 N N . SER I 1 123 ? 44.054 -0.418 22.830 1.00 49.60 123 SER I N 1
ATOM 9839 C CA . SER I 1 123 ? 44.026 0.762 23.682 1.00 48.78 123 SER I CA 1
ATOM 9840 C C . SER I 1 123 ? 45.292 0.668 24.526 1.00 48.02 123 SER I C 1
ATOM 9841 O O . SER I 1 123 ? 45.878 -0.409 24.635 1.00 48.73 123 SER I O 1
ATOM 9844 N N . ALA I 1 124 ? 45.721 1.780 25.112 1.00 46.60 124 ALA I N 1
ATOM 9845 C CA . ALA I 1 124 ? 46.922 1.772 25.940 1.00 45.06 124 ALA I CA 1
ATOM 9846 C C . ALA I 1 124 ? 46.883 0.621 26.956 1.00 43.64 124 ALA I C 1
ATOM 9847 O O . ALA I 1 124 ? 47.844 -0.139 27.076 1.00 42.34 124 ALA I O 1
ATOM 9849 N N . GLU I 1 125 ? 45.770 0.491 27.676 1.00 43.21 125 GLU I N 1
ATOM 9850 C CA . GLU I 1 125 ? 45.618 -0.577 28.662 1.00 43.73 125 GLU I CA 1
ATOM 9851 C C . GLU I 1 125 ? 45.605 -1.950 28.003 1.00 42.62 125 GLU I C 1
ATOM 9852 O O . GLU I 1 125 ? 46.332 -2.848 28.426 1.00 43.65 125 GLU I O 1
ATOM 9858 N N . HIS I 1 126 ? 44.769 -2.107 26.977 1.00 40.58 126 HIS I N 1
ATOM 9859 C CA . HIS I 1 126 ? 44.657 -3.372 26.248 1.00 38.33 126 HIS I CA 1
ATOM 9860 C C . HIS I 1 126 ? 46.005 -3.849 25.722 1.00 36.34 126 HIS I C 1
ATOM 9861 O O . HIS I 1 126 ? 46.343 -5.027 25.840 1.00 35.66 126 HIS I O 1
ATOM 9868 N N . HIS I 1 127 ? 46.774 -2.933 25.143 1.00 34.27 127 HIS I N 1
ATOM 9869 C CA . HIS I 1 127 ? 48.078 -3.282 24.593 1.00 34.70 127 HIS I CA 1
ATOM 9870 C C . HIS I 1 127 ? 49.048 -3.720 25.677 1.00 34.88 127 HIS I C 1
ATOM 9871 O O . HIS I 1 127 ? 49.763 -4.707 25.522 1.00 35.64 127 HIS I O 1
ATOM 9878 N N . ARG I 1 128 ? 49.071 -2.977 26.774 1.00 35.16 128 ARG I N 1
ATOM 9879 C CA . ARG I 1 128 ? 49.943 -3.303 27.890 1.00 34.82 128 ARG I CA 1
ATOM 9880 C C . ARG I 1 128 ? 49.688 -4.741 28.349 1.00 32.60 128 ARG I C 1
ATOM 9881 O O . ARG I 1 128 ? 50.603 -5.565 28.402 1.00 33.03 128 ARG I O 1
ATOM 9889 N N . PHE I 1 129 ? 48.434 -5.034 28.667 1.00 28.98 129 PHE I N 1
ATOM 9890 C CA . PHE I 1 129 ? 48.055 -6.352 29.147 1.00 27.30 129 PHE I CA 1
ATOM 9891 C C . PHE I 1 129 ? 48.540 -7.532 28.310 1.00 26.77 129 PHE I C 1
ATOM 9892 O O . PHE I 1 129 ? 49.345 -8.332 28.776 1.00 28.62 129 PHE I O 1
ATOM 9900 N N . PHE I 1 130 ? 48.043 -7.662 27.085 1.00 25.07 130 PHE I N 1
ATOM 9901 C CA . PHE I 1 130 ? 48.444 -8.787 26.245 1.00 23.56 130 PHE I CA 1
ATOM 9902 C C . PHE I 1 130 ? 49.930 -8.799 25.891 1.00 23.09 130 PHE I C 1
ATOM 9903 O O . PHE I 1 130 ? 50.475 -9.834 25.522 1.00 23.77 130 PHE I O 1
ATOM 9911 N N . PHE I 1 131 ? 50.588 -7.655 26.014 1.00 23.02 131 PHE I N 1
ATOM 9912 C CA . PHE I 1 131 ? 52.011 -7.575 25.726 1.00 24.68 131 PHE I CA 1
ATOM 9913 C C . PHE I 1 131 ? 52.768 -8.310 26.822 1.00 26.35 131 PHE I C 1
ATOM 9914 O O . PHE I 1 131 ? 53.847 -8.861 26.591 1.00 27.81 131 PHE I O 1
ATOM 9922 N N . GLU I 1 132 ? 52.207 -8.306 28.022 1.00 27.25 132 GLU I N 1
ATOM 9923 C CA . GLU I 1 132 ? 52.849 -8.973 29.138 1.00 30.29 132 GLU I CA 1
ATOM 9924 C C . GLU I 1 132 ? 52.363 -10.394 29.301 1.00 29.12 132 GLU I C 1
ATOM 9925 O O . GLU I 1 132 ? 53.108 -11.260 29.737 1.00 31.07 132 GLU I O 1
ATOM 9931 N N . HIS I 1 133 ? 51.111 -10.642 28.947 1.00 29.15 133 HIS I N 1
ATOM 9932 C CA . HIS I 1 133 ? 50.560 -11.981 29.094 1.00 27.19 133 HIS I CA 1
ATOM 9933 C C . HIS I 1 133 ? 51.113 -12.924 28.047 1.00 25.60 133 HIS I C 1
ATOM 9934 O O . HIS I 1 133 ? 51.129 -14.139 28.246 1.00 26.17 133 HIS I O 1
ATOM 9941 N N . PHE I 1 134 ? 51.579 -12.374 26.935 1.00 23.32 134 PHE I N 1
ATOM 9942 C CA . PHE I 1 134 ? 52.128 -13.225 25.906 1.00 23.62 134 PHE I CA 1
ATOM 9943 C C . PHE I 1 134 ? 53.453 -13.852 26.348 1.00 24.03 134 PHE I C 1
ATOM 9944 O O . PHE I 1 134 ? 53.786 -14.952 25.906 1.00 24.13 134 PHE I O 1
ATOM 9952 N N . THR I 1 135 ? 54.216 -13.181 27.215 1.00 23.70 135 THR I N 1
ATOM 9953 C CA . THR I 1 135 ? 55.468 -13.793 27.674 1.00 23.94 135 THR I CA 1
ATOM 9954 C C . THR I 1 135 ? 55.063 -15.001 28.516 1.00 21.87 135 THR I C 1
ATOM 9955 O O . THR I 1 135 ? 55.709 -16.043 28.466 1.00 21.69 135 THR I O 1
ATOM 9959 N N . VAL I 1 136 ? 53.981 -14.859 29.275 1.00 20.01 136 VAL I N 1
ATOM 9960 C CA . VAL I 1 136 ? 53.475 -15.953 30.090 1.00 20.25 136 VAL I CA 1
ATOM 9961 C C . VAL I 1 136 ? 53.099 -17.140 29.196 1.00 21.77 136 VAL I C 1
ATOM 9962 O O . VAL I 1 136 ? 53.492 -18.280 29.471 1.00 23.78 136 VAL I O 1
ATOM 9966 N N . LYS I 1 137 ? 52.341 -16.870 28.132 1.00 21.13 137 LYS I N 1
ATOM 9967 C CA . LYS I 1 137 ? 51.918 -17.918 27.197 1.00 20.96 137 LYS I CA 1
ATOM 9968 C C . LYS I 1 137 ? 53.126 -18.521 26.486 1.00 21.73 137 LYS I C 1
ATOM 9969 O O . LYS I 1 137 ? 53.145 -19.713 26.183 1.00 21.31 137 LYS I O 1
ATOM 9975 N N . GLY I 1 138 ? 54.127 -17.686 26.222 1.00 24.15 138 GLY I N 1
ATOM 9976 C CA . GLY I 1 138 ? 55.331 -18.147 25.556 1.00 26.21 138 GLY I CA 1
ATOM 9977 C C . GLY I 1 138 ? 56.073 -19.149 26.420 1.00 28.09 138 GLY I C 1
ATOM 9978 O O . GLY I 1 138 ? 56.639 -20.120 25.915 1.00 29.95 138 GLY I O 1
ATOM 9979 N N . LYS I 1 139 ? 56.066 -18.916 27.729 1.00 28.42 139 LYS I N 1
ATOM 9980 C CA . LYS I 1 139 ? 56.732 -19.810 28.667 1.00 29.19 139 LYS I CA 1
ATOM 9981 C C . LYS I 1 139 ? 55.937 -21.103 28.732 1.00 27.45 139 LYS I C 1
ATOM 9982 O O . LYS I 1 139 ? 56.505 -22.187 28.746 1.00 27.45 139 LYS I O 1
ATOM 9988 N N . GLU I 1 140 ? 54.616 -20.967 28.768 1.00 27.79 140 GLU I N 1
ATOM 9989 C CA . GLU I 1 140 ? 53.711 -22.111 28.813 1.00 27.78 140 GLU I CA 1
ATOM 9990 C C . GLU I 1 140 ? 53.960 -23.029 27.629 1.00 28.35 140 GLU I C 1
ATOM 9991 O O . GLU I 1 140 ? 54.112 -24.238 27.790 1.00 28.33 140 GLU I O 1
ATOM 9997 N N . ALA I 1 141 ? 53.974 -22.443 26.436 1.00 27.74 141 ALA I N 1
ATOM 9998 C CA . ALA I 1 141 ? 54.179 -23.200 25.208 1.00 28.32 141 ALA I CA 1
ATOM 9999 C C . ALA I 1 141 ? 55.487 -23.989 25.194 1.00 27.78 141 ALA I C 1
ATOM 10000 O O . ALA I 1 141 ? 55.502 -25.145 24.785 1.00 28.94 141 ALA I O 1
ATOM 10002 N N . ALA I 1 142 ? 56.578 -23.371 25.636 1.00 27.20 142 ALA I N 1
ATOM 10003 C CA . ALA I 1 142 ? 57.874 -24.045 25.646 1.00 27.65 142 ALA I CA 1
ATOM 10004 C C . ALA I 1 142 ? 57.898 -25.234 26.599 1.00 27.43 142 ALA I C 1
ATOM 10005 O O . ALA I 1 142 ? 58.492 -26.258 26.298 1.00 26.93 142 ALA I O 1
ATOM 10007 N N . ARG I 1 143 ? 57.254 -25.099 27.749 1.00 27.56 143 ARG I N 1
ATOM 10008 C CA . ARG I 1 143 ? 57.232 -26.190 28.707 1.00 28.79 143 ARG I CA 1
ATOM 10009 C C . ARG I 1 143 ? 56.303 -27.294 28.240 1.00 29.67 143 ARG I C 1
ATOM 10010 O O . ARG I 1 143 ? 56.455 -28.453 28.628 1.00 32.99 143 ARG I O 1
ATOM 10018 N N . ALA I 1 144 ? 55.340 -26.932 27.403 1.00 29.02 144 ALA I N 1
ATOM 10019 C CA . ALA I 1 144 ? 54.406 -27.903 26.861 1.00 27.88 144 ALA I CA 1
ATOM 10020 C C . ALA I 1 144 ? 55.128 -28.625 25.726 1.00 26.91 144 ALA I C 1
ATOM 10021 O O . ALA I 1 144 ? 54.895 -29.805 25.484 1.00 26.10 144 ALA I O 1
ATOM 10023 N N . CYS I 1 145 ? 56.008 -27.905 25.038 1.00 25.63 145 CYS I N 1
ATOM 10024 C CA . CYS I 1 145 ? 56.769 -28.484 23.941 1.00 26.81 145 CYS I CA 1
ATOM 10025 C C . CYS I 1 145 ? 57.712 -29.551 24.492 1.00 27.99 145 CYS I C 1
ATOM 10026 O O . CYS I 1 145 ? 57.759 -30.672 23.985 1.00 29.12 145 CYS I O 1
ATOM 10029 N N . VAL I 1 146 ? 58.466 -29.200 25.529 1.00 28.64 146 VAL I N 1
ATOM 10030 C CA . VAL I 1 146 ? 59.383 -30.144 26.164 1.00 28.48 146 VAL I CA 1
ATOM 10031 C C . VAL I 1 146 ? 58.608 -31.396 26.584 1.00 28.32 146 VAL I C 1
ATOM 10032 O O . VAL I 1 146 ? 58.997 -32.521 26.272 1.00 27.29 146 VAL I O 1
ATOM 10036 N N . GLU I 1 147 ? 57.501 -31.178 27.287 1.00 28.42 147 GLU I N 1
ATOM 10037 C CA . GLU I 1 147 ? 56.652 -32.260 27.771 1.00 28.80 147 GLU I CA 1
ATOM 10038 C C . GLU I 1 147 ? 56.097 -33.214 26.705 1.00 28.25 147 GLU I C 1
ATOM 10039 O O . GLU I 1 147 ? 56.108 -34.431 26.909 1.00 29.32 147 GLU I O 1
ATOM 10045 N N . ILE I 1 148 ? 55.611 -32.677 25.582 1.00 26.23 148 ILE I N 1
ATOM 10046 C CA . ILE I 1 148 ? 55.052 -33.522 24.525 1.00 23.72 148 ILE I CA 1
ATOM 10047 C C . ILE I 1 148 ? 56.132 -34.359 23.873 1.00 23.38 148 ILE I C 1
ATOM 10048 O O . ILE I 1 148 ? 55.932 -35.546 23.634 1.00 24.55 148 ILE I O 1
ATOM 10053 N N . LEU I 1 149 ? 57.281 -33.760 23.585 1.00 23.90 149 LEU I N 1
ATOM 10054 C CA . LEU I 1 149 ? 58.348 -34.535 22.978 1.00 24.94 149 LEU I CA 1
ATOM 10055 C C . LEU I 1 149 ? 58.693 -35.673 23.945 1.00 26.29 149 LEU I C 1
ATOM 10056 O O . LEU I 1 149 ? 58.755 -36.844 23.556 1.00 27.11 149 LEU I O 1
ATOM 10061 N N . ALA I 1 150 ? 58.871 -35.325 25.217 1.00 27.33 150 ALA I N 1
ATOM 10062 C CA . ALA I 1 150 ? 59.206 -36.309 26.244 1.00 28.42 150 ALA I CA 1
ATOM 10063 C C . ALA I 1 150 ? 58.129 -37.384 26.386 1.00 28.85 150 ALA I C 1
ATOM 10064 O O . ALA I 1 150 ? 58.437 -38.564 26.579 1.00 29.52 150 ALA I O 1
ATOM 10066 N N . ALA I 1 151 ? 56.869 -36.973 26.295 1.00 28.37 151 ALA I N 1
ATOM 10067 C CA . ALA I 1 151 ? 55.767 -37.915 26.422 1.00 30.01 151 ALA I CA 1
ATOM 10068 C C . ALA I 1 151 ? 55.713 -38.867 25.232 1.00 30.96 151 ALA I C 1
ATOM 10069 O O . ALA I 1 151 ? 55.041 -39.900 25.289 1.00 30.82 151 ALA I O 1
ATOM 10071 N N . ARG I 1 152 ? 56.420 -38.527 24.160 1.00 31.70 152 ARG I N 1
ATOM 10072 C CA . ARG I 1 152 ? 56.410 -39.372 22.975 1.00 34.34 152 ARG I CA 1
ATOM 10073 C C . ARG I 1 152 ? 57.422 -40.495 23.064 1.00 36.19 152 ARG I C 1
ATOM 10074 O O . ARG I 1 152 ? 57.239 -41.547 22.452 1.00 38.17 152 ARG I O 1
ATOM 10082 N N . GLU I 1 153 ? 58.490 -40.281 23.823 1.00 38.39 153 GLU I N 1
ATOM 10083 C CA . GLU I 1 153 ? 59.494 -41.321 23.980 1.00 39.59 153 GLU I CA 1
ATOM 10084 C C . GLU I 1 153 ? 58.833 -42.457 24.747 1.00 39.80 153 GLU I C 1
ATOM 10085 O O . GLU I 1 153 ? 59.161 -43.625 24.552 1.00 40.64 153 GLU I O 1
ATOM 10091 N N . LYS I 1 154 ? 57.896 -42.109 25.623 1.00 39.32 154 LYS I N 1
ATOM 10092 C CA . LYS I 1 154 ? 57.216 -43.113 26.436 1.00 40.36 154 LYS I CA 1
ATOM 10093 C C . LYS I 1 154 ? 56.235 -43.989 25.675 1.00 40.56 154 LYS I C 1
ATOM 10094 O O . LYS I 1 154 ? 55.460 -44.717 26.288 1.00 42.65 154 LYS I O 1
ATOM 10100 N N . ILE I 1 155 ? 56.264 -43.925 24.349 1.00 40.80 155 ILE I N 1
ATOM 10101 C CA . ILE I 1 155 ? 55.366 -44.738 23.535 1.00 41.33 155 ILE I CA 1
ATOM 10102 C C . ILE I 1 155 ? 56.170 -45.722 22.691 1.00 42.13 155 ILE I C 1
ATOM 10103 O O . ILE I 1 155 ? 57.012 -45.224 21.909 1.00 41.96 155 ILE I O 1
ATOM 10108 N N . GLU J 1 10 ? 41.933 -63.612 26.034 0.50 47.51 10 GLU J N 1
ATOM 10109 C CA . GLU J 1 10 ? 42.923 -62.567 25.646 0.50 48.24 10 GLU J CA 1
ATOM 10110 C C . GLU J 1 10 ? 42.539 -61.220 26.243 0.50 48.22 10 GLU J C 1
ATOM 10111 O O . GLU J 1 10 ? 41.371 -60.977 26.545 0.50 47.68 10 GLU J O 1
ATOM 10117 N N . THR J 1 11 ? 43.526 -60.341 26.396 1.00 48.17 11 THR J N 1
ATOM 10118 C CA . THR J 1 11 ? 43.298 -59.024 26.981 1.00 47.55 11 THR J CA 1
ATOM 10119 C C . THR J 1 11 ? 43.379 -57.856 26.007 1.00 46.09 11 THR J C 1
ATOM 10120 O O . THR J 1 11 ? 44.325 -57.740 25.223 1.00 45.62 11 THR J O 1
ATOM 10124 N N . VAL J 1 12 ? 42.379 -56.984 26.085 1.00 43.69 12 VAL J N 1
ATOM 10125 C CA . VAL J 1 12 ? 42.309 -55.798 25.244 1.00 41.71 12 VAL J CA 1
ATOM 10126 C C . VAL J 1 12 ? 42.856 -54.614 26.050 1.00 39.94 12 VAL J C 1
ATOM 10127 O O . VAL J 1 12 ? 42.491 -54.426 27.211 1.00 40.25 12 VAL J O 1
ATOM 10131 N N . ARG J 1 13 ? 43.732 -53.827 25.440 1.00 36.58 13 ARG J N 1
ATOM 10132 C CA . ARG J 1 13 ? 44.309 -52.671 26.112 1.00 36.22 13 ARG J CA 1
ATOM 10133 C C . ARG J 1 13 ? 43.692 -51.341 25.675 1.00 35.16 13 ARG J C 1
ATOM 10134 O O . ARG J 1 13 ? 43.539 -51.084 24.481 1.00 36.41 13 ARG J O 1
ATOM 10142 N N . ILE J 1 14 ? 43.343 -50.498 26.644 1.00 32.18 14 ILE J N 1
ATOM 10143 C CA . ILE J 1 14 ? 42.772 -49.192 26.345 1.00 30.73 14 ILE J CA 1
ATOM 10144 C C . ILE J 1 14 ? 43.773 -48.092 26.695 1.00 30.46 14 ILE J C 1
ATOM 10145 O O . ILE J 1 14 ? 44.363 -48.109 27.764 1.00 31.13 14 ILE J O 1
ATOM 10150 N N . ALA J 1 15 ? 43.974 -47.141 25.789 1.00 30.08 15 ALA J N 1
ATOM 10151 C CA . ALA J 1 15 ? 44.889 -46.041 26.059 1.00 27.55 15 ALA J CA 1
ATOM 10152 C C . ALA J 1 15 ? 44.103 -44.785 26.443 1.00 27.98 15 ALA J C 1
ATOM 10153 O O . ALA J 1 15 ? 43.038 -44.496 25.876 1.00 26.79 15 ALA J O 1
ATOM 10155 N N . VAL J 1 16 ? 44.628 -44.056 27.426 1.00 26.28 16 VAL J N 1
ATOM 10156 C CA . VAL J 1 16 ? 44.008 -42.826 27.900 1.00 23.66 16 VAL J CA 1
ATOM 10157 C C . VAL J 1 16 ? 44.974 -41.684 27.647 1.00 22.27 16 VAL J C 1
ATOM 10158 O O . VAL J 1 16 ? 46.146 -41.790 27.972 1.00 24.98 16 VAL J O 1
ATOM 10162 N N . VAL J 1 17 ? 44.490 -40.613 27.032 1.00 21.45 17 VAL J N 1
ATOM 10163 C CA . VAL J 1 17 ? 45.319 -39.437 26.771 1.00 20.76 17 VAL J CA 1
ATOM 10164 C C . VAL J 1 17 ? 44.662 -38.337 27.597 1.00 20.01 17 VAL J C 1
ATOM 10165 O O . VAL J 1 17 ? 43.578 -37.867 27.264 1.00 18.26 17 VAL J O 1
ATOM 10169 N N . ARG J 1 18 ? 45.301 -37.957 28.697 1.00 20.43 18 ARG J N 1
ATOM 10170 C CA . ARG J 1 18 ? 44.740 -36.936 29.575 1.00 21.74 18 ARG J CA 1
ATOM 10171 C C . ARG J 1 18 ? 45.607 -35.695 29.587 1.00 20.94 18 ARG J C 1
ATOM 10172 O O . ARG J 1 18 ? 46.819 -35.765 29.808 1.00 21.25 18 ARG J O 1
ATOM 10180 N N . ALA J 1 19 ? 44.967 -34.560 29.343 1.00 20.18 19 ALA J N 1
ATOM 10181 C CA . ALA J 1 19 ? 45.648 -33.276 29.305 1.00 20.00 19 ALA J CA 1
ATOM 10182 C C . ALA J 1 19 ? 45.962 -32.850 30.727 1.00 18.77 19 ALA J C 1
ATOM 10183 O O . ALA J 1 19 ? 45.236 -33.192 31.647 1.00 20.57 19 ALA J O 1
ATOM 10185 N N . ARG J 1 20 ? 47.036 -32.096 30.911 1.00 19.55 20 ARG J N 1
ATOM 10186 C CA . ARG J 1 20 ? 47.409 -31.666 32.254 1.00 21.06 20 ARG J CA 1
ATOM 10187 C C . ARG J 1 20 ? 46.759 -30.356 32.715 1.00 21.16 20 ARG J C 1
ATOM 10188 O O . ARG J 1 20 ? 46.843 -30.007 33.885 1.00 21.71 20 ARG J O 1
ATOM 10196 N N . TRP J 1 21 ? 46.120 -29.622 31.811 1.00 20.37 21 TRP J N 1
ATOM 10197 C CA . TRP J 1 21 ? 45.444 -28.400 32.228 1.00 19.70 21 TRP J CA 1
ATOM 10198 C C . TRP J 1 21 ? 44.335 -28.825 33.178 1.00 19.53 21 TRP J C 1
ATOM 10199 O O . TRP J 1 21 ? 43.668 -29.825 32.940 1.00 19.64 21 TRP J O 1
ATOM 10210 N N . HIS J 1 22 ? 44.119 -28.068 34.244 1.00 21.26 22 HIS J N 1
ATOM 10211 C CA . HIS J 1 22 ? 43.074 -28.423 35.200 1.00 22.53 22 HIS J CA 1
ATOM 10212 C C . HIS J 1 22 ? 43.214 -29.906 35.555 1.00 22.82 22 HIS J C 1
ATOM 10213 O O . HIS J 1 22 ? 42.229 -30.579 35.874 1.00 21.75 22 HIS J O 1
ATOM 10220 N N . ALA J 1 23 ? 44.449 -30.397 35.483 1.00 23.50 23 ALA J N 1
ATOM 10221 C CA . ALA J 1 23 ? 44.778 -31.794 35.762 1.00 25.60 23 ALA J CA 1
ATOM 10222 C C . ALA J 1 23 ? 44.041 -32.346 36.977 1.00 26.68 23 ALA J C 1
ATOM 10223 O O . ALA J 1 23 ? 43.524 -33.459 36.964 1.00 27.73 23 ALA J O 1
ATOM 10225 N N . ASP J 1 24 ? 44.000 -31.555 38.033 1.00 28.39 24 ASP J N 1
ATOM 10226 C CA . ASP J 1 24 ? 43.341 -31.965 39.251 1.00 28.53 24 ASP J CA 1
ATOM 10227 C C . ASP J 1 24 ? 41.931 -32.505 38.963 1.00 27.56 24 ASP J C 1
ATOM 10228 O O . ASP J 1 24 ? 41.530 -33.534 39.517 1.00 28.19 24 ASP J O 1
ATOM 10233 N N . ILE J 1 25 ? 41.200 -31.839 38.071 1.00 25.25 25 ILE J N 1
ATOM 10234 C CA . ILE J 1 25 ? 39.838 -32.254 37.721 1.00 23.16 25 ILE J CA 1
ATOM 10235 C C . ILE J 1 25 ? 39.839 -33.407 36.717 1.00 23.46 25 ILE J C 1
ATOM 10236 O O . ILE J 1 25 ? 39.121 -34.395 36.881 1.00 22.60 25 ILE J O 1
ATOM 10241 N N . VAL J 1 26 ? 40.638 -33.264 35.668 1.00 22.54 26 VAL J N 1
ATOM 10242 C CA . VAL J 1 26 ? 40.744 -34.284 34.645 1.00 23.60 26 VAL J CA 1
ATOM 10243 C C . VAL J 1 26 ? 41.033 -35.652 35.261 1.00 25.57 26 VAL J C 1
ATOM 10244 O O . VAL J 1 26 ? 40.548 -36.681 34.775 1.00 27.84 26 VAL J O 1
ATOM 10248 N N . ASP J 1 27 ? 41.805 -35.664 36.341 1.00 25.09 27 ASP J N 1
ATOM 10249 C CA . ASP J 1 27 ? 42.184 -36.915 36.988 1.00 23.88 27 ASP J CA 1
ATOM 10250 C C . ASP J 1 27 ? 41.086 -37.622 37.777 1.00 22.44 27 ASP J C 1
ATOM 10251 O O . ASP J 1 27 ? 41.205 -38.808 38.083 1.00 22.63 27 ASP J O 1
ATOM 10256 N N . GLN J 1 28 ? 40.009 -36.923 38.099 1.00 20.87 28 GLN J N 1
ATOM 10257 C CA . GLN J 1 28 ? 38.920 -37.588 38.803 1.00 21.19 28 GLN J CA 1
ATOM 10258 C C . GLN J 1 28 ? 38.247 -38.495 37.769 1.00 22.23 28 GLN J C 1
ATOM 10259 O O . GLN J 1 28 ? 37.851 -39.625 38.063 1.00 22.61 28 GLN J O 1
ATOM 10265 N N . CYS J 1 29 ? 38.144 -37.988 36.547 1.00 22.35 29 CYS J N 1
ATOM 10266 C CA . CYS J 1 29 ? 37.557 -38.738 35.455 1.00 22.62 29 CYS J CA 1
ATOM 10267 C C . CYS J 1 29 ? 38.471 -39.915 35.097 1.00 22.93 29 CYS J C 1
ATOM 10268 O O . CYS J 1 29 ? 38.002 -41.030 34.859 1.00 23.19 29 CYS J O 1
ATOM 10271 N N . VAL J 1 30 ? 39.775 -39.674 35.067 1.00 22.11 30 VAL J N 1
ATOM 10272 C CA . VAL J 1 30 ? 40.704 -40.741 34.722 1.00 24.20 30 VAL J CA 1
ATOM 10273 C C . VAL J 1 30 ? 40.667 -41.890 35.718 1.00 25.14 30 VAL J C 1
ATOM 10274 O O . VAL J 1 30 ? 40.622 -43.059 35.324 1.00 25.82 30 VAL J O 1
ATOM 10278 N N . SER J 1 31 ? 40.679 -41.557 37.007 1.00 25.65 31 SER J N 1
ATOM 10279 C CA . SER J 1 31 ? 40.668 -42.574 38.051 1.00 24.73 31 SER J CA 1
ATOM 10280 C C . SER J 1 31 ? 39.300 -43.246 38.154 1.00 24.19 31 SER J C 1
ATOM 10281 O O . SER J 1 31 ? 39.198 -44.383 38.603 1.00 24.39 31 SER J O 1
ATOM 10284 N N . ALA J 1 32 ? 38.247 -42.548 37.738 1.00 24.96 32 ALA J N 1
ATOM 10285 C CA . ALA J 1 32 ? 36.904 -43.121 37.785 1.00 24.33 32 ALA J CA 1
ATOM 10286 C C . ALA J 1 32 ? 36.738 -44.052 36.587 1.00 24.27 32 ALA J C 1
ATOM 10287 O O . ALA J 1 32 ? 35.933 -44.979 36.612 1.00 24.71 32 ALA J O 1
ATOM 10289 N N . PHE J 1 33 ? 37.515 -43.791 35.540 1.00 24.05 33 PHE J N 1
ATOM 10290 C CA . PHE J 1 33 ? 37.488 -44.598 34.329 1.00 23.93 33 PHE J CA 1
ATOM 10291 C C . PHE J 1 33 ? 38.169 -45.923 34.635 1.00 24.55 33 PHE J C 1
ATOM 10292 O O . PHE J 1 33 ? 37.591 -46.980 34.423 1.00 26.60 33 PHE J O 1
ATOM 10300 N N . GLU J 1 34 ? 39.401 -45.857 35.132 1.00 24.76 34 GLU J N 1
ATOM 10301 C CA . GLU J 1 34 ? 40.148 -47.056 35.481 1.00 24.90 34 GLU J CA 1
ATOM 10302 C C . GLU J 1 34 ? 39.351 -47.890 36.475 1.00 25.75 34 GLU J C 1
ATOM 10303 O O . GLU J 1 34 ? 39.243 -49.105 36.328 1.00 27.31 34 GLU J O 1
ATOM 10309 N N . ALA J 1 35 ? 38.779 -47.238 37.480 1.00 25.91 35 ALA J N 1
ATOM 10310 C CA . ALA J 1 35 ? 38.002 -47.952 38.485 1.00 27.20 35 ALA J CA 1
ATOM 10311 C C . ALA J 1 35 ? 36.810 -48.659 37.864 1.00 28.92 35 ALA J C 1
ATOM 10312 O O . ALA J 1 35 ? 36.607 -49.851 38.093 1.00 31.08 35 ALA J O 1
ATOM 10314 N N . GLU J 1 36 ? 36.028 -47.925 37.076 1.00 30.30 36 GLU J N 1
ATOM 10315 C CA . GLU J 1 36 ? 34.843 -48.480 36.413 1.00 30.22 36 GLU J CA 1
ATOM 10316 C C . GLU J 1 36 ? 35.174 -49.535 35.368 1.00 30.32 36 GLU J C 1
ATOM 10317 O O . GLU J 1 36 ? 34.424 -50.498 35.175 1.00 28.09 36 GLU J O 1
ATOM 10323 N N . MET J 1 37 ? 36.290 -49.328 34.680 1.00 30.93 37 MET J N 1
ATOM 10324 C CA . MET J 1 37 ? 36.727 -50.251 33.648 1.00 34.42 37 MET J CA 1
ATOM 10325 C C . MET J 1 37 ? 36.991 -51.582 34.331 1.00 36.59 37 MET J C 1
ATOM 10326 O O . MET J 1 37 ? 36.220 -52.536 34.182 1.00 37.69 37 MET J O 1
ATOM 10331 N N . ALA J 1 38 ? 38.076 -51.624 35.100 1.00 37.79 38 ALA J N 1
ATOM 10332 C CA . ALA J 1 38 ? 38.465 -52.814 35.843 1.00 38.02 38 ALA J CA 1
ATOM 10333 C C . ALA J 1 38 ? 37.263 -53.434 36.561 1.00 37.31 38 ALA J C 1
ATOM 10334 O O . ALA J 1 38 ? 37.255 -54.629 36.859 1.00 37.77 38 ALA J O 1
ATOM 10336 N N . ASP J 1 39 ? 36.244 -52.624 36.821 1.00 36.02 39 ASP J N 1
ATOM 10337 C CA . ASP J 1 39 ? 35.058 -53.103 37.508 1.00 37.01 39 ASP J CA 1
ATOM 10338 C C . ASP J 1 39 ? 34.105 -53.882 36.595 1.00 38.57 39 ASP J C 1
ATOM 10339 O O . ASP J 1 39 ? 33.820 -55.046 36.849 1.00 39.63 39 ASP J O 1
ATOM 10344 N N . ILE J 1 40 ? 33.618 -53.247 35.529 1.00 40.11 40 ILE J N 1
ATOM 10345 C CA . ILE J 1 40 ? 32.689 -53.904 34.605 1.00 39.38 40 ILE J CA 1
ATOM 10346 C C . ILE J 1 40 ? 33.363 -54.833 33.590 1.00 40.34 40 ILE J C 1
ATOM 10347 O O . ILE J 1 40 ? 32.690 -55.601 32.901 1.00 40.37 40 ILE J O 1
ATOM 10352 N N . GLY J 1 41 ? 34.686 -54.777 33.502 1.00 40.74 41 GLY J N 1
ATOM 10353 C CA . GLY J 1 41 ? 35.375 -55.626 32.549 1.00 42.97 41 GLY J CA 1
ATOM 10354 C C . GLY J 1 41 ? 36.203 -56.759 33.130 1.00 44.69 41 GLY J C 1
ATOM 10355 O O . GLY J 1 41 ? 36.701 -57.611 32.383 1.00 46.16 41 GLY J O 1
ATOM 10356 N N . GLY J 1 42 ? 36.353 -56.785 34.452 1.00 44.19 42 GLY J N 1
ATOM 10357 C CA . GLY J 1 42 ? 37.150 -57.827 35.073 1.00 43.94 42 GLY J CA 1
ATOM 10358 C C . GLY J 1 42 ? 38.571 -57.801 34.536 1.00 43.89 42 GLY J C 1
ATOM 10359 O O . GLY J 1 42 ? 39.102 -56.729 34.229 1.00 43.15 42 GLY J O 1
ATOM 10360 N N . ASP J 1 43 ? 39.182 -58.980 34.414 1.00 43.62 43 ASP J N 1
ATOM 10361 C CA . ASP J 1 43 ? 40.553 -59.103 33.912 1.00 42.21 43 ASP J CA 1
ATOM 10362 C C . ASP J 1 43 ? 40.592 -59.046 32.380 1.00 39.65 43 ASP J C 1
ATOM 10363 O O . ASP J 1 43 ? 41.619 -59.328 31.769 1.00 37.63 43 ASP J O 1
ATOM 10368 N N . ARG J 1 44 ? 39.470 -58.671 31.769 1.00 38.63 44 ARG J N 1
ATOM 10369 C CA . ARG J 1 44 ? 39.369 -58.583 30.313 1.00 37.30 44 ARG J CA 1
ATOM 10370 C C . ARG J 1 44 ? 40.213 -57.469 29.689 1.00 36.61 44 ARG J C 1
ATOM 10371 O O . ARG J 1 44 ? 40.851 -57.680 28.649 1.00 35.70 44 ARG J O 1
ATOM 10373 N N . PHE J 1 45 ? 40.219 -56.290 30.315 1.00 34.90 45 PHE J N 1
ATOM 10374 C CA . PHE J 1 45 ? 40.984 -55.160 29.791 1.00 32.66 45 PHE J CA 1
ATOM 10375 C C . PHE J 1 45 ? 42.108 -54.706 30.713 1.00 32.04 45 PHE J C 1
ATOM 10376 O O . PHE J 1 45 ? 42.186 -55.099 31.872 1.00 32.68 45 PHE J O 1
ATOM 10384 N N . ALA J 1 46 ? 42.970 -53.856 30.173 1.00 31.67 46 ALA J N 1
ATOM 10385 C CA . ALA J 1 46 ? 44.092 -53.279 30.907 1.00 32.63 46 ALA J CA 1
ATOM 10386 C C . ALA J 1 46 ? 44.155 -51.837 30.416 1.00 32.74 46 ALA J C 1
ATOM 10387 O O . ALA J 1 46 ? 43.954 -51.590 29.222 1.00 33.47 46 ALA J O 1
ATOM 10389 N N . VAL J 1 47 ? 44.429 -50.888 31.312 1.00 30.73 47 VAL J N 1
ATOM 10390 C CA . VAL J 1 47 ? 44.475 -49.484 30.909 1.00 30.25 47 VAL J CA 1
ATOM 10391 C C . VAL J 1 47 ? 45.846 -48.815 31.026 1.00 29.95 47 VAL J C 1
ATOM 10392 O O . VAL J 1 47 ? 46.531 -48.965 32.035 1.00 29.72 47 VAL J O 1
ATOM 10396 N N . ASP J 1 48 ? 46.234 -48.078 29.984 1.00 29.19 48 ASP J N 1
ATOM 10397 C CA . ASP J 1 48 ? 47.507 -47.359 29.957 1.00 28.36 48 ASP J CA 1
ATOM 10398 C C . ASP J 1 48 ? 47.249 -45.845 29.864 1.00 28.78 48 ASP J C 1
ATOM 10399 O O . ASP J 1 48 ? 46.608 -45.363 28.927 1.00 28.35 48 ASP J O 1
ATOM 10404 N N . VAL J 1 49 ? 47.757 -45.099 30.840 1.00 27.57 49 VAL J N 1
ATOM 10405 C CA . VAL J 1 49 ? 47.549 -43.652 30.895 1.00 25.27 49 VAL J CA 1
ATOM 10406 C C . VAL J 1 49 ? 48.701 -42.845 30.321 1.00 24.69 49 VAL J C 1
ATOM 10407 O O . VAL J 1 49 ? 49.870 -43.138 30.574 1.00 24.02 49 VAL J O 1
ATOM 10411 N N . PHE J 1 50 ? 48.372 -41.823 29.539 1.00 24.57 50 PHE J N 1
ATOM 10412 C CA . PHE J 1 50 ? 49.406 -40.983 28.953 1.00 25.67 50 PHE J CA 1
ATOM 10413 C C . PHE J 1 50 ? 49.149 -39.515 29.219 1.00 25.83 50 PHE J C 1
ATOM 10414 O O . PHE J 1 50 ? 48.025 -39.042 29.082 1.00 27.39 50 PHE J O 1
ATOM 10422 N N . ASP J 1 51 ? 50.205 -38.804 29.609 1.00 26.25 51 ASP J N 1
ATOM 10423 C CA . ASP J 1 51 ? 50.111 -37.385 29.933 1.00 25.19 51 ASP J CA 1
ATOM 10424 C C . ASP J 1 51 ? 50.478 -36.466 28.787 1.00 24.08 51 ASP J C 1
ATOM 10425 O O . ASP J 1 51 ? 51.553 -36.576 28.201 1.00 24.67 51 ASP J O 1
ATOM 10430 N N . VAL J 1 52 ? 49.580 -35.530 28.510 1.00 23.79 52 VAL J N 1
ATOM 10431 C CA . VAL J 1 52 ? 49.757 -34.538 27.453 1.00 22.66 52 VAL J CA 1
ATOM 10432 C C . VAL J 1 52 ? 49.577 -33.139 28.071 1.00 21.38 52 VAL J C 1
ATOM 10433 O O . VAL J 1 52 ? 48.694 -32.929 28.898 1.00 21.06 52 VAL J O 1
ATOM 10437 N N . PRO J 1 53 ? 50.428 -32.171 27.693 1.00 21.70 53 PRO J N 1
ATOM 10438 C CA . PRO J 1 53 ? 50.316 -30.815 28.246 1.00 21.41 53 PRO J CA 1
ATOM 10439 C C . PRO J 1 53 ? 48.899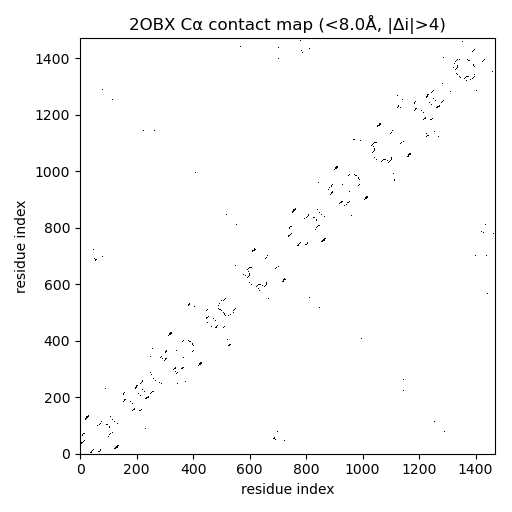 -30.266 28.163 1.00 22.39 53 PRO J C 1
ATOM 10440 O O . PRO J 1 53 ? 48.259 -30.014 29.187 1.00 24.07 53 PRO J O 1
ATOM 10444 N N . GLY J 1 54 ? 48.405 -30.095 26.938 1.00 23.38 54 GLY J N 1
ATOM 10445 C CA . GLY J 1 54 ? 47.059 -29.576 26.754 1.00 22.48 54 GLY J CA 1
ATOM 10446 C C . GLY J 1 54 ? 46.135 -30.421 25.892 1.00 21.97 54 GLY J C 1
ATOM 10447 O O . GLY J 1 54 ? 46.555 -31.403 25.272 1.00 22.00 54 GLY J O 1
ATOM 10448 N N . ALA J 1 55 ? 44.863 -30.026 25.857 1.00 20.93 55 ALA J N 1
ATOM 10449 C CA . ALA J 1 55 ? 43.839 -30.717 25.078 1.00 19.91 55 ALA J CA 1
ATOM 10450 C C . ALA J 1 55 ? 44.203 -30.739 23.593 1.00 20.40 55 ALA J C 1
ATOM 10451 O O . ALA J 1 55 ? 43.823 -31.651 22.856 1.00 20.10 55 ALA J O 1
ATOM 10453 N N . TYR J 1 56 ? 44.947 -29.728 23.160 1.00 19.17 56 TYR J N 1
ATOM 10454 C CA . TYR J 1 56 ? 45.353 -29.624 21.769 1.00 18.23 56 TYR J CA 1
ATOM 10455 C C . TYR J 1 56 ? 46.369 -30.682 21.354 1.00 17.55 56 TYR J C 1
ATOM 10456 O O . TYR J 1 56 ? 46.582 -30.884 20.163 1.00 17.14 56 TYR J O 1
ATOM 10465 N N . GLU J 1 57 ? 47.019 -31.334 22.317 1.00 16.18 57 GLU J N 1
ATOM 10466 C CA . GLU J 1 57 ? 48.001 -32.359 21.967 1.00 14.90 57 GLU J CA 1
ATOM 10467 C C . GLU J 1 57 ? 47.384 -33.767 21.925 1.00 15.31 57 GLU J C 1
ATOM 10468 O O . GLU J 1 57 ? 48.027 -34.722 21.475 1.00 15.35 57 GLU J O 1
ATOM 10474 N N . ILE J 1 58 ? 46.135 -33.892 22.371 1.00 13.42 58 ILE J N 1
ATOM 10475 C CA . ILE J 1 58 ? 45.460 -35.190 22.395 1.00 14.46 58 ILE J CA 1
ATOM 10476 C C . ILE J 1 58 ? 45.277 -35.920 21.050 1.00 15.36 58 ILE J C 1
ATOM 10477 O O . ILE J 1 58 ? 45.624 -37.093 20.948 1.00 16.49 58 ILE J O 1
ATOM 10482 N N . PRO J 1 59 ? 44.727 -35.251 20.010 1.00 17.01 59 PRO J N 1
ATOM 10483 C CA . PRO J 1 59 ? 44.559 -35.970 18.737 1.00 17.10 59 PRO J CA 1
ATOM 10484 C C . PRO J 1 59 ? 45.803 -36.649 18.198 1.00 15.02 59 PRO J C 1
ATOM 10485 O O . PRO J 1 59 ? 45.781 -37.843 17.932 1.00 15.62 59 PRO J O 1
ATOM 10489 N N . LEU J 1 60 ? 46.885 -35.899 18.039 1.00 15.30 60 LEU J N 1
ATOM 10490 C CA . LEU J 1 60 ? 48.119 -36.473 17.535 1.00 15.73 60 LEU J CA 1
ATOM 10491 C C . LEU J 1 60 ? 48.662 -37.585 18.446 1.00 18.89 60 LEU J C 1
ATOM 10492 O O . LEU J 1 60 ? 49.260 -38.557 17.970 1.00 18.63 60 LEU J O 1
ATOM 10497 N N . HIS J 1 61 ? 48.462 -37.451 19.753 1.00 20.27 61 HIS J N 1
ATOM 10498 C CA . HIS J 1 61 ? 48.942 -38.474 20.669 1.00 23.62 61 HIS J CA 1
ATOM 10499 C C . HIS J 1 61 ? 48.111 -39.744 20.480 1.00 26.40 61 HIS J C 1
ATOM 10500 O O . HIS J 1 61 ? 48.659 -40.854 20.465 1.00 27.73 61 HIS J O 1
ATOM 10507 N N . ALA J 1 62 ? 46.796 -39.576 20.326 1.00 25.91 62 ALA J N 1
ATOM 10508 C CA . ALA J 1 62 ? 45.877 -40.702 20.114 1.00 27.36 62 ALA J CA 1
ATOM 10509 C C . ALA J 1 62 ? 46.186 -41.441 18.807 1.00 28.90 62 ALA J C 1
ATOM 10510 O O . ALA J 1 62 ? 46.166 -42.670 18.760 1.00 29.63 62 ALA J O 1
ATOM 10512 N N . ARG J 1 63 ? 46.454 -40.689 17.741 1.00 29.65 63 ARG J N 1
ATOM 10513 C CA . ARG J 1 63 ? 46.765 -41.299 16.461 1.00 29.13 63 ARG J CA 1
ATOM 10514 C C . ARG J 1 63 ? 48.039 -42.125 16.614 1.00 29.05 63 ARG J C 1
ATOM 10515 O O . ARG J 1 63 ? 48.066 -43.292 16.230 1.00 29.55 63 ARG J O 1
ATOM 10523 N N . THR J 1 64 ? 49.077 -41.521 17.196 1.00 28.32 64 THR J N 1
ATOM 10524 C CA . THR J 1 64 ? 50.365 -42.191 17.409 1.00 26.27 64 THR J CA 1
ATOM 10525 C C . THR J 1 64 ? 50.212 -43.447 18.263 1.00 26.24 64 THR J C 1
ATOM 10526 O O . THR J 1 64 ? 50.821 -44.485 17.982 1.00 26.63 64 THR J O 1
ATOM 10530 N N . LEU J 1 65 ? 49.415 -43.352 19.319 1.00 25.13 65 LEU J N 1
ATOM 10531 C CA . LEU J 1 65 ? 49.188 -44.504 20.173 1.00 24.75 65 LEU J CA 1
ATOM 10532 C C . LEU J 1 65 ? 48.400 -45.528 19.364 1.00 25.10 65 LEU J C 1
ATOM 10533 O O . LEU J 1 65 ? 48.737 -46.709 19.344 1.00 25.09 65 LEU J O 1
ATOM 10538 N N . ALA J 1 66 ? 47.361 -45.066 18.677 1.00 24.48 66 ALA J N 1
ATOM 10539 C CA . ALA J 1 66 ? 46.536 -45.963 17.887 1.00 25.25 66 ALA J CA 1
ATOM 10540 C C . ALA J 1 66 ? 47.373 -46.732 16.874 1.00 26.75 66 ALA J C 1
ATOM 10541 O O . ALA J 1 66 ? 47.149 -47.919 16.650 1.00 28.81 66 ALA J O 1
ATOM 10543 N N . GLU J 1 67 ? 48.360 -46.074 16.282 1.00 27.68 67 GLU J N 1
ATOM 10544 C CA . GLU J 1 67 ? 49.181 -46.728 15.273 1.00 29.84 67 GLU J CA 1
ATOM 10545 C C . GLU J 1 67 ? 50.231 -47.732 15.764 1.00 30.85 67 GLU J C 1
ATOM 10546 O O . GLU J 1 67 ? 51.114 -48.141 15.007 1.00 29.88 67 GLU J O 1
ATOM 10552 N N . THR J 1 68 ? 50.131 -48.142 17.025 1.00 32.21 68 THR J N 1
ATOM 10553 C CA . THR J 1 68 ? 51.069 -49.129 17.556 1.00 33.41 68 THR J CA 1
ATOM 10554 C C . THR J 1 68 ? 50.368 -50.477 17.581 1.00 33.72 68 THR J C 1
ATOM 10555 O O . THR J 1 68 ? 50.990 -51.512 17.834 1.00 35.63 68 THR J O 1
ATOM 10559 N N . GLY J 1 69 ? 49.067 -50.451 17.309 1.00 33.38 69 GLY J N 1
ATOM 10560 C CA . GLY J 1 69 ? 48.285 -51.669 17.296 1.00 32.39 69 GLY J CA 1
ATOM 10561 C C . GLY J 1 69 ? 48.395 -52.432 18.597 1.00 32.31 69 GLY J C 1
ATOM 10562 O O . GLY J 1 69 ? 48.640 -53.635 18.596 1.00 33.38 69 GLY J O 1
ATOM 10563 N N . ARG J 1 70 ? 48.227 -51.739 19.715 1.00 31.37 70 ARG J N 1
ATOM 10564 C CA . ARG J 1 70 ? 48.309 -52.398 21.008 1.00 30.77 70 ARG J CA 1
ATOM 10565 C C . ARG J 1 70 ? 47.035 -52.094 21.758 1.00 29.89 70 ARG J C 1
ATOM 10566 O O . ARG J 1 70 ? 46.732 -52.715 22.778 1.00 29.79 70 ARG J O 1
ATOM 10574 N N . TYR J 1 71 ? 46.278 -51.138 21.232 1.00 28.44 71 TYR J N 1
ATOM 10575 C CA . TYR J 1 71 ? 45.051 -50.717 21.880 1.00 25.75 71 TYR J CA 1
ATOM 10576 C C . TYR J 1 71 ? 43.801 -50.917 21.040 1.00 23.97 71 TYR J C 1
ATOM 10577 O O . TYR J 1 71 ? 43.819 -50.717 19.836 1.00 23.15 71 TYR J O 1
ATOM 10586 N N . GLY J 1 72 ? 42.715 -51.316 21.693 1.00 24.11 72 GLY J N 1
ATOM 10587 C CA . GLY J 1 72 ? 41.458 -51.517 20.996 1.00 24.09 72 GLY J CA 1
ATOM 10588 C C . GLY J 1 72 ? 40.630 -50.244 20.994 1.00 24.60 72 GLY J C 1
ATOM 10589 O O . GLY J 1 72 ? 39.563 -50.195 20.386 1.00 25.92 72 GLY J O 1
ATOM 10590 N N . ALA J 1 73 ? 41.126 -49.217 21.685 1.00 23.92 73 ALA J N 1
ATOM 10591 C CA . ALA J 1 73 ? 40.456 -47.920 21.776 1.00 23.37 73 ALA J CA 1
ATOM 10592 C C . ALA J 1 73 ? 41.311 -46.932 22.563 1.00 24.16 73 ALA J C 1
ATOM 10593 O O . ALA J 1 73 ? 42.210 -47.326 23.313 1.00 25.01 73 ALA J O 1
ATOM 10595 N N . VAL J 1 74 ? 41.027 -45.646 22.384 1.00 23.59 74 VAL J N 1
ATOM 10596 C CA . VAL J 1 74 ? 41.756 -44.595 23.075 1.00 24.04 74 VAL J CA 1
ATOM 10597 C C . VAL J 1 74 ? 40.751 -43.629 23.681 1.00 25.55 74 VAL J C 1
ATOM 10598 O O . VAL J 1 74 ? 39.712 -43.350 23.074 1.00 27.10 74 VAL J O 1
ATOM 10602 N N . LEU J 1 75 ? 41.048 -43.133 24.881 1.00 24.37 75 LEU J N 1
ATOM 10603 C CA . LEU J 1 75 ? 40.171 -42.180 25.549 1.00 22.60 75 LEU J CA 1
ATOM 10604 C C . LEU J 1 75 ? 40.907 -40.872 25.744 1.00 22.96 75 LEU J C 1
ATOM 10605 O O . LEU J 1 75 ? 41.953 -40.831 26.403 1.00 21.95 75 LEU J O 1
ATOM 10610 N N . GLY J 1 76 ? 40.362 -39.810 25.156 1.00 21.32 76 GLY J N 1
ATOM 10611 C CA . GLY J 1 76 ? 40.964 -38.502 25.288 1.00 20.98 76 GLY J CA 1
ATOM 10612 C C . GLY J 1 76 ? 40.172 -37.800 26.366 1.00 20.69 76 GLY J C 1
ATOM 10613 O O . GLY J 1 76 ? 38.947 -37.865 26.372 1.00 21.35 76 GLY J O 1
ATOM 10614 N N . THR J 1 77 ? 40.851 -37.140 27.293 1.00 22.18 77 THR J N 1
ATOM 10615 C CA . THR J 1 77 ? 40.131 -36.459 28.363 1.00 22.25 77 THR J CA 1
ATOM 10616 C C . THR J 1 77 ? 40.833 -35.188 28.786 1.00 20.67 77 THR J C 1
ATOM 10617 O O . THR J 1 77 ? 42.030 -35.187 29.072 1.00 20.21 77 THR J O 1
ATOM 10621 N N . ALA J 1 78 ? 40.064 -34.105 28.814 1.00 20.48 78 ALA J N 1
ATOM 10622 C CA . ALA J 1 78 ? 40.573 -32.789 29.167 1.00 19.93 78 ALA J CA 1
ATOM 10623 C C . ALA J 1 78 ? 39.412 -31.882 29.548 1.00 20.82 78 ALA J C 1
ATOM 10624 O O . ALA J 1 78 ? 38.247 -32.243 29.363 1.00 21.85 78 ALA J O 1
ATOM 10626 N N . PHE J 1 79 ? 39.742 -30.714 30.087 1.00 19.79 79 PHE J N 1
ATOM 10627 C CA . PHE J 1 79 ? 38.751 -29.723 30.506 1.00 22.21 79 PHE J CA 1
ATOM 10628 C C . PHE J 1 79 ? 39.147 -28.469 29.726 1.00 23.70 79 PHE J C 1
ATOM 10629 O O . PHE J 1 79 ? 40.154 -27.833 30.042 1.00 25.51 79 PHE J O 1
ATOM 10637 N N . VAL J 1 80 ? 38.386 -28.138 28.686 1.00 24.32 80 VAL J N 1
ATOM 10638 C CA . VAL J 1 80 ? 38.683 -26.964 27.866 1.00 22.86 80 VAL J CA 1
ATOM 10639 C C . VAL J 1 80 ? 37.672 -25.900 28.242 1.00 23.10 80 VAL J C 1
ATOM 10640 O O . VAL J 1 80 ? 36.471 -26.035 27.991 1.00 22.11 80 VAL J O 1
ATOM 10644 N N . VAL J 1 81 ? 38.171 -24.837 28.865 1.00 23.08 81 VAL J N 1
ATOM 10645 C CA . VAL J 1 81 ? 37.299 -23.781 29.345 1.00 21.44 81 VAL J CA 1
ATOM 10646 C C . VAL J 1 81 ? 37.655 -22.376 28.914 1.00 20.85 81 VAL J C 1
ATOM 10647 O O . VAL J 1 81 ? 38.781 -22.089 28.500 1.00 20.06 81 VAL J O 1
ATOM 10651 N N . ASN J 1 82 ? 36.659 -21.506 29.038 1.00 19.14 82 ASN J N 1
ATOM 10652 C CA . ASN J 1 82 ? 36.799 -20.098 28.733 1.00 19.71 82 ASN J CA 1
ATOM 10653 C C . ASN J 1 82 ? 37.337 -19.470 30.026 1.00 20.34 82 ASN J C 1
ATOM 10654 O O . ASN J 1 82 ? 36.622 -19.370 31.025 1.00 17.83 82 ASN J O 1
ATOM 10659 N N . GLY J 1 83 ? 38.607 -19.075 30.008 1.00 20.89 83 GLY J N 1
ATOM 10660 C CA . GLY J 1 83 ? 39.210 -18.477 31.183 1.00 21.44 83 GLY J CA 1
ATOM 10661 C C . GLY J 1 83 ? 38.995 -16.976 31.283 1.00 23.40 83 GLY J C 1
ATOM 10662 O O . GLY J 1 83 ? 39.614 -16.312 32.113 1.00 24.63 83 GLY J O 1
ATOM 10663 N N . GLY J 1 84 ? 38.144 -16.428 30.422 1.00 24.21 84 GLY J N 1
ATOM 10664 C CA . GLY J 1 84 ? 37.873 -15.005 30.483 1.00 24.20 84 GLY J CA 1
ATOM 10665 C C . GLY J 1 84 ? 38.915 -14.095 29.862 1.00 24.12 84 GLY J C 1
ATOM 10666 O O . GLY J 1 84 ? 38.830 -12.879 30.026 1.00 25.50 84 GLY J O 1
ATOM 10667 N N . ILE J 1 85 ? 39.903 -14.660 29.172 1.00 23.11 85 ILE J N 1
ATOM 10668 C CA . ILE J 1 85 ? 40.922 -13.852 28.501 1.00 21.26 85 ILE J CA 1
ATOM 10669 C C . ILE J 1 85 ? 40.926 -14.155 27.009 1.00 21.00 85 ILE J C 1
ATOM 10670 O O . ILE J 1 85 ? 40.892 -13.250 26.193 1.00 23.69 85 ILE J O 1
ATOM 10675 N N . TYR J 1 86 ? 40.967 -15.433 26.655 1.00 20.98 86 TYR J N 1
ATOM 10676 C CA . TYR J 1 86 ? 40.993 -15.844 25.247 1.00 21.10 86 TYR J CA 1
ATOM 10677 C C . TYR J 1 86 ? 39.790 -16.695 24.841 1.00 20.79 86 TYR J C 1
ATOM 10678 O O . TYR J 1 86 ? 39.086 -17.257 25.680 1.00 17.13 86 TYR J O 1
ATOM 10687 N N . ARG J 1 87 ? 39.564 -16.787 23.535 1.00 23.03 87 ARG J N 1
ATOM 10688 C CA . ARG J 1 87 ? 38.471 -17.598 23.016 1.00 24.13 87 ARG J CA 1
ATOM 10689 C C . ARG J 1 87 ? 38.973 -19.030 23.069 1.00 22.34 87 ARG J C 1
ATOM 10690 O O . ARG J 1 87 ? 40.110 -19.310 22.692 1.00 20.42 87 ARG J O 1
ATOM 10698 N N . HIS J 1 88 ? 38.121 -19.927 23.547 1.00 22.46 88 HIS J N 1
ATOM 10699 C CA . HIS J 1 88 ? 38.487 -21.329 23.706 1.00 22.91 88 HIS J CA 1
ATOM 10700 C C . HIS J 1 88 ? 37.830 -22.271 22.699 1.00 21.89 88 HIS J C 1
ATOM 10701 O O . HIS J 1 88 ? 38.262 -23.416 22.555 1.00 18.95 88 HIS J O 1
ATOM 10708 N N . GLU J 1 89 ? 36.793 -21.792 22.013 1.00 21.92 89 GLU J N 1
ATOM 10709 C CA . GLU J 1 89 ? 36.059 -22.630 21.066 1.00 21.95 89 GLU J CA 1
ATOM 10710 C C . GLU J 1 89 ? 36.845 -23.169 19.867 1.00 19.45 89 GLU J C 1
ATOM 10711 O O . GLU J 1 89 ? 36.510 -24.225 19.344 1.00 18.27 89 GLU J O 1
ATOM 10717 N N . PHE J 1 90 ? 37.882 -22.465 19.432 1.00 18.77 90 PHE J N 1
ATOM 10718 C CA . PHE J 1 90 ? 38.659 -22.921 18.284 1.00 20.60 90 PHE J CA 1
ATOM 10719 C C . PHE J 1 90 ? 39.462 -24.165 18.626 1.00 21.55 90 PHE J C 1
ATOM 10720 O O . PHE J 1 90 ? 39.527 -25.118 17.840 1.00 22.43 90 PHE J O 1
ATOM 10728 N N . VAL J 1 91 ? 40.072 -24.163 19.807 1.00 20.45 91 VAL J N 1
ATOM 10729 C CA . VAL J 1 91 ? 40.848 -25.316 20.233 1.00 16.66 91 VAL J CA 1
ATOM 10730 C C . VAL J 1 91 ? 39.889 -26.464 20.534 1.00 16.62 91 VAL J C 1
ATOM 10731 O O . VAL J 1 91 ? 40.104 -27.597 20.075 1.00 14.65 91 VAL J O 1
ATOM 10735 N N . ALA J 1 92 ? 38.821 -26.164 21.277 1.00 13.60 92 ALA J N 1
ATOM 10736 C CA . ALA J 1 92 ? 37.836 -27.184 21.612 1.00 16.33 92 ALA J CA 1
ATOM 10737 C C . ALA J 1 92 ? 37.389 -27.861 20.321 1.00 17.29 92 ALA J C 1
ATOM 10738 O O . ALA J 1 92 ? 37.510 -29.076 20.161 1.00 19.84 92 ALA J O 1
ATOM 10740 N N . SER J 1 93 ? 36.896 -27.041 19.403 1.00 16.24 93 SER J N 1
ATOM 10741 C CA . SER J 1 93 ? 36.403 -27.466 18.109 1.00 15.02 93 SER J CA 1
ATOM 10742 C C . SER J 1 93 ? 37.370 -28.390 17.359 1.00 15.11 93 SER J C 1
ATOM 10743 O O . SER J 1 93 ? 36.967 -29.442 16.832 1.00 14.73 93 SER J O 1
ATOM 10746 N N . ALA J 1 94 ? 38.641 -28.003 17.319 1.00 11.50 94 ALA J N 1
ATOM 10747 C CA . ALA J 1 94 ? 39.650 -28.777 16.618 1.00 9.74 94 ALA J CA 1
ATOM 10748 C C . ALA J 1 94 ? 40.122 -30.049 17.333 1.00 11.10 94 ALA J C 1
ATOM 10749 O O . ALA J 1 94 ? 40.797 -30.882 16.732 1.00 11.37 94 ALA J O 1
ATOM 10751 N N . VAL J 1 95 ? 39.793 -30.194 18.614 1.00 12.45 95 VAL J N 1
ATOM 10752 C CA . VAL J 1 95 ? 40.194 -31.387 19.364 1.00 12.66 95 VAL J CA 1
ATOM 10753 C C . VAL J 1 95 ? 39.120 -32.447 19.123 1.00 13.86 95 VAL J C 1
ATOM 10754 O O . VAL J 1 95 ? 39.425 -33.625 18.861 1.00 10.55 95 VAL J O 1
ATOM 10758 N N . ILE J 1 96 ? 37.861 -32.008 19.197 1.00 14.78 96 ILE J N 1
ATOM 10759 C CA . ILE J 1 96 ? 36.729 -32.892 18.977 1.00 15.75 96 ILE J CA 1
ATOM 10760 C C . ILE J 1 96 ? 36.722 -33.349 17.523 1.00 18.75 96 ILE J C 1
ATOM 10761 O O . ILE J 1 96 ? 36.340 -34.489 17.237 1.00 22.37 96 ILE J O 1
ATOM 10766 N N . ASP J 1 97 ? 37.139 -32.473 16.605 1.00 17.82 97 ASP J N 1
ATOM 10767 C CA . ASP J 1 97 ? 37.199 -32.854 15.196 1.00 18.74 97 ASP J CA 1
ATOM 10768 C C . ASP J 1 97 ? 38.440 -33.726 15.004 1.00 20.76 97 ASP J C 1
ATOM 10769 O O . ASP J 1 97 ? 38.396 -34.737 14.310 1.00 24.14 97 ASP J O 1
ATOM 10774 N N . GLY J 1 98 ? 39.548 -33.326 15.619 1.00 21.79 98 GLY J N 1
ATOM 10775 C CA . GLY J 1 98 ? 40.779 -34.093 15.510 1.00 22.58 98 GLY J CA 1
ATOM 10776 C C . GLY J 1 98 ? 40.632 -35.558 15.905 1.00 23.33 98 GLY J C 1
ATOM 10777 O O . GLY J 1 98 ? 41.095 -36.442 15.187 1.00 22.66 98 GLY J O 1
ATOM 10778 N N . MET J 1 99 ? 39.992 -35.823 17.044 1.00 23.12 99 MET J N 1
ATOM 10779 C CA . MET J 1 99 ? 39.805 -37.197 17.498 1.00 23.19 99 MET J CA 1
ATOM 10780 C C . MET J 1 99 ? 38.892 -37.960 16.552 1.00 24.32 99 MET J C 1
ATOM 10781 O O . MET J 1 99 ? 39.109 -39.146 16.289 1.00 24.61 99 MET J O 1
ATOM 10786 N N . MET J 1 100 ? 37.860 -37.284 16.053 1.00 23.80 100 MET J N 1
ATOM 10787 C CA . MET J 1 100 ? 36.939 -37.907 15.120 1.00 21.49 100 MET J CA 1
ATOM 10788 C C . MET J 1 100 ? 37.697 -38.270 13.853 1.00 22.42 100 MET J C 1
ATOM 10789 O O . MET J 1 100 ? 37.473 -39.321 13.265 1.00 25.61 100 MET J O 1
ATOM 10794 N N . ASN J 1 101 ? 38.607 -37.394 13.449 1.00 21.83 101 ASN J N 1
ATOM 10795 C CA . ASN J 1 101 ? 39.411 -37.595 12.252 1.00 22.01 101 ASN J CA 1
ATOM 10796 C C . ASN J 1 101 ? 40.427 -38.713 12.466 1.00 22.69 101 ASN J C 1
ATOM 10797 O O . ASN J 1 101 ? 40.660 -39.543 11.577 1.00 21.95 101 ASN J O 1
ATOM 10802 N N . VAL J 1 102 ? 41.039 -38.727 13.645 1.00 22.28 102 VAL J N 1
ATOM 10803 C CA . VAL J 1 102 ? 42.024 -39.745 13.968 1.00 23.39 102 VAL J CA 1
ATOM 10804 C C . VAL J 1 102 ? 41.386 -41.143 13.985 1.00 24.41 102 VAL J C 1
ATOM 10805 O O . VAL J 1 102 ? 41.963 -42.097 13.454 1.00 25.15 102 VAL J O 1
ATOM 10809 N N . GLN J 1 103 ? 40.191 -41.264 14.565 1.00 23.94 103 GLN J N 1
ATOM 10810 C CA . GLN J 1 103 ? 39.531 -42.564 14.627 1.00 24.74 103 GLN J CA 1
ATOM 10811 C C . GLN J 1 103 ? 39.053 -43.044 13.264 1.00 25.98 103 GLN J C 1
ATOM 10812 O O . GLN J 1 103 ? 39.119 -44.240 12.978 1.00 26.07 103 GLN J O 1
ATOM 10818 N N . LEU J 1 104 ? 38.583 -42.126 12.420 1.00 25.87 104 LEU J N 1
ATOM 10819 C CA . LEU J 1 104 ? 38.114 -42.514 11.089 1.00 26.50 104 LEU J CA 1
ATOM 10820 C C . LEU J 1 104 ? 39.259 -43.005 10.210 1.00 28.11 104 LEU J C 1
ATOM 10821 O O . LEU J 1 104 ? 39.087 -43.940 9.424 1.00 31.48 104 LEU J O 1
ATOM 10826 N N . SER J 1 105 ? 40.429 -42.389 10.345 1.00 27.55 105 SER J N 1
ATOM 10827 C CA . SER J 1 105 ? 41.578 -42.771 9.536 1.00 27.29 105 SER J CA 1
ATOM 10828 C C . SER J 1 105 ? 42.244 -44.059 9.994 1.00 28.14 105 SER J C 1
ATOM 10829 O O . SER J 1 105 ? 42.604 -44.897 9.168 1.00 29.75 105 SER J O 1
ATOM 10832 N N . THR J 1 106 ? 42.408 -44.220 11.303 1.00 27.33 106 THR J N 1
ATOM 10833 C CA . THR J 1 106 ? 43.061 -45.411 11.838 1.00 26.28 106 THR J CA 1
ATOM 10834 C C . THR J 1 106 ? 42.114 -46.584 12.071 1.00 25.79 106 THR J C 1
ATOM 10835 O O . THR J 1 106 ? 42.549 -47.738 12.083 1.00 26.19 106 THR J O 1
ATOM 10839 N N . GLY J 1 107 ? 40.832 -46.293 12.277 1.00 23.63 107 GLY J N 1
ATOM 10840 C CA . GLY J 1 107 ? 39.867 -47.354 12.511 1.00 22.19 107 GLY J CA 1
ATOM 10841 C C . GLY J 1 107 ? 39.696 -47.716 13.975 1.00 22.97 107 GLY J C 1
ATOM 10842 O O . GLY J 1 107 ? 38.765 -48.440 14.342 1.00 22.48 107 GLY J O 1
ATOM 10843 N N . VAL J 1 108 ? 40.599 -47.211 14.813 1.00 23.38 108 VAL J N 1
ATOM 10844 C CA . VAL J 1 108 ? 40.564 -47.461 16.253 1.00 21.28 108 VAL J CA 1
ATOM 10845 C C . VAL J 1 108 ? 39.604 -46.479 16.894 1.00 20.70 108 VAL J C 1
ATOM 10846 O O . VAL J 1 108 ? 39.711 -45.277 16.679 1.00 21.80 108 VAL J O 1
ATOM 10850 N N . PRO J 1 109 ? 38.657 -46.970 17.700 1.00 20.72 109 PRO J N 1
ATOM 10851 C CA . PRO J 1 109 ? 37.728 -46.033 18.320 1.00 21.08 109 PRO J CA 1
ATOM 10852 C C . PRO J 1 109 ? 38.431 -45.027 19.228 1.00 23.49 109 PRO J C 1
ATOM 10853 O O . PRO J 1 109 ? 39.440 -45.342 19.873 1.00 23.27 109 PRO J O 1
ATOM 10857 N N . VAL J 1 110 ? 37.904 -43.807 19.254 1.00 22.49 110 VAL J N 1
ATOM 10858 C CA . VAL J 1 110 ? 38.446 -42.778 20.117 1.00 21.96 110 VAL J CA 1
ATOM 10859 C C . VAL J 1 110 ? 37.260 -42.150 20.826 1.00 21.95 110 VAL J C 1
ATOM 10860 O O . VAL J 1 110 ? 36.531 -41.351 20.235 1.00 21.73 110 VAL J O 1
ATOM 10864 N N . LEU J 1 111 ? 37.057 -42.550 22.080 1.00 20.49 111 LEU J N 1
ATOM 10865 C CA . LEU J 1 111 ? 35.971 -42.029 22.890 1.00 22.20 111 LEU J CA 1
ATOM 10866 C C . LEU J 1 111 ? 36.372 -40.670 23.454 1.00 23.62 111 LEU J C 1
ATOM 10867 O O . LEU J 1 111 ? 37.543 -40.436 23.789 1.00 22.52 111 LEU J O 1
ATOM 10872 N N . SER J 1 112 ? 35.392 -39.780 23.566 1.00 24.10 112 SER J N 1
ATOM 10873 C CA . SER J 1 112 ? 35.646 -38.427 24.023 1.00 24.77 112 SER J CA 1
ATOM 10874 C C . SER J 1 112 ? 35.195 -38.025 25.411 1.00 24.93 112 SER J C 1
ATOM 10875 O O . SER J 1 112 ? 34.006 -38.083 25.742 1.00 22.37 112 SER J O 1
ATOM 10878 N N . ALA J 1 113 ? 36.173 -37.587 26.204 1.00 24.98 113 ALA J N 1
ATOM 10879 C CA . ALA J 1 113 ? 35.944 -37.100 27.559 1.00 25.05 113 ALA J CA 1
ATOM 10880 C C . ALA J 1 113 ? 36.584 -35.708 27.601 1.00 25.44 113 ALA J C 1
ATOM 10881 O O . ALA J 1 113 ? 37.132 -35.273 28.618 1.00 25.66 113 ALA J O 1
ATOM 10883 N N . VAL J 1 114 ? 36.534 -35.031 26.455 1.00 25.04 114 VAL J N 1
ATOM 10884 C CA . VAL J 1 114 ? 37.059 -33.676 26.309 1.00 23.07 114 VAL J CA 1
ATOM 10885 C C . VAL J 1 114 ? 35.851 -32.760 26.481 1.00 22.51 114 VAL J C 1
ATOM 10886 O O . VAL J 1 114 ? 35.169 -32.427 25.515 1.00 22.34 114 VAL J O 1
ATOM 10890 N N . LEU J 1 115 ? 35.586 -32.381 27.729 1.00 21.14 115 LEU J N 1
ATOM 10891 C CA . LEU J 1 115 ? 34.445 -31.544 28.056 1.00 20.08 115 LEU J CA 1
ATOM 10892 C C . LEU J 1 115 ? 34.723 -30.052 28.084 1.00 20.55 115 LEU J C 1
ATOM 10893 O O . LEU J 1 115 ? 35.831 -29.608 28.390 1.00 22.27 115 LEU J O 1
ATOM 10898 N N . THR J 1 116 ? 33.682 -29.291 27.770 1.00 18.77 116 THR J N 1
ATOM 10899 C CA . THR J 1 116 ? 33.723 -27.844 27.765 1.00 17.33 116 THR J CA 1
ATOM 10900 C C . THR J 1 116 ? 32.420 -27.398 28.413 1.00 19.52 116 THR J C 1
ATOM 10901 O O . THR J 1 116 ? 31.330 -27.622 27.875 1.00 19.53 116 THR J O 1
ATOM 10905 N N . PRO J 1 117 ? 32.516 -26.774 29.595 1.00 19.80 117 PRO J N 1
ATOM 10906 C CA . PRO J 1 117 ? 31.336 -26.308 30.316 1.00 20.96 117 PRO J CA 1
ATOM 10907 C C . PRO J 1 117 ? 30.867 -24.941 29.850 1.00 21.90 117 PRO J C 1
ATOM 10908 O O . PRO J 1 117 ? 31.643 -24.150 29.318 1.00 22.99 117 PRO J O 1
ATOM 10912 N N . HIS J 1 118 ? 29.589 -24.667 30.056 1.00 23.08 118 HIS J N 1
ATOM 10913 C CA . HIS J 1 118 ? 29.051 -23.374 29.694 1.00 24.34 118 HIS J CA 1
ATOM 10914 C C . HIS J 1 118 ? 29.848 -22.337 30.463 1.00 25.88 118 HIS J C 1
ATOM 10915 O O . HIS J 1 118 ? 30.326 -21.363 29.882 1.00 25.67 118 HIS J O 1
ATOM 10922 N N . ASN J 1 119 ? 30.007 -22.567 31.769 1.00 27.30 119 ASN J N 1
ATOM 10923 C CA . ASN J 1 119 ? 30.745 -21.635 32.620 1.00 29.27 119 ASN J CA 1
ATOM 10924 C C . ASN J 1 119 ? 31.693 -22.242 33.655 1.00 28.74 119 ASN J C 1
ATOM 10925 O O . ASN J 1 119 ? 31.336 -23.163 34.391 1.00 27.32 119 ASN J O 1
ATOM 10930 N N . TYR J 1 120 ? 32.904 -21.698 33.701 1.00 29.10 120 TYR J N 1
ATOM 10931 C CA . TYR J 1 120 ? 33.902 -22.127 34.663 1.00 29.58 120 TYR J CA 1
ATOM 10932 C C . TYR J 1 120 ? 34.801 -20.948 35.042 1.00 30.90 120 TYR J C 1
ATOM 10933 O O . TYR J 1 120 ? 35.631 -20.514 34.242 1.00 31.54 120 TYR J O 1
ATOM 10942 N N . HIS J 1 121 ? 34.637 -20.434 36.259 1.00 31.00 121 HIS J N 1
ATOM 10943 C CA . HIS J 1 121 ? 35.430 -19.299 36.723 1.00 33.24 121 HIS J CA 1
ATOM 10944 C C . HIS J 1 121 ? 36.443 -19.654 37.801 1.00 34.38 121 HIS J C 1
ATOM 10945 O O . HIS J 1 121 ? 37.001 -18.765 38.453 1.00 37.07 121 HIS J O 1
ATOM 10952 N N . ASP J 1 122 ? 36.696 -20.945 37.967 1.00 33.20 122 ASP J N 1
ATOM 10953 C CA . ASP J 1 122 ? 37.614 -21.433 38.987 1.00 33.26 122 ASP J CA 1
ATOM 10954 C C . ASP J 1 122 ? 37.293 -20.830 40.351 1.00 32.84 122 ASP J C 1
ATOM 10955 O O . ASP J 1 122 ? 38.177 -20.423 41.097 1.00 33.75 122 ASP J O 1
ATOM 10960 N N . SER J 1 123 ? 36.008 -20.756 40.661 1.00 32.93 123 SER J N 1
ATOM 10961 C CA . SER J 1 123 ? 35.572 -20.241 41.946 1.00 32.21 123 SER J CA 1
ATOM 10962 C C . SER J 1 123 ? 35.557 -21.463 42.857 1.00 31.88 123 SER J C 1
ATOM 10963 O O . SER J 1 123 ? 36.110 -22.494 42.511 1.00 32.89 123 SER J O 1
ATOM 10966 N N . ALA J 1 124 ? 34.937 -21.362 44.017 1.00 31.24 124 ALA J N 1
ATOM 10967 C CA . ALA J 1 124 ? 34.885 -22.517 44.890 1.00 31.77 124 ALA J CA 1
ATOM 10968 C C . ALA J 1 124 ? 33.770 -23.443 44.392 1.00 32.21 124 ALA J C 1
ATOM 10969 O O . ALA J 1 124 ? 33.936 -24.663 44.342 1.00 31.12 124 ALA J O 1
ATOM 10971 N N . GLU J 1 125 ? 32.642 -22.847 44.008 1.00 32.51 125 GLU J N 1
ATOM 10972 C CA . GLU J 1 125 ? 31.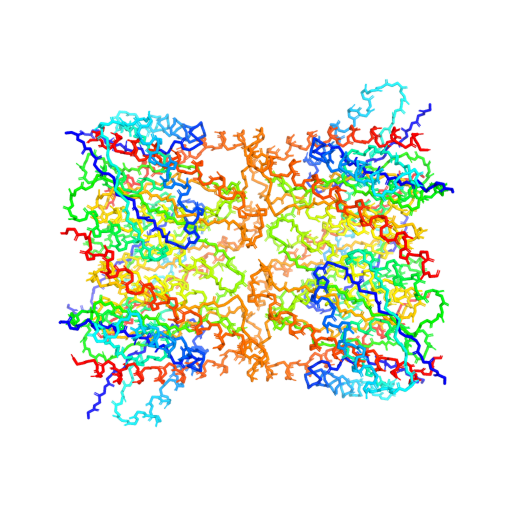486 -23.596 43.528 1.00 32.63 125 GLU J CA 1
ATOM 10973 C C . GLU J 1 125 ? 31.788 -24.444 42.286 1.00 32.48 125 GLU J C 1
ATOM 10974 O O . GLU J 1 125 ? 31.590 -25.664 42.291 1.00 32.65 125 GLU J O 1
ATOM 10980 N N . HIS J 1 126 ? 32.259 -23.790 41.227 1.00 30.63 126 HIS J N 1
ATOM 10981 C CA . HIS J 1 126 ? 32.581 -24.467 39.976 1.00 29.63 126 HIS J CA 1
ATOM 10982 C C . HIS J 1 126 ? 33.607 -25.570 40.172 1.00 29.22 126 HIS J C 1
ATOM 10983 O O . HIS J 1 126 ? 33.337 -26.742 39.900 1.00 30.47 126 HIS J O 1
ATOM 10990 N N . HIS J 1 127 ? 34.790 -25.192 40.645 1.00 28.17 127 HIS J N 1
ATOM 10991 C CA . HIS J 1 127 ? 35.859 -26.162 40.864 1.00 26.62 127 HIS J CA 1
ATOM 10992 C C . HIS J 1 127 ? 35.379 -27.433 41.560 1.00 25.60 127 HIS J C 1
ATOM 10993 O O . HIS J 1 127 ? 35.798 -28.518 41.203 1.00 25.99 127 HIS J O 1
ATOM 11000 N N . ARG J 1 128 ? 34.500 -27.295 42.547 1.00 25.39 128 ARG J N 1
ATOM 11001 C CA . ARG J 1 128 ? 33.990 -28.451 43.271 1.00 25.21 128 ARG J CA 1
ATOM 11002 C C . ARG J 1 128 ? 32.979 -29.220 42.446 1.00 25.51 128 ARG J C 1
ATOM 11003 O O . ARG J 1 128 ? 32.993 -30.451 42.443 1.00 25.14 128 ARG J O 1
ATOM 11005 N N . PHE J 1 129 ? 32.101 -28.501 41.747 1.00 25.13 129 PHE J N 1
ATOM 11006 C CA . PHE J 1 129 ? 31.086 -29.161 40.937 1.00 22.79 129 PHE J CA 1
ATOM 11007 C C . PHE J 1 129 ? 31.688 -30.074 39.885 1.00 22.98 129 PHE J C 1
ATOM 11008 O O . PHE J 1 129 ? 31.238 -31.213 39.713 1.00 23.37 129 PHE J O 1
ATOM 11016 N N . PHE J 1 130 ? 32.700 -29.586 39.176 1.00 22.99 130 PHE J N 1
ATOM 11017 C CA . PHE J 1 130 ? 33.316 -30.403 38.142 1.00 23.14 130 PHE J CA 1
ATOM 11018 C C . PHE J 1 130 ? 34.311 -31.413 38.662 1.00 22.60 130 PHE J C 1
ATOM 11019 O O . PHE J 1 130 ? 34.494 -32.467 38.057 1.00 24.31 130 PHE J O 1
ATOM 11027 N N . PHE J 1 131 ? 34.963 -31.104 39.775 1.00 21.75 131 PHE J N 1
ATOM 11028 C CA . PHE J 1 131 ? 35.915 -32.049 40.352 1.00 21.11 131 PHE J CA 1
ATOM 11029 C C . PHE J 1 131 ? 35.110 -33.322 40.623 1.00 19.80 131 PHE J C 1
ATOM 11030 O O . PHE J 1 131 ? 35.590 -34.442 40.448 1.00 19.07 131 PHE J O 1
ATOM 11038 N N . GLU J 1 132 ? 33.870 -33.120 41.042 1.00 19.11 132 GLU J N 1
ATOM 11039 C CA . GLU J 1 132 ? 32.968 -34.218 41.337 1.00 20.78 132 GLU J CA 1
ATOM 11040 C C . GLU J 1 132 ? 32.329 -34.828 40.087 1.00 20.29 132 GLU J C 1
ATOM 11041 O O . GLU J 1 132 ? 32.399 -36.034 39.883 1.00 18.67 132 GLU J O 1
ATOM 11047 N N . HIS J 1 133 ? 31.709 -33.995 39.253 1.00 21.61 133 HIS J N 1
ATOM 11048 C CA . HIS J 1 133 ? 31.021 -34.488 38.056 1.00 21.98 133 HIS J CA 1
ATOM 11049 C C . HIS J 1 133 ? 31.918 -35.245 37.082 1.00 21.24 133 HIS J C 1
ATOM 11050 O O . HIS J 1 133 ? 31.445 -36.103 36.331 1.00 20.50 133 HIS J O 1
ATOM 11057 N N . PHE J 1 134 ? 33.210 -34.931 37.098 1.00 20.44 134 PHE J N 1
ATOM 11058 C CA . PHE J 1 134 ? 34.154 -35.603 36.219 1.00 18.59 134 PHE J CA 1
ATOM 11059 C C . PHE J 1 134 ? 34.287 -37.074 36.590 1.00 19.95 134 PHE J C 1
ATOM 11060 O O . PHE J 1 134 ? 34.769 -37.882 35.794 1.00 21.43 134 PHE J O 1
ATOM 11068 N N . THR J 1 135 ? 33.861 -37.425 37.799 1.00 20.19 135 THR J N 1
ATOM 11069 C CA . THR J 1 135 ? 33.904 -38.821 38.225 1.00 22.35 135 THR J CA 1
ATOM 11070 C C . THR J 1 135 ? 32.782 -39.513 37.456 1.00 23.09 135 THR J C 1
ATOM 11071 O O . THR J 1 135 ? 32.979 -40.590 36.881 1.00 22.28 135 THR J O 1
ATOM 11075 N N . VAL J 1 136 ? 31.613 -38.874 37.450 1.00 21.90 136 VAL J N 1
ATOM 11076 C CA . VAL J 1 136 ? 30.456 -39.393 36.738 1.00 22.19 136 VAL J CA 1
ATOM 11077 C C . VAL J 1 136 ? 30.805 -39.599 35.271 1.00 23.59 136 VAL J C 1
ATOM 11078 O O . VAL J 1 136 ? 30.433 -40.615 34.678 1.00 25.41 136 VAL J O 1
ATOM 11082 N N . LYS J 1 137 ? 31.527 -38.644 34.689 1.00 23.05 137 LYS J N 1
ATOM 11083 C CA . LYS J 1 137 ? 31.893 -38.742 33.282 1.00 21.99 137 LYS J CA 1
ATOM 11084 C C . LYS J 1 137 ? 32.844 -39.907 33.040 1.00 21.96 137 LYS J C 1
ATOM 11085 O O . LYS J 1 137 ? 32.728 -40.605 32.030 1.00 22.23 137 LYS J O 1
ATOM 11091 N N . GLY J 1 138 ? 33.779 -40.116 33.966 1.00 22.33 138 GLY J N 1
ATOM 11092 C CA . GLY J 1 138 ? 34.733 -41.211 33.838 1.00 21.56 138 GLY J CA 1
ATOM 11093 C C . GLY J 1 138 ? 34.053 -42.569 33.796 1.00 22.11 138 GLY J C 1
ATOM 11094 O O . GLY J 1 138 ? 34.460 -43.462 33.046 1.00 19.85 138 GLY J O 1
ATOM 11095 N N . LYS J 1 139 ? 33.011 -42.729 34.608 1.00 23.89 139 LYS J N 1
ATOM 11096 C CA . LYS J 1 139 ? 32.258 -43.977 34.638 1.00 26.14 139 LYS J CA 1
ATOM 11097 C C . LYS J 1 139 ? 31.574 -44.149 33.296 1.00 26.01 139 LYS J C 1
ATOM 11098 O O . LYS J 1 139 ? 31.609 -45.228 32.694 1.00 28.52 139 LYS J O 1
ATOM 11104 N N . GLU J 1 140 ? 30.933 -43.078 32.840 1.00 24.58 140 GLU J N 1
ATOM 11105 C CA . GLU J 1 140 ? 30.243 -43.088 31.561 1.00 23.15 140 GLU J CA 1
ATOM 11106 C C . GLU J 1 140 ? 31.178 -43.448 30.416 1.00 23.07 140 GLU J C 1
ATOM 11107 O O . GLU J 1 140 ? 30.844 -44.294 29.584 1.00 25.42 140 GLU J O 1
ATOM 11113 N N . ALA J 1 141 ? 32.347 -42.821 30.372 1.00 21.08 141 ALA J N 1
ATOM 11114 C CA . ALA J 1 141 ? 33.302 -43.114 29.314 1.00 22.37 141 ALA J CA 1
ATOM 11115 C C . ALA J 1 141 ? 33.682 -44.593 29.354 1.00 24.07 141 ALA J C 1
ATOM 11116 O O . ALA J 1 141 ? 33.841 -45.217 28.307 1.00 25.43 141 ALA J O 1
ATOM 11118 N N . ALA J 1 142 ? 33.826 -45.148 30.560 1.00 24.61 142 ALA J N 1
ATOM 11119 C CA . ALA J 1 142 ? 34.174 -46.562 30.732 1.00 23.37 142 ALA J CA 1
ATOM 11120 C C . ALA J 1 142 ? 33.123 -47.455 30.082 1.00 23.41 142 ALA J C 1
ATOM 11121 O O . ALA J 1 142 ? 33.444 -48.262 29.218 1.00 22.59 142 ALA J O 1
ATOM 11123 N N . ARG J 1 143 ? 31.870 -47.312 30.502 1.00 23.66 143 ARG J N 1
ATOM 11124 C CA . ARG J 1 143 ? 30.794 -48.106 29.925 1.00 24.68 143 ARG J CA 1
ATOM 11125 C C . ARG J 1 143 ? 30.724 -47.916 28.418 1.00 24.94 143 ARG J C 1
ATOM 11126 O O . ARG J 1 143 ? 30.442 -48.861 27.683 1.00 25.77 143 ARG J O 1
ATOM 11134 N N . ALA J 1 144 ? 30.971 -46.694 27.956 1.00 24.79 144 ALA J N 1
ATOM 11135 C CA . ALA J 1 144 ? 30.925 -46.405 26.528 1.00 24.35 144 ALA J CA 1
ATOM 11136 C C . ALA J 1 144 ? 31.978 -47.235 25.802 1.00 25.41 144 ALA J C 1
ATOM 11137 O O . ALA J 1 144 ? 31.721 -47.816 24.744 1.00 25.27 144 ALA J O 1
ATOM 11139 N N . CYS J 1 145 ? 33.164 -47.282 26.399 1.00 25.52 145 CYS J N 1
ATOM 11140 C CA . CYS J 1 145 ? 34.305 -48.018 25.865 1.00 26.98 145 CYS J CA 1
ATOM 11141 C C . CYS J 1 145 ? 34.027 -49.515 25.741 1.00 28.63 145 CYS J C 1
ATOM 11142 O O . CYS J 1 145 ? 34.229 -50.111 24.684 1.00 30.33 145 CYS J O 1
ATOM 11145 N N . VAL J 1 146 ? 33.575 -50.122 26.832 1.00 28.94 146 VAL J N 1
ATOM 11146 C CA . VAL J 1 146 ? 33.276 -51.540 26.841 1.00 28.73 146 VAL J CA 1
ATOM 11147 C C . VAL J 1 146 ? 32.147 -51.828 25.871 1.00 29.08 146 VAL J C 1
ATOM 11148 O O . VAL J 1 146 ? 32.162 -52.846 25.185 1.00 30.21 146 VAL J O 1
ATOM 11152 N N . GLU J 1 147 ? 31.175 -50.922 25.808 1.00 28.56 147 GLU J N 1
ATOM 11153 C CA . GLU J 1 147 ? 30.022 -51.095 24.930 1.00 27.52 147 GLU J CA 1
ATOM 11154 C C . GLU J 1 147 ? 30.315 -51.019 23.437 1.00 27.81 147 GLU J C 1
ATOM 11155 O O . GLU J 1 147 ? 29.868 -51.873 22.671 1.00 27.91 147 GLU J O 1
ATOM 11161 N N . ILE J 1 148 ? 31.069 -50.014 23.010 1.00 27.62 148 ILE J N 1
ATOM 11162 C CA . ILE J 1 148 ? 31.357 -49.899 21.591 1.00 27.98 148 ILE J CA 1
ATOM 11163 C C . ILE J 1 148 ? 32.203 -51.067 21.073 1.00 28.95 148 ILE J C 1
ATOM 11164 O O . ILE J 1 148 ? 31.916 -51.602 20.002 1.00 28.84 148 ILE J O 1
ATOM 11169 N N . LEU J 1 149 ? 33.229 -51.471 21.824 1.00 29.79 149 LEU J N 1
ATOM 11170 C CA . LEU J 1 149 ? 34.083 -52.586 21.400 1.00 30.28 149 LEU J CA 1
ATOM 11171 C C . LEU J 1 149 ? 33.245 -53.849 21.253 1.00 30.63 149 LEU J C 1
ATOM 11172 O O . LEU J 1 149 ? 33.512 -54.687 20.394 1.00 32.10 149 LEU J O 1
ATOM 11177 N N . ALA J 1 150 ? 32.227 -53.979 22.094 1.00 30.26 150 ALA J N 1
ATOM 11178 C CA . ALA J 1 150 ? 31.344 -55.128 22.028 1.00 30.64 150 ALA J CA 1
ATOM 11179 C C . ALA J 1 150 ? 30.442 -54.987 20.804 1.00 32.46 150 ALA J C 1
ATOM 11180 O O . ALA J 1 150 ? 30.180 -55.964 20.099 1.00 33.41 150 ALA J O 1
ATOM 11182 N N . ALA J 1 151 ? 29.972 -53.769 20.548 1.00 32.80 151 ALA J N 1
ATOM 11183 C CA . ALA J 1 151 ? 29.107 -53.530 19.403 1.00 32.68 151 ALA J CA 1
ATOM 11184 C C . ALA J 1 151 ? 29.843 -53.833 18.104 1.00 32.79 151 ALA J C 1
ATOM 11185 O O . ALA J 1 151 ? 29.243 -54.298 17.140 1.00 33.28 151 ALA J O 1
ATOM 11187 N N . ARG J 1 152 ? 31.144 -53.585 18.080 1.00 32.61 152 ARG J N 1
ATOM 11188 C CA . ARG J 1 152 ? 31.915 -53.838 16.874 1.00 35.05 152 ARG J CA 1
ATOM 11189 C C . ARG J 1 152 ? 32.126 -55.336 16.632 1.00 37.54 152 ARG J C 1
ATOM 11190 O O . ARG J 1 152 ? 32.167 -55.792 15.487 1.00 37.18 152 ARG J O 1
ATOM 11198 N N . GLU J 1 153 ? 32.268 -56.097 17.712 1.00 40.51 153 GLU J N 1
ATOM 11199 C CA . GLU J 1 153 ? 32.458 -57.539 17.602 1.00 41.99 153 GLU J CA 1
ATOM 11200 C C . GLU J 1 153 ? 31.276 -58.151 16.859 1.00 41.41 153 GLU J C 1
ATOM 11201 O O . GLU J 1 153 ? 31.388 -59.228 16.284 1.00 40.04 153 GLU J O 1
ATOM 11207 N N . LYS J 1 154 ? 30.148 -57.447 16.867 1.00 41.75 154 LYS J N 1
ATOM 11208 C CA . LYS J 1 154 ? 28.947 -57.912 16.182 1.00 42.18 154 LYS J CA 1
ATOM 11209 C C . LYS J 1 154 ? 28.844 -57.337 14.766 1.00 42.88 154 LYS J C 1
ATOM 11210 O O . LYS J 1 154 ? 27.784 -56.859 14.358 1.00 43.61 154 LYS J O 1
ATOM 11212 N N . ILE J 1 155 ? 29.947 -57.372 14.022 1.00 43.04 155 ILE J N 1
ATOM 11213 C CA . ILE J 1 155 ? 29.959 -56.880 12.644 1.00 43.70 155 ILE J CA 1
ATOM 11214 C C . ILE J 1 155 ? 30.942 -57.697 11.807 1.00 44.87 155 ILE J C 1
ATOM 11215 O O . ILE J 1 155 ? 32.155 -57.618 12.111 1.00 45.32 155 ILE J O 1
#

B-factor: mean 26.57, std 8.84, range [1.0, 62.75]

CATH classification: 3.40.50.960

Organism: Mesorhizobium japonicum (strain LMG 29417 / CECT 9101 / MAFF 303099) (NCBI:txid266835)

Nearest PDB structures (foldseek):
  2obx-assembly1_A  TM=1.004E+00  e=2.722E-26  Mesorhizobium loti
  6p6f-assembly1_B  TM=9.973E-01  e=2.886E-23  synthetic construct
  1t13-assembly1_A  TM=9.945E-01  e=7.226E-21  Brucella abortus
  1di0-assembly1_A  TM=9.763E-01  e=4.749E-20  Brucella abortus
  1rvv-assembly1_A  TM=8.297E-01  e=3.870E-08  Bacillus subtilis

Foldseek 3Di:
DDQPAAAEEEEEEECDCVLLQVLLVVLQVVLLCVPVNPNYDYHYDYDHALLPPLVVLQVVLVVVRHQEYEYAHEQEDAPPDDSVVSLVCSVVSNVVRCVVSVRYYHYNHDYDPDAHPDDCSSVVSSVCSSVSSSVSNVVVVVVSVVVVVD/DAFEEEEEEACVLVLLQVLLVVLLVVLLCVVVNRNYDYHYDYDHALLVQLVVQLVVLVVVRGQAYEYAHEFEDQPPDDRVVSLVCRVVSNVVSCVVSVHYYHYRHDYDPDAHPDCVRSVVSSVCSSVSSSVSSVVVVVVSVVVVVPD/DEAEEEEEEECDLVLLQVLLVVLLVVLLCVVANPRYDYDYDYHHALLCQLVVLLVVLVVVRHQAYEYAYEFEDQPPDDRPVSLVCNVVSNVVRCVVRVHYYHYNHDYDPDDHPDPVRSVVSSVVSSVVSNVSNVVVVVVSVVVVPDD/DEAEEEEEEACVLVLLFVLLVVLQQVLLCVPANPRYDYHYDYDNALLCQLVVLLVVLVVVRHQAYEYAYEFEDAVPDDRCVSLVCNVVSQVVRCVVSVRYYHYRHDYDPDAYPDPVRSVVSSPCSSVVSNVRNVVVVVVSVVVVVD/DAAEEEEEEACDLVLLQVLLVVLQVVLLCVPDNPNYDYDYDYDHALLRPLVVQLVVLVVVRHQAYEYAYEFEDAPPDDRVVSLVCSVVSQVVSCVVSVRYYHYRHDYDPDAHPDPPRSVVSSVVSSVVNNVSNVVSVVVSVVVVVD/DAAEEEEEEECVLVLLQVLLVVLLQVLLCVPQPRNYDYDYDYDHALQCQLVVQLVVLVVVRHQAYEYAHEQEDQVPDDRVVRLVCRVVSQVVSCVVSVHYYHYNHDYDPDDHPDPVSSVVSSVCSSVVSNVVSCVVVVVSVVVVVPPD/DAAEEEEEEACDLVLLFVLLVVLQVVLLCVVPNVRYDYDYDYDNALLRQLVVQLVVLVVVRHQAYEYAHEFEDQPPDDRVVSLVCSVVSQVVSCVVSVHYYHYNYDYDPDANPDPVRSVVSSVCSSVVSSVRNVVVVVVSVVVVPDPD/DAFEEEEEEACDLVLLQVLLVVLQVVLLVVVPPPRYDYHYDYDHALLRQLVVLLVVLVVVRHQAYEYAHEFEDQVPDDRCVSLVCSVVSNVVRCVVSVHHYHYNHDYDPDAHPDPVRSVVSSVCSSVSSSVRNCVVVVVSVVVVVPD/DEAEEEEEEACVCVLQQVLLVVLLQCLQCVVPDSNYHYDYDYHNALLRFLVVQLVVLVVVRHQEYEYAYEFEDQPPDDGVVSLVCNVVSQVVRCVVSVRYYHYNYHYDPDANVDPVRSVVSSNVSSVVSNVRNVVVVVVSVVVVVD/DAAEEEEEEACVLVLQQVLLVVLQQVLQCVVQPRRYDYHYDYDHALLCPLVVQLVVLVVVRHQEYEYAYEFEDQPPDDRCVSLVCSVVSQVVSCVVSVRYYQYNHDYDPDDHPDPVRSVVSSPVSSVVSNVSNCVVVVVSVVVVVD

Secondary structure (DSSP, 8-state):
--S---EEEEEEEE-TTHHHHHHHHHHHHHHHHHHHTTSEEEEEEEESSGGGHHHHHHHHHHHT--SEEEEEEE----SSB--HHHHHHHHHHHHHHHHHH---EEEEEE-BS---S-HHHHHHHHHHHHHHHHHHHHHHHHHHHHHHH-/--EEEEEEEESTTHHHHHHHHHHHHHHHHHHHTTSEEEEEEEESSGGGHHHHHHHHHTTT--SEEEEEEE----SSB--HHHHHHHHHHHHHHHHHH---EEEEEE-BS---SSHHHHHHHHHHHHHHHHHHHHHHHHHHHHHHH--/--EEEEEEEE-TTHHHHHHHHHHHHHHHHHTTSSSEEEEEEEESSGGGHHHHHHHHHTTT--SEEEEEEE----SSB--HHHHHHHHHHHHHHHHHH---EEEEEE-BS-----HHHHHHHHHHHHHHHHHHHHHHHHHHHHHHT--/--EEEEEEEESTTHHHHHHHHHHHHHHHHHHTTTSEEEEEEEESSGGGHHHHHHHHHTTT--SEEEEEEE----SSB--HHHHHHHHHHHHHHHHHH---EEEEEE-BS---SSHHHHHHHHHHHHHHHHHHHHHHHHHHHHHHT-/-PEEEEEEEESTTHHHHHHHHHHHHHHHHHTTTTTEEEEEEEESSGGGHHHHHHHHHTTS--SEEEEEEE----SSB--HHHHHHHHHHHHHHHHHH---EEEEEE-BS---SSHHHHHHHHHHHHHHHHHHHHHHHHHHHHHHT-/-PEEEEEEEESTTHHHHHHHHHHHHHHHHHTTTTSEEEEEEEESSGGGHHHHHHHHHTTT--SEEEEEEE----SSB--HHHHHHHHHHHHHHHHHH---EEEEEE-BS-----HHHHHHHHHHHHHHHHHHHHHHHHHHHHHHTS--/--EEEEEEEESTTHHHHHHHHHHHHHHHHHHTGGGEEEEEEEESSGGGHHHHHHHHHHTS--SEEEEEEE----SSB--HHHHHHHHHHHHHHHHHH---EEEEEE-BS-----HHHHHHHHHHHHHHHHHHHHHHHHHHHHHTTS--/--EEEEEEEE-TTHHHHHHHHHHHHHHHHHTTTT-EEEEEEEESSGGGHHHHHHHHHHHT--SEEEEEEE----SSB--HHHHHHHHHHHHHHHHHH---EEEEEE-BS-----HHHHHHHHHHHHHHHHHHHHHHHHHHHHHHT--/--EEEEEEEESTTHHHHHHHHHHHHHHHHHS-SSSEEEEEEEESSGGGHHHHHHHHHTTS--SEEEEEEE----SSB--HHHHHHHHHHHHHHHHHH---EEEEEE-BS-----HHHHHHHHHHHHHHHHHHHHHHHHHHHHHHT-/--EEEEEEEESTTHHHHHHHHHHHHHHHHHHHGGGEEEEEEEESSGGGHHHHHHHHHTTS--SEEEEEEE----SSB--HHHHHHHHHHHHHHHHHH---EEEEEE-BS-----HHHHHHHHHHHHHHHHHHHHHHHHHHHHHHT-

Sequence (1471 aa):
HKDYETVRIAVVRARWHADIVDQCVSAFEAEMADIGGDRFAVDVFDVPGAYEIPLHARTLAETGRYGAVLGTAFVVNGGIYRHEFVASAVIDGMMNVQLSTGVPVLSAVLTPHNYHDSAEHHRFFFEHFTVKGKEAARACVEILAAREKIETVRIAVVRARWHADIVDQCVSAFEAEMADIGGDRFAVDVFDVPGAYEIPLHARTLAETGRYGAVLGTAFVVNGGIYRHEFVASAVIDGMMNVQLSTGVPVLSAVLTPHNYHDSAEHHRFFFEHFTVKGKEAARACVEILAAREKIAETVRIAVVRARWHADIVDQCVSAFEAEMADIGGDRFAVDVFDVPGAYEIPLHARTLAETGRYGAVLGTAFVVNGGIYRHEFVASAVIDGMMNVQLSTGVPVLSAVLTPHNYHDSAEHHRFFFEHFTVKGKEAARACVEILAAREKIAETVRIAVVRARWHADIVDQCVSAFEAEMADIGGDRFAVDVFDVPGAYEIPLHARTLAETGRYGAVLGTAFVVNGGIYRHEFVASAVIDGMMNVQLSTGVPVLSAVLTPHNYHDSAEHHRFFFEHFTVKGKEAARACVEILAAREKIETVRIAVVRARWHADIVDQCVSAFEAEMADIGGDRFAVDVFDVPGAYEIPLHARTLAETGRYGAVLGTAFVVNGGIYRHEFVASAVIDGMMNVQLSTGVPVLSAVLTPHNYHDSAEHHRFFFEHFTVKGKEAARACVEILAAREKIETVRIAVVRARWHADIVDQCVSAFEAEMADIGGDRFAVDVFDVPGAYEIPLHARTLAETGRYGAVLGTAFVVNGGIYRHEFVASAVIDGMMNVQLSTGVPVLSAVLTPHNYHDSAEHHRFFFEHFTVKGKEAARACVEILAAREKIAAETVRIAVVRARWHADIVDQCVSAFEAEMADIGGDRFAVDVFDVPGAYEIPLHARTLAETGRYGAVLGTAFVVNGGIYRHEFVASAVIDGMMNVQLSTGVPVLSAVLTPHNYHDSAEHHRFFFEHFTVKGKEAARACVEILAAREKIAAETVRIAVVRARWHADIVDQCVSAFEAEMADIGGDRFAVDVFDVPGAYEIPLHARTLAETGRYGAVLGTAFVVNGGIYRHEFVASAVIDGMMNVQLSTGVPVLSAVLTPHNYHDSAEHHRFFFEHFTVKGKEAARACVEILAAREKIAETVRIAVVRARWHADIVDQCVSAFEAEMADIGGDRFAVDVFDVPGAYEIPLHARTLAETGRYGAVLGTAFVVNGGIYRHEFVASAVIDGMMNVQLSTGVPVLSAVLTPHNYHDSAEHHRFFFEHFTVKGKEAARACVEILAAREKIETVRIAVVRARWHADIVDQCVSAFEAEMADIGGDRFAVDVFDVPGAYEIPLHARTLAETGRYGAVLGTAFVVNGGIYRHEFVASAVIDGMMNVQLSTGVPVLSAVLTPHNYHDSAEHHRFFFEHFTVKGKEAARACVEILAAREKI

Radius of gyration: 33.53 Å; Cα contacts (8 Å, |Δi|>4): 3217; chains: 10; bounding box: 95×101×99 Å

Solvent-accessible surface area: 50607 Å² total; per-residue (Å²): 142,167,102,199,84,76,42,88,0,0,0,0,47,1,64,138,56,30,70,1,0,44,44,0,6,59,18,0,69,62,36,2,64,113,82,9,44,96,45,42,24,36,44,49,25,64,2,10,9,12,13,16,0,0,6,1,0,44,35,0,3,101,58,61,120,11,25,1,0,3,0,0,1,5,16,24,28,38,5,22,25,87,19,36,27,42,0,32,2,0,5,51,3,0,10,78,0,5,17,80,36,20,24,6,3,8,35,5,8,26,6,2,48,36,9,14,81,40,79,53,11,65,92,28,10,72,60,20,0,49,74,31,0,15,51,10,0,102,18,2,30,79,5,32,52,12,65,89,176,51,213,80,56,110,0,0,0,0,47,0,68,136,49,27,70,0,0,41,48,0,3,57,14,0,66,53,24,4,59,114,85,14,46,94,36,44,19,37,37,49,29,66,2,12,8,10,12,20,0,0,6,1,0,52,29,0,4,103,43,66,130,18,27,0,0,0,0,0,1,5,14,25,37,37,4,20,28,73,18,35,23,42,0,34,2,0,4,53,3,0,8,83,1,4,8,76,38,32,23,8,3,4,33,2,8,26,5,3,55,33,9,10,67,27,61,53,11,64,131,35,9,69,74,16,0,50,59,28,0,83,56,8,0,87,18,0,32,81,5,30,55,14,59,145,168,23,103,151,84,52,98,0,0,0,0,48,0,67,129,48,27,74,1,0,41,44,0,4,61,6,0,67,60,26,2,65,109,83,25,39,106,44,44,20,37,41,49,30,68,1,8,9,9,12,18,0,0,8,2,0,55,28,0,2,106,44,66,108,20,28,0,0,0,0,0,0,5,14,27,37,39,4,17,24,78,20,35,24,42,0,35,1,0,3,49,4,0,8,74,0,3,18,73,40,20,21,5,2,4,35,4,8,24,4,3,51,34,8,16,85,46,86,39,10,51,119,22,9,69,71,19,0,40,68,31,0,78,53,11,0,108,21,0,30,82,4,25,57,22,58,147,83,23,108,217,79,57,93,0,0,0,0,47,0,69,131,46,28,71,1,0,38,47,0,5,54,8,0,69,63,26,4,64,114,78,20,36,140,35,40,24,34,32,52,31,64,1,11,8,8,14,18,0,0,5,1,0,50,31,0,4,102,46,63,99,15,26,0,0,2,0,0,1,4,13,23,33,36,5,20,25,87,19,32,23,42,2,36,3,0,5,49,2,0,9,83,1,4,10,81,45,30,20,6,2,6,34,3,11,24,7,0,44,41,6,9,79,23,80,67,13,58,108,31,7,65,98,17,0,39,68,31,0,84,55,10,0,101,18,1,32,79,4,22,60,20,58,144,81,53,223,75,54,92,0,0,0,0,49,0,65,133,44,29,78,0,0,39,41,0,4,61,14,1,67,68,34,4,64,113,64,32,43,95,52,43,26,32,42,53,28,59,2,11,9,9,14,17,0,0,6,0,0,46,37,0,3,112,48,67,126,17,22,0,0,0,0,0,1,6,15,28,39,38,6,13,26,85,18,42,24,40,1,30,2,0,4,54,4,0,7,77,0,4,12,69,38,18,21,8,3,8,33,3,9,26,6,3,45,36,8,13,90,50,88,58,13,59,104,32,9,68,58,13,0,62,65,32,0,18,59,10,0,106,15,0,33,79,5,30,48,19,64,147,77,64,215,65,53,102,0,0,0,0,48,0,70,133,51,29,74,0,0,35,43,0,3,58,8,0,66,64,31,4,63,108,69,16,54,88,48,40,21,35,37,55,26,64,1,9,7,8,13,19,0,0,6,2,0,53,28,0,4,103,54,71,118,12,24,0,0,0,0,0,1,4,17,20,27,43,3,19,24,78,21,37,24,42,0,32,2,0,5,55,2,0,9,80,0,3,16,77,44,23,24,6,3,6,33,4,8,27,8,4,54,35,7,12,78,26,76,63,12,65,119,30,9,72,64,17,0,38,54,32,0,85,52,11,0,100,17,0,29,82,2,23,44,10,56,144,157,7,74,118,206,74,53,89,0,0,0,0,49,0,66,128,48,31,72,0,0,40,47,0,3,62,16,1,66,64,30,2,62,121,72,24,17,108,56,41,24,35,43,49,26,56,1,13,6,10,13,18,0,0,4,1,0,49,21,0,3,104,30,66,95,14,24,0,0,2,0,0,1,5,14,23,42,41,5,22,24,79,20,31,27,40,0,34,3,0,4,52,3,0,8,82,1,4,13,86,38,32,23,10,3,7,35,4,11,20,6,4,55,36,6,16,87,33,81,69,11,53,146,30,8,72,80,21,0,48,72,33,0,22,64,10,0,109,17,1,33,84,4,31,50,14,58,145,164,12,71,118,170,110,25,92,0,0,0,0,50,0,65,131,46,29,67,0,0,40,48,0,4,59,8,0,71,54,20,4,66,112,69,7,62,142,108,36,31,36,40,48,29,63,1,10,8,10,11,20,0,0,8,1,0,52,18,0,5,113,31,65,96,21,26,0,0,0,0,0,1,5,15,24,40,35,5,27,29,77,15,36,25,42,0,33,1,0,5,50,3,0,8,72,0,4,13,64,41,32,21,9,3,5,36,4,10,27,6,3,56,38,8,10,74,21,80,62,11,55,117,23,8,71,66,15,0,40,60,27,0,82,59,10,0,99,18,0,31,78,5,33,60,16,62,90,69,23,108,144,76,50,103,0,0,0,0,42,1,63,137,50,31,73,1,0,46,42,0,5,61,20,0,71,52,38,1,57,83,79,57,67,74,38,41,21,29,35,50,27,68,0,9,9,9,12,21,0,0,7,2,0,56,33,0,4,109,44,67,106,18,25,0,0,0,0,0,1,5,14,23,33,44,4,23,24,78,22,39,25,41,1,34,2,0,4,50,3,0,7,76,0,4,18,59,35,22,21,8,3,7,35,4,11,20,5,3,56,35,8,10,81,21,88,54,10,55,105,34,12,64,70,15,0,45,66,29,0,96,72,12,0,125,18,0,52,80,5,30,39,12,60,148,165,51,212,62,57,93,1,0,0,0,49,0,66,133,55,24,72,1,0,38,49,0,3,62,10,0,64,64,27,1,70,104,81,14,40,142,44,40,28,38,37,49,23,62,0,9,9,10,13,18,0,0,6,0,0,55,33,0,5,102,52,71,110,12,23,0,0,2,0,0,1,4,15,22,37,40,5,26,24,78,19,28,25,42,1,37,2,0,5,52,2,0,8,78,0,4,17,78,42,18,24,4,2,6,35,3,10,26,6,3,50,43,8,16,87,34,79,57,10,64,48,24,10,70,90,20,0,43,67,32,0,82,54,10,0,97,19,2,34,86,5,26,61,20,63,155,71,60

InterPro domains:
  IPR002180 Lumazine/riboflavin synthase [PF00885] (12-150)
  IPR034964 Lumazine synthase [MF_00178] (7-155)
  IPR034964 Lumazine synthase [PTHR21058] (4-155)
  IPR036467 Lumazine/riboflavin synthase superfamily [G3DSA:3.40.50.960] (1-157)
  IPR036467 Lumazine/riboflavin synthase superfamily [SSF52121] (4-155)